Protein AF-A0A3B9FYI1-F1 (afdb_monomer_lite)

Radius of gyration: 39.0 Å; chains: 1; bounding box: 70×102×95 Å

Foldseek 3Di:
DKDKDKDFAAPVLCVQQVNAQQLSCCCPVQVDDPVRLVCLQPQWFKAWQRHTDHNGDGDHRGTMIMGIHDAPFADLQAADPDDWQWQDDDPWKTKTWFAAQAFQDADVPRHQGHPQNNVQNVCVVVVHHARWAWQAGDDRRATEITMTTRDDLSNVQSNVCLVVVVKKWKKKFKWFDDDPDQKDKQFFAWDDDVVDLHIEGDPPHHTWIKIKGWPDWFAAPNTTMTIIIIITPDRDRCRVQHSCLVVVIGTALPVSSVHPPPLDPGRQMYRFWIWHARSRPRDIDITGDDRDPSNVSRVVNRVVPVVDDDDDDDDYDYDDDDDDDDDDDDDDDDDDDDDDDDDDDDDDAPVVVVVVVVVLQVVLPDEAEDEAPDDDPVVVVCCVSQNAKDWPADWHSNDFAKTKTKIKHWDQGPVRDIDIDIDIHIYGHDYPWAKDWDFQDQEAEDEQPDDDDPCNRTDFTATPNQGGADDDCDDDASHKYKDWPDDSNDFDKTKIKMWGHHNVRHIDMGMHIYGRYHDDDDDDDDDPLFDKDWDFPDQEAEAEQPADDDPCNTTVAIAGSVRHGADDDPDADASHKYKDWDDHSNDFDKTKIKIWHAHNVGDIDIGMHIYTYDHLCVSCVVVVHHCPDLLNVQLCCVCPVVVFALLLSLLLSLQLCVQQVSQQQRDDVPAFGGSNRQGDPRVVVLCVVCVVVVHDSRDSVSVSVSVVVCCVPVVVVLSVVRRVQRLALVSSLVSNVSCCCRVVVHPDDPSSSSNSSSVSSRD

Structure (mmCIF, N/CA/C/O backbone):
data_AF-A0A3B9FYI1-F1
#
_entry.id   AF-A0A3B9FYI1-F1
#
loop_
_atom_site.group_PDB
_atom_site.id
_atom_site.type_symbol
_atom_site.label_atom_id
_atom_site.label_alt_id
_atom_site.label_comp_id
_atom_site.label_asym_id
_atom_site.label_entity_id
_atom_site.label_seq_id
_atom_site.pdbx_PDB_ins_code
_atom_site.Cartn_x
_atom_site.Cartn_y
_atom_site.Cartn_z
_atom_site.occupancy
_atom_site.B_iso_or_equiv
_atom_site.auth_seq_id
_atom_site.auth_comp_id
_atom_site.auth_asym_id
_atom_site.auth_atom_id
_atom_site.pdbx_PDB_model_num
ATOM 1 N N . MET A 1 1 ? -18.679 -16.159 -4.209 1.00 65.25 1 MET A N 1
ATOM 2 C CA . MET A 1 1 ? -19.414 -17.222 -3.495 1.00 65.25 1 MET A CA 1
ATOM 3 C C . MET A 1 1 ? -18.832 -17.349 -2.108 1.00 65.25 1 MET A C 1
ATOM 5 O O . MET A 1 1 ? -17.639 -17.612 -2.002 1.00 65.25 1 MET A O 1
ATOM 9 N N . ASP A 1 2 ? -19.655 -17.142 -1.088 1.00 80.69 2 ASP A N 1
ATOM 10 C CA . ASP A 1 2 ? -19.243 -17.262 0.309 1.00 80.69 2 ASP A CA 1
ATOM 11 C C . ASP A 1 2 ? -18.677 -18.653 0.597 1.00 80.69 2 ASP A C 1
ATOM 13 O O . ASP A 1 2 ? -19.162 -19.659 0.070 1.00 80.69 2 ASP A O 1
ATOM 17 N N . LYS A 1 3 ? -17.627 -18.715 1.419 1.00 83.50 3 LYS A N 1
ATOM 18 C CA . LYS A 1 3 ? -17.006 -19.984 1.804 1.00 83.50 3 LYS A CA 1
ATOM 19 C C . LYS A 1 3 ? -17.448 -20.355 3.211 1.00 83.50 3 LYS A C 1
ATOM 21 O O . LYS A 1 3 ? -17.001 -19.760 4.194 1.00 83.50 3 LYS A O 1
ATOM 26 N N . GLU A 1 4 ? -18.314 -21.356 3.284 1.00 88.06 4 GLU A N 1
ATOM 27 C CA . GLU A 1 4 ? -18.791 -21.936 4.534 1.00 88.06 4 GLU A CA 1
ATOM 28 C C . GLU A 1 4 ? -17.932 -23.133 4.956 1.00 88.06 4 GLU A C 1
ATOM 30 O O . GLU A 1 4 ? -17.559 -23.981 4.144 1.00 88.06 4 GLU A O 1
ATOM 35 N N . PHE A 1 5 ? -17.658 -23.226 6.254 1.00 86.88 5 PHE A N 1
ATOM 36 C CA . PHE A 1 5 ? -17.041 -24.384 6.890 1.00 86.88 5 PHE A CA 1
ATOM 37 C C . PHE A 1 5 ? -17.924 -24.827 8.043 1.00 86.88 5 PHE A C 1
ATOM 39 O O . PHE A 1 5 ? -18.163 -24.034 8.947 1.00 86.88 5 PHE A O 1
ATOM 46 N N . THR A 1 6 ? -18.361 -26.084 8.052 1.00 90.12 6 THR A N 1
ATOM 47 C CA . THR A 1 6 ? -19.279 -26.615 9.068 1.00 90.12 6 THR A CA 1
ATOM 48 C C . THR A 1 6 ? -18.674 -27.838 9.745 1.00 90.12 6 THR A C 1
ATOM 50 O O . THR A 1 6 ? -18.253 -28.772 9.066 1.00 90.12 6 THR A O 1
ATOM 53 N N . VAL A 1 7 ? -18.648 -27.846 11.081 1.00 87.62 7 VAL A N 1
ATOM 54 C CA . VAL A 1 7 ? -18.170 -28.971 11.899 1.00 87.62 7 VAL A CA 1
ATOM 55 C C . VAL A 1 7 ? -19.160 -29.239 13.030 1.00 87.62 7 VAL A C 1
ATOM 57 O O . VAL A 1 7 ? -19.541 -28.330 13.766 1.00 87.62 7 VAL A O 1
ATOM 60 N N . THR A 1 8 ? -19.555 -30.500 13.199 1.00 90.25 8 THR A N 1
ATOM 61 C CA . THR A 1 8 ? -20.241 -30.975 14.408 1.00 90.25 8 THR A CA 1
ATOM 62 C C . THR A 1 8 ? -19.190 -31.415 15.416 1.00 90.25 8 THR A C 1
ATOM 64 O O . THR A 1 8 ? -18.389 -32.297 15.115 1.00 90.25 8 THR A O 1
ATOM 67 N N . LEU A 1 9 ? -19.175 -30.793 16.595 1.00 87.62 9 LEU A N 1
ATOM 68 C CA . LEU A 1 9 ? -18.126 -31.022 17.589 1.00 87.62 9 LEU A CA 1
ATOM 69 C C . LEU A 1 9 ? -18.227 -32.412 18.225 1.00 87.62 9 LEU A C 1
ATOM 71 O O . LEU A 1 9 ? -19.300 -32.854 18.641 1.00 87.62 9 LEU A O 1
ATOM 75 N N . THR A 1 10 ? -17.083 -33.075 18.368 1.00 88.19 10 THR A N 1
ATOM 76 C CA . THR A 1 10 ? -16.938 -34.228 19.260 1.00 88.19 10 THR A CA 1
ATOM 77 C C . THR A 1 10 ? -16.636 -33.784 20.697 1.00 88.19 10 THR A C 1
ATOM 79 O O . THR A 1 10 ? -16.155 -32.676 20.949 1.00 88.19 10 THR A O 1
ATOM 82 N N . GLN A 1 11 ? -16.871 -34.681 21.662 1.00 86.62 11 GLN A N 1
ATOM 83 C CA . GLN A 1 11 ? -16.531 -34.451 23.073 1.00 86.62 11 GLN A CA 1
ATOM 84 C C . GLN A 1 11 ? -15.035 -34.137 23.263 1.00 86.62 11 GLN A C 1
ATOM 86 O O . GLN A 1 11 ? -14.688 -33.229 24.012 1.00 86.62 11 GLN A O 1
ATOM 91 N N . GLU A 1 12 ? -14.156 -34.839 22.542 1.00 86.31 12 GLU A N 1
ATOM 92 C CA . GLU A 1 12 ? -12.702 -34.655 22.619 1.00 86.31 12 GLU A CA 1
ATOM 93 C C . GLU A 1 12 ? -12.270 -33.266 22.115 1.00 86.31 12 GLU A C 1
ATOM 95 O O . GLU A 1 12 ? -11.493 -32.572 22.776 1.00 86.31 12 GLU A O 1
ATOM 100 N N . GLU A 1 13 ? -12.823 -32.807 20.990 1.00 87.69 13 GLU A N 1
ATOM 101 C CA . GLU A 1 13 ? -12.554 -31.471 20.444 1.00 87.69 13 GLU A CA 1
ATOM 102 C C . GLU A 1 13 ? -13.064 -30.361 21.372 1.00 87.69 13 GLU A C 1
ATOM 104 O O . GLU A 1 13 ? -12.344 -29.392 21.640 1.00 87.69 13 GLU A O 1
ATOM 109 N N . TYR A 1 14 ? -14.272 -30.517 21.918 1.00 88.56 14 TYR A N 1
ATOM 110 C CA . TYR A 1 14 ? -14.860 -29.595 22.892 1.00 88.56 14 TYR A CA 1
ATOM 111 C C . TYR A 1 14 ? -14.008 -29.468 24.169 1.00 88.56 14 TYR A C 1
ATOM 113 O O . TYR A 1 14 ? -13.710 -28.351 24.609 1.00 88.56 14 TYR A O 1
ATOM 121 N N . ASP A 1 15 ? -13.543 -30.587 24.729 1.00 85.81 15 ASP A N 1
ATOM 122 C CA . ASP A 1 15 ? -12.687 -30.578 25.919 1.00 85.81 15 ASP A CA 1
ATOM 123 C C . ASP A 1 15 ? -11.317 -29.948 25.592 1.00 85.81 15 ASP A C 1
ATOM 125 O O . ASP A 1 15 ? -10.820 -29.079 26.320 1.00 85.81 15 ASP A O 1
ATOM 129 N N . SER A 1 16 ? -10.736 -30.277 24.428 1.00 85.00 16 SER A N 1
ATOM 130 C CA . SER A 1 16 ? -9.451 -29.722 23.966 1.00 85.00 16 SER A CA 1
ATOM 131 C C . SER A 1 16 ? -9.471 -28.200 23.753 1.00 85.00 16 SER A C 1
ATOM 133 O O . SER A 1 16 ? -8.421 -27.540 23.795 1.00 85.00 16 SER A O 1
ATOM 135 N N . THR A 1 17 ? -10.652 -27.623 23.525 1.00 87.50 17 THR A N 1
ATOM 136 C CA . THR A 1 17 ? -10.863 -26.190 23.272 1.00 87.50 17 THR A CA 1
ATOM 137 C C . THR A 1 17 ? -11.199 -25.411 24.543 1.00 87.50 17 THR A C 1
ATOM 139 O O . THR A 1 17 ? -11.497 -24.221 24.476 1.00 87.50 17 THR A O 1
ATOM 142 N N . GLY A 1 18 ? -11.040 -26.029 25.720 1.00 82.19 18 GLY A N 1
ATOM 143 C CA . GLY A 1 18 ? -11.272 -25.384 27.010 1.00 82.19 18 GLY A CA 1
ATOM 144 C C . GLY A 1 18 ? -12.758 -25.184 27.269 1.00 82.19 18 GLY A C 1
ATOM 145 O O . GLY A 1 18 ? -13.180 -24.057 27.507 1.00 82.19 18 GLY A O 1
ATOM 146 N N . ASN A 1 19 ? -13.521 -26.277 27.202 1.00 86.12 19 ASN A N 1
ATOM 147 C CA . ASN A 1 19 ? -14.977 -26.311 27.350 1.00 86.12 19 ASN A CA 1
ATOM 148 C C . ASN A 1 19 ? -15.700 -25.497 26.260 1.00 86.12 19 ASN A C 1
ATOM 150 O O . ASN A 1 19 ? -16.569 -24.677 26.553 1.00 86.12 19 ASN A O 1
ATOM 154 N N . GLY A 1 20 ? -15.315 -25.707 24.997 1.00 86.25 20 GLY A N 1
ATOM 155 C CA . GLY A 1 20 ? -16.055 -25.187 23.844 1.00 86.25 20 GLY A CA 1
ATOM 156 C C . GLY A 1 20 ? -15.905 -23.691 23.557 1.00 86.25 20 GLY A C 1
ATOM 157 O O . GLY A 1 20 ? -16.826 -23.090 23.005 1.00 86.25 20 GLY A O 1
ATOM 158 N N . GLN A 1 21 ? -14.776 -23.063 23.909 1.00 93.75 21 GLN A N 1
ATOM 159 C CA . GLN A 1 21 ? -14.538 -21.657 23.560 1.00 93.75 21 GLN A CA 1
ATOM 160 C C . GLN A 1 21 ? -14.434 -21.481 22.034 1.00 93.75 21 GLN A C 1
ATOM 162 O O . GLN A 1 21 ? -13.517 -22.018 21.405 1.00 93.75 21 GLN A O 1
ATOM 167 N N . VAL A 1 22 ? -15.310 -20.665 21.439 1.00 91.94 22 VAL A N 1
ATOM 168 C CA . VAL A 1 22 ? -15.466 -20.512 19.977 1.00 91.94 22 VAL A CA 1
ATOM 169 C C . VAL A 1 22 ? -14.143 -20.184 19.270 1.00 91.94 22 VAL A C 1
ATOM 171 O O . VAL A 1 22 ? -13.769 -20.852 18.309 1.00 91.94 22 VAL A O 1
ATOM 174 N N . GLY A 1 23 ? -13.359 -19.223 19.764 1.00 92.06 23 GLY A N 1
ATOM 175 C CA . GLY A 1 23 ? -12.062 -18.870 19.171 1.00 92.06 23 GLY A CA 1
ATOM 176 C C . GLY A 1 23 ? -11.004 -19.983 19.257 1.00 92.06 23 GLY A C 1
ATOM 177 O O . GLY A 1 23 ? -10.124 -20.073 18.396 1.00 92.06 23 GLY A O 1
ATOM 178 N N . LYS A 1 24 ? -11.092 -20.872 20.258 1.00 91.81 24 LYS A N 1
ATOM 179 C CA . LYS A 1 24 ? -10.239 -22.070 20.345 1.00 91.81 24 LYS A CA 1
ATOM 180 C C . LYS A 1 24 ? -10.726 -23.171 19.410 1.00 91.81 24 LYS A C 1
ATOM 182 O O . LYS A 1 24 ? -9.886 -23.850 18.833 1.00 91.81 24 LYS A O 1
ATOM 187 N N . ILE A 1 25 ? -12.034 -23.309 19.203 1.00 91.81 25 ILE A N 1
ATOM 188 C CA . ILE A 1 25 ? -12.605 -24.206 18.190 1.00 91.81 25 ILE A CA 1
ATOM 189 C C . ILE A 1 25 ? -12.138 -23.790 16.791 1.00 91.81 25 ILE A C 1
ATOM 191 O O . ILE A 1 25 ? -11.535 -24.592 16.082 1.00 91.81 25 ILE A O 1
ATOM 195 N N . LEU A 1 26 ? -12.296 -22.515 16.427 1.00 91.62 26 LEU A N 1
ATOM 196 C CA . LEU A 1 26 ? -11.855 -22.000 15.127 1.00 91.62 26 LEU A CA 1
ATOM 197 C C . LEU A 1 26 ? -10.339 -22.171 14.897 1.00 91.62 26 LEU A C 1
ATOM 199 O O . LEU A 1 26 ? -9.909 -22.408 13.774 1.00 91.62 26 LEU A O 1
ATOM 203 N N . SER A 1 27 ? -9.507 -22.099 15.941 1.00 91.94 27 SER A N 1
ATOM 204 C CA . SER A 1 27 ? -8.054 -22.293 15.788 1.00 91.94 27 SER A CA 1
ATOM 205 C C . SER A 1 27 ? -7.597 -23.753 15.836 1.00 91.94 27 SER A C 1
ATOM 207 O O . SER A 1 27 ? -6.705 -24.117 15.074 1.00 91.94 27 SER A O 1
ATOM 209 N N . LYS A 1 28 ? -8.169 -24.594 16.708 1.00 88.50 28 LYS A N 1
ATOM 210 C CA . LYS A 1 28 ? -7.733 -25.991 16.896 1.00 88.50 28 LYS A CA 1
ATOM 211 C C . LYS A 1 28 ? -8.462 -27.003 16.018 1.00 88.50 28 LYS A C 1
ATOM 213 O O . LYS A 1 28 ? -7.833 -27.961 15.593 1.00 88.50 28 LYS A O 1
ATOM 218 N N . VAL A 1 29 ? -9.759 -26.803 15.785 1.00 87.69 29 VAL A N 1
ATOM 219 C CA . VAL A 1 29 ? -10.621 -27.743 15.048 1.00 87.69 29 VAL A CA 1
ATOM 220 C C . VAL A 1 29 ? -10.665 -27.360 13.569 1.00 87.69 29 VAL A C 1
ATOM 222 O O . VAL A 1 29 ? -10.361 -28.177 12.709 1.00 87.69 29 VAL A O 1
ATOM 225 N N . PHE A 1 30 ? -10.930 -26.086 13.263 1.00 85.12 30 PHE A N 1
ATOM 226 C CA . PHE A 1 30 ? -10.940 -25.583 11.878 1.00 85.12 30 PHE A CA 1
ATOM 227 C C . PHE A 1 30 ? -9.540 -25.262 11.328 1.00 85.12 30 PHE A C 1
ATOM 229 O O . PHE A 1 30 ? -9.376 -25.030 10.131 1.00 85.12 30 PHE A O 1
ATOM 236 N N . GLY A 1 31 ? -8.517 -25.203 12.187 1.00 85.50 31 GLY A N 1
ATOM 237 C CA . GLY A 1 31 ? -7.157 -24.851 11.771 1.00 85.50 31 GLY A CA 1
ATOM 238 C C . GLY A 1 31 ? -7.036 -23.429 11.204 1.00 85.50 31 GLY A C 1
ATOM 239 O O . GLY A 1 31 ? -6.200 -23.186 10.328 1.00 85.50 31 GLY A O 1
ATOM 240 N N . PHE A 1 32 ? -7.876 -22.485 11.645 1.00 88.19 32 PHE A N 1
ATOM 241 C CA . PHE A 1 32 ? -7.792 -21.088 11.220 1.00 88.19 32 PHE A CA 1
ATOM 242 C C . PHE A 1 32 ? -6.720 -20.329 12.008 1.00 88.19 32 PHE A C 1
ATOM 244 O O . PHE A 1 32 ? -6.630 -20.379 13.237 1.00 88.19 32 PHE A O 1
ATOM 251 N N . SER A 1 33 ? -5.901 -19.566 11.289 1.00 83.06 33 SER A N 1
ATOM 252 C CA . SER A 1 33 ? -4.924 -18.658 11.882 1.00 83.06 33 SER A CA 1
ATOM 253 C C . SER A 1 33 ? -5.602 -17.457 12.549 1.00 83.06 33 SER A C 1
ATOM 255 O O . SER A 1 33 ? -6.738 -17.098 12.239 1.00 83.06 33 SER A O 1
ATOM 257 N N . ARG A 1 34 ? -4.871 -16.749 13.423 1.00 84.81 34 ARG A N 1
ATOM 258 C CA . ARG A 1 34 ? -5.380 -15.529 14.083 1.00 84.81 34 ARG A CA 1
ATOM 259 C C . ARG A 1 34 ? -5.915 -14.484 13.092 1.00 84.81 34 ARG A C 1
ATOM 261 O O . ARG A 1 34 ? -6.877 -13.802 13.418 1.00 84.81 34 ARG A O 1
ATOM 268 N N . LYS A 1 35 ? -5.323 -14.370 11.892 1.00 79.94 35 LYS A N 1
ATOM 269 C CA . LYS A 1 35 ? -5.792 -13.440 10.847 1.00 79.94 35 LYS A CA 1
ATOM 270 C C . LYS A 1 35 ? -7.131 -13.880 10.243 1.00 79.94 35 LYS A C 1
ATOM 272 O O . LYS A 1 35 ? -8.005 -13.040 10.072 1.00 79.94 35 LYS A O 1
ATOM 277 N N . GLU A 1 36 ? -7.319 -15.175 9.985 1.00 83.38 36 GLU A N 1
ATOM 278 C CA . GLU A 1 36 ? -8.596 -15.730 9.502 1.00 83.38 36 GLU A CA 1
ATOM 279 C C . GLU A 1 36 ? -9.705 -15.591 10.557 1.00 83.38 36 GLU A C 1
ATOM 281 O O . GLU A 1 36 ? -10.800 -15.149 10.231 1.00 83.38 36 GLU A O 1
ATOM 286 N N . ILE A 1 37 ? -9.405 -15.857 11.835 1.00 88.75 37 ILE A N 1
ATOM 287 C CA . ILE A 1 37 ? -10.355 -15.668 12.949 1.00 88.75 37 ILE A CA 1
ATOM 288 C C . ILE A 1 37 ? -10.716 -14.186 13.130 1.00 88.75 37 ILE A C 1
ATOM 290 O O . ILE A 1 37 ? -11.880 -13.857 13.350 1.00 88.75 37 ILE A O 1
ATOM 294 N N . SER A 1 38 ? -9.740 -13.280 13.003 1.00 86.38 38 SER A N 1
ATOM 295 C CA . SER A 1 38 ? -9.996 -11.834 13.015 1.00 86.38 38 SER A CA 1
ATOM 296 C C . SER A 1 38 ? -10.902 -11.424 11.850 1.00 86.38 38 SER A C 1
ATOM 298 O O . SER A 1 38 ? -11.866 -10.693 12.053 1.00 86.38 38 SER A O 1
ATOM 300 N N . ARG A 1 39 ? -10.663 -11.951 10.641 1.00 82.88 39 ARG A N 1
ATOM 301 C CA . ARG A 1 39 ? -11.525 -11.705 9.476 1.00 82.88 39 ARG A CA 1
ATOM 302 C C . ARG A 1 39 ? -12.949 -12.231 9.690 1.00 82.88 39 ARG A C 1
ATOM 304 O O . ARG A 1 39 ? -13.878 -11.467 9.467 1.00 82.88 39 ARG A O 1
ATOM 311 N N . LEU A 1 40 ? -13.136 -13.447 10.210 1.00 87.56 40 LEU A N 1
ATOM 312 C CA . LEU A 1 40 ? -14.467 -13.966 10.574 1.00 87.56 40 LEU A CA 1
ATOM 313 C C . LEU A 1 40 ? -15.194 -13.085 11.600 1.00 87.56 40 LEU A C 1
ATOM 315 O O . LEU A 1 40 ? -16.404 -12.927 11.515 1.00 87.56 40 LEU A O 1
ATOM 319 N N . LYS A 1 41 ? -14.470 -12.487 12.557 1.00 86.50 41 LYS A N 1
ATOM 320 C CA . LYS A 1 41 ? -15.058 -11.594 13.569 1.00 86.50 41 LYS A CA 1
ATOM 321 C C . LYS A 1 41 ? -15.641 -10.305 12.965 1.00 86.50 41 LYS A C 1
ATOM 323 O O . LYS A 1 41 ? -16.634 -9.809 13.490 1.00 86.50 41 LYS A O 1
ATOM 328 N N . PHE A 1 42 ? -15.005 -9.743 11.934 1.00 82.25 42 PHE A N 1
ATOM 329 C CA . PHE A 1 42 ? -15.329 -8.407 11.407 1.00 82.25 42 PHE A CA 1
ATOM 330 C C . PHE A 1 42 ? -16.002 -8.402 10.023 1.00 82.25 42 PHE A C 1
ATOM 332 O O . PHE A 1 42 ? -16.687 -7.443 9.696 1.00 82.25 42 PHE A O 1
ATOM 339 N N . GLN A 1 43 ? -15.784 -9.433 9.202 1.00 81.75 43 GLN A N 1
ATOM 340 C CA . GLN A 1 43 ? -16.178 -9.499 7.782 1.00 81.75 43 GLN A CA 1
ATOM 341 C C . GLN A 1 43 ? -16.865 -10.833 7.420 1.00 81.75 43 GLN A C 1
ATOM 343 O O . GLN A 1 43 ? -17.042 -11.141 6.245 1.00 81.75 43 GLN A O 1
ATOM 348 N N . GLY A 1 44 ? -17.215 -11.651 8.413 1.00 86.56 44 GLY A N 1
ATOM 349 C CA . GLY A 1 44 ? -17.866 -12.946 8.228 1.00 86.56 44 GLY A CA 1
ATOM 350 C C . GLY A 1 44 ? -18.880 -13.236 9.329 1.00 86.56 44 GLY A C 1
ATOM 351 O O . GLY A 1 44 ? -19.221 -12.365 10.137 1.00 86.56 44 GLY A O 1
ATOM 352 N N . GLU A 1 45 ? -19.332 -14.485 9.390 1.00 92.38 45 GLU A N 1
ATOM 353 C CA . GLU A 1 45 ? -20.193 -14.972 10.466 1.00 92.38 45 GLU A CA 1
ATOM 354 C C . GLU A 1 45 ? -19.650 -16.242 11.110 1.00 92.38 45 GLU A C 1
ATOM 356 O O . GLU A 1 45 ? -18.944 -17.046 10.501 1.00 92.38 45 GLU A O 1
ATOM 361 N N . ILE A 1 46 ? -20.003 -16.419 12.379 1.00 95.19 46 ILE A N 1
ATOM 362 C CA . ILE A 1 46 ? -19.771 -17.644 13.132 1.00 95.19 46 ILE A CA 1
ATOM 363 C C . ILE A 1 46 ? -21.125 -18.009 13.730 1.00 95.19 46 ILE A C 1
ATOM 365 O O . ILE A 1 46 ? -21.701 -17.224 14.482 1.00 95.19 46 ILE A O 1
ATOM 369 N N . LEU A 1 47 ? -21.653 -19.167 13.353 1.00 94.50 47 LEU A N 1
ATOM 370 C CA . LEU A 1 47 ? -22.988 -19.637 13.699 1.00 94.50 47 LEU A CA 1
ATOM 371 C C . LEU A 1 47 ? -22.869 -20.920 14.523 1.00 94.50 47 LEU A C 1
ATOM 373 O O . LEU A 1 47 ? -22.161 -21.833 14.121 1.00 94.50 47 LEU A O 1
ATOM 377 N N . TYR A 1 48 ? -23.586 -21.030 15.635 1.00 93.31 48 TYR A N 1
ATOM 378 C CA . TYR A 1 48 ? -23.783 -22.275 16.375 1.00 93.31 48 TYR A CA 1
ATOM 379 C C . TYR A 1 48 ? -25.260 -22.665 16.307 1.00 93.31 48 TYR A C 1
ATOM 381 O O . TYR A 1 48 ? -26.120 -21.873 16.695 1.00 93.31 48 TYR A O 1
ATOM 389 N N . GLU A 1 49 ? -25.566 -23.853 15.776 1.00 91.38 49 GLU A N 1
ATOM 390 C CA . GLU A 1 49 ? -26.945 -24.301 15.504 1.00 91.38 49 GLU A CA 1
ATOM 391 C C . GLU A 1 49 ? -27.766 -23.228 14.743 1.00 91.38 49 GLU A C 1
ATOM 393 O O . GLU A 1 49 ? -28.915 -22.923 15.070 1.00 91.38 49 GLU A O 1
ATOM 398 N N . GLY A 1 50 ? -27.125 -22.584 13.757 1.00 89.25 50 GLY A N 1
ATOM 399 C CA . GLY A 1 50 ? -27.702 -21.508 12.940 1.00 89.25 50 GLY A CA 1
ATOM 400 C C . GLY A 1 50 ? -27.830 -20.136 13.622 1.00 89.25 50 GLY A C 1
ATOM 401 O O . GLY A 1 50 ? -28.389 -19.221 13.024 1.00 89.25 50 GLY A O 1
ATOM 402 N N . LYS A 1 51 ? -27.336 -19.954 14.855 1.00 92.19 51 LYS A N 1
ATOM 403 C CA . LYS A 1 51 ? -27.382 -18.673 15.587 1.00 92.19 51 LYS A CA 1
ATOM 404 C C . LYS A 1 51 ? -26.006 -18.031 15.687 1.00 92.19 51 LYS A C 1
ATOM 406 O O . LYS A 1 51 ? -25.051 -18.701 16.062 1.00 92.19 51 LYS A O 1
ATOM 411 N N . LYS A 1 52 ? -25.912 -16.728 15.414 1.00 93.75 52 LYS A N 1
ATOM 412 C CA . LYS A 1 52 ? -24.650 -15.977 15.472 1.00 93.75 52 LYS A CA 1
ATOM 413 C C . LYS A 1 52 ? -24.047 -15.984 16.884 1.00 93.75 52 LYS A C 1
ATOM 415 O O . LYS A 1 52 ? -24.762 -15.733 17.851 1.00 93.75 52 LYS A O 1
ATOM 420 N N . VAL A 1 53 ? -22.749 -16.271 16.974 1.00 94.69 53 VAL A N 1
ATOM 421 C CA . VAL A 1 53 ? -21.941 -16.315 18.206 1.00 94.69 53 VAL A CA 1
ATOM 422 C C . VAL A 1 53 ? -20.598 -15.612 17.995 1.00 94.69 53 VAL A C 1
ATOM 424 O O . VAL A 1 53 ? -20.087 -15.518 16.879 1.00 94.69 53 VAL A O 1
ATOM 427 N N . HIS A 1 54 ? -19.989 -15.127 19.071 1.00 93.00 54 HIS A N 1
ATOM 428 C CA . HIS A 1 54 ? -18.706 -14.430 19.050 1.00 93.00 54 HIS A CA 1
ATOM 429 C C . HIS A 1 54 ? -17.538 -15.314 19.511 1.00 93.00 54 HIS A C 1
ATOM 431 O O . HIS A 1 54 ? -17.679 -16.228 20.318 1.00 93.00 54 HIS A O 1
ATOM 437 N N . VAL A 1 55 ? -16.323 -14.975 19.063 1.00 92.94 55 VAL A N 1
ATOM 438 C CA . VAL A 1 55 ? -15.077 -15.731 19.330 1.00 92.94 55 VAL A CA 1
ATOM 439 C C . VAL A 1 55 ? -14.733 -15.944 20.815 1.00 92.94 55 VAL A C 1
ATOM 441 O O . VAL A 1 55 ? -13.953 -16.841 21.135 1.00 92.94 55 VAL A O 1
ATOM 444 N N . ASN A 1 56 ? -15.298 -15.144 21.722 1.00 92.12 56 ASN A N 1
ATOM 445 C CA . ASN A 1 56 ? -15.059 -15.244 23.165 1.00 92.12 56 ASN A CA 1
ATOM 446 C C . ASN A 1 56 ? -16.104 -16.104 23.901 1.00 92.12 56 ASN A C 1
ATOM 448 O O . ASN A 1 56 ? -15.896 -16.434 25.069 1.00 92.12 56 ASN A O 1
ATOM 452 N N . GLU A 1 57 ? -17.207 -16.464 23.244 1.00 92.81 57 GLU A N 1
ATOM 453 C CA . GLU A 1 57 ? -18.269 -17.282 23.831 1.00 92.81 57 GLU A CA 1
ATOM 454 C C . GLU A 1 57 ? -17.848 -18.748 23.984 1.00 92.81 57 GLU A C 1
ATOM 456 O O . GLU A 1 57 ? -16.880 -19.208 23.373 1.00 92.81 57 GLU A O 1
ATOM 461 N N . HIS A 1 58 ? -18.580 -19.474 24.829 1.00 92.75 58 HIS A N 1
ATOM 462 C CA . HIS A 1 58 ? -18.432 -20.914 25.020 1.00 92.75 58 HIS A CA 1
ATOM 463 C C . HIS A 1 58 ? -19.751 -21.582 24.627 1.00 92.75 58 HIS A C 1
ATOM 465 O O . HIS A 1 58 ? -20.804 -21.225 25.158 1.00 92.75 58 HIS A O 1
ATOM 471 N N . ILE A 1 59 ? -19.694 -22.521 23.685 1.00 90.12 59 ILE A N 1
ATOM 472 C CA . ILE A 1 59 ? -20.866 -23.205 23.123 1.00 90.12 59 ILE A CA 1
ATOM 473 C C . ILE A 1 59 ? -20.963 -24.647 23.643 1.00 90.12 59 ILE A C 1
ATOM 475 O O . ILE A 1 59 ? -19.920 -25.259 23.859 1.00 90.12 59 ILE A O 1
ATOM 479 N N . PRO A 1 60 ? -22.165 -25.217 23.862 1.00 86.94 60 PRO A N 1
ATOM 480 C CA . PRO A 1 60 ? -22.309 -26.591 24.348 1.00 86.94 60 PRO A CA 1
ATOM 481 C C . PRO A 1 60 ? -21.668 -27.653 23.438 1.00 86.94 60 PRO A C 1
ATOM 483 O O . PRO A 1 60 ? -21.582 -27.491 22.225 1.00 86.94 60 PRO A O 1
ATOM 486 N N . VAL A 1 61 ? -21.275 -28.780 24.038 1.00 76.88 61 VAL A N 1
ATOM 487 C CA . VAL A 1 61 ? -20.516 -29.859 23.375 1.00 76.88 61 VAL A CA 1
ATOM 488 C C . VAL A 1 61 ? -21.216 -30.526 22.189 1.00 76.88 61 VAL A C 1
ATOM 490 O O . VAL A 1 61 ? -20.555 -30.978 21.263 1.00 76.88 61 VAL A O 1
ATOM 493 N N . SER A 1 62 ? -22.544 -30.612 22.207 1.00 69.75 62 SER A N 1
ATOM 494 C CA . SER A 1 62 ? -23.321 -31.405 21.252 1.00 69.75 62 SER A CA 1
ATOM 495 C C . SER A 1 62 ? -24.020 -30.520 20.221 1.00 69.75 62 SER A C 1
ATOM 497 O O . SER A 1 62 ? -25.252 -30.482 20.178 1.00 69.75 62 SER A O 1
ATOM 499 N N . GLY A 1 63 ? -23.242 -29.787 19.425 1.00 81.50 63 GLY A N 1
ATOM 500 C CA . GLY A 1 63 ? -23.786 -28.924 18.382 1.00 81.50 63 GLY A CA 1
ATOM 501 C C . GLY A 1 63 ? -22.825 -28.637 17.235 1.00 81.50 63 GLY A C 1
ATOM 502 O O . GLY A 1 63 ? -21.624 -28.919 17.278 1.00 81.50 63 GLY A O 1
ATOM 503 N N . THR A 1 64 ? -23.412 -28.088 16.184 1.00 91.31 64 THR A N 1
ATOM 504 C CA . THR A 1 64 ? -22.787 -27.783 14.906 1.00 91.31 64 THR A CA 1
ATOM 505 C C . THR A 1 64 ? -22.413 -26.314 14.866 1.00 91.31 64 THR A C 1
ATOM 507 O O . THR A 1 64 ? -23.257 -25.444 15.090 1.00 91.31 64 THR A O 1
ATOM 510 N N . ILE A 1 65 ? -21.147 -26.040 14.569 1.00 93.00 65 ILE A N 1
ATOM 511 C CA . ILE A 1 65 ? -20.638 -24.691 14.357 1.00 93.00 65 ILE A CA 1
ATOM 512 C C . ILE A 1 65 ? -20.275 -24.505 12.880 1.00 93.00 65 ILE A C 1
ATOM 514 O O . ILE A 1 65 ? -19.632 -25.364 12.272 1.00 93.00 65 ILE A O 1
ATOM 518 N N . THR A 1 66 ? -20.693 -23.377 12.316 1.00 93.31 66 THR A N 1
ATOM 519 C CA . THR A 1 66 ? -20.437 -22.971 10.935 1.00 93.31 66 THR A CA 1
ATOM 520 C C . THR A 1 66 ? -19.703 -21.636 10.926 1.00 93.31 66 THR A C 1
ATOM 522 O O . THR A 1 66 ? -20.097 -20.704 11.622 1.00 93.31 66 THR A O 1
ATOM 525 N N . ALA A 1 67 ? -18.633 -21.531 10.146 1.00 91.62 67 ALA A N 1
ATOM 526 C CA . ALA A 1 67 ? -17.903 -20.295 9.898 1.00 91.62 67 ALA A CA 1
ATOM 527 C C . ALA A 1 67 ? -18.087 -19.887 8.433 1.00 91.62 67 ALA A C 1
ATOM 529 O O . ALA A 1 67 ? -17.766 -20.668 7.538 1.00 91.62 67 ALA A O 1
ATOM 530 N N . VAL A 1 68 ? -18.594 -18.677 8.202 1.00 90.69 68 VAL A N 1
ATOM 531 C CA . VAL A 1 68 ? -18.914 -18.133 6.877 1.00 90.69 68 VAL A CA 1
ATOM 532 C C . VAL A 1 68 ? -17.958 -16.987 6.571 1.00 90.69 68 VAL A C 1
ATOM 534 O O . VAL A 1 68 ? -17.950 -15.972 7.269 1.00 90.69 68 VAL A O 1
ATOM 537 N N . PHE A 1 69 ? -17.146 -17.139 5.528 1.00 87.56 69 PHE A N 1
ATOM 538 C CA . PHE A 1 69 ? -16.390 -16.034 4.944 1.00 87.56 69 PHE A CA 1
ATOM 539 C C . PHE A 1 69 ? -17.200 -15.441 3.795 1.00 87.56 69 PHE A C 1
ATOM 541 O O . PHE A 1 69 ? -17.361 -16.105 2.769 1.00 87.56 69 PHE A O 1
ATOM 548 N N . HIS A 1 70 ? -17.677 -14.206 3.957 1.00 83.94 70 HIS A N 1
ATOM 549 C CA . HIS A 1 70 ? -18.347 -13.500 2.872 1.00 83.94 70 HIS A CA 1
ATOM 550 C C . HIS A 1 70 ? -17.350 -13.093 1.788 1.00 83.94 70 HIS A C 1
ATOM 552 O O . HIS A 1 70 ? -16.257 -12.597 2.078 1.00 83.94 70 HIS A O 1
ATOM 558 N N . GLU A 1 71 ? -17.739 -13.287 0.533 1.00 75.31 71 GLU A N 1
ATOM 559 C CA . GLU A 1 71 ? -17.035 -12.729 -0.616 1.00 75.31 71 GLU A CA 1
ATOM 560 C C . GLU A 1 71 ? -17.715 -11.423 -1.050 1.00 75.31 71 GLU A C 1
ATOM 562 O O . GLU A 1 71 ? -18.942 -11.382 -1.116 1.00 75.31 71 GLU A O 1
ATOM 567 N N . PRO A 1 72 ? -16.962 -10.358 -1.389 1.00 69.25 72 PRO A N 1
ATOM 568 C CA . PRO A 1 72 ? -17.557 -9.192 -2.032 1.00 69.25 72 PRO A CA 1
ATOM 569 C C . PRO A 1 72 ? -18.162 -9.589 -3.385 1.00 69.25 72 PRO A C 1
ATOM 571 O O . PRO A 1 72 ? -17.643 -10.491 -4.056 1.00 69.25 72 PRO A O 1
ATOM 574 N N . ASP A 1 73 ? -19.225 -8.891 -3.790 1.00 64.06 73 ASP A N 1
ATOM 575 C CA . ASP A 1 73 ? -19.864 -9.095 -5.089 1.00 64.06 73 ASP A CA 1
ATOM 576 C C . ASP A 1 73 ? -18.829 -9.008 -6.215 1.00 64.06 73 ASP A C 1
ATOM 578 O O . ASP A 1 73 ? -18.057 -8.053 -6.320 1.00 64.06 73 ASP A O 1
ATOM 582 N N . ALA A 1 74 ? -18.797 -10.041 -7.054 1.00 63.31 74 ALA A N 1
ATOM 583 C CA . ALA A 1 74 ? -17.876 -10.098 -8.174 1.00 63.31 74 ALA A CA 1
ATOM 584 C C . ALA A 1 74 ? -18.363 -9.175 -9.299 1.00 63.31 74 ALA A C 1
ATOM 586 O O . ALA A 1 74 ? -19.513 -9.272 -9.743 1.00 63.31 74 ALA A O 1
ATOM 587 N N . GLU A 1 75 ? -17.472 -8.291 -9.755 1.00 61.38 75 GLU A N 1
ATOM 588 C CA . GLU A 1 75 ? -17.714 -7.384 -10.877 1.00 61.38 75 GLU A CA 1
ATOM 589 C C . GLU A 1 75 ? -18.253 -8.151 -12.086 1.00 61.38 75 GLU A C 1
ATOM 591 O O . GLU A 1 75 ? -17.704 -9.178 -12.489 1.00 61.38 75 GLU A O 1
ATOM 596 N N . ASN A 1 76 ? -19.328 -7.637 -12.681 1.00 54.53 76 ASN A N 1
ATOM 597 C CA . ASN A 1 76 ? -20.052 -8.324 -13.745 1.00 54.53 76 ASN A CA 1
ATOM 598 C C . ASN A 1 76 ? -19.329 -8.159 -15.097 1.00 54.53 76 ASN A C 1
ATOM 600 O O . ASN A 1 76 ? -19.761 -7.404 -15.972 1.00 54.53 76 ASN A O 1
ATOM 604 N N . LYS A 1 77 ? -18.175 -8.821 -15.230 1.00 60.31 77 LYS A N 1
ATOM 605 C CA . LYS A 1 77 ? -17.314 -8.773 -16.416 1.00 60.31 77 LYS A CA 1
ATOM 606 C C . LYS A 1 77 ? -17.942 -9.562 -17.562 1.00 60.31 77 LYS A C 1
ATOM 608 O O . LYS A 1 77 ? -18.353 -10.710 -17.395 1.00 60.31 77 LYS A O 1
ATOM 613 N N . GLN A 1 78 ? -18.019 -8.943 -18.740 1.00 55.44 78 GLN A N 1
ATOM 614 C CA . GLN A 1 78 ? -18.529 -9.618 -19.933 1.00 55.44 78 GLN A CA 1
ATOM 615 C C . GLN A 1 78 ? -17.603 -10.771 -20.313 1.00 55.44 78 GLN A C 1
ATOM 617 O O . GLN A 1 78 ? -16.390 -10.599 -20.328 1.00 55.44 78 GLN A O 1
ATOM 622 N N . ALA A 1 79 ? -18.180 -11.923 -20.655 1.00 53.84 79 ALA A N 1
ATOM 623 C CA . ALA A 1 79 ? -17.431 -13.091 -21.098 1.00 53.84 79 ALA A CA 1
ATOM 624 C C . ALA A 1 79 ? -16.619 -12.783 -22.369 1.00 53.84 79 ALA A C 1
ATOM 626 O O . ALA A 1 79 ? -17.223 -12.591 -23.432 1.00 53.84 79 ALA A O 1
ATOM 627 N N . PRO A 1 80 ? -15.272 -12.778 -22.317 1.00 56.59 80 PRO A N 1
ATOM 628 C CA . PRO A 1 80 ? -14.470 -12.763 -23.529 1.00 56.59 80 PRO A CA 1
ATOM 629 C C . PRO A 1 80 ? -14.719 -14.065 -24.296 1.00 56.59 80 PRO A C 1
ATOM 631 O O . PRO A 1 80 ? -14.983 -15.108 -23.698 1.00 56.59 80 PRO A O 1
ATOM 634 N N . GLY A 1 81 ? -14.599 -14.040 -25.624 1.00 64.88 81 GLY A N 1
ATOM 635 C CA . GLY A 1 81 ? -14.788 -15.218 -26.487 1.00 64.88 81 GLY A CA 1
ATOM 636 C C . GLY A 1 81 ? -13.676 -16.277 -26.389 1.00 64.88 81 GLY A C 1
ATOM 637 O O . GLY A 1 81 ? -13.340 -16.893 -27.397 1.00 64.88 81 GLY A O 1
ATOM 638 N N . PHE A 1 82 ? -13.070 -16.445 -25.213 1.00 78.88 82 PHE A N 1
ATOM 639 C CA . PHE A 1 82 ? -11.946 -17.329 -24.930 1.00 78.88 82 PHE A CA 1
ATOM 640 C C . PHE A 1 82 ? -12.372 -18.430 -23.954 1.00 78.88 82 PHE A C 1
ATOM 642 O O . PHE A 1 82 ? -12.834 -18.146 -22.851 1.00 78.88 82 PHE A O 1
ATOM 649 N N . GLU A 1 83 ? -12.184 -19.690 -24.342 1.00 85.75 83 GLU A N 1
ATOM 650 C CA . GLU A 1 83 ? -12.422 -20.839 -23.468 1.00 85.75 83 GLU A CA 1
ATOM 651 C C . GLU A 1 83 ? -11.122 -21.210 -22.720 1.00 85.75 83 GLU A C 1
ATOM 653 O O . GLU A 1 83 ? -10.141 -21.602 -23.359 1.00 85.75 83 GLU A O 1
ATOM 658 N N . PRO A 1 84 ? -11.066 -21.079 -21.379 1.00 88.50 84 PRO A N 1
ATOM 659 C CA . PRO A 1 84 ? -9.871 -21.388 -20.606 1.00 88.50 84 PRO A CA 1
ATOM 660 C C . PRO A 1 84 ? -9.606 -22.898 -20.555 1.00 88.50 84 PRO A C 1
ATOM 662 O O . PRO A 1 84 ? -10.480 -23.699 -20.226 1.00 88.50 84 PRO A O 1
ATOM 665 N N . SER A 1 85 ? -8.356 -23.292 -20.812 1.00 93.31 85 SER A N 1
ATOM 666 C CA . SER A 1 85 ? -7.903 -24.685 -20.717 1.00 93.31 85 SER A CA 1
ATOM 667 C C . SER A 1 85 ? -7.700 -25.094 -19.252 1.00 93.31 85 SER A C 1
ATOM 669 O O . SER A 1 85 ? -6.586 -25.060 -18.726 1.00 93.31 85 SER A O 1
ATOM 671 N N . ILE A 1 86 ? -8.793 -25.413 -18.555 1.00 95.44 86 ILE A N 1
ATOM 672 C CA . ILE A 1 86 ? -8.758 -25.869 -17.158 1.00 95.44 86 ILE A CA 1
ATOM 673 C C . ILE A 1 86 ? -8.206 -27.298 -17.095 1.00 95.44 86 ILE A C 1
ATOM 675 O O . ILE A 1 86 ? -8.744 -28.212 -17.715 1.00 95.44 86 ILE A O 1
ATOM 679 N N . VAL A 1 87 ? -7.128 -27.479 -16.331 1.00 96.81 87 VAL A N 1
ATOM 680 C CA . VAL A 1 87 ? -6.440 -28.767 -16.129 1.00 96.81 87 VAL A CA 1
ATOM 681 C C . VAL A 1 87 ? -6.826 -29.401 -14.788 1.00 96.81 87 VAL A C 1
ATOM 683 O O . VAL A 1 87 ? -6.835 -30.621 -14.655 1.00 96.81 87 VAL A O 1
ATOM 686 N N . TYR A 1 88 ? -7.163 -28.578 -13.792 1.00 96.38 88 TYR A N 1
ATOM 687 C CA . TYR A 1 88 ? -7.668 -29.014 -12.490 1.00 96.38 88 TYR A CA 1
ATOM 688 C C . TYR A 1 88 ? -8.613 -27.960 -11.910 1.00 96.38 88 TYR A C 1
ATOM 690 O O . TYR A 1 88 ? -8.359 -26.765 -12.048 1.00 96.38 88 TYR A O 1
ATOM 698 N N . GLU A 1 89 ? -9.663 -28.398 -11.222 1.00 94.81 89 GLU A N 1
ATOM 699 C CA . GLU A 1 89 ? -10.587 -27.542 -10.482 1.00 94.81 89 GLU A CA 1
ATOM 700 C C . GLU A 1 89 ? -11.139 -28.289 -9.259 1.00 94.81 89 GLU A C 1
ATOM 702 O O . GLU A 1 89 ? -11.485 -29.467 -9.356 1.00 94.81 89 GLU A O 1
ATOM 707 N N . ASP A 1 90 ? -11.244 -27.586 -8.130 1.00 92.44 90 ASP A N 1
ATOM 708 C CA . ASP A 1 90 ? -12.016 -27.988 -6.951 1.00 92.44 90 ASP A CA 1
ATOM 709 C C . ASP A 1 90 ? -12.865 -26.804 -6.413 1.00 92.44 90 ASP A C 1
ATOM 711 O O . ASP A 1 90 ? -13.132 -25.824 -7.122 1.00 92.44 90 ASP A O 1
ATOM 715 N N . ASP A 1 91 ? -13.343 -26.887 -5.168 1.00 89.19 91 ASP A N 1
ATOM 716 C CA . ASP A 1 91 ? -14.142 -25.835 -4.511 1.00 89.19 91 ASP A CA 1
ATOM 717 C C . ASP A 1 91 ? -13.321 -24.593 -4.105 1.00 89.19 91 ASP A C 1
ATOM 719 O O . ASP A 1 91 ? -13.871 -23.599 -3.621 1.00 89.19 91 ASP A O 1
ATOM 723 N N . ASP A 1 92 ? -11.996 -24.648 -4.234 1.00 90.56 92 ASP A N 1
ATOM 724 C CA . ASP A 1 92 ? -11.057 -23.704 -3.636 1.00 90.56 92 ASP A CA 1
ATOM 725 C C . ASP A 1 92 ? -10.063 -23.111 -4.635 1.00 90.56 92 ASP A C 1
ATOM 727 O O . ASP A 1 92 ? -9.696 -21.935 -4.501 1.00 90.56 92 ASP A O 1
ATOM 731 N N . LEU A 1 93 ? -9.664 -23.873 -5.653 1.00 94.44 93 LEU A N 1
ATOM 732 C CA . LEU A 1 93 ? -8.721 -23.449 -6.677 1.00 94.44 93 LEU A CA 1
ATOM 733 C C . LEU A 1 93 ? -8.998 -24.037 -8.064 1.00 94.44 93 LEU A C 1
ATOM 735 O O . LEU A 1 93 ? -9.636 -25.070 -8.240 1.00 94.44 93 LEU A O 1
ATOM 739 N N . ILE A 1 94 ? -8.451 -23.347 -9.058 1.00 95.75 94 ILE A N 1
ATOM 740 C CA . ILE A 1 94 ? -8.497 -23.677 -10.478 1.00 95.75 94 ILE A CA 1
ATOM 741 C C . ILE A 1 94 ? -7.059 -23.603 -10.998 1.00 95.75 94 ILE A C 1
ATOM 743 O O . ILE A 1 94 ? -6.343 -22.637 -10.718 1.00 95.75 94 ILE A O 1
ATOM 747 N N . ILE A 1 95 ? -6.624 -24.598 -11.766 1.00 96.75 95 ILE A N 1
ATOM 748 C CA . ILE A 1 95 ? -5.338 -24.593 -12.468 1.00 96.75 95 ILE A CA 1
ATOM 749 C C . ILE A 1 95 ? -5.611 -24.612 -13.968 1.00 96.75 95 ILE A C 1
ATOM 751 O O . ILE A 1 95 ? -6.230 -25.540 -14.486 1.00 96.75 95 ILE A O 1
ATOM 755 N N . VAL A 1 96 ? -5.134 -23.582 -14.663 1.00 95.50 96 VAL A N 1
ATOM 756 C CA . VAL A 1 96 ? -5.387 -23.337 -16.087 1.00 95.50 96 VAL A CA 1
ATOM 757 C C . VAL A 1 96 ? -4.070 -23.379 -16.858 1.00 95.50 96 VAL A C 1
ATOM 759 O O . VAL A 1 96 ? -3.077 -22.789 -16.425 1.00 95.50 96 VAL A O 1
ATOM 762 N N . ASN A 1 97 ? -4.046 -24.046 -18.011 1.00 96.19 97 ASN A N 1
ATOM 763 C CA . ASN A 1 97 ? -2.930 -23.991 -18.949 1.00 96.19 97 ASN A CA 1
ATOM 764 C C . ASN A 1 97 ? -3.044 -22.716 -19.799 1.00 96.19 97 ASN A C 1
ATOM 766 O O . ASN A 1 97 ? -3.873 -22.626 -20.706 1.00 96.19 97 ASN A O 1
ATOM 770 N N . LYS A 1 98 ? -2.238 -21.699 -19.480 1.00 94.50 98 LYS A N 1
ATOM 771 C CA . LYS A 1 98 ? -2.262 -20.409 -20.176 1.00 94.50 98 LYS A CA 1
ATOM 772 C C . LYS A 1 98 ? -1.553 -20.515 -21.536 1.00 94.50 98 LYS A C 1
ATOM 774 O O . LYS A 1 98 ? -0.405 -20.973 -21.570 1.00 94.50 98 LYS A O 1
ATOM 779 N N . PRO A 1 99 ? -2.145 -20.023 -22.640 1.00 92.12 99 PRO A N 1
ATOM 780 C CA . PRO A 1 99 ? -1.419 -19.847 -23.895 1.00 92.12 99 PRO A CA 1
ATOM 781 C C . PRO A 1 99 ? -0.330 -18.766 -23.765 1.00 92.12 99 PRO A C 1
ATOM 783 O O . PRO A 1 99 ? -0.326 -17.948 -22.842 1.00 92.12 99 PRO A O 1
ATOM 786 N N . ALA A 1 100 ? 0.618 -18.743 -24.697 1.00 90.94 100 ALA A N 1
ATOM 787 C CA . ALA A 1 100 ? 1.535 -17.612 -24.818 1.00 90.94 100 ALA A CA 1
ATOM 788 C C . ALA A 1 100 ? 0.840 -16.402 -25.467 1.00 90.94 100 ALA A C 1
ATOM 790 O O . ALA A 1 100 ? -0.121 -16.567 -26.214 1.00 90.94 100 ALA A O 1
ATOM 791 N N . GLY A 1 101 ? 1.328 -15.196 -25.173 1.00 87.94 101 GLY A N 1
ATOM 792 C CA . GLY A 1 101 ? 0.768 -13.925 -25.644 1.00 87.94 101 GLY A CA 1
ATOM 793 C C . GLY A 1 101 ? -0.397 -13.396 -24.799 1.00 87.94 101 GLY A C 1
ATOM 794 O O . GLY A 1 101 ? -0.863 -12.292 -25.041 1.00 87.94 101 GLY A O 1
ATOM 795 N N . MET A 1 102 ? -0.852 -14.146 -23.788 1.00 87.69 102 MET A N 1
ATOM 796 C CA . MET A 1 102 ? -1.946 -13.746 -22.894 1.00 87.69 102 MET A CA 1
ATOM 797 C C . MET A 1 102 ? -1.402 -13.313 -21.520 1.00 87.69 102 MET A C 1
ATOM 799 O O . MET A 1 102 ? -0.690 -14.103 -20.887 1.00 87.69 102 MET A O 1
ATOM 803 N N . PRO A 1 103 ? -1.715 -12.108 -21.012 1.00 86.88 103 PRO A N 1
ATOM 804 C CA . PRO A 1 103 ? -1.403 -11.706 -19.639 1.00 86.88 103 PRO A CA 1
ATOM 805 C C . PRO A 1 103 ? -2.146 -12.554 -18.595 1.00 86.88 103 PRO A C 1
ATOM 807 O O . PRO A 1 103 ? -3.208 -13.107 -18.863 1.00 86.88 103 PRO A O 1
ATOM 810 N N . VAL A 1 104 ? -1.611 -12.651 -17.375 1.00 83.69 104 VAL A N 1
ATOM 811 C CA . VAL A 1 104 ? -2.304 -13.316 -16.247 1.00 83.69 104 VAL A CA 1
ATOM 812 C C . VAL A 1 104 ? -3.321 -12.410 -15.540 1.00 83.69 104 VAL A C 1
ATOM 814 O O . VAL A 1 104 ? -4.337 -12.915 -15.061 1.00 83.69 104 VAL A O 1
ATOM 817 N N . HIS A 1 105 ? -3.044 -11.101 -15.503 1.00 74.31 105 HIS A N 1
ATOM 818 C CA . HIS A 1 105 ? -3.857 -10.042 -14.891 1.00 74.31 105 HIS A CA 1
ATOM 819 C C . HIS A 1 105 ? -3.955 -8.846 -15.810 1.00 74.31 105 HIS A C 1
ATOM 821 O O . HIS A 1 105 ? -3.035 -8.615 -16.601 1.00 74.31 105 HIS A O 1
ATOM 827 N N . ALA A 1 106 ? -5.025 -8.076 -15.622 1.00 62.75 106 ALA A N 1
ATOM 828 C CA . ALA A 1 106 ? -5.137 -6.738 -16.160 1.00 62.75 106 ALA A CA 1
ATOM 829 C C . ALA A 1 106 ? -3.909 -5.892 -15.775 1.00 62.75 106 ALA A C 1
ATOM 831 O O . ALA A 1 106 ? -3.384 -5.982 -14.658 1.00 62.75 106 ALA A O 1
ATOM 832 N N . GLY A 1 107 ? -3.429 -5.093 -16.720 1.00 52.34 107 GLY A N 1
ATOM 833 C CA . GLY A 1 107 ? -2.233 -4.272 -16.583 1.00 52.34 107 GLY A CA 1
ATOM 834 C C . GLY A 1 107 ? -2.133 -3.231 -17.694 1.00 52.34 107 GLY A C 1
ATOM 835 O O . GLY A 1 107 ? -3.034 -3.089 -18.518 1.00 52.34 107 GLY A O 1
ATOM 836 N N . HIS A 1 108 ? -1.024 -2.491 -17.728 1.00 37.00 108 HIS A N 1
ATOM 837 C CA . HIS A 1 108 ? -0.805 -1.447 -18.733 1.00 37.00 108 HIS A CA 1
ATOM 838 C C . HIS A 1 108 ? -0.918 -2.016 -20.161 1.00 37.00 108 HIS A C 1
ATOM 840 O O . HIS A 1 108 ? -0.153 -2.900 -20.542 1.00 37.00 108 HIS A O 1
ATOM 846 N N . GLY A 1 109 ? -1.881 -1.501 -20.934 1.00 39.44 109 GLY A N 1
ATOM 847 C CA . GLY A 1 109 ? -2.179 -1.927 -22.309 1.00 39.44 109 GLY A CA 1
ATOM 848 C C . GLY A 1 109 ? -3.121 -3.131 -22.453 1.00 39.44 109 GLY A C 1
ATOM 849 O O . GLY A 1 109 ? -3.535 -3.421 -23.570 1.00 39.44 109 GLY A O 1
ATOM 850 N N . HIS A 1 110 ? -3.487 -3.791 -21.352 1.00 49.91 110 HIS A N 1
ATOM 851 C CA . HIS A 1 110 ? -4.242 -5.046 -21.329 1.00 49.91 110 HIS A CA 1
ATOM 852 C C . HIS A 1 110 ? -5.271 -5.016 -20.191 1.00 49.91 110 HIS A C 1
ATOM 854 O O . HIS A 1 110 ? -5.008 -5.524 -19.103 1.00 49.91 110 HIS A O 1
ATOM 860 N N . LEU A 1 111 ? -6.396 -4.323 -20.393 1.00 46.88 111 LEU A N 1
ATOM 861 C CA . LEU A 1 111 ? -7.392 -4.072 -19.337 1.00 46.88 111 LEU A CA 1
ATOM 862 C C . LEU A 1 111 ? -8.519 -5.120 -19.289 1.00 46.88 111 LEU A C 1
ATOM 864 O O . LEU A 1 111 ? -9.013 -5.403 -18.203 1.00 46.88 111 LEU A O 1
ATOM 868 N N . ASP A 1 112 ? -8.867 -5.723 -20.432 1.00 51.75 112 ASP A N 1
ATOM 869 C CA . ASP A 1 112 ? -10.035 -6.613 -20.594 1.00 51.75 112 ASP A CA 1
ATOM 870 C C . ASP A 1 112 ? -9.691 -7.999 -21.195 1.00 51.75 112 ASP A C 1
ATOM 872 O O . ASP A 1 112 ? -10.578 -8.808 -21.468 1.00 51.75 112 ASP A O 1
ATOM 876 N N . ASP A 1 113 ? -8.409 -8.290 -21.443 1.00 66.81 113 ASP A N 1
ATOM 877 C CA . ASP A 1 113 ? -7.931 -9.460 -22.202 1.00 66.81 113 ASP A CA 1
ATOM 878 C C . ASP A 1 113 ? -6.986 -10.389 -21.411 1.00 66.81 113 ASP A C 1
ATOM 880 O O . ASP A 1 113 ? -6.317 -11.259 -21.981 1.00 66.81 113 ASP A O 1
ATOM 884 N N . SER A 1 114 ? -6.942 -10.252 -20.082 1.00 84.56 114 SER A N 1
ATOM 885 C CA . SER A 1 114 ? -6.143 -11.136 -19.229 1.00 84.56 114 SER A CA 1
ATOM 886 C C . SER A 1 114 ? -6.813 -12.492 -18.981 1.00 84.56 114 SER A C 1
ATOM 888 O O . SER A 1 114 ? -8.036 -12.636 -19.033 1.00 84.56 114 SER A O 1
ATOM 890 N N . LEU A 1 115 ? -6.011 -13.510 -18.645 1.00 88.19 115 LEU A N 1
ATOM 891 C CA . LEU A 1 115 ? -6.522 -14.836 -18.286 1.00 88.19 115 LEU A CA 1
ATOM 892 C C . LEU A 1 115 ? -7.479 -14.780 -17.084 1.00 88.19 115 LEU A C 1
ATOM 894 O O . LEU A 1 115 ? -8.429 -15.555 -17.040 1.00 88.19 115 LEU A O 1
ATOM 898 N N . GLY A 1 116 ? -7.252 -13.876 -16.124 1.00 88.44 116 GLY A N 1
ATOM 899 C CA . GLY A 1 116 ? -8.149 -13.700 -14.982 1.00 88.44 116 GLY A CA 1
ATOM 900 C C . GLY A 1 116 ? -9.541 -13.224 -15.402 1.00 88.44 116 GLY A C 1
ATOM 901 O O . GLY A 1 116 ? -10.538 -13.777 -14.945 1.00 88.44 116 GLY A O 1
ATOM 902 N N . ASP A 1 117 ? -9.609 -12.256 -16.315 1.00 83.75 117 ASP A N 1
ATOM 903 C CA . ASP A 1 117 ? -10.872 -11.694 -16.808 1.00 83.75 117 ASP A CA 1
ATOM 904 C C . ASP A 1 117 ? -11.604 -12.687 -17.719 1.00 83.75 117 ASP A C 1
ATOM 906 O O . ASP A 1 117 ? -12.811 -12.887 -17.582 1.00 83.75 117 ASP A O 1
ATOM 910 N N . ALA A 1 118 ? -10.861 -13.403 -18.569 1.00 86.12 118 ALA A N 1
ATOM 911 C CA . ALA A 1 118 ? -11.406 -14.482 -19.386 1.00 86.12 118 ALA A CA 1
ATOM 912 C C . ALA A 1 118 ? -11.955 -15.646 -18.545 1.00 86.12 118 ALA A C 1
ATOM 914 O O . ALA A 1 118 ? -13.025 -16.172 -18.847 1.00 86.12 118 ALA A O 1
ATOM 915 N N . LEU A 1 119 ? -11.267 -16.018 -17.460 1.00 88.75 119 LEU A N 1
ATOM 916 C CA . LEU A 1 119 ? -11.736 -17.045 -16.531 1.00 88.75 119 LEU A CA 1
ATOM 917 C C . LEU A 1 119 ? -13.002 -16.584 -15.791 1.00 88.75 119 LEU A C 1
ATOM 919 O O . LEU A 1 119 ? -13.990 -17.314 -15.788 1.00 88.75 119 LEU A O 1
ATOM 923 N N . ALA A 1 120 ? -13.007 -15.370 -15.228 1.00 87.12 120 ALA A N 1
ATOM 924 C CA . ALA A 1 120 ? -14.175 -14.799 -14.550 1.00 87.12 120 ALA A CA 1
ATOM 925 C C . ALA A 1 120 ? -15.401 -14.732 -15.476 1.00 87.12 120 ALA A C 1
ATOM 927 O O . ALA A 1 120 ? -16.475 -15.225 -15.132 1.00 87.12 120 ALA A O 1
ATOM 928 N N . GLY A 1 121 ? -15.219 -14.199 -16.686 1.00 85.31 121 GLY A N 1
ATOM 929 C CA . GLY A 1 121 ? -16.267 -14.106 -17.697 1.00 85.31 121 GLY A CA 1
ATOM 930 C C . GLY A 1 121 ? -16.793 -15.472 -18.160 1.00 85.31 121 GLY A C 1
ATOM 931 O O . GLY A 1 121 ? -17.996 -15.632 -18.375 1.00 85.31 121 GLY A O 1
ATOM 932 N N . TRP A 1 122 ? -15.932 -16.491 -18.255 1.00 87.50 122 TRP A N 1
ATOM 933 C CA . TRP A 1 122 ? -16.346 -17.860 -18.582 1.00 87.50 122 TRP A CA 1
ATOM 934 C C . TRP A 1 122 ? -17.245 -18.476 -17.502 1.00 87.50 122 TRP A C 1
ATOM 936 O O . TRP A 1 122 ? -18.284 -19.040 -17.847 1.00 87.50 122 TRP A O 1
ATOM 946 N N . TYR A 1 123 ? -16.926 -18.319 -16.211 1.00 88.12 123 TYR A N 1
ATOM 947 C CA . TYR A 1 123 ? -17.834 -18.740 -15.129 1.00 88.12 123 TYR A CA 1
ATOM 948 C C . TYR A 1 123 ? -19.132 -17.924 -15.122 1.00 88.12 123 TYR A C 1
ATOM 950 O O . TYR A 1 123 ? -20.216 -18.512 -15.047 1.00 88.12 123 TYR A O 1
ATOM 958 N N . ALA A 1 124 ? -19.059 -16.604 -15.324 1.00 85.44 124 ALA A N 1
ATOM 959 C CA . ALA A 1 124 ? -20.247 -15.754 -15.410 1.00 85.44 124 ALA A CA 1
ATOM 960 C C . ALA A 1 124 ? -21.193 -16.211 -16.540 1.00 85.44 124 ALA A C 1
ATOM 962 O O . ALA A 1 124 ? -22.407 -16.277 -16.343 1.00 85.44 124 ALA A O 1
ATOM 963 N N . SER A 1 125 ? -20.650 -16.644 -17.687 1.00 85.06 125 SER A N 1
ATOM 964 C CA . SER A 1 125 ? -21.430 -17.216 -18.800 1.00 85.06 125 SER A CA 1
ATOM 965 C C . SER A 1 125 ? -22.174 -18.518 -18.452 1.00 85.06 125 SER A C 1
ATOM 967 O O . SER A 1 125 ? -23.171 -18.850 -19.094 1.00 85.06 125 SER A O 1
ATOM 969 N N . LYS A 1 126 ? -21.724 -19.235 -17.414 1.00 85.56 126 LYS A N 1
ATOM 970 C CA . LYS A 1 126 ? -22.354 -20.450 -16.870 1.00 85.56 126 LYS A CA 1
ATOM 971 C C . LYS A 1 126 ? -23.328 -20.168 -15.721 1.00 85.56 126 LYS A C 1
ATOM 973 O O . LYS A 1 126 ? -23.991 -21.092 -15.255 1.00 85.56 126 LYS A O 1
ATOM 978 N N . GLY A 1 127 ? -23.437 -18.913 -15.283 1.00 83.94 127 GLY A N 1
ATOM 979 C CA . GLY A 1 127 ? -24.235 -18.504 -14.125 1.00 83.94 127 GLY A CA 1
ATOM 980 C C . GLY A 1 127 ? -23.493 -18.574 -12.785 1.00 83.94 127 GLY A C 1
ATOM 981 O O . GLY A 1 127 ? -24.125 -18.424 -11.742 1.00 83.94 127 GLY A O 1
ATOM 982 N N . GLU A 1 128 ? -22.173 -18.774 -12.790 1.00 85.00 128 GLU A N 1
ATOM 983 C CA . GLU A 1 128 ? -21.333 -18.751 -11.590 1.00 85.00 128 GLU A CA 1
ATOM 984 C C . GLU A 1 128 ? -20.586 -17.414 -11.503 1.00 85.00 128 GLU A C 1
ATOM 986 O O . GLU A 1 128 ? -19.725 -17.135 -12.330 1.00 85.00 128 GLU A O 1
ATOM 991 N N . ASN A 1 129 ? -20.880 -16.578 -10.501 1.00 81.12 129 ASN A N 1
ATOM 992 C CA . ASN A 1 129 ? -20.184 -15.299 -10.325 1.00 81.12 129 ASN A CA 1
ATOM 993 C C . ASN A 1 129 ? -19.312 -15.304 -9.056 1.00 81.12 129 ASN A C 1
ATOM 995 O O . ASN A 1 129 ? -19.817 -15.423 -7.933 1.00 81.12 129 ASN A O 1
ATOM 999 N N . PHE A 1 130 ? -17.990 -15.210 -9.223 1.00 82.25 130 PHE A N 1
ATOM 1000 C CA . PHE A 1 130 ? -17.027 -15.125 -8.122 1.00 82.25 130 PHE A CA 1
ATOM 1001 C C . PHE A 1 130 ? -15.684 -14.525 -8.562 1.00 82.25 130 PHE A C 1
ATOM 1003 O O . PHE A 1 130 ? -15.237 -14.688 -9.696 1.00 82.25 130 PHE A O 1
ATOM 1010 N N . THR A 1 131 ? -15.003 -13.865 -7.625 1.00 83.19 131 THR A N 1
ATOM 1011 C CA . THR A 1 131 ? -13.724 -13.191 -7.874 1.00 83.19 131 THR A CA 1
ATOM 1012 C C . THR A 1 131 ? -12.561 -14.185 -7.875 1.00 83.19 131 THR A C 1
ATOM 1014 O O . THR A 1 131 ? -12.071 -14.592 -6.815 1.00 83.19 131 THR A O 1
ATOM 1017 N N . VAL A 1 132 ? -12.081 -14.539 -9.071 1.00 86.81 132 VAL A N 1
ATOM 1018 C CA . VAL A 1 132 ? -10.855 -15.332 -9.267 1.00 86.81 132 VAL A CA 1
ATOM 1019 C C . VAL A 1 132 ? -9.611 -14.545 -8.843 1.00 86.81 132 VAL A C 1
ATOM 1021 O O . VAL A 1 132 ? -9.448 -13.372 -9.174 1.00 86.81 132 VAL A O 1
ATOM 1024 N N . ARG A 1 133 ? -8.701 -15.185 -8.099 1.00 90.25 133 ARG A N 1
ATOM 1025 C CA . ARG A 1 133 ? -7.500 -14.533 -7.537 1.00 90.25 133 ARG A CA 1
ATOM 1026 C C . ARG A 1 133 ? -6.251 -15.351 -7.820 1.00 90.25 133 ARG A C 1
ATOM 1028 O O . ARG A 1 133 ? -6.151 -16.479 -7.355 1.00 90.25 133 ARG A O 1
ATOM 1035 N N . VAL A 1 134 ? -5.286 -14.813 -8.559 1.00 92.75 134 VAL A N 1
ATOM 1036 C CA . VAL A 1 134 ? -4.078 -15.575 -8.918 1.00 92.75 134 VAL A CA 1
ATOM 1037 C C . VAL A 1 134 ? -3.198 -15.901 -7.724 1.00 92.75 134 VAL A C 1
ATOM 1039 O O . VAL A 1 134 ? -3.077 -15.126 -6.776 1.00 92.75 134 VAL A O 1
ATOM 1042 N N . ILE A 1 135 ? -2.473 -17.008 -7.843 1.00 93.88 135 ILE A N 1
ATOM 1043 C CA . ILE A 1 135 ? -1.357 -17.345 -6.971 1.00 93.88 135 ILE A CA 1
ATOM 1044 C C . ILE A 1 135 ? -0.042 -17.124 -7.725 1.00 93.88 135 ILE A C 1
ATOM 1046 O O . ILE A 1 135 ? 0.544 -18.024 -8.335 1.00 93.88 135 ILE A O 1
ATOM 1050 N N . GLY A 1 136 ? 0.443 -15.884 -7.663 1.00 87.31 136 GLY A N 1
ATOM 1051 C CA . GLY A 1 136 ? 1.719 -15.465 -8.239 1.00 87.31 136 GLY A CA 1
ATOM 1052 C C . GLY A 1 136 ? 1.610 -14.883 -9.646 1.00 87.31 136 GLY A C 1
ATOM 1053 O O . GLY A 1 136 ? 0.724 -14.086 -9.918 1.00 87.31 136 GLY A O 1
ATOM 1054 N N . ARG A 1 137 ? 2.576 -15.202 -10.515 1.00 86.31 137 ARG A N 1
ATOM 1055 C CA . ARG A 1 137 ? 2.682 -14.629 -11.865 1.00 86.31 137 ARG A CA 1
ATOM 1056 C C . ARG A 1 137 ? 3.249 -15.629 -12.868 1.00 86.31 137 ARG A C 1
ATOM 1058 O O . ARG A 1 137 ? 3.978 -16.548 -12.489 1.00 86.31 137 ARG A O 1
ATOM 1065 N N . LEU A 1 138 ? 2.939 -15.394 -14.135 1.00 90.25 138 LEU A N 1
ATOM 1066 C CA . LEU A 1 138 ? 3.558 -15.986 -15.316 1.00 90.25 138 LEU A CA 1
ATOM 1067 C C . LEU A 1 138 ? 3.613 -14.869 -16.366 1.00 90.25 138 LEU A C 1
ATOM 1069 O O . LEU A 1 138 ? 2.648 -14.116 -16.477 1.00 90.25 138 LEU A O 1
ATOM 1073 N N . ASP A 1 139 ? 4.731 -14.695 -17.066 1.00 89.62 139 ASP A N 1
ATOM 1074 C CA . ASP A 1 139 ? 4.857 -13.592 -18.030 1.00 89.62 139 ASP A CA 1
ATOM 1075 C C . ASP A 1 139 ? 3.964 -13.851 -19.270 1.00 89.62 139 ASP A C 1
ATOM 1077 O O . ASP A 1 139 ? 3.609 -15.000 -19.551 1.00 89.62 139 ASP A O 1
ATOM 1081 N N . SER A 1 140 ? 3.567 -12.800 -20.000 1.00 88.38 140 SER A N 1
ATOM 1082 C CA . SER A 1 140 ? 2.595 -12.870 -21.114 1.00 88.38 140 SER A CA 1
ATOM 1083 C C . SER A 1 140 ? 2.954 -13.938 -22.151 1.00 88.38 140 SER A C 1
ATOM 1085 O O . SER A 1 140 ? 2.150 -14.817 -22.462 1.00 88.38 140 SER A O 1
ATOM 1087 N N . ASP A 1 141 ? 4.199 -13.924 -22.619 1.00 90.69 141 ASP A N 1
ATOM 1088 C CA . ASP A 1 141 ? 4.695 -14.782 -23.706 1.00 90.69 141 ASP A CA 1
ATOM 1089 C C . ASP A 1 141 ? 5.135 -16.180 -23.236 1.00 90.69 141 ASP A C 1
ATOM 1091 O O . ASP A 1 141 ? 5.541 -17.029 -24.032 1.00 90.69 141 ASP A O 1
ATOM 1095 N N . VAL A 1 142 ? 5.025 -16.446 -21.932 1.00 93.94 142 VAL A N 1
ATOM 1096 C CA . VAL A 1 142 ? 5.320 -17.743 -21.319 1.00 93.94 142 VAL A CA 1
ATOM 1097 C C . VAL A 1 142 ? 4.012 -18.514 -21.157 1.00 93.94 142 VAL A C 1
ATOM 1099 O O . VAL A 1 142 ? 3.053 -18.009 -20.573 1.00 93.94 142 VAL A O 1
ATOM 1102 N N . SER A 1 143 ? 3.957 -19.741 -21.671 1.00 96.25 143 SER A N 1
ATOM 1103 C CA . SER A 1 143 ? 2.780 -20.614 -21.568 1.00 96.25 143 SER A CA 1
ATOM 1104 C C . SER A 1 143 ? 2.843 -21.529 -20.337 1.00 96.25 143 SER A C 1
ATOM 1106 O O . SER A 1 143 ? 3.869 -21.608 -19.655 1.00 96.25 143 SER A O 1
ATOM 1108 N N . GLY A 1 144 ? 1.755 -22.242 -20.042 1.00 96.75 144 GLY A N 1
ATOM 1109 C CA . GLY A 1 144 ? 1.709 -23.267 -18.993 1.00 96.75 144 GLY A CA 1
ATOM 1110 C C . GLY A 1 144 ? 0.872 -22.901 -17.772 1.00 96.75 144 GLY A C 1
ATOM 1111 O O . GLY A 1 144 ? 0.075 -21.964 -17.782 1.00 96.75 144 GLY A O 1
ATOM 1112 N N . LEU A 1 145 ? 1.046 -23.685 -16.709 1.00 97.44 145 LEU A N 1
ATOM 1113 C CA . LEU A 1 145 ? 0.126 -23.753 -15.576 1.00 97.44 145 LEU A CA 1
ATOM 1114 C C . LEU A 1 145 ? 0.109 -22.485 -14.694 1.00 97.44 145 LEU A C 1
ATOM 1116 O O . LEU A 1 145 ? 1.098 -22.101 -14.048 1.00 97.44 145 LEU A O 1
ATOM 1120 N N . VAL A 1 146 ? -1.073 -21.879 -14.587 1.00 96.19 146 VAL A N 1
ATOM 1121 C CA . VAL A 1 146 ? -1.408 -20.761 -13.693 1.00 96.19 146 VAL A CA 1
ATOM 1122 C C . VAL A 1 146 ? -2.474 -21.221 -12.702 1.00 96.19 146 VAL A C 1
ATOM 1124 O O . VAL A 1 146 ? -3.369 -21.973 -13.063 1.00 96.19 146 VAL A O 1
ATOM 1127 N N . ILE A 1 147 ? -2.358 -20.790 -11.445 1.00 96.25 147 ILE A N 1
ATOM 1128 C CA . ILE A 1 147 ? -3.250 -21.187 -10.350 1.00 96.25 147 ILE A CA 1
ATOM 1129 C C . ILE A 1 147 ? -4.072 -19.963 -9.953 1.00 96.25 147 ILE A C 1
ATOM 1131 O O . ILE A 1 147 ? -3.489 -18.906 -9.699 1.00 96.25 147 ILE A O 1
ATOM 1135 N N . TYR A 1 148 ? -5.385 -20.124 -9.847 1.00 95.00 148 TYR A N 1
ATOM 1136 C CA . TYR A 1 148 ? -6.319 -19.145 -9.300 1.00 95.00 148 TYR A CA 1
ATOM 1137 C C . TYR A 1 148 ? -7.039 -19.753 -8.095 1.00 95.00 148 TYR A C 1
ATOM 1139 O O . TYR A 1 148 ? -7.404 -20.921 -8.118 1.00 95.00 148 TYR A O 1
ATOM 1147 N N . ALA A 1 149 ? -7.258 -18.972 -7.045 1.00 93.94 149 ALA A N 1
ATOM 1148 C CA . ALA A 1 149 ? -8.161 -19.298 -5.953 1.00 93.94 149 ALA A CA 1
ATOM 1149 C C . ALA A 1 149 ? -9.573 -18.778 -6.261 1.00 93.94 149 ALA A C 1
ATOM 1151 O O . ALA A 1 149 ? -9.725 -17.667 -6.777 1.00 93.94 149 ALA A O 1
ATOM 1152 N N . LYS A 1 150 ? -10.590 -19.566 -5.897 1.00 90.88 150 LYS A N 1
ATOM 1153 C CA . LYS A 1 150 ? -12.020 -19.240 -6.069 1.00 90.88 150 LYS A CA 1
ATOM 1154 C C . LYS A 1 150 ? -12.564 -18.348 -4.944 1.00 90.88 150 LYS A C 1
ATOM 1156 O O . LYS A 1 150 ? -13.595 -17.705 -5.107 1.00 90.88 150 LYS A O 1
ATOM 1161 N N . ASN A 1 151 ? -11.860 -18.299 -3.810 1.00 87.94 151 ASN A N 1
ATOM 1162 C CA . ASN A 1 151 ? -12.210 -17.522 -2.620 1.00 87.94 151 ASN A CA 1
ATOM 1163 C C . ASN A 1 151 ? -10.958 -16.939 -1.925 1.00 87.94 151 ASN A C 1
ATOM 1165 O O . ASN A 1 151 ? -9.824 -17.385 -2.133 1.00 87.94 151 ASN A O 1
ATOM 1169 N N . GLN A 1 152 ? -11.157 -15.910 -1.105 1.00 84.56 152 GLN A N 1
ATOM 1170 C CA . GLN A 1 152 ? -10.115 -15.147 -0.424 1.00 84.56 152 GLN A CA 1
ATOM 1171 C C . GLN A 1 152 ? -9.359 -15.954 0.656 1.00 84.56 152 GLN A C 1
ATOM 1173 O O . GLN A 1 152 ? -8.131 -15.812 0.719 1.00 84.56 152 GLN A O 1
ATOM 1178 N N . PRO A 1 153 ? -9.999 -16.826 1.468 1.00 85.38 153 PRO A N 1
ATOM 1179 C CA . PRO A 1 153 ? -9.283 -17.747 2.356 1.00 85.38 153 PRO A CA 1
ATOM 1180 C C . PRO A 1 153 ? -8.293 -18.656 1.606 1.00 85.38 153 PRO A C 1
ATOM 1182 O O . PRO A 1 153 ? -7.119 -18.738 1.984 1.00 85.38 153 PRO A O 1
ATOM 1185 N N . SER A 1 154 ? -8.715 -19.257 0.489 1.00 91.00 154 SER A N 1
ATOM 1186 C CA . SER A 1 154 ? -7.850 -20.061 -0.386 1.00 91.00 154 SER A CA 1
ATOM 1187 C C . SER A 1 154 ? -6.710 -19.248 -0.992 1.00 91.00 154 SER A C 1
ATOM 1189 O O . SER A 1 154 ? -5.562 -19.701 -0.988 1.00 91.00 154 SER A O 1
ATOM 1191 N N . ALA A 1 155 ? -6.981 -18.011 -1.423 1.00 91.00 155 ALA A N 1
ATOM 1192 C CA . ALA A 1 155 ? -5.954 -17.108 -1.942 1.00 91.00 155 ALA A CA 1
ATOM 1193 C C . ALA A 1 155 ? -4.847 -16.835 -0.909 1.00 91.00 155 ALA A C 1
ATOM 1195 O O . ALA A 1 155 ? -3.658 -16.897 -1.237 1.00 91.00 155 ALA A O 1
ATOM 1196 N N . ALA A 1 156 ? -5.217 -16.594 0.354 1.00 86.75 156 ALA A N 1
ATOM 1197 C CA . ALA A 1 156 ? -4.267 -16.373 1.442 1.00 86.75 156 ALA A CA 1
ATOM 1198 C C . ALA A 1 156 ? -3.420 -17.624 1.744 1.00 86.75 156 ALA A C 1
ATOM 1200 O O . ALA A 1 156 ? -2.202 -17.523 1.922 1.00 86.75 156 ALA A O 1
ATOM 1201 N N . ARG A 1 157 ? -4.041 -18.811 1.761 1.00 91.19 157 ARG A N 1
ATOM 1202 C CA . ARG A 1 157 ? -3.364 -20.088 2.050 1.00 91.19 157 ARG A CA 1
ATOM 1203 C C . ARG A 1 157 ? -2.390 -20.504 0.950 1.00 91.19 157 ARG A C 1
ATOM 1205 O O . ARG A 1 157 ? -1.245 -20.832 1.253 1.00 91.19 157 ARG A O 1
ATOM 1212 N N . LEU A 1 158 ? -2.792 -20.419 -0.317 1.00 94.00 158 LEU A N 1
ATOM 1213 C CA . LEU A 1 158 ? -1.919 -20.732 -1.455 1.00 94.00 158 LEU A CA 1
ATOM 1214 C C . LEU A 1 158 ? -0.786 -19.704 -1.610 1.00 94.00 158 LEU A C 1
ATOM 1216 O O . LEU A 1 158 ? 0.347 -20.075 -1.920 1.00 94.00 158 LEU A O 1
ATOM 1220 N N . SER A 1 159 ? -1.049 -18.426 -1.315 1.00 91.88 159 SER A N 1
ATOM 1221 C CA . SER A 1 159 ? -0.001 -17.394 -1.272 1.00 91.88 159 SER A CA 1
ATOM 1222 C C . SER A 1 159 ? 1.035 -17.672 -0.180 1.00 91.88 159 SER A C 1
ATOM 1224 O O . SER A 1 159 ? 2.231 -17.527 -0.432 1.00 91.88 159 SER A O 1
ATOM 1226 N N . ARG A 1 160 ? 0.606 -18.146 1.002 1.00 90.06 160 ARG A N 1
ATOM 1227 C CA . ARG A 1 160 ? 1.519 -18.626 2.051 1.00 90.06 160 ARG A CA 1
ATOM 1228 C C . ARG A 1 160 ? 2.319 -19.847 1.592 1.00 90.06 160 ARG A C 1
ATOM 1230 O O . ARG A 1 160 ? 3.536 -19.811 1.690 1.00 90.06 160 ARG A O 1
ATOM 1237 N N . GLN A 1 161 ? 1.690 -20.874 1.013 1.00 93.62 161 GLN A N 1
ATOM 1238 C CA . GLN A 1 161 ? 2.427 -22.041 0.496 1.00 93.62 161 GLN A CA 1
ATOM 1239 C C . GLN A 1 161 ? 3.505 -21.659 -0.528 1.00 93.62 161 GLN A C 1
ATOM 1241 O O . GLN A 1 161 ? 4.562 -22.287 -0.567 1.00 93.62 161 GLN A O 1
ATOM 1246 N N . ARG A 1 162 ? 3.263 -20.628 -1.349 1.00 90.62 162 ARG A N 1
ATOM 1247 C CA . ARG A 1 162 ? 4.263 -20.078 -2.276 1.00 90.62 162 ARG A CA 1
ATOM 1248 C C . ARG A 1 162 ? 5.404 -19.356 -1.555 1.00 90.62 162 ARG A C 1
ATOM 1250 O O . ARG A 1 162 ? 6.544 -19.487 -1.987 1.00 90.62 162 ARG A O 1
ATOM 1257 N N . ALA A 1 163 ? 5.117 -18.604 -0.493 1.00 86.81 163 ALA A N 1
ATOM 1258 C CA . ALA A 1 163 ? 6.141 -17.947 0.324 1.00 86.81 163 ALA A CA 1
ATOM 1259 C C . ALA A 1 163 ? 7.006 -18.963 1.097 1.00 86.81 163 ALA A C 1
ATOM 1261 O O . ALA A 1 163 ? 8.223 -18.812 1.155 1.00 86.81 163 ALA A O 1
ATOM 1262 N N . ASP A 1 164 ? 6.385 -20.030 1.604 1.00 89.44 164 ASP A N 1
ATOM 1263 C CA . ASP A 1 164 ? 7.027 -21.083 2.400 1.00 89.44 164 ASP A CA 1
ATOM 1264 C C . ASP A 1 164 ? 7.736 -22.156 1.534 1.00 89.44 164 ASP A C 1
ATOM 1266 O O . ASP A 1 164 ? 8.298 -23.116 2.059 1.00 89.44 164 ASP A O 1
ATOM 1270 N N . GLY A 1 165 ? 7.702 -22.038 0.197 1.00 89.25 165 GLY A N 1
ATOM 1271 C CA . GLY A 1 165 ? 8.329 -22.989 -0.739 1.00 89.25 165 GLY A CA 1
ATOM 1272 C C . GLY A 1 165 ? 7.630 -24.354 -0.866 1.00 89.25 165 GLY A C 1
ATOM 1273 O O . GLY A 1 165 ? 8.175 -25.281 -1.472 1.00 89.25 165 GLY A O 1
ATOM 1274 N N . ILE A 1 166 ? 6.423 -24.484 -0.307 1.00 93.25 166 ILE A N 1
ATOM 1275 C CA . ILE A 1 166 ? 5.562 -25.673 -0.399 1.00 93.25 166 ILE A CA 1
ATOM 1276 C C . ILE A 1 166 ? 4.966 -25.778 -1.808 1.00 93.25 166 ILE A C 1
ATOM 1278 O O . ILE A 1 166 ? 4.996 -26.848 -2.414 1.00 93.25 166 ILE A O 1
ATOM 1282 N N . LEU A 1 167 ? 4.466 -24.659 -2.343 1.00 94.44 167 LEU A N 1
ATOM 1283 C CA . LEU A 1 167 ? 3.945 -24.575 -3.704 1.00 94.44 167 LEU A CA 1
ATOM 1284 C C . LEU A 1 167 ? 5.114 -24.469 -4.685 1.00 94.44 167 LEU A C 1
ATOM 1286 O O . LEU A 1 167 ? 5.814 -23.455 -4.728 1.00 94.44 167 LEU A O 1
ATOM 1290 N N . LYS A 1 168 ? 5.305 -25.511 -5.493 1.00 93.00 168 LYS A N 1
ATOM 1291 C CA . LYS A 1 168 ? 6.420 -25.638 -6.437 1.00 93.00 168 LYS A CA 1
ATOM 1292 C C . LYS A 1 168 ? 5.931 -25.517 -7.872 1.00 93.00 168 LYS A C 1
ATOM 1294 O O . LYS A 1 168 ? 4.875 -26.032 -8.235 1.00 93.00 168 LYS A O 1
ATOM 1299 N N . LYS A 1 169 ? 6.743 -24.862 -8.701 1.00 94.25 169 LYS A N 1
ATOM 1300 C CA . LYS A 1 169 ? 6.573 -24.807 -10.155 1.00 94.25 169 LYS A CA 1
ATOM 1301 C C . LYS A 1 169 ? 7.823 -25.343 -10.839 1.00 94.25 169 LYS A C 1
ATOM 1303 O O . LYS A 1 169 ? 8.933 -24.948 -10.478 1.00 94.25 169 LYS A O 1
ATOM 1308 N N . GLN A 1 170 ? 7.621 -26.214 -11.821 1.00 96.19 170 GLN A N 1
ATOM 1309 C CA . GLN A 1 170 ? 8.664 -26.705 -12.715 1.00 96.19 170 GLN A CA 1
ATOM 1310 C C . GLN A 1 170 ? 8.395 -26.167 -14.119 1.00 96.19 170 GLN A C 1
ATOM 1312 O O . GLN A 1 170 ? 7.258 -26.189 -14.596 1.00 96.19 170 GLN A O 1
ATOM 1317 N N . TYR A 1 171 ? 9.447 -25.704 -14.779 1.00 98.00 171 TYR A N 1
ATOM 1318 C CA . TYR A 1 171 ? 9.387 -25.149 -16.122 1.00 98.00 171 TYR A CA 1
ATOM 1319 C C . TYR A 1 171 ? 10.219 -25.997 -17.078 1.00 98.00 171 TYR A C 1
ATOM 1321 O O . TYR A 1 171 ? 11.306 -26.439 -16.713 1.00 98.00 171 TYR A O 1
ATOM 1329 N N . ALA A 1 172 ? 9.730 -26.186 -18.299 1.00 97.88 172 ALA A N 1
ATOM 1330 C CA . ALA A 1 172 ? 10.514 -26.668 -19.426 1.00 97.88 172 ALA A CA 1
ATOM 1331 C C . ALA A 1 172 ? 11.026 -25.463 -20.226 1.00 97.88 172 ALA A C 1
ATOM 1333 O O . ALA A 1 172 ? 10.271 -24.516 -20.465 1.00 97.88 172 ALA A O 1
ATOM 1334 N N . ALA A 1 173 ? 12.295 -25.490 -20.626 1.00 98.00 173 ALA A N 1
ATOM 1335 C CA . ALA A 1 173 ? 12.945 -24.399 -21.345 1.00 98.00 173 ALA A CA 1
ATOM 1336 C C . ALA A 1 173 ? 13.829 -24.912 -22.483 1.00 98.00 173 ALA A C 1
ATOM 1338 O O . ALA A 1 173 ? 14.638 -25.810 -22.259 1.00 98.00 173 ALA A O 1
ATOM 1339 N N . LEU A 1 174 ? 13.728 -24.299 -23.663 1.00 97.56 174 LEU A N 1
ATOM 1340 C CA . LEU A 1 174 ? 14.703 -24.465 -24.741 1.00 97.56 174 LEU A CA 1
ATOM 1341 C C . LEU A 1 174 ? 15.657 -23.271 -24.754 1.00 97.56 174 LEU A C 1
ATOM 1343 O O . LEU A 1 174 ? 15.220 -22.124 -24.844 1.00 97.56 174 LEU A O 1
ATOM 1347 N N . VAL A 1 175 ? 16.954 -23.548 -24.665 1.00 97.12 175 VAL A N 1
ATOM 1348 C CA . VAL A 1 175 ? 18.017 -22.539 -24.555 1.00 97.12 175 VAL A CA 1
ATOM 1349 C C . VAL A 1 175 ? 19.081 -22.722 -25.625 1.00 97.12 175 VAL A C 1
ATOM 1351 O O . VAL A 1 175 ? 19.377 -23.848 -26.029 1.00 97.12 175 VAL A O 1
ATOM 1354 N N . SER A 1 176 ? 19.682 -21.614 -26.046 1.00 95.19 176 SER A N 1
ATOM 1355 C CA . SER A 1 176 ? 20.846 -21.589 -26.929 1.00 95.19 176 SER A CA 1
ATOM 1356 C C . SER A 1 176 ? 22.058 -22.244 -26.259 1.00 95.19 176 SER A C 1
ATOM 1358 O O . SER A 1 176 ? 22.340 -22.001 -25.087 1.00 95.19 176 SER A O 1
ATOM 1360 N N . GLY A 1 177 ? 22.830 -23.030 -27.006 1.00 92.62 177 GLY A N 1
ATOM 1361 C CA . GLY A 1 177 ? 24.045 -23.689 -26.522 1.00 92.62 177 GLY A CA 1
ATOM 1362 C C . GLY A 1 177 ? 23.818 -25.044 -25.841 1.00 92.62 177 GLY A C 1
ATOM 1363 O O . GLY A 1 177 ? 22.696 -25.465 -25.554 1.00 92.62 177 GLY A O 1
ATOM 1364 N N . HIS A 1 178 ? 24.922 -25.748 -25.584 1.00 91.38 178 HIS A N 1
ATOM 1365 C CA . HIS A 1 178 ? 24.941 -27.007 -24.833 1.00 91.38 178 HIS A CA 1
ATOM 1366 C C . HIS A 1 178 ? 25.391 -26.758 -23.398 1.00 91.38 178 HIS A C 1
ATOM 1368 O O . HIS A 1 178 ? 26.499 -26.272 -23.182 1.00 91.38 178 HIS A O 1
ATOM 1374 N N . PHE A 1 179 ? 24.556 -27.127 -22.427 1.00 86.19 179 PHE A N 1
ATOM 1375 C CA . PHE A 1 179 ? 24.972 -27.174 -21.026 1.00 86.19 179 PHE A CA 1
ATOM 1376 C C . PHE A 1 179 ? 25.964 -28.324 -20.818 1.00 86.19 179 PHE A C 1
ATOM 1378 O O . PHE A 1 179 ? 25.682 -29.468 -21.177 1.00 86.19 179 PHE A O 1
ATOM 1385 N N . ALA A 1 180 ? 27.128 -28.017 -20.242 1.00 80.44 180 ALA A N 1
ATOM 1386 C CA . ALA A 1 180 ? 28.144 -29.019 -19.920 1.00 80.44 180 ALA A CA 1
ATOM 1387 C C . ALA A 1 180 ? 27.751 -29.862 -18.694 1.00 80.44 180 ALA A C 1
ATOM 1389 O O . ALA A 1 180 ? 27.912 -31.083 -18.699 1.00 80.44 180 ALA A O 1
ATOM 1390 N N . GLU A 1 181 ? 27.205 -29.210 -17.665 1.00 87.19 181 GLU A N 1
ATOM 1391 C CA . GLU A 1 181 ? 26.747 -29.859 -16.439 1.00 87.19 181 GLU A CA 1
ATOM 1392 C C . GLU A 1 181 ? 25.299 -30.339 -16.563 1.00 87.19 181 GLU A C 1
ATOM 1394 O O . GLU A 1 181 ? 24.441 -29.668 -17.142 1.00 87.19 181 GLU A O 1
ATOM 1399 N N . LYS A 1 182 ? 25.017 -31.515 -15.992 1.00 89.94 182 LYS A N 1
ATOM 1400 C CA . LYS A 1 182 ? 23.675 -32.116 -16.047 1.00 89.94 182 LYS A CA 1
ATOM 1401 C C . LYS A 1 182 ? 22.685 -31.493 -15.074 1.00 89.94 182 LYS A C 1
ATOM 1403 O O . LYS A 1 182 ? 21.490 -31.553 -15.328 1.00 89.94 182 LYS A O 1
ATOM 1408 N N . GLU A 1 183 ? 23.161 -30.939 -13.970 1.00 95.12 183 GLU A N 1
ATOM 1409 C CA . GLU A 1 183 ? 22.347 -30.310 -12.934 1.00 95.12 183 GLU A CA 1
ATOM 1410 C C . GLU A 1 183 ? 23.134 -29.149 -12.330 1.00 95.12 183 GLU A C 1
ATOM 1412 O O . GLU A 1 183 ? 24.365 -29.182 -12.292 1.00 95.12 183 GLU A O 1
ATOM 1417 N N . GLY A 1 184 ? 22.437 -28.133 -11.832 1.00 92.69 184 GLY A N 1
ATOM 1418 C CA . GLY A 1 184 ? 23.083 -27.022 -11.150 1.00 92.69 184 GLY A CA 1
ATOM 1419 C C . GLY A 1 184 ? 22.101 -26.059 -10.501 1.00 92.69 184 GLY A C 1
ATOM 1420 O O . GLY A 1 184 ? 20.882 -26.174 -10.644 1.00 92.69 184 GLY A O 1
ATOM 1421 N N . VAL A 1 185 ? 22.651 -25.090 -9.776 1.00 95.75 185 VAL A N 1
ATOM 1422 C CA . VAL A 1 185 ? 21.894 -24.024 -9.117 1.00 95.75 185 VAL A CA 1
ATOM 1423 C C . VAL A 1 185 ? 22.488 -22.687 -9.536 1.00 95.75 185 VAL A C 1
ATOM 1425 O O . VAL A 1 185 ? 23.702 -22.509 -9.529 1.00 95.75 185 VAL A O 1
ATOM 1428 N N . ILE A 1 186 ? 21.621 -21.761 -9.932 1.00 95.06 186 ILE A N 1
ATOM 1429 C CA . ILE A 1 186 ? 21.973 -20.403 -10.334 1.00 95.06 186 ILE A CA 1
ATOM 1430 C C . ILE A 1 186 ? 21.541 -19.476 -9.199 1.00 95.06 186 ILE A C 1
ATOM 1432 O O . ILE A 1 186 ? 20.341 -19.253 -9.018 1.00 95.06 186 ILE A O 1
ATOM 1436 N N . GLU A 1 187 ? 22.515 -18.983 -8.437 1.00 96.00 187 GLU A N 1
ATOM 1437 C CA . GLU A 1 187 ? 22.352 -18.068 -7.297 1.00 96.00 187 GLU A CA 1
ATOM 1438 C C . GLU A 1 187 ? 22.890 -16.684 -7.671 1.00 96.00 187 GLU A C 1
ATOM 1440 O O . GLU A 1 187 ? 23.948 -16.262 -7.216 1.00 96.00 187 GLU A O 1
ATOM 1445 N N . LEU A 1 188 ? 22.186 -16.006 -8.577 1.00 94.44 188 LEU A N 1
ATOM 1446 C CA . LEU A 1 188 ? 22.586 -14.711 -9.123 1.00 94.44 188 LEU A CA 1
ATOM 1447 C C . LEU A 1 188 ? 21.494 -13.685 -8.787 1.00 94.44 188 LEU A C 1
ATOM 1449 O O . LEU A 1 188 ? 20.381 -13.828 -9.289 1.00 94.44 188 LEU A O 1
ATOM 1453 N N . PRO A 1 189 ? 21.734 -12.675 -7.931 1.00 94.50 189 PRO A N 1
ATOM 1454 C CA . PRO A 1 189 ? 20.687 -11.725 -7.566 1.00 94.50 189 PRO A CA 1
ATOM 1455 C C . PRO A 1 189 ? 20.254 -10.877 -8.774 1.00 94.50 189 PRO A C 1
ATOM 1457 O O . PRO A 1 189 ? 21.038 -10.623 -9.689 1.00 94.50 189 PRO A O 1
ATOM 1460 N N . ILE A 1 190 ? 18.981 -10.463 -8.804 1.00 92.44 190 ILE A N 1
ATOM 1461 C CA . ILE A 1 190 ? 18.371 -9.805 -9.973 1.00 92.44 190 ILE A CA 1
ATOM 1462 C C . ILE A 1 190 ? 17.912 -8.378 -9.653 1.00 92.44 190 ILE A C 1
ATOM 1464 O O . ILE A 1 190 ? 17.091 -8.161 -8.757 1.00 92.44 190 ILE A O 1
ATOM 1468 N N . ALA A 1 191 ? 18.373 -7.424 -10.464 1.00 90.50 191 ALA A N 1
ATOM 1469 C CA . ALA A 1 191 ? 17.948 -6.021 -10.500 1.00 90.50 191 ALA A CA 1
ATOM 1470 C C . ALA A 1 191 ? 17.135 -5.707 -11.781 1.00 90.50 191 ALA A C 1
ATOM 1472 O O . ALA A 1 191 ? 16.968 -6.570 -12.651 1.00 90.50 191 ALA A O 1
ATOM 1473 N N . LYS A 1 192 ? 16.587 -4.488 -11.931 1.00 85.94 192 LYS A N 1
ATOM 1474 C CA . LYS A 1 192 ? 16.007 -4.055 -13.224 1.00 85.94 192 LYS A CA 1
ATOM 1475 C C . LYS A 1 192 ? 17.083 -3.535 -14.161 1.00 85.94 192 LYS A C 1
ATOM 1477 O O . LYS A 1 192 ? 18.067 -2.954 -13.731 1.00 85.94 192 LYS A O 1
ATOM 1482 N N . THR A 1 193 ? 16.819 -3.721 -15.445 1.00 82.56 193 THR A N 1
ATOM 1483 C CA . THR A 1 193 ? 17.285 -2.861 -16.525 1.00 82.56 193 THR A CA 1
ATOM 1484 C C . THR A 1 193 ? 16.762 -1.431 -16.392 1.00 82.56 193 THR A C 1
ATOM 1486 O O . THR A 1 193 ? 15.605 -1.254 -16.753 1.00 82.56 193 THR A O 1
ATOM 1489 N N . ASP A 1 194 ? 17.502 -0.425 -15.919 1.00 69.75 194 ASP A N 1
ATOM 1490 C CA . ASP A 1 194 ? 17.011 0.969 -15.957 1.00 69.75 194 ASP A CA 1
ATOM 1491 C C . ASP A 1 194 ? 16.501 1.363 -17.355 1.00 69.75 194 ASP A C 1
ATOM 1493 O O . ASP A 1 194 ? 17.048 0.947 -18.379 1.00 69.75 194 ASP A O 1
ATOM 1497 N N . GLY A 1 195 ? 15.378 2.088 -17.402 1.00 66.56 195 GLY A N 1
ATOM 1498 C CA . GLY A 1 195 ? 14.675 2.414 -18.651 1.00 66.56 195 GLY A CA 1
ATOM 1499 C C . GLY A 1 195 ? 14.121 1.213 -19.443 1.00 66.56 195 GLY A C 1
ATOM 1500 O O . GLY A 1 195 ? 13.648 1.395 -20.562 1.00 66.56 195 GLY A O 1
ATOM 1501 N N . SER A 1 196 ? 14.162 -0.015 -18.906 1.00 78.38 196 SER A N 1
ATOM 1502 C CA . SER A 1 196 ? 13.811 -1.243 -19.631 1.00 78.38 196 SER A CA 1
ATOM 1503 C C . SER A 1 196 ? 12.872 -2.177 -18.857 1.00 78.38 196 SER A C 1
ATOM 1505 O O . SER A 1 196 ? 12.824 -2.213 -17.627 1.00 78.38 196 SER A O 1
ATOM 1507 N N . VAL A 1 197 ? 12.132 -3.005 -19.599 1.00 80.25 197 VAL A N 1
ATOM 1508 C CA . VAL A 1 197 ? 11.421 -4.178 -19.056 1.00 80.25 197 VAL A CA 1
ATOM 1509 C C . VAL A 1 197 ? 12.359 -5.376 -18.832 1.00 80.25 197 VAL A C 1
ATOM 1511 O O . VAL A 1 197 ? 11.992 -6.333 -18.138 1.00 80.25 197 VAL A O 1
ATOM 1514 N N . ARG A 1 198 ? 13.584 -5.332 -19.380 1.00 87.81 198 ARG A N 1
ATOM 1515 C CA . ARG A 1 198 ? 14.649 -6.307 -19.109 1.00 87.81 198 ARG A CA 1
ATOM 1516 C C . ARG A 1 198 ? 15.073 -6.235 -17.635 1.00 87.81 198 ARG A C 1
ATOM 1518 O O . ARG A 1 198 ? 14.879 -5.236 -16.943 1.00 87.81 198 ARG A O 1
ATOM 1525 N N . ARG A 1 199 ? 15.628 -7.327 -17.131 1.00 91.94 199 ARG A N 1
ATOM 1526 C CA . ARG A 1 199 ? 16.240 -7.452 -15.807 1.00 91.94 199 ARG A CA 1
ATOM 1527 C C . ARG A 1 199 ? 17.695 -7.882 -15.998 1.00 91.94 199 ARG A C 1
ATOM 1529 O O . ARG A 1 199 ? 18.031 -8.470 -17.024 1.00 91.94 199 ARG A O 1
ATOM 1536 N N . THR A 1 200 ? 18.553 -7.585 -15.032 1.00 92.81 200 THR A N 1
ATOM 1537 C CA . THR A 1 200 ? 19.974 -7.956 -15.080 1.00 92.81 200 THR A CA 1
ATOM 1538 C C . THR A 1 200 ? 20.371 -8.701 -13.820 1.00 92.81 200 THR A C 1
ATOM 1540 O O . THR A 1 200 ? 19.772 -8.501 -12.763 1.00 92.81 200 THR A O 1
ATOM 1543 N N . VAL A 1 201 ? 21.402 -9.535 -13.931 1.00 93.06 201 VAL A N 1
ATOM 1544 C CA . VAL A 1 201 ? 22.159 -9.966 -12.757 1.00 93.06 201 VAL A CA 1
ATOM 1545 C C . VAL A 1 201 ? 22.934 -8.760 -12.223 1.00 93.06 201 VAL A C 1
ATOM 1547 O O . VAL A 1 201 ? 23.502 -7.997 -13.006 1.00 93.06 201 VAL A O 1
ATOM 1550 N N . SER A 1 202 ? 22.904 -8.570 -10.908 1.00 90.56 202 SER A N 1
ATOM 1551 C CA . SER A 1 202 ? 23.674 -7.562 -10.174 1.00 90.56 202 SER A CA 1
ATOM 1552 C C . SER A 1 202 ? 23.809 -8.021 -8.726 1.00 90.56 202 SER A C 1
ATOM 1554 O O . SER A 1 202 ? 22.840 -8.539 -8.175 1.00 90.56 202 SER A O 1
ATOM 1556 N N . ASP A 1 203 ? 24.959 -7.791 -8.095 1.00 86.56 203 ASP A N 1
ATOM 1557 C CA . ASP A 1 203 ? 25.175 -8.114 -6.676 1.00 86.56 203 ASP A CA 1
ATOM 1558 C C . ASP A 1 203 ? 24.282 -7.269 -5.742 1.00 86.56 203 ASP A C 1
ATOM 1560 O O . ASP A 1 203 ? 23.950 -7.696 -4.639 1.00 86.56 203 ASP A O 1
ATOM 1564 N N . GLU A 1 204 ? 23.818 -6.106 -6.214 1.00 86.31 204 GLU A N 1
ATOM 1565 C CA . GLU A 1 204 ? 22.833 -5.238 -5.544 1.00 86.31 204 GLU A CA 1
ATOM 1566 C C . GLU A 1 204 ? 21.373 -5.668 -5.823 1.00 86.31 204 GLU A C 1
ATOM 1568 O O . GLU A 1 204 ? 20.413 -5.056 -5.353 1.00 86.31 204 GLU A O 1
ATOM 1573 N N . GLY A 1 205 ? 21.179 -6.722 -6.623 1.00 88.69 205 GLY A N 1
ATOM 1574 C CA . GLY A 1 205 ? 19.872 -7.260 -6.979 1.00 88.69 205 GLY A CA 1
ATOM 1575 C C . GLY A 1 205 ? 19.176 -8.001 -5.833 1.00 88.69 205 GLY A C 1
ATOM 1576 O O . GLY A 1 205 ? 19.783 -8.435 -4.857 1.00 88.69 205 GLY A O 1
ATOM 1577 N N . LYS A 1 206 ? 17.865 -8.232 -5.970 1.00 91.06 206 LYS A N 1
ATOM 1578 C CA . LYS A 1 206 ? 17.122 -9.058 -5.003 1.00 91.06 206 LYS A CA 1
ATOM 1579 C C . LYS A 1 206 ? 17.494 -10.526 -5.206 1.00 91.06 206 LYS A C 1
ATOM 1581 O O . LYS A 1 206 ? 17.419 -11.015 -6.335 1.00 91.06 206 LYS A O 1
ATOM 1586 N N . GLU A 1 207 ? 17.816 -11.233 -4.118 1.00 94.38 207 GLU A N 1
ATOM 1587 C CA . GLU A 1 207 ? 18.201 -12.653 -4.142 1.00 94.38 207 GLU A CA 1
ATOM 1588 C C . GLU A 1 207 ? 17.279 -13.486 -5.039 1.00 94.38 207 GLU A C 1
ATOM 1590 O O . GLU A 1 207 ? 16.043 -13.435 -4.909 1.00 94.38 207 GLU A O 1
ATOM 1595 N N . ALA A 1 208 ? 17.889 -14.263 -5.932 1.00 93.19 208 ALA A N 1
ATOM 1596 C CA . ALA A 1 208 ? 17.198 -15.146 -6.849 1.00 93.19 208 ALA A CA 1
ATOM 1597 C C . ALA A 1 208 ? 17.928 -16.490 -6.956 1.00 93.19 208 ALA A C 1
ATOM 1599 O O . ALA A 1 208 ? 19.131 -16.537 -7.200 1.00 93.19 208 ALA A O 1
ATOM 1600 N N . GLN A 1 209 ? 17.189 -17.589 -6.787 1.00 95.38 209 GLN A N 1
ATOM 1601 C CA . GLN A 1 209 ? 17.706 -18.947 -6.941 1.00 95.38 209 GLN A CA 1
ATOM 1602 C C . GLN A 1 209 ? 16.832 -19.751 -7.911 1.00 95.38 209 GLN A C 1
ATOM 1604 O O . GLN A 1 209 ? 15.620 -19.905 -7.708 1.00 95.38 209 GLN A O 1
ATOM 1609 N N . THR A 1 210 ? 17.483 -20.293 -8.941 1.00 95.75 210 THR A N 1
ATOM 1610 C CA . THR A 1 210 ? 16.895 -21.189 -9.946 1.00 95.75 210 THR A CA 1
ATOM 1611 C C . THR A 1 210 ? 17.736 -22.458 -10.026 1.00 95.75 210 THR A C 1
ATOM 1613 O O . THR A 1 210 ? 18.906 -22.385 -10.395 1.00 95.75 210 THR A O 1
ATOM 1616 N N . SER A 1 211 ? 17.154 -23.616 -9.726 1.00 96.38 211 SER A N 1
ATOM 1617 C CA . SER A 1 211 ? 17.795 -24.912 -9.978 1.00 96.38 211 SER A CA 1
ATOM 1618 C C . SER A 1 211 ? 17.461 -25.382 -11.390 1.00 96.38 211 SER A C 1
ATOM 1620 O O . SER A 1 211 ? 16.320 -25.217 -11.824 1.00 96.38 211 SER A O 1
ATOM 1622 N N . TYR A 1 212 ? 18.418 -25.982 -12.094 1.00 97.06 212 TYR A N 1
ATOM 1623 C CA . TYR A 1 212 ? 18.213 -26.564 -13.421 1.00 97.06 212 TYR A CA 1
ATOM 1624 C C . TYR A 1 212 ? 18.675 -28.022 -13.485 1.00 97.06 212 TYR A C 1
ATOM 1626 O O . TYR A 1 212 ? 19.601 -28.427 -12.783 1.00 97.06 212 TYR A O 1
ATOM 1634 N N . SER A 1 213 ? 18.059 -28.787 -14.382 1.00 95.38 213 SER A N 1
ATOM 1635 C CA . SER A 1 213 ? 18.534 -30.090 -14.836 1.00 95.38 213 SER A CA 1
ATOM 1636 C C . SER A 1 213 ? 18.399 -30.216 -16.355 1.00 95.38 213 SER A C 1
ATOM 1638 O O . SER A 1 213 ? 17.396 -29.821 -16.953 1.00 95.38 213 SER A O 1
ATOM 1640 N N . LEU A 1 214 ? 19.441 -30.735 -16.998 1.00 95.69 214 LEU A N 1
ATOM 1641 C CA . LEU A 1 214 ? 19.527 -30.956 -18.435 1.00 95.69 214 LEU A CA 1
ATOM 1642 C C . LEU A 1 214 ? 18.767 -32.231 -18.806 1.00 95.69 214 LEU A C 1
ATOM 1644 O O . LEU A 1 214 ? 19.186 -33.339 -18.475 1.00 95.69 214 LEU A O 1
ATOM 1648 N N . VAL A 1 215 ? 17.667 -32.069 -19.538 1.00 94.19 215 VAL A N 1
ATOM 1649 C CA . VAL A 1 215 ? 16.853 -33.183 -20.044 1.00 94.19 215 VAL A CA 1
ATOM 1650 C C . VAL A 1 215 ? 17.467 -33.750 -21.322 1.00 94.19 215 VAL A C 1
ATOM 1652 O O . VAL A 1 215 ? 17.585 -34.964 -21.478 1.00 94.19 215 VAL A O 1
ATOM 1655 N N . ARG A 1 216 ? 17.864 -32.870 -22.252 1.00 92.75 216 ARG A N 1
ATOM 1656 C CA . ARG A 1 216 ? 18.406 -33.240 -23.568 1.00 92.75 216 ARG A CA 1
ATOM 1657 C C . ARG A 1 216 ? 19.276 -32.107 -24.121 1.00 92.75 216 ARG A C 1
ATOM 1659 O O . ARG A 1 216 ? 18.887 -30.953 -24.014 1.00 92.75 216 ARG A O 1
ATOM 1666 N N . ALA A 1 217 ? 20.394 -32.427 -24.768 1.00 92.38 217 ALA A N 1
ATOM 1667 C CA . ALA A 1 217 ? 21.157 -31.493 -25.604 1.00 92.38 217 ALA A CA 1
ATOM 1668 C C . ALA A 1 217 ? 21.159 -32.000 -27.055 1.00 92.38 217 ALA A C 1
ATOM 1670 O O . ALA A 1 217 ? 21.228 -33.211 -27.278 1.00 92.38 217 ALA A O 1
ATOM 1671 N N . PHE A 1 218 ? 21.018 -31.097 -28.026 1.00 93.38 218 PHE A N 1
ATOM 1672 C CA . PHE A 1 218 ? 20.850 -31.420 -29.448 1.00 93.38 218 PHE A CA 1
ATOM 1673 C C . PHE A 1 218 ? 21.174 -30.215 -30.356 1.00 93.38 218 PHE A C 1
ATOM 1675 O O . PHE A 1 218 ? 21.596 -29.171 -29.866 1.00 93.38 218 PHE A O 1
ATOM 1682 N N . THR A 1 219 ? 21.019 -30.346 -31.675 1.00 90.62 219 THR A N 1
ATOM 1683 C CA . THR A 1 219 ? 21.328 -29.286 -32.655 1.00 90.62 219 THR A CA 1
ATOM 1684 C C . THR A 1 219 ? 20.151 -29.097 -33.614 1.00 90.62 219 THR A C 1
ATOM 1686 O O . THR A 1 219 ? 19.571 -30.094 -34.039 1.00 90.62 219 THR A O 1
ATOM 1689 N N . VAL A 1 220 ? 19.802 -27.844 -33.937 1.00 88.19 220 VAL A N 1
ATOM 1690 C CA . VAL A 1 220 ? 18.741 -27.453 -34.895 1.00 88.19 220 VAL A CA 1
ATOM 1691 C C . VAL A 1 220 ? 19.172 -26.193 -35.649 1.00 88.19 220 VAL A C 1
ATOM 1693 O O . VAL A 1 220 ? 19.737 -25.288 -35.045 1.00 88.19 220 VAL A O 1
ATOM 1696 N N . GLY A 1 221 ? 18.939 -26.105 -36.956 1.00 80.88 221 GLY A N 1
ATOM 1697 C CA . GLY A 1 221 ? 19.499 -25.081 -37.841 1.00 80.88 221 GLY A CA 1
ATOM 1698 C C . GLY A 1 221 ? 21.031 -25.108 -37.926 1.00 80.88 221 GLY A C 1
ATOM 1699 O O . GLY A 1 221 ? 21.639 -24.139 -38.376 1.00 80.88 221 GLY A O 1
ATOM 1700 N N . GLY A 1 222 ? 21.680 -26.171 -37.438 1.00 82.25 222 GLY A N 1
ATOM 1701 C CA . GLY A 1 222 ? 23.109 -26.160 -37.104 1.00 82.25 222 GLY A CA 1
ATOM 1702 C C . GLY A 1 222 ? 23.488 -25.402 -35.818 1.00 82.25 222 GLY A C 1
ATOM 1703 O O . GLY A 1 222 ? 24.670 -25.379 -35.469 1.00 82.25 222 GLY A O 1
ATOM 1704 N N . SER A 1 223 ? 22.522 -24.828 -35.094 1.00 86.50 223 SER A N 1
ATOM 1705 C CA . SER A 1 223 ? 22.710 -24.171 -33.795 1.00 86.50 223 SER A CA 1
ATOM 1706 C C . SER A 1 223 ? 22.586 -25.178 -32.638 1.00 86.50 223 SER A C 1
ATOM 1708 O O . SER A 1 223 ? 21.657 -25.990 -32.630 1.00 86.50 223 SER A O 1
ATOM 1710 N N . PRO A 1 224 ? 23.486 -25.157 -31.637 1.00 92.75 224 PRO A N 1
ATOM 1711 C CA . PRO A 1 224 ? 23.360 -25.991 -30.442 1.00 92.75 224 PRO A CA 1
ATOM 1712 C C . PRO A 1 224 ? 22.192 -25.523 -29.561 1.00 92.75 224 PRO A C 1
ATOM 1714 O O . PRO A 1 224 ? 22.024 -24.323 -29.343 1.00 92.75 224 PRO A O 1
ATOM 1717 N N . VAL A 1 225 ? 21.418 -26.466 -29.022 1.00 94.94 225 VAL A N 1
ATOM 1718 C CA . VAL A 1 225 ? 20.238 -26.229 -28.173 1.00 94.94 225 VAL A CA 1
ATOM 1719 C C . VAL A 1 225 ? 20.229 -27.204 -26.990 1.00 94.94 225 VAL A C 1
ATOM 1721 O O . VAL A 1 225 ? 20.605 -28.371 -27.131 1.00 94.94 225 VAL A O 1
ATOM 1724 N N . SER A 1 226 ? 19.759 -26.752 -25.827 1.00 95.38 226 SER A N 1
ATOM 1725 C CA . SER A 1 226 ? 19.459 -27.614 -24.674 1.00 95.38 226 SER A CA 1
ATOM 1726 C C . SER A 1 226 ? 17.996 -27.495 -24.245 1.00 95.38 226 SER A C 1
ATOM 1728 O O . SER A 1 226 ? 17.434 -26.405 -24.239 1.00 95.38 226 SER A O 1
ATOM 1730 N N . LEU A 1 227 ? 17.396 -28.615 -23.839 1.00 96.81 227 LEU A N 1
ATOM 1731 C CA . LEU A 1 227 ? 16.129 -28.684 -23.114 1.00 96.81 227 LEU A CA 1
ATOM 1732 C C . LEU A 1 227 ? 16.425 -28.840 -21.620 1.00 96.81 227 LEU A C 1
ATOM 1734 O O . LEU A 1 227 ? 17.018 -29.840 -21.204 1.00 96.81 227 LEU A O 1
ATOM 1738 N N . LEU A 1 228 ? 15.994 -27.867 -20.821 1.00 96.75 228 LEU A N 1
ATOM 1739 C CA . LEU A 1 228 ? 16.164 -27.843 -19.370 1.00 96.75 228 LEU A CA 1
ATOM 1740 C C . LEU A 1 228 ? 14.825 -28.003 -18.648 1.00 96.75 228 LEU A C 1
ATOM 1742 O O . LEU A 1 228 ? 13.810 -27.448 -19.069 1.00 96.75 228 LEU A O 1
ATOM 1746 N N . HIS A 1 229 ? 14.857 -28.680 -17.503 1.00 97.50 229 HIS A N 1
ATOM 1747 C CA . HIS A 1 229 ? 13.865 -28.531 -16.447 1.00 97.50 229 H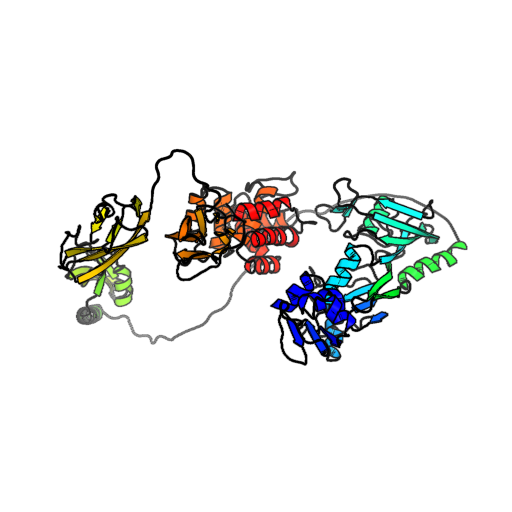IS A CA 1
ATOM 1748 C C . HIS A 1 229 ? 14.385 -27.554 -15.396 1.00 97.50 229 HIS A C 1
ATOM 1750 O O . HIS A 1 229 ? 15.519 -27.673 -14.943 1.00 97.50 229 HIS A O 1
ATOM 1756 N N . LEU A 1 230 ? 13.558 -26.591 -14.998 1.00 97.00 230 LEU A N 1
ATOM 1757 C CA . LEU A 1 230 ? 13.922 -25.526 -14.064 1.00 97.00 230 LEU A CA 1
ATOM 1758 C C . LEU A 1 230 ? 12.943 -25.488 -12.896 1.00 97.00 230 LEU A C 1
ATOM 1760 O O . LEU A 1 230 ? 11.732 -25.535 -13.107 1.00 97.00 230 LEU A O 1
ATOM 1764 N N . VAL A 1 231 ? 13.454 -25.356 -11.674 1.00 94.31 231 VAL A N 1
ATOM 1765 C CA . VAL A 1 231 ? 12.653 -25.194 -10.453 1.00 94.31 231 VAL A CA 1
ATOM 1766 C C . VAL A 1 231 ? 13.050 -23.897 -9.760 1.00 94.31 231 VAL A C 1
ATOM 1768 O O . VAL A 1 231 ? 14.230 -23.588 -9.594 1.00 94.31 231 VAL A O 1
ATOM 1771 N N . LEU A 1 232 ? 12.041 -23.131 -9.358 1.00 91.00 232 LEU A N 1
ATOM 1772 C CA . LEU A 1 232 ? 12.203 -21.831 -8.719 1.00 91.00 232 LEU A CA 1
ATOM 1773 C C . LEU A 1 232 ? 12.058 -21.936 -7.200 1.00 91.00 232 LEU A C 1
ATOM 1775 O O . LEU A 1 232 ? 11.010 -22.357 -6.715 1.00 91.00 232 LEU A O 1
ATOM 1779 N N . LYS A 1 233 ? 13.072 -21.478 -6.452 1.00 87.31 233 LYS A N 1
ATOM 1780 C CA . LYS A 1 233 ? 12.940 -21.185 -5.010 1.00 87.31 233 LYS A CA 1
ATOM 1781 C C . LYS A 1 233 ? 12.432 -19.758 -4.771 1.00 87.31 233 LYS A C 1
ATOM 1783 O O . LYS A 1 233 ? 11.763 -19.489 -3.781 1.00 87.31 233 LYS A O 1
ATOM 1788 N N . THR A 1 234 ? 12.720 -18.846 -5.697 1.00 86.50 234 THR A N 1
ATOM 1789 C CA . THR A 1 234 ? 12.287 -17.439 -5.681 1.00 86.50 234 THR A CA 1
ATOM 1790 C C . THR A 1 234 ? 11.511 -17.103 -6.952 1.00 86.50 234 THR A C 1
ATOM 1792 O O . THR A 1 234 ? 11.696 -17.738 -7.983 1.00 86.50 234 THR A O 1
ATOM 1795 N N . GLY A 1 235 ? 10.647 -16.086 -6.905 1.00 85.19 235 GLY A N 1
ATOM 1796 C CA . GLY A 1 235 ? 9.808 -15.691 -8.044 1.00 85.19 235 GLY A CA 1
ATOM 1797 C C . GLY A 1 235 ? 10.016 -14.249 -8.496 1.00 85.19 235 GLY A C 1
ATOM 1798 O O . GLY A 1 235 ? 9.053 -13.481 -8.466 1.00 85.19 235 GLY A O 1
ATOM 1799 N N . ARG A 1 236 ? 11.245 -13.860 -8.869 1.00 90.19 236 ARG A N 1
ATOM 1800 C CA . ARG A 1 236 ? 11.525 -12.511 -9.402 1.00 90.19 236 ARG A CA 1
ATOM 1801 C C . ARG A 1 236 ? 11.006 -12.364 -10.841 1.00 90.19 236 ARG A C 1
ATOM 1803 O O . ARG A 1 236 ? 10.878 -13.344 -11.576 1.00 90.19 236 ARG A O 1
ATOM 1810 N N . THR A 1 237 ? 10.706 -11.131 -11.252 1.00 89.06 237 THR A N 1
ATOM 1811 C CA . THR A 1 237 ? 10.325 -10.801 -12.637 1.00 89.06 237 THR A CA 1
ATOM 1812 C C . THR A 1 237 ? 11.390 -11.301 -13.610 1.00 89.06 237 THR A C 1
ATOM 1814 O O . THR A 1 237 ? 12.571 -11.067 -13.376 1.00 89.06 237 THR A O 1
ATOM 1817 N N . HIS A 1 238 ? 10.986 -11.982 -14.688 1.00 92.69 238 HIS A N 1
ATOM 1818 C CA . HIS A 1 238 ? 11.891 -12.505 -15.721 1.00 92.69 238 HIS A CA 1
ATOM 1819 C C . HIS A 1 238 ? 13.045 -13.398 -15.196 1.00 92.69 238 HIS A C 1
ATOM 1821 O O . HIS A 1 238 ? 14.056 -13.547 -15.883 1.00 92.69 238 HIS A O 1
ATOM 1827 N N . GLN A 1 239 ? 12.923 -14.005 -14.003 1.00 94.75 239 GLN A N 1
ATOM 1828 C CA . GLN A 1 239 ? 14.047 -14.658 -13.313 1.00 94.75 239 GLN A CA 1
ATOM 1829 C C . GLN A 1 239 ? 14.773 -15.706 -14.167 1.00 94.75 239 GLN A C 1
ATOM 1831 O O . GLN A 1 239 ? 15.992 -15.654 -14.312 1.00 94.75 239 GLN A O 1
ATOM 1836 N N . ILE A 1 240 ? 14.018 -16.631 -14.767 1.00 96.62 240 ILE A N 1
ATOM 1837 C CA . ILE A 1 240 ? 14.564 -17.696 -15.620 1.00 96.62 240 ILE A CA 1
ATOM 1838 C C . ILE A 1 240 ? 15.276 -17.105 -16.845 1.00 96.62 240 ILE A C 1
ATOM 1840 O O . ILE A 1 240 ? 16.412 -17.472 -17.129 1.00 96.62 240 ILE A O 1
ATOM 1844 N N . ARG A 1 241 ? 14.627 -16.150 -17.523 1.00 96.38 241 ARG A N 1
ATOM 1845 C CA . ARG A 1 241 ? 15.124 -15.467 -18.730 1.00 96.38 241 ARG A CA 1
ATOM 1846 C C . ARG A 1 241 ? 16.481 -14.802 -18.460 1.00 96.38 241 ARG A C 1
ATOM 1848 O O . ARG A 1 241 ? 17.451 -15.028 -19.177 1.00 96.38 241 ARG A O 1
ATOM 1855 N N . THR A 1 242 ? 16.558 -14.076 -17.344 1.00 96.06 242 THR A N 1
ATOM 1856 C CA . THR A 1 242 ? 17.749 -13.342 -16.887 1.00 96.06 242 THR A CA 1
ATOM 1857 C C . THR A 1 242 ? 18.890 -14.277 -16.496 1.00 96.06 242 THR A C 1
ATOM 1859 O O . THR A 1 242 ? 20.010 -14.090 -16.959 1.00 96.06 242 THR A O 1
ATOM 1862 N N . HIS A 1 243 ? 18.616 -15.303 -15.680 1.00 97.06 243 HIS A N 1
ATOM 1863 C CA . HIS A 1 243 ? 19.625 -16.279 -15.250 1.00 97.06 243 HIS A CA 1
ATOM 1864 C C . HIS A 1 243 ? 20.254 -17.018 -16.434 1.00 97.06 243 HIS A C 1
ATOM 1866 O O . HIS A 1 243 ? 21.471 -17.156 -16.502 1.00 97.06 243 HIS A O 1
ATOM 1872 N N . LEU A 1 244 ? 19.430 -17.484 -17.373 1.00 97.19 244 LEU A N 1
ATOM 1873 C CA . LEU A 1 244 ? 19.890 -18.250 -18.528 1.00 97.19 244 LEU A CA 1
ATOM 1874 C C . LEU A 1 244 ? 20.674 -17.369 -19.517 1.00 97.19 244 LEU A C 1
ATOM 1876 O O . LEU A 1 244 ? 21.750 -17.763 -19.964 1.00 97.19 244 LEU A O 1
ATOM 1880 N N . SER A 1 245 ? 20.211 -16.138 -19.765 1.00 95.69 245 SER A N 1
ATOM 1881 C CA . SER A 1 245 ? 20.947 -15.125 -20.541 1.00 95.69 245 SER A CA 1
ATOM 1882 C C . SER A 1 245 ? 22.306 -14.782 -19.906 1.00 95.69 245 SER A C 1
ATOM 1884 O O . SER A 1 245 ? 23.321 -14.782 -20.599 1.00 95.69 245 SER A O 1
ATOM 1886 N N . ALA A 1 246 ? 22.372 -14.608 -18.578 1.00 94.12 246 ALA A N 1
ATOM 1887 C CA . ALA A 1 246 ? 23.621 -14.341 -17.855 1.00 94.12 246 ALA A CA 1
ATOM 1888 C C . ALA A 1 246 ? 24.634 -15.502 -17.917 1.00 94.12 246 ALA A C 1
ATOM 1890 O O . ALA A 1 246 ? 25.840 -15.265 -17.925 1.00 94.12 246 ALA A O 1
ATOM 1891 N N . LEU A 1 247 ? 24.166 -16.750 -18.032 1.00 93.06 247 LEU A N 1
ATOM 1892 C CA . LEU A 1 247 ? 25.021 -17.912 -18.306 1.00 93.06 247 LEU A CA 1
ATOM 1893 C C . LEU A 1 247 ? 25.415 -18.054 -19.790 1.00 93.06 247 LEU A C 1
ATOM 1895 O O . LEU A 1 247 ? 25.974 -19.077 -20.169 1.00 93.06 247 LEU A O 1
ATOM 1899 N N . SER A 1 248 ? 25.151 -17.051 -20.638 1.00 93.62 248 SER A N 1
ATOM 1900 C CA . SER A 1 248 ? 25.354 -17.101 -22.099 1.00 93.62 248 SER A CA 1
ATOM 1901 C C . SER A 1 248 ? 24.537 -18.191 -22.811 1.00 93.62 248 SER A C 1
ATOM 1903 O O . SER A 1 248 ? 24.875 -18.618 -23.915 1.00 93.62 248 SER A O 1
ATOM 1905 N N . HIS A 1 249 ? 23.427 -18.607 -22.198 1.00 95.69 249 HIS A N 1
ATOM 1906 C CA . HIS A 1 249 ? 22.492 -19.602 -22.712 1.00 95.69 249 HIS A CA 1
ATOM 1907 C C . HIS A 1 249 ? 21.051 -19.051 -22.741 1.00 95.69 249 HIS A C 1
ATOM 1909 O O . HIS A 1 249 ? 20.173 -19.604 -22.077 1.00 95.69 249 HIS A O 1
ATOM 1915 N N . PRO A 1 250 ? 20.770 -17.937 -23.446 1.00 96.88 250 PRO A N 1
ATOM 1916 C CA . PRO A 1 250 ? 19.433 -17.346 -23.467 1.00 96.88 250 PRO A CA 1
ATOM 1917 C C . PRO A 1 250 ? 18.384 -18.320 -24.022 1.00 96.88 250 PRO A C 1
ATOM 1919 O O . PRO A 1 250 ? 18.686 -19.215 -24.814 1.00 96.88 250 PRO A O 1
ATOM 1922 N N . LEU A 1 251 ? 17.132 -18.136 -23.600 1.00 98.00 251 LEU A N 1
ATOM 1923 C CA . LEU A 1 251 ? 15.989 -18.885 -24.126 1.00 98.00 251 LEU A CA 1
ATOM 1924 C C . LEU A 1 251 ? 15.838 -18.632 -25.631 1.00 98.00 251 LEU A C 1
ATOM 1926 O O . LEU A 1 251 ? 15.962 -17.493 -26.080 1.00 98.00 251 LEU A O 1
ATOM 1930 N N . LEU A 1 252 ? 15.505 -19.664 -26.406 1.00 96.81 252 LEU A N 1
ATOM 1931 C CA . LEU A 1 252 ? 15.131 -19.468 -27.809 1.00 96.81 252 LEU A CA 1
ATOM 1932 C C . LEU A 1 252 ? 13.890 -18.564 -27.895 1.00 96.81 252 LEU A C 1
ATOM 1934 O O . LEU A 1 252 ? 13.014 -18.625 -27.032 1.00 96.81 252 LEU A O 1
ATOM 1938 N N . GLY A 1 253 ? 13.824 -17.715 -28.920 1.00 94.56 253 GLY A N 1
ATOM 1939 C CA . GLY A 1 253 ? 12.724 -16.770 -29.139 1.00 94.56 253 GLY A CA 1
ATOM 1940 C C . GLY A 1 253 ? 12.580 -15.644 -28.112 1.00 94.56 253 GLY A C 1
ATOM 1941 O O . GLY A 1 253 ? 11.585 -14.922 -28.150 1.00 94.56 253 GLY A O 1
ATOM 1942 N N . ASP A 1 254 ? 13.531 -15.483 -27.189 1.00 95.56 254 ASP A N 1
ATOM 1943 C CA . ASP A 1 254 ? 13.509 -14.422 -26.182 1.00 95.56 254 ASP A CA 1
ATOM 1944 C C . ASP A 1 254 ? 14.296 -13.180 -26.631 1.00 95.56 254 ASP A C 1
ATOM 1946 O O . ASP A 1 254 ? 15.394 -12.913 -26.145 1.00 95.56 254 ASP A O 1
ATOM 1950 N N . ASP A 1 255 ? 13.717 -12.419 -27.563 1.00 92.19 255 ASP A N 1
ATOM 1951 C CA . ASP A 1 255 ? 14.296 -11.193 -28.146 1.00 92.19 255 ASP A CA 1
ATOM 1952 C C . ASP A 1 255 ? 14.784 -10.193 -27.076 1.00 92.19 255 ASP A C 1
ATOM 1954 O O . ASP A 1 255 ? 15.877 -9.639 -27.167 1.00 92.19 255 ASP A O 1
ATOM 1958 N N . LEU A 1 256 ? 14.030 -10.048 -25.978 1.00 91.94 256 LEU A N 1
ATOM 1959 C CA . LEU A 1 256 ? 14.379 -9.159 -24.862 1.00 91.94 256 LEU A CA 1
ATOM 1960 C C . LEU A 1 256 ? 15.681 -9.563 -24.143 1.00 91.94 256 LEU A C 1
ATOM 1962 O O . LEU A 1 256 ? 16.302 -8.715 -23.499 1.00 91.94 256 LEU A O 1
ATOM 1966 N N . TYR A 1 257 ? 16.082 -10.834 -24.228 1.00 93.00 257 TYR A N 1
ATOM 1967 C CA . TYR A 1 257 ? 17.264 -11.409 -23.576 1.00 93.00 257 TYR A CA 1
ATOM 1968 C C . TYR A 1 257 ? 18.306 -11.958 -24.564 1.00 93.00 257 TYR A C 1
ATOM 1970 O O . TYR A 1 257 ? 19.131 -12.792 -24.184 1.00 93.00 257 TYR A O 1
ATOM 1978 N N . ASP A 1 258 ? 18.286 -11.454 -25.803 1.00 91.44 258 ASP A N 1
ATOM 1979 C CA . ASP A 1 258 ? 19.196 -11.808 -26.904 1.00 91.44 258 ASP A CA 1
ATOM 1980 C C . ASP A 1 258 ? 19.090 -13.286 -27.342 1.00 91.44 258 ASP A C 1
ATOM 1982 O O . ASP A 1 258 ? 20.052 -13.909 -27.797 1.00 91.44 258 ASP A O 1
ATOM 1986 N N . GLY A 1 259 ? 17.899 -13.867 -27.181 1.00 91.94 259 GLY A N 1
ATOM 1987 C CA . GLY A 1 259 ? 17.562 -15.222 -27.600 1.00 91.94 259 GLY A CA 1
ATOM 1988 C C . GLY A 1 259 ? 17.420 -15.372 -29.115 1.00 91.94 259 GLY A C 1
ATOM 1989 O O . GLY A 1 259 ? 16.867 -14.505 -29.792 1.00 91.94 259 GLY A O 1
ATOM 1990 N N . ASP A 1 260 ? 17.862 -16.509 -29.662 1.00 91.19 260 ASP A N 1
ATOM 1991 C CA . ASP A 1 260 ? 17.728 -16.788 -31.095 1.00 91.19 260 ASP A CA 1
ATOM 1992 C C . ASP A 1 260 ? 16.247 -16.955 -31.475 1.00 91.19 260 ASP A C 1
ATOM 1994 O O . ASP A 1 260 ? 15.595 -17.950 -31.146 1.00 91.19 260 ASP A O 1
ATOM 1998 N N . CYS A 1 261 ? 15.722 -15.955 -32.182 1.00 91.31 261 CYS A N 1
ATOM 1999 C CA . CYS A 1 261 ? 14.340 -15.894 -32.636 1.00 91.31 261 CYS A CA 1
ATOM 2000 C C . CYS A 1 261 ? 14.110 -16.540 -34.014 1.00 91.31 261 CYS A C 1
ATOM 2002 O O . CYS A 1 261 ? 13.073 -16.297 -34.635 1.00 91.31 261 CYS A O 1
ATOM 2004 N N . THR A 1 262 ? 15.049 -17.318 -34.561 1.00 90.19 262 THR A N 1
ATOM 2005 C CA . THR A 1 262 ? 14.854 -18.010 -35.850 1.00 90.19 262 THR A CA 1
ATOM 2006 C C . THR A 1 262 ? 13.880 -19.183 -35.736 1.00 90.19 262 THR A C 1
ATOM 2008 O O . THR A 1 262 ? 12.957 -19.277 -36.546 1.00 90.19 262 THR A O 1
ATOM 2011 N N . LEU A 1 263 ? 14.049 -20.029 -34.715 1.00 88.94 263 LEU A N 1
ATOM 2012 C CA . LEU A 1 263 ? 13.304 -21.282 -34.526 1.00 88.94 263 LEU A CA 1
ATOM 2013 C C . LEU A 1 263 ? 11.933 -21.094 -33.853 1.00 88.94 263 LEU A C 1
ATOM 2015 O O . LEU A 1 263 ? 11.005 -21.854 -34.117 1.00 88.94 263 LEU A O 1
ATOM 2019 N N . ILE A 1 264 ? 11.793 -20.081 -32.996 1.00 93.38 264 ILE A N 1
ATOM 2020 C CA . ILE A 1 264 ? 10.566 -19.758 -32.251 1.00 93.38 264 ILE A CA 1
ATOM 2021 C C . ILE A 1 264 ? 10.499 -18.241 -32.013 1.00 93.38 264 ILE A C 1
ATOM 2023 O O . ILE A 1 264 ? 11.530 -17.576 -31.954 1.00 93.38 264 ILE A O 1
ATOM 2027 N N . LYS A 1 265 ? 9.288 -17.670 -31.946 1.00 92.31 265 LYS A N 1
ATOM 2028 C CA . LYS A 1 265 ? 9.045 -16.206 -31.918 1.00 92.31 265 LYS A CA 1
ATOM 2029 C C . LYS A 1 265 ? 8.621 -15.649 -30.555 1.00 92.31 265 LYS A C 1
ATOM 2031 O O . LYS A 1 265 ? 8.152 -14.521 -30.470 1.00 92.31 265 LYS A O 1
ATOM 2036 N N . ARG A 1 266 ? 8.754 -16.459 -29.510 1.00 94.38 266 ARG A N 1
ATOM 2037 C CA . ARG A 1 266 ? 8.463 -16.123 -28.114 1.00 94.38 266 ARG A CA 1
ATOM 2038 C C . ARG A 1 266 ? 9.480 -16.828 -27.216 1.00 94.38 266 ARG A C 1
ATOM 2040 O O . ARG A 1 266 ? 10.000 -17.858 -27.657 1.00 94.38 266 ARG A O 1
ATOM 2047 N N . PRO A 1 267 ? 9.701 -16.382 -25.966 1.00 96.75 267 PRO A N 1
ATOM 2048 C CA . PRO A 1 267 ? 10.544 -17.100 -25.023 1.00 96.75 267 PRO A CA 1
ATOM 2049 C C . PRO A 1 267 ? 10.094 -18.559 -24.918 1.00 96.75 267 PRO A C 1
ATOM 2051 O O . PRO A 1 267 ? 8.954 -18.841 -24.535 1.00 96.75 267 PRO A O 1
ATOM 2054 N N . ALA A 1 268 ? 10.986 -19.485 -25.268 1.00 97.25 268 ALA A N 1
ATOM 2055 C CA . ALA A 1 268 ? 10.743 -20.924 -25.311 1.00 97.25 268 ALA A CA 1
ATOM 2056 C C . ALA A 1 268 ? 10.736 -21.532 -23.902 1.00 97.25 268 ALA A C 1
ATOM 2058 O O . ALA A 1 268 ? 11.528 -22.410 -23.562 1.00 97.25 268 ALA A O 1
ATOM 2059 N N . LEU A 1 269 ? 9.843 -21.004 -23.073 1.00 98.25 269 LEU A N 1
ATOM 2060 C CA . LEU A 1 269 ? 9.638 -21.318 -21.675 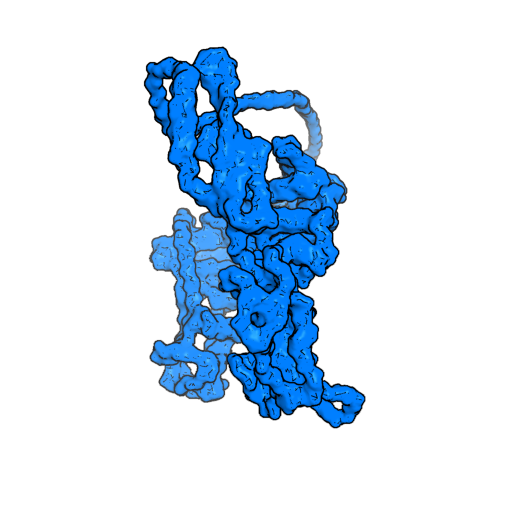1.00 98.25 269 LEU A CA 1
ATOM 2061 C C . LEU A 1 269 ? 8.173 -21.720 -21.484 1.00 98.25 269 LEU A C 1
ATOM 2063 O O . LEU A 1 269 ? 7.260 -21.086 -22.026 1.00 98.25 269 LEU A O 1
ATOM 2067 N N . HIS A 1 270 ? 7.961 -22.776 -20.706 1.00 98.00 270 HIS A N 1
ATOM 2068 C CA . HIS A 1 270 ? 6.645 -23.331 -20.424 1.00 98.00 270 HIS A CA 1
ATOM 2069 C C . HIS A 1 270 ? 6.567 -23.817 -18.972 1.00 98.00 270 HIS A C 1
ATOM 2071 O O . HIS A 1 270 ? 7.430 -24.570 -18.527 1.00 98.00 270 HIS A O 1
ATOM 2077 N N . CYS A 1 271 ? 5.546 -23.410 -18.215 1.00 97.56 271 CYS A N 1
ATOM 2078 C CA . CYS A 1 271 ? 5.307 -23.898 -16.853 1.00 97.56 271 CYS A CA 1
ATOM 2079 C C . CYS A 1 271 ? 4.652 -25.291 -16.885 1.00 97.56 271 CYS A C 1
ATOM 2081 O O . CYS A 1 271 ? 3.436 -25.415 -16.737 1.00 97.56 271 CYS A O 1
ATOM 2083 N N . ALA A 1 272 ? 5.483 -26.317 -17.081 1.00 96.56 272 ALA A N 1
ATOM 2084 C CA . ALA A 1 272 ? 5.089 -27.706 -17.318 1.00 96.56 272 ALA A CA 1
ATOM 2085 C C . ALA A 1 272 ? 4.492 -28.427 -16.097 1.00 96.56 272 ALA A C 1
ATOM 2087 O O . ALA A 1 272 ? 3.737 -29.376 -16.280 1.00 96.56 272 ALA A O 1
ATOM 2088 N N . ARG A 1 273 ? 4.819 -28.024 -14.858 1.00 97.31 273 ARG A N 1
ATOM 2089 C CA . ARG A 1 273 ? 4.300 -28.685 -13.643 1.00 97.31 273 ARG A CA 1
ATOM 2090 C C . ARG A 1 273 ? 3.996 -27.716 -12.512 1.00 97.31 273 ARG A C 1
ATOM 2092 O O . ARG A 1 273 ? 4.771 -26.795 -12.248 1.00 97.31 273 ARG A O 1
ATOM 2099 N N . VAL A 1 274 ? 2.915 -27.993 -11.792 1.00 96.69 274 VAL A N 1
ATOM 2100 C CA . VAL A 1 274 ? 2.531 -27.349 -10.531 1.00 96.69 274 VAL A CA 1
ATOM 2101 C C . VAL A 1 274 ? 2.338 -28.414 -9.459 1.00 96.69 274 VAL A C 1
ATOM 2103 O O . VAL A 1 274 ? 1.672 -29.418 -9.693 1.00 96.69 274 VAL A O 1
ATOM 2106 N N . GLN A 1 275 ? 2.885 -28.159 -8.273 1.00 96.44 275 GLN A N 1
ATOM 2107 C CA . GLN A 1 275 ? 2.619 -28.928 -7.060 1.00 96.44 275 GLN A CA 1
ATOM 2108 C C . GLN A 1 275 ? 2.191 -27.982 -5.939 1.00 96.44 275 GLN A C 1
ATOM 2110 O O . GLN A 1 275 ? 2.865 -26.980 -5.692 1.00 96.44 275 GLN A O 1
ATOM 2115 N N . CYS A 1 276 ? 1.086 -28.285 -5.265 1.00 96.25 276 CYS A N 1
ATOM 2116 C CA . CYS A 1 276 ? 0.600 -27.554 -4.094 1.00 96.25 276 CYS A CA 1
ATOM 2117 C C . CYS A 1 276 ? -0.184 -28.480 -3.156 1.00 96.25 276 CYS A C 1
ATOM 2119 O O . CYS A 1 276 ? -0.417 -29.648 -3.461 1.00 96.25 276 CYS A O 1
ATOM 2121 N N . ILE A 1 277 ? -0.591 -27.950 -2.006 1.00 94.88 277 ILE A N 1
ATOM 2122 C CA . ILE A 1 277 ? -1.511 -28.617 -1.084 1.00 94.88 277 ILE A CA 1
ATOM 2123 C C . ILE A 1 277 ? -2.873 -27.918 -1.199 1.00 94.88 277 ILE A C 1
ATOM 2125 O O . ILE A 1 277 ? -2.940 -26.686 -1.166 1.00 94.88 277 ILE A O 1
ATOM 2129 N N . SER A 1 278 ? -3.964 -28.673 -1.317 1.00 92.62 278 SER A N 1
ATOM 2130 C CA . SER A 1 278 ? -5.323 -28.116 -1.316 1.00 92.62 278 SER A CA 1
ATOM 2131 C C . SER A 1 278 ? -5.578 -27.334 -0.007 1.00 92.62 278 SER A C 1
ATOM 2133 O O . SER A 1 278 ? -5.308 -27.875 1.072 1.00 92.62 278 SER A O 1
ATOM 2135 N N . PRO A 1 279 ? -6.078 -26.078 -0.049 1.00 88.31 279 PRO A N 1
ATOM 2136 C CA . PRO A 1 279 ? -6.106 -25.155 1.097 1.00 88.31 279 PRO A CA 1
ATOM 2137 C C . PRO A 1 279 ? -6.787 -25.659 2.373 1.00 88.31 279 PRO A C 1
ATOM 2139 O O . PRO A 1 279 ? -6.432 -25.211 3.471 1.00 88.31 279 PRO A O 1
ATOM 2142 N N . PHE A 1 280 ? -7.762 -26.560 2.233 1.00 84.69 280 PHE A N 1
ATOM 2143 C CA . PHE A 1 280 ? -8.582 -27.052 3.343 1.00 84.69 280 PHE A CA 1
ATOM 2144 C C . PHE A 1 280 ? -8.613 -28.577 3.464 1.00 84.69 280 PHE A C 1
ATOM 2146 O O . PHE A 1 280 ? -8.695 -29.080 4.581 1.00 84.69 280 PHE A O 1
ATOM 2153 N N . THR A 1 281 ? -8.484 -29.328 2.365 1.00 85.44 281 THR A N 1
ATOM 2154 C CA . THR A 1 281 ? -8.467 -30.804 2.430 1.00 85.44 281 THR A CA 1
ATOM 2155 C C . THR A 1 281 ? -7.093 -31.378 2.791 1.00 85.44 281 THR A C 1
ATOM 2157 O O . THR A 1 281 ? -6.992 -32.561 3.111 1.00 85.44 281 THR A O 1
ATOM 2160 N N . ASN A 1 282 ? -6.031 -30.560 2.735 1.00 84.94 282 ASN A N 1
ATOM 2161 C CA . ASN A 1 282 ? -4.625 -30.963 2.870 1.00 84.94 282 ASN A CA 1
ATOM 2162 C C . ASN A 1 282 ? -4.161 -32.054 1.878 1.00 84.94 282 ASN A C 1
ATOM 2164 O O . ASN A 1 282 ? -3.106 -32.656 2.076 1.00 84.94 282 ASN A O 1
ATOM 2168 N N . GLN A 1 283 ? -4.910 -32.306 0.800 1.00 91.75 283 GLN A N 1
ATOM 2169 C CA . GLN A 1 283 ? -4.504 -33.239 -0.252 1.00 91.75 283 GLN A CA 1
ATOM 2170 C C . GLN A 1 283 ? -3.392 -32.640 -1.121 1.00 91.75 283 GLN A C 1
ATOM 2172 O O . GLN A 1 283 ? -3.420 -31.451 -1.443 1.00 91.75 283 GLN A O 1
ATOM 2177 N N . GLU A 1 284 ? -2.424 -33.463 -1.525 1.00 95.00 284 GLU A N 1
ATOM 2178 C CA . GLU A 1 284 ? -1.406 -33.069 -2.502 1.00 95.00 284 GLU A CA 1
ATOM 2179 C C . GLU A 1 284 ? -2.018 -32.995 -3.907 1.00 95.00 284 GLU A C 1
ATOM 2181 O O . GLU A 1 284 ? -2.584 -33.967 -4.407 1.00 95.00 284 GLU A O 1
ATOM 2186 N N . ILE A 1 285 ? -1.869 -31.843 -4.557 1.00 96.50 285 ILE A N 1
ATOM 2187 C CA . ILE A 1 285 ? -2.267 -31.603 -5.944 1.00 96.50 285 ILE A CA 1
ATOM 2188 C C . ILE A 1 285 ? -0.989 -31.522 -6.776 1.00 96.50 285 ILE A C 1
ATOM 2190 O O . ILE A 1 285 ? -0.102 -30.715 -6.498 1.00 96.50 285 ILE A O 1
ATOM 2194 N N . ASN A 1 286 ? -0.895 -32.359 -7.807 1.00 96.69 286 ASN A N 1
ATOM 2195 C CA . ASN A 1 286 ? 0.246 -32.441 -8.714 1.00 96.69 286 ASN A CA 1
ATOM 2196 C C . ASN A 1 286 ? -0.281 -32.495 -10.151 1.00 96.69 286 ASN A C 1
ATOM 2198 O O . ASN A 1 286 ? -0.908 -33.478 -10.540 1.00 96.69 286 ASN A O 1
ATOM 2202 N N . VAL A 1 287 ? -0.062 -31.421 -10.907 1.00 96.38 287 VAL A N 1
ATOM 2203 C CA . VAL A 1 287 ? -0.638 -31.211 -12.241 1.00 96.38 287 VAL A CA 1
ATOM 2204 C C . VAL A 1 287 ? 0.476 -30.940 -13.240 1.00 96.38 287 VAL A C 1
ATOM 2206 O O . VAL A 1 287 ? 1.405 -30.182 -12.953 1.00 96.38 287 VAL A O 1
ATOM 2209 N N . GLU A 1 288 ? 0.362 -31.550 -14.416 1.00 96.12 288 GLU A N 1
ATOM 2210 C CA . GLU A 1 288 ? 1.300 -31.432 -15.532 1.00 96.12 288 GLU A CA 1
ATOM 2211 C C . GLU A 1 288 ? 0.584 -30.877 -16.771 1.00 96.12 288 GLU A C 1
ATOM 2213 O O . GLU A 1 288 ? -0.610 -31.104 -16.961 1.00 96.12 288 GLU A O 1
ATOM 2218 N N . ALA A 1 289 ? 1.316 -30.130 -17.595 1.00 95.12 289 ALA A N 1
ATOM 2219 C CA . ALA A 1 289 ? 0.885 -29.646 -18.900 1.00 95.12 289 ALA A CA 1
ATOM 2220 C C . ALA A 1 289 ? 1.832 -30.174 -19.984 1.00 95.12 289 ALA A C 1
ATOM 2222 O O . ALA A 1 289 ? 3.046 -30.248 -19.782 1.00 95.12 289 ALA A O 1
ATOM 2223 N N . GLU A 1 290 ? 1.262 -30.535 -21.132 1.00 94.56 290 GLU A N 1
ATOM 2224 C CA . GLU A 1 290 ? 2.021 -30.969 -22.306 1.00 94.56 290 GLU A CA 1
ATOM 2225 C C . GLU A 1 290 ? 2.875 -29.820 -22.863 1.00 94.56 290 GLU A C 1
ATOM 2227 O O . GLU A 1 290 ? 2.494 -28.646 -22.800 1.00 94.56 290 GLU A O 1
ATOM 2232 N N . ILE A 1 291 ? 4.040 -30.161 -23.425 1.00 94.44 291 ILE A N 1
ATOM 2233 C CA . ILE A 1 291 ? 4.911 -29.183 -24.081 1.00 94.44 291 ILE A CA 1
ATOM 2234 C C . ILE A 1 291 ? 4.134 -28.562 -25.254 1.00 94.44 291 ILE A C 1
ATOM 2236 O O . ILE A 1 291 ? 3.541 -29.286 -26.049 1.00 94.44 291 ILE A O 1
ATOM 2240 N N . PRO A 1 292 ? 4.105 -27.225 -25.392 1.00 95.62 292 PRO A N 1
ATOM 2241 C CA . PRO A 1 292 ? 3.338 -26.585 -26.451 1.00 95.62 292 PRO A CA 1
ATOM 2242 C C . PRO A 1 292 ? 3.938 -26.908 -27.824 1.00 95.62 292 PRO A C 1
ATOM 2244 O O . PRO A 1 292 ? 5.159 -26.972 -27.985 1.00 95.62 292 PRO A O 1
ATOM 2247 N N . ALA A 1 293 ? 3.069 -27.064 -28.825 1.00 94.50 293 ALA A N 1
ATOM 2248 C CA . ALA A 1 293 ? 3.421 -27.562 -30.157 1.00 94.50 293 ALA A CA 1
ATOM 2249 C C . ALA A 1 293 ? 4.540 -26.771 -30.870 1.00 94.50 293 ALA A C 1
ATOM 2251 O O . ALA A 1 293 ? 5.249 -27.324 -31.708 1.00 94.50 293 ALA A O 1
ATOM 2252 N N . ASP A 1 294 ? 4.728 -25.490 -30.538 1.00 94.38 294 ASP A N 1
ATOM 2253 C CA . ASP A 1 294 ? 5.822 -24.669 -31.064 1.00 94.38 294 ASP A CA 1
ATOM 2254 C C . ASP A 1 294 ? 7.195 -25.059 -30.491 1.00 94.38 294 ASP A C 1
ATOM 2256 O O . ASP A 1 294 ? 8.180 -25.100 -31.224 1.00 94.38 294 ASP A O 1
ATOM 2260 N N . MET A 1 295 ? 7.264 -25.422 -29.209 1.00 95.38 295 MET A N 1
ATOM 2261 C CA . MET A 1 295 ? 8.463 -25.983 -28.582 1.00 95.38 295 MET A CA 1
ATOM 2262 C C . MET A 1 295 ? 8.687 -27.443 -28.998 1.00 95.38 295 MET A C 1
ATOM 2264 O O . MET A 1 295 ? 9.830 -27.832 -29.243 1.00 95.38 295 MET A O 1
ATOM 2268 N N . GLU A 1 296 ? 7.624 -28.242 -29.149 1.00 94.94 296 GLU A N 1
ATOM 2269 C CA . GLU A 1 296 ? 7.743 -29.606 -29.685 1.00 94.94 296 GLU A CA 1
ATOM 2270 C C . GLU A 1 296 ? 8.288 -29.619 -31.115 1.00 94.94 296 GLU A C 1
ATOM 2272 O O . GLU A 1 296 ? 9.138 -30.448 -31.436 1.00 94.94 296 GLU A O 1
ATOM 2277 N N . ALA A 1 297 ? 7.862 -28.684 -31.971 1.00 93.44 297 ALA A N 1
ATOM 2278 C CA . ALA A 1 297 ? 8.379 -28.562 -33.332 1.00 93.44 297 ALA A CA 1
ATOM 2279 C C . ALA A 1 297 ? 9.906 -28.361 -33.360 1.00 93.44 297 ALA A C 1
ATOM 2281 O O . ALA A 1 297 ? 10.584 -28.981 -34.178 1.00 93.44 297 ALA A O 1
ATOM 2282 N N . VAL A 1 298 ? 10.459 -27.566 -32.434 1.00 92.12 298 VAL A N 1
ATOM 2283 C CA . VAL A 1 298 ? 11.915 -27.374 -32.299 1.00 92.12 298 VAL A CA 1
ATOM 2284 C C . VAL A 1 298 ? 12.609 -28.650 -31.811 1.00 92.12 298 VAL A C 1
ATOM 2286 O O . VAL A 1 298 ? 13.647 -29.023 -32.354 1.00 92.12 298 VAL A O 1
ATOM 2289 N N . ILE A 1 299 ? 12.036 -29.351 -30.826 1.00 92.62 299 ILE A N 1
ATOM 2290 C CA . ILE A 1 299 ? 12.588 -30.621 -30.317 1.00 92.62 299 ILE A CA 1
ATOM 2291 C C . ILE A 1 299 ? 12.613 -31.683 -31.430 1.00 92.62 299 ILE A C 1
ATOM 2293 O O . ILE A 1 299 ? 13.634 -32.335 -31.634 1.00 92.62 299 ILE A O 1
ATOM 2297 N N . ASN A 1 300 ? 11.522 -31.807 -32.189 1.00 90.31 300 ASN A N 1
ATOM 2298 C CA . ASN A 1 300 ? 11.374 -32.781 -33.271 1.00 90.31 300 ASN A CA 1
ATOM 2299 C C . ASN A 1 300 ? 12.230 -32.443 -34.509 1.00 90.31 300 ASN A C 1
ATOM 2301 O O . ASN A 1 300 ? 12.660 -33.347 -35.225 1.00 90.31 300 ASN A O 1
ATOM 2305 N N . ALA A 1 301 ? 12.525 -31.163 -34.766 1.00 84.44 301 ALA A N 1
ATOM 2306 C CA . ALA A 1 301 ? 13.418 -30.756 -35.855 1.00 84.44 301 ALA A CA 1
ATOM 2307 C C . ALA A 1 301 ? 14.858 -31.274 -35.661 1.00 84.44 301 ALA A C 1
ATOM 2309 O O . ALA A 1 301 ? 15.518 -31.650 -36.632 1.00 84.44 301 ALA A O 1
ATOM 2310 N N . ALA A 1 302 ? 15.318 -31.389 -34.411 1.00 75.56 302 ALA A N 1
ATOM 2311 C CA . ALA A 1 302 ? 16.625 -31.959 -34.079 1.00 75.56 302 ALA A CA 1
ATOM 2312 C C . ALA A 1 302 ? 16.765 -33.434 -34.493 1.00 75.56 302 ALA A C 1
ATOM 2314 O O . ALA A 1 302 ? 17.816 -33.879 -34.969 1.00 75.56 302 ALA A O 1
ATOM 2315 N N . ASP A 1 303 ? 15.679 -34.194 -34.334 1.00 65.88 303 ASP A N 1
ATOM 2316 C CA . ASP A 1 303 ? 15.610 -35.605 -34.714 1.00 65.88 303 ASP A CA 1
ATOM 2317 C C . ASP A 1 303 ? 15.648 -35.800 -36.243 1.00 65.88 303 ASP A C 1
ATOM 2319 O O . ASP A 1 303 ? 16.088 -36.848 -36.716 1.00 65.88 303 ASP A O 1
ATOM 2323 N N . ALA A 1 304 ? 15.292 -34.776 -37.028 1.00 59.12 304 ALA A N 1
ATOM 2324 C CA . ALA A 1 304 ? 15.482 -34.764 -38.480 1.00 59.12 304 ALA A CA 1
ATOM 2325 C C . ALA A 1 304 ? 16.910 -34.338 -38.895 1.00 59.12 304 ALA A C 1
ATOM 2327 O O . ALA A 1 304 ? 17.527 -34.972 -39.761 1.00 59.12 304 ALA A O 1
ATOM 2328 N N . GLU A 1 305 ? 17.461 -33.288 -38.274 1.00 51.53 305 GLU A N 1
ATOM 2329 C CA . GLU A 1 305 ? 18.744 -32.673 -38.665 1.00 51.53 305 GLU A CA 1
ATOM 2330 C C . GLU A 1 305 ? 19.997 -33.490 -38.349 1.00 51.53 305 GLU A C 1
ATOM 2332 O O . GLU A 1 305 ? 21.028 -33.297 -38.994 1.00 51.53 305 GLU A O 1
ATOM 2337 N N . THR A 1 306 ? 19.900 -34.486 -37.464 1.00 41.66 306 THR A N 1
ATOM 2338 C CA . THR A 1 306 ? 20.983 -35.464 -37.217 1.00 41.66 306 THR A CA 1
ATOM 2339 C C . THR A 1 306 ? 21.427 -36.198 -38.509 1.00 41.66 306 THR A C 1
ATOM 2341 O O . THR A 1 306 ? 22.454 -36.875 -38.538 1.00 41.66 306 THR A O 1
ATOM 2344 N N . THR A 1 307 ? 20.687 -36.020 -39.610 1.00 39.38 307 THR A N 1
ATOM 2345 C CA . THR A 1 307 ? 20.965 -36.556 -40.946 1.00 39.38 307 THR A CA 1
ATOM 2346 C C . THR A 1 307 ? 21.861 -35.666 -41.845 1.00 39.38 307 THR A C 1
ATOM 2348 O O . THR A 1 307 ? 22.468 -36.218 -42.765 1.00 39.38 307 THR A O 1
ATOM 2351 N N . VAL A 1 308 ? 21.962 -34.328 -41.668 1.00 35.62 308 VAL A N 1
ATOM 2352 C CA . VAL A 1 308 ? 22.614 -33.425 -42.670 1.00 35.62 308 VAL A CA 1
ATOM 2353 C C . VAL A 1 308 ? 23.234 -32.122 -42.094 1.00 35.62 308 VAL A C 1
ATOM 2355 O O . VAL A 1 308 ? 22.534 -31.319 -41.495 1.00 35.62 308 VAL A O 1
ATOM 2358 N N . MET A 1 309 ? 24.517 -31.838 -42.386 1.00 28.69 309 MET A N 1
ATOM 2359 C CA . MET A 1 309 ? 25.256 -30.558 -42.165 1.00 28.69 309 MET A CA 1
ATOM 2360 C C . MET A 1 309 ? 26.452 -30.451 -43.170 1.00 28.69 309 MET A C 1
ATOM 2362 O O . MET A 1 309 ? 26.717 -31.489 -43.788 1.00 28.69 309 MET A O 1
ATOM 2366 N N . PRO A 1 310 ? 27.233 -29.333 -43.356 1.00 44.62 310 PRO A N 1
ATOM 2367 C CA . PRO A 1 310 ? 27.279 -28.019 -42.652 1.00 44.62 310 PRO A CA 1
ATOM 2368 C C . PRO A 1 310 ? 27.519 -26.708 -43.508 1.00 44.62 310 PRO A C 1
ATOM 2370 O O . PRO A 1 310 ? 27.801 -26.772 -44.701 1.00 44.62 310 PRO A O 1
ATOM 2373 N N . ALA A 1 311 ? 27.594 -25.550 -42.803 1.00 30.58 311 ALA A N 1
ATOM 2374 C CA . ALA A 1 311 ? 28.572 -24.417 -42.919 1.00 30.58 311 ALA A CA 1
ATOM 2375 C C . ALA A 1 311 ? 28.338 -23.124 -43.773 1.00 30.58 311 ALA A C 1
ATOM 2377 O O . ALA A 1 311 ? 28.177 -23.205 -44.986 1.00 30.58 311 ALA A O 1
ATOM 2378 N N . ALA A 1 312 ? 28.527 -21.931 -43.146 1.00 28.28 312 ALA A N 1
ATOM 2379 C CA . ALA A 1 312 ? 29.462 -20.812 -43.505 1.00 28.28 312 ALA A CA 1
ATOM 2380 C C . ALA A 1 312 ? 29.030 -19.381 -43.020 1.00 28.28 312 ALA A C 1
ATOM 2382 O O . ALA A 1 312 ? 27.916 -19.192 -42.550 1.00 28.28 312 ALA A O 1
ATOM 2383 N N . VAL A 1 313 ? 29.941 -18.386 -43.096 1.00 26.95 313 VAL A N 1
ATOM 2384 C CA . VAL A 1 313 ? 29.993 -17.099 -42.326 1.00 26.95 313 VAL A CA 1
ATOM 2385 C C . VAL A 1 313 ? 30.150 -15.845 -43.233 1.00 26.95 313 VAL A C 1
ATOM 2387 O O . VAL A 1 313 ? 30.719 -16.001 -44.312 1.00 26.95 313 VAL A O 1
ATOM 2390 N N . SER A 1 314 ? 29.753 -14.619 -42.800 1.00 25.09 314 SER A N 1
ATOM 2391 C CA . SER A 1 314 ? 30.484 -13.301 -42.924 1.00 25.09 314 SER A CA 1
ATOM 2392 C C . SER A 1 314 ? 29.612 -12.006 -43.000 1.00 25.09 314 SER A C 1
ATOM 2394 O O . SER A 1 314 ? 28.392 -12.072 -42.891 1.00 25.09 314 SER A O 1
ATOM 2396 N N . GLU A 1 315 ? 30.246 -10.815 -43.062 1.00 24.92 315 GLU A N 1
ATOM 2397 C CA . GLU A 1 315 ? 29.799 -9.527 -42.464 1.00 24.92 315 GLU A CA 1
ATOM 2398 C C . GLU A 1 315 ? 29.473 -8.336 -43.436 1.00 24.92 315 GLU A C 1
ATOM 2400 O O . GLU A 1 315 ? 29.805 -8.353 -44.618 1.00 24.92 315 GLU A O 1
ATOM 2405 N N . THR A 1 316 ? 29.028 -7.199 -42.848 1.00 23.48 316 THR A N 1
ATOM 2406 C CA . THR A 1 316 ? 29.377 -5.760 -43.132 1.00 23.48 316 THR A CA 1
ATOM 2407 C C . THR A 1 316 ? 28.568 -4.764 -44.033 1.00 23.48 316 THR A C 1
ATOM 2409 O O . THR A 1 316 ? 28.653 -4.779 -45.252 1.00 23.48 316 THR A O 1
ATOM 2412 N N . ARG A 1 317 ? 28.048 -3.706 -43.351 1.00 22.59 317 ARG A N 1
ATOM 2413 C CA . ARG A 1 317 ? 28.179 -2.210 -43.539 1.00 22.59 317 ARG A CA 1
ATOM 2414 C C . ARG A 1 317 ? 27.441 -1.330 -44.606 1.00 22.59 317 ARG A C 1
ATOM 2416 O O . ARG A 1 317 ? 27.742 -1.392 -45.786 1.00 22.59 317 ARG A O 1
ATOM 2423 N N . GLN A 1 318 ? 26.805 -0.256 -44.061 1.00 23.94 318 GLN A N 1
ATOM 2424 C CA . GLN A 1 318 ? 26.734 1.188 -44.493 1.00 23.94 318 GLN A CA 1
ATOM 2425 C C . GLN A 1 318 ? 25.964 1.579 -45.797 1.00 23.94 318 GLN A C 1
ATOM 2427 O O . GLN A 1 318 ? 26.070 0.879 -46.786 1.00 23.94 318 GLN A O 1
ATOM 2432 N N . LYS A 1 319 ? 25.233 2.716 -45.955 1.00 22.69 319 LYS A N 1
ATOM 2433 C CA . LYS A 1 319 ? 25.409 4.124 -45.481 1.00 22.69 319 LYS A CA 1
ATOM 2434 C C . LYS A 1 319 ? 24.263 5.073 -45.976 1.00 22.69 319 LYS A C 1
ATOM 2436 O O . LYS A 1 319 ? 23.823 4.868 -47.097 1.00 22.69 319 LYS A O 1
ATOM 2441 N N . SER A 1 320 ? 23.965 6.181 -45.253 1.00 23.88 320 SER A N 1
ATOM 2442 C CA . SER A 1 320 ? 23.441 7.523 -45.718 1.00 23.88 320 SER A CA 1
ATOM 2443 C C . SER A 1 320 ? 22.135 7.633 -46.559 1.00 23.88 320 SER A C 1
ATOM 2445 O O . SER A 1 320 ? 21.837 6.748 -47.338 1.00 23.88 320 SER A O 1
ATOM 2447 N N . SER A 1 321 ? 21.335 8.717 -46.582 1.00 23.97 321 SER A N 1
ATOM 2448 C CA . SER A 1 321 ? 21.236 10.010 -45.849 1.00 23.97 321 SER A CA 1
ATOM 2449 C C . SER A 1 321 ? 19.931 10.729 -46.265 1.00 23.97 321 SER A C 1
ATOM 2451 O O . SER A 1 321 ? 19.526 10.579 -47.416 1.00 23.97 321 SER A O 1
ATOM 2453 N N . ALA A 1 322 ? 19.341 11.591 -45.425 1.00 25.69 322 ALA A N 1
ATOM 2454 C CA . ALA A 1 322 ? 18.232 12.483 -45.811 1.00 25.69 322 ALA A CA 1
ATOM 2455 C C . ALA A 1 322 ? 18.364 13.869 -45.153 1.00 25.69 322 ALA A C 1
ATOM 2457 O O . ALA A 1 322 ? 19.048 14.007 -44.140 1.00 25.69 322 ALA A O 1
ATOM 2458 N N . GLY A 1 323 ? 17.733 14.899 -45.730 1.00 24.53 323 GLY A N 1
ATOM 2459 C CA . GLY A 1 323 ? 17.871 16.281 -45.269 1.00 24.53 323 GLY A CA 1
ATOM 2460 C C . GLY A 1 323 ? 16.560 17.065 -45.178 1.00 24.53 323 GLY A C 1
ATOM 2461 O O . GLY A 1 323 ? 15.753 17.024 -46.095 1.00 24.53 323 GLY A O 1
ATOM 2462 N N . ARG A 1 324 ? 16.470 17.846 -44.093 1.00 24.19 324 ARG A N 1
ATOM 2463 C CA . ARG A 1 324 ? 16.004 19.246 -43.991 1.00 24.19 324 ARG A CA 1
ATOM 2464 C C . ARG A 1 324 ? 14.581 19.671 -44.445 1.00 24.19 324 ARG A C 1
ATOM 2466 O O . ARG A 1 324 ? 14.227 19.591 -45.611 1.00 24.19 324 ARG A O 1
ATOM 2473 N N . PHE A 1 325 ? 13.962 20.410 -43.513 1.00 21.61 325 PHE A N 1
ATOM 2474 C CA . PHE A 1 325 ? 12.908 21.441 -43.615 1.00 21.61 325 PHE A CA 1
ATOM 2475 C C . PHE A 1 325 ? 11.412 21.077 -43.431 1.00 21.61 325 PHE A C 1
ATOM 2477 O O . PHE A 1 325 ? 10.856 20.168 -44.031 1.00 21.61 325 PHE A O 1
ATOM 2484 N N . VAL A 1 326 ? 10.811 21.901 -42.564 1.00 22.06 326 VAL A N 1
ATOM 2485 C CA . VAL A 1 326 ? 9.425 22.072 -42.052 1.00 22.06 326 VAL A CA 1
ATOM 2486 C C . VAL A 1 326 ? 8.998 23.510 -42.542 1.00 22.06 326 VAL A C 1
ATOM 2488 O O . VAL A 1 326 ? 9.917 24.185 -43.029 1.00 22.06 326 VAL A O 1
ATOM 2491 N N . PRO A 1 327 ? 7.751 24.074 -42.445 1.00 34.34 327 PRO A N 1
ATOM 2492 C CA . PRO A 1 327 ? 6.692 23.780 -41.459 1.00 34.34 327 PRO A CA 1
ATOM 2493 C C . PRO A 1 327 ? 5.180 24.003 -41.823 1.00 34.34 327 PRO A C 1
ATOM 2495 O O . PRO A 1 327 ? 4.848 24.476 -42.902 1.00 34.34 327 PRO A O 1
ATOM 2498 N N . TRP A 1 328 ? 4.298 23.611 -40.876 1.00 22.11 328 TRP A N 1
ATOM 2499 C CA . TRP A 1 328 ? 3.074 24.259 -40.301 1.00 22.11 328 TRP A CA 1
ATOM 2500 C C . TRP A 1 328 ? 2.239 25.291 -41.110 1.00 22.11 328 TRP A C 1
ATOM 2502 O O . TRP A 1 328 ? 2.804 26.104 -41.828 1.00 22.11 328 TRP A O 1
ATOM 2512 N N . LEU A 1 329 ? 0.917 25.494 -40.914 1.00 23.59 329 LEU A N 1
ATOM 2513 C CA . LEU A 1 329 ? -0.254 24.758 -40.349 1.00 23.59 329 LEU A CA 1
ATOM 2514 C C . LEU A 1 329 ? -1.520 25.613 -40.704 1.00 23.59 329 LEU A C 1
ATOM 2516 O O . LEU A 1 329 ? -1.368 26.796 -41.015 1.00 23.59 329 LEU A O 1
ATOM 2520 N N . LEU A 1 330 ? -2.757 25.086 -40.670 1.00 20.50 330 LEU A N 1
ATOM 2521 C CA . LEU A 1 330 ? -3.998 25.845 -40.958 1.00 20.50 330 LEU A CA 1
ATOM 2522 C C . LEU A 1 330 ? -5.172 25.563 -39.983 1.00 20.50 330 LEU A C 1
ATOM 2524 O O . LEU A 1 330 ? -5.610 24.428 -39.859 1.00 20.50 330 LEU A O 1
ATOM 2528 N N . ALA A 1 331 ? -5.720 26.653 -39.425 1.00 23.34 331 ALA A N 1
ATOM 2529 C CA . ALA A 1 331 ? -7.151 27.014 -39.300 1.00 23.34 331 ALA A CA 1
ATOM 2530 C C . ALA A 1 331 ? -8.215 26.150 -38.539 1.00 23.34 331 ALA A C 1
ATOM 2532 O O . ALA A 1 331 ? -8.682 25.134 -39.033 1.00 23.34 331 ALA A O 1
ATOM 2533 N N . ALA A 1 332 ? -8.777 26.773 -37.482 1.00 25.22 332 ALA A N 1
ATOM 2534 C CA . ALA A 1 332 ? -10.185 27.247 -37.358 1.00 25.22 332 ALA A CA 1
ATOM 2535 C C . ALA A 1 332 ? -11.396 26.359 -36.905 1.00 25.22 332 ALA A C 1
ATOM 2537 O O . ALA A 1 332 ? -11.921 25.565 -37.674 1.00 25.22 332 ALA A O 1
ATO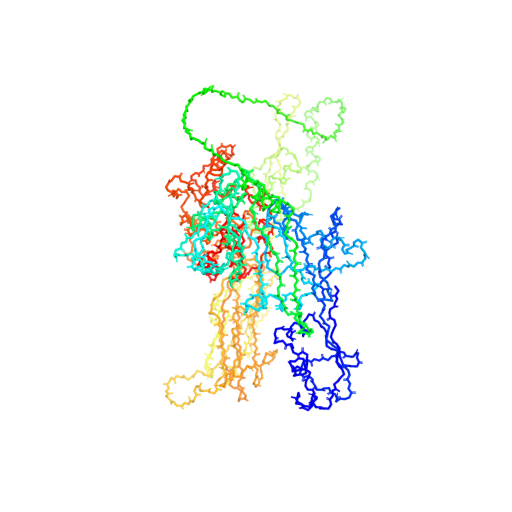M 2538 N N . ALA A 1 333 ? -11.993 26.785 -35.767 1.00 25.67 333 ALA A N 1
ATOM 2539 C CA . ALA A 1 333 ? -13.387 27.289 -35.579 1.00 25.67 333 ALA A CA 1
ATOM 2540 C C . ALA A 1 333 ? -14.648 26.366 -35.474 1.00 25.67 333 ALA A C 1
ATOM 2542 O O . ALA A 1 333 ? -14.610 25.194 -35.823 1.00 25.67 333 ALA A O 1
ATOM 2543 N N . PHE A 1 334 ? -15.779 27.015 -35.074 1.00 24.06 334 PHE A N 1
ATOM 2544 C CA . PHE A 1 334 ? -17.228 26.619 -35.025 1.00 24.06 334 PHE A CA 1
ATOM 2545 C C . PHE A 1 334 ? -17.777 25.987 -33.706 1.00 24.06 334 PHE A C 1
ATOM 2547 O O . PHE A 1 334 ? -17.048 25.244 -33.068 1.00 24.06 334 PHE A O 1
ATOM 2554 N N . CYS A 1 335 ? -19.028 26.193 -33.205 1.00 26.14 335 CYS A N 1
ATOM 2555 C CA . CYS A 1 335 ? -20.219 27.041 -33.541 1.00 26.14 335 CYS A CA 1
ATOM 2556 C C . CYS A 1 335 ? -21.175 27.163 -32.291 1.00 26.14 335 CYS A C 1
ATOM 2558 O O . CYS A 1 335 ? -21.366 26.155 -31.626 1.00 26.14 335 CYS A O 1
ATOM 2560 N N . VAL A 1 336 ? -21.653 28.336 -31.815 1.00 26.44 336 VAL A N 1
ATOM 2561 C CA . VAL A 1 336 ? -22.964 29.057 -32.023 1.00 26.44 336 VAL A CA 1
ATOM 2562 C C . VAL A 1 336 ? -24.287 28.434 -31.497 1.00 26.44 336 VAL A C 1
ATOM 2564 O O . VAL A 1 336 ? -24.662 27.350 -31.926 1.00 26.44 336 VAL A O 1
ATOM 2567 N N . TRP A 1 337 ? -25.060 29.220 -30.708 1.00 26.52 337 TRP A N 1
ATOM 2568 C CA . TRP A 1 337 ? -26.479 29.690 -30.875 1.00 26.52 337 TRP A CA 1
ATOM 2569 C C . TRP A 1 337 ? -26.888 30.551 -29.640 1.00 26.52 337 TRP A C 1
ATOM 2571 O O . TRP A 1 337 ? -26.217 30.449 -28.621 1.00 26.52 337 TRP A O 1
ATOM 2581 N N . GLY A 1 338 ? -27.910 31.430 -29.590 1.00 24.12 338 GLY A N 1
ATOM 2582 C CA . GLY A 1 338 ? -28.856 32.006 -30.579 1.00 24.12 338 GLY A CA 1
ATOM 2583 C C . GLY A 1 338 ? -30.268 32.217 -29.962 1.00 24.12 338 GLY A C 1
ATOM 2584 O O . GLY A 1 338 ? -30.735 31.316 -29.280 1.00 24.12 338 GLY A O 1
ATOM 2585 N N . GLY A 1 339 ? -31.042 33.311 -30.123 1.00 24.09 339 GLY A N 1
ATOM 2586 C CA . GLY A 1 339 ? -30.887 34.610 -30.821 1.00 24.09 339 GLY A CA 1
ATOM 2587 C C . GLY A 1 339 ? -32.257 35.335 -31.008 1.00 24.09 339 GLY A C 1
ATOM 2588 O O . GLY A 1 339 ? -33.232 34.670 -31.349 1.00 24.09 339 GLY A O 1
ATOM 2589 N N . MET A 1 340 ? -32.373 36.669 -30.813 1.00 26.48 340 MET A N 1
ATOM 2590 C CA . MET A 1 340 ? -33.662 37.426 -30.822 1.00 26.48 340 MET A CA 1
ATOM 2591 C C . MET A 1 340 ? -33.672 38.617 -31.815 1.00 26.48 340 MET A C 1
ATOM 2593 O O . MET A 1 340 ? -32.644 39.257 -32.024 1.00 26.48 340 MET A O 1
ATOM 2597 N N . ARG A 1 341 ? -34.817 38.906 -32.466 1.00 29.52 341 ARG A N 1
ATOM 2598 C CA . ARG A 1 341 ? -34.946 39.929 -33.534 1.00 29.52 341 ARG A CA 1
ATOM 2599 C C . ARG A 1 341 ? -35.396 41.300 -33.015 1.00 29.52 341 ARG A C 1
ATOM 2601 O O . ARG A 1 341 ? -36.282 41.381 -32.173 1.00 29.52 341 ARG A O 1
ATOM 2608 N N . ILE A 1 342 ? -34.850 42.356 -33.619 1.00 33.25 342 ILE A N 1
ATOM 2609 C CA . ILE A 1 342 ? -35.165 43.767 -33.349 1.00 33.25 342 ILE A CA 1
ATOM 2610 C C . ILE A 1 342 ? -36.125 44.290 -34.434 1.00 33.25 342 ILE A C 1
ATOM 2612 O O . ILE A 1 342 ? -35.940 43.987 -35.613 1.00 33.25 342 ILE A O 1
ATOM 2616 N N . HIS A 1 343 ? -37.130 45.082 -34.049 1.00 29.25 343 HIS A N 1
ATOM 2617 C CA . HIS A 1 343 ? -37.904 45.922 -34.974 1.00 29.25 343 HIS A CA 1
ATOM 2618 C C . HIS A 1 343 ? -37.221 47.292 -35.106 1.00 29.25 343 HIS A C 1
ATOM 2620 O O . HIS A 1 343 ? -36.895 47.911 -34.098 1.00 29.25 343 HIS A O 1
ATOM 2626 N N . GLU A 1 344 ? -37.014 47.778 -36.331 1.00 41.41 344 GLU A N 1
ATOM 2627 C CA . GLU A 1 344 ? -36.392 49.086 -36.570 1.00 41.41 344 GLU A CA 1
ATOM 2628 C C . GLU A 1 344 ? -37.305 50.246 -36.134 1.00 41.41 344 GLU A C 1
ATOM 2630 O O . GLU A 1 344 ? -38.349 50.492 -36.739 1.00 41.41 344 GLU A O 1
ATOM 2635 N N . THR A 1 345 ? -36.865 51.017 -35.137 1.00 35.62 345 THR A N 1
ATOM 2636 C CA . THR A 1 345 ? -37.356 52.374 -34.847 1.00 35.62 345 THR A CA 1
ATOM 2637 C C . THR A 1 345 ? -36.183 53.283 -34.478 1.00 35.62 345 THR A C 1
ATOM 2639 O O . THR A 1 345 ? -35.263 52.858 -33.783 1.00 35.62 345 THR A O 1
ATOM 2642 N N . LEU A 1 346 ? -36.211 54.524 -34.972 1.00 35.22 346 LEU A N 1
ATOM 2643 C CA . LEU A 1 346 ? -35.152 55.537 -34.828 1.00 35.22 346 LEU A CA 1
ATOM 2644 C C . LEU A 1 346 ? -34.807 55.857 -33.353 1.00 35.22 346 LEU A C 1
ATOM 2646 O O . LEU A 1 346 ? -35.687 55.753 -32.497 1.00 35.22 346 LEU A O 1
ATOM 2650 N N . PRO A 1 347 ? -33.564 56.287 -33.048 1.00 37.78 347 PRO A N 1
ATOM 2651 C CA . PRO A 1 347 ? -33.144 56.592 -31.680 1.00 37.78 347 PRO A CA 1
ATOM 2652 C C . PRO A 1 347 ? -33.909 57.792 -31.087 1.00 37.78 347 PRO A C 1
ATOM 2654 O O . PRO A 1 347 ? -34.236 58.734 -31.819 1.00 37.78 347 PRO A O 1
ATOM 2657 N N . PRO A 1 348 ? -34.179 57.794 -29.767 1.00 40.88 348 PRO A N 1
ATOM 2658 C CA . PRO A 1 348 ? -34.964 58.836 -29.117 1.00 40.88 348 PRO A CA 1
ATOM 2659 C C . PRO A 1 348 ? -34.232 60.183 -29.093 1.00 40.88 348 PRO A C 1
ATOM 2661 O O . PRO A 1 348 ? -33.021 60.271 -28.884 1.00 40.88 348 PRO A O 1
ATOM 2664 N N . THR A 1 349 ? -34.988 61.264 -29.276 1.00 47.53 349 THR A N 1
ATOM 2665 C CA . THR A 1 349 ? -34.494 62.636 -29.105 1.00 47.53 349 THR A CA 1
ATOM 2666 C C . THR A 1 349 ? -34.253 62.953 -27.625 1.00 47.53 349 THR A C 1
ATOM 2668 O O . THR A 1 349 ? -34.846 62.335 -26.744 1.00 47.53 349 THR A O 1
ATOM 2671 N N . ALA A 1 350 ? -33.418 63.961 -27.341 1.00 44.03 350 ALA A N 1
ATOM 2672 C CA . ALA A 1 350 ? -32.988 64.330 -25.983 1.00 44.03 350 ALA A CA 1
ATOM 2673 C C . ALA A 1 350 ? -34.123 64.547 -24.954 1.00 44.03 350 ALA A C 1
ATOM 2675 O O . ALA A 1 350 ? -33.897 64.392 -23.759 1.00 44.03 350 ALA A O 1
ATOM 2676 N N . ALA A 1 351 ? -35.346 64.861 -25.398 1.00 45.69 351 ALA A N 1
ATOM 2677 C CA . ALA A 1 351 ? -36.512 64.968 -24.520 1.00 45.69 351 ALA A CA 1
ATOM 2678 C C . ALA A 1 351 ? -36.901 63.627 -23.863 1.00 45.69 351 ALA A C 1
ATOM 2680 O O . ALA A 1 351 ? -37.249 63.612 -22.687 1.00 45.69 351 ALA A O 1
ATOM 2681 N N . GLY A 1 352 ? -36.783 62.505 -24.585 1.00 48.22 352 GLY A N 1
ATOM 2682 C CA . GLY A 1 352 ? -37.100 61.175 -24.050 1.00 48.22 352 GLY A CA 1
ATOM 2683 C C . GLY A 1 352 ? -36.097 60.687 -23.001 1.00 48.22 352 GLY A C 1
ATOM 2684 O O . GLY A 1 352 ? -36.456 59.893 -22.139 1.00 48.22 352 GLY A O 1
ATOM 2685 N N . LEU A 1 353 ? -34.859 61.201 -23.020 1.00 49.00 353 LEU A N 1
ATOM 2686 C CA . LEU A 1 353 ? -33.878 60.920 -21.970 1.00 49.00 353 LEU A CA 1
ATOM 2687 C C . LEU A 1 353 ? -34.283 61.565 -20.638 1.00 49.00 353 LEU A C 1
ATOM 2689 O O . LEU A 1 353 ? -34.264 60.878 -19.626 1.00 49.00 353 LEU A O 1
ATOM 2693 N N . HIS A 1 354 ? -34.722 62.830 -20.624 1.00 51.12 354 HIS A N 1
ATOM 2694 C CA . HIS A 1 354 ? -35.212 63.463 -19.387 1.00 51.12 354 HIS A CA 1
ATOM 2695 C C . HIS A 1 354 ? -36.454 62.768 -18.808 1.00 51.12 354 HIS A C 1
ATOM 2697 O O . HIS A 1 354 ? -36.615 62.732 -17.591 1.00 51.12 354 HIS A O 1
ATOM 2703 N N . GLU A 1 355 ? -37.322 62.199 -19.648 1.00 50.88 355 GLU A N 1
ATOM 2704 C CA . GLU A 1 355 ? -38.501 61.455 -19.185 1.00 50.88 355 GLU A CA 1
ATOM 2705 C C . GLU A 1 355 ? -38.090 60.126 -18.515 1.00 50.88 355 GLU A C 1
ATOM 2707 O O . GLU A 1 355 ? -38.524 59.841 -17.399 1.00 50.88 355 GLU A O 1
ATOM 2712 N N . ILE A 1 356 ? -37.133 59.397 -19.111 1.00 51.41 356 ILE A N 1
ATOM 2713 C CA . ILE A 1 356 ? -36.492 58.216 -18.503 1.00 51.41 356 ILE A CA 1
ATOM 2714 C C . ILE A 1 356 ? -35.753 58.583 -17.203 1.00 51.41 356 ILE A C 1
ATOM 2716 O O . ILE A 1 356 ? -35.874 57.862 -16.212 1.00 51.41 356 ILE A O 1
ATOM 2720 N N . PHE A 1 357 ? -35.027 59.706 -17.153 1.00 54.66 357 PHE A N 1
ATOM 2721 C CA . PHE A 1 357 ? -34.355 60.168 -15.929 1.00 54.66 357 PHE A CA 1
ATOM 2722 C C . PHE A 1 357 ? -35.357 60.522 -14.815 1.00 54.66 357 PHE A C 1
ATOM 2724 O O . PHE A 1 357 ? -35.126 60.183 -13.654 1.00 54.66 357 PHE A O 1
ATOM 2731 N N . ALA A 1 358 ? -36.502 61.124 -15.151 1.00 50.78 358 ALA A N 1
ATOM 2732 C CA . ALA A 1 358 ? -37.547 61.465 -14.185 1.00 50.78 358 ALA A CA 1
ATOM 2733 C C . ALA A 1 358 ? -38.284 60.232 -13.621 1.00 50.78 358 ALA A C 1
ATOM 2735 O O . ALA A 1 358 ? -38.646 60.223 -12.441 1.00 50.78 358 ALA A O 1
ATOM 2736 N N . GLU A 1 359 ? -38.487 59.178 -14.421 1.00 50.56 359 GLU A N 1
ATOM 2737 C CA . GLU A 1 359 ? -38.979 57.887 -13.914 1.00 50.56 359 GLU A CA 1
ATOM 2738 C C . GLU A 1 359 ? -37.913 57.170 -13.070 1.00 50.56 359 GLU A C 1
ATOM 2740 O O . GLU A 1 359 ? -38.219 56.685 -11.980 1.00 50.56 359 GLU A O 1
ATOM 2745 N N . THR A 1 360 ? -36.645 57.208 -13.494 1.00 48.56 360 THR A N 1
ATOM 2746 C CA . THR A 1 360 ? -35.506 56.651 -12.743 1.00 48.56 360 THR A CA 1
ATOM 2747 C C . THR A 1 360 ? -35.351 57.297 -11.357 1.00 48.56 360 THR A C 1
ATOM 2749 O O . THR A 1 360 ? -35.179 56.588 -10.365 1.00 48.56 360 THR A O 1
ATOM 2752 N N . GLN A 1 361 ? -35.487 58.625 -11.232 1.00 51.00 361 GLN A N 1
ATOM 2753 C CA . GLN A 1 361 ? -35.481 59.289 -9.917 1.00 51.00 361 GLN A CA 1
ATOM 2754 C C . GLN A 1 361 ? -36.706 58.936 -9.057 1.00 51.00 361 GLN A C 1
ATOM 2756 O O . GLN A 1 361 ? -36.590 58.879 -7.835 1.00 51.00 361 GLN A O 1
ATOM 2761 N N . LYS A 1 362 ? -37.870 58.649 -9.655 1.00 45.94 362 LYS A N 1
ATOM 2762 C CA . LYS A 1 362 ? -39.059 58.190 -8.911 1.00 45.94 362 LYS A CA 1
ATOM 2763 C C . LYS A 1 362 ? -38.952 56.755 -8.396 1.00 45.94 362 LYS A C 1
ATOM 2765 O O . LYS A 1 362 ? -39.620 56.435 -7.417 1.00 45.94 362 LYS A O 1
ATOM 2770 N N . ALA A 1 363 ? -38.142 55.912 -9.033 1.00 45.53 363 ALA A N 1
ATOM 2771 C CA . ALA A 1 363 ? -37.888 54.541 -8.593 1.00 45.53 363 ALA A CA 1
ATOM 2772 C C . ALA A 1 363 ? -36.882 54.445 -7.423 1.00 45.53 363 ALA A C 1
ATOM 2774 O O . ALA A 1 363 ? -36.840 53.423 -6.745 1.00 45.53 363 ALA A O 1
ATOM 2775 N N . ASN A 1 364 ? -36.107 55.503 -7.145 1.00 52.22 364 ASN A N 1
ATOM 2776 C CA . ASN A 1 364 ? -35.089 55.571 -6.080 1.00 52.22 364 ASN A CA 1
ATOM 2777 C C . ASN A 1 364 ? -35.692 55.722 -4.656 1.00 52.22 364 ASN A C 1
ATOM 2779 O O . ASN A 1 364 ? -35.281 56.581 -3.877 1.00 52.22 364 ASN A O 1
ATOM 2783 N N . ALA A 1 365 ? -36.702 54.915 -4.318 1.00 48.84 365 ALA A N 1
ATOM 2784 C CA . ALA A 1 365 ? -37.338 54.903 -2.995 1.00 48.84 365 ALA A CA 1
ATOM 2785 C C . ALA A 1 365 ? -36.868 53.749 -2.089 1.00 48.84 365 ALA A C 1
ATOM 2787 O O . ALA A 1 365 ? -37.155 53.775 -0.892 1.00 48.84 365 ALA A O 1
ATOM 2788 N N . GLU A 1 366 ? -36.170 52.749 -2.634 1.00 55.50 366 GLU A N 1
ATOM 2789 C CA . GLU A 1 366 ? -35.627 51.636 -1.852 1.00 55.50 366 GLU A CA 1
ATOM 2790 C C . GLU A 1 366 ? -34.270 52.017 -1.249 1.00 55.50 366 GLU A C 1
ATOM 2792 O O . GLU A 1 366 ? -33.328 52.398 -1.942 1.00 55.50 366 GLU A O 1
ATOM 2797 N N . GLU A 1 367 ? -34.210 51.958 0.078 1.00 68.56 367 GLU A N 1
ATOM 2798 C CA . GLU A 1 367 ? -33.023 52.236 0.877 1.00 68.56 367 GLU A CA 1
ATOM 2799 C C . GLU A 1 367 ? -32.086 51.029 0.867 1.00 68.56 367 GLU A C 1
ATOM 2801 O O . GLU A 1 367 ? -32.496 49.916 1.197 1.00 68.56 367 GLU A O 1
ATOM 2806 N N . ILE A 1 368 ? -30.821 51.252 0.510 1.00 75.38 368 ILE A N 1
ATOM 2807 C CA . ILE A 1 368 ? -29.796 50.209 0.577 1.00 75.38 368 ILE A CA 1
ATOM 2808 C C . ILE A 1 368 ? -29.244 50.176 1.998 1.00 75.38 368 ILE A C 1
ATOM 2810 O O . ILE A 1 368 ? -28.751 51.194 2.479 1.00 75.38 368 ILE A O 1
ATOM 2814 N N . THR A 1 369 ? -29.270 49.017 2.648 1.00 77.81 369 THR A N 1
ATOM 2815 C CA . THR A 1 369 ? -28.534 48.801 3.900 1.00 77.81 369 THR A CA 1
ATOM 2816 C C . THR A 1 369 ? -27.149 48.237 3.591 1.00 77.81 369 THR A C 1
ATOM 2818 O O . THR A 1 369 ? -27.026 47.322 2.777 1.00 77.81 369 THR A O 1
ATOM 2821 N N . VAL A 1 370 ? -26.117 48.774 4.238 1.00 81.81 370 VAL A N 1
ATOM 2822 C CA . VAL A 1 370 ? -24.727 48.297 4.173 1.00 81.81 370 VAL A CA 1
ATOM 2823 C C . VAL A 1 370 ? -24.170 48.159 5.585 1.00 81.81 370 VAL A C 1
ATOM 2825 O O . VAL A 1 370 ? -24.662 48.801 6.513 1.00 81.81 370 VAL A O 1
ATOM 2828 N N . GLU A 1 371 ? -23.144 47.332 5.743 1.00 82.12 371 GLU A N 1
ATOM 2829 C CA . GLU A 1 371 ? -22.527 47.080 7.043 1.00 82.12 371 GLU A CA 1
ATOM 2830 C C . GLU A 1 371 ? -21.511 48.173 7.403 1.00 82.12 371 GLU A C 1
ATOM 2832 O O . GLU A 1 371 ? -20.805 48.691 6.527 1.00 82.12 371 GLU A O 1
ATOM 2837 N N . TYR A 1 372 ? -21.415 48.513 8.688 1.00 80.25 372 TYR A N 1
ATOM 2838 C CA . TYR A 1 372 ? -20.392 49.412 9.216 1.00 80.25 372 TYR A CA 1
ATOM 2839 C C . TYR A 1 372 ? -18.975 48.948 8.838 1.00 80.25 372 TYR A C 1
ATOM 2841 O O . TYR A 1 372 ? -18.644 47.767 8.934 1.00 80.25 372 TYR A O 1
ATOM 2849 N N . GLY A 1 373 ? -18.140 49.885 8.380 1.00 75.88 373 GLY A N 1
ATOM 2850 C CA . GLY A 1 373 ? -16.762 49.625 7.948 1.00 75.88 373 GLY A CA 1
ATOM 2851 C C . GLY A 1 373 ? -16.604 48.825 6.644 1.00 75.88 373 GLY A C 1
ATOM 2852 O O . GLY A 1 373 ? -15.476 48.531 6.255 1.00 75.88 373 GLY A O 1
ATOM 2853 N N . SER A 1 374 ? -17.691 48.463 5.950 1.00 79.12 374 SER A N 1
ATOM 2854 C CA . SER A 1 374 ? -17.610 47.756 4.659 1.00 79.12 374 SER A CA 1
ATOM 2855 C C . SER A 1 374 ? -17.267 48.687 3.484 1.00 79.12 374 SER A C 1
ATOM 2857 O O . SER A 1 374 ? -17.539 49.887 3.536 1.00 79.12 374 SER A O 1
ATOM 2859 N N . ASP A 1 375 ? -16.717 48.130 2.397 1.00 81.38 375 ASP A N 1
ATOM 2860 C CA . ASP A 1 375 ? -16.526 48.818 1.106 1.00 81.38 375 ASP A CA 1
ATOM 2861 C C . ASP A 1 375 ? -17.498 48.248 0.048 1.00 81.38 375 ASP A C 1
ATOM 2863 O O . ASP A 1 375 ? -17.171 47.292 -0.662 1.00 81.38 375 ASP A O 1
ATOM 2867 N N . PRO A 1 376 ? -18.751 48.740 -0.018 1.00 78.38 376 PRO A N 1
ATOM 2868 C CA . PRO A 1 376 ? -19.744 48.224 -0.953 1.00 78.38 376 PRO A CA 1
ATOM 2869 C C . PRO A 1 376 ? -19.498 48.738 -2.378 1.00 78.38 376 PRO A C 1
ATOM 2871 O O . PRO A 1 376 ? -19.425 49.946 -2.609 1.00 78.38 376 PRO A O 1
ATOM 2874 N N . ASP A 1 377 ? -19.497 47.837 -3.371 1.00 80.75 377 ASP A N 1
ATOM 2875 C CA . ASP A 1 377 ? -19.402 48.203 -4.795 1.00 80.75 377 ASP A CA 1
ATOM 2876 C C . ASP A 1 377 ? -20.711 48.826 -5.323 1.00 80.75 377 ASP A C 1
ATOM 2878 O O . ASP A 1 377 ? -21.490 48.252 -6.098 1.00 80.75 377 ASP A O 1
ATOM 2882 N N . LEU A 1 378 ? -20.934 50.072 -4.907 1.00 78.12 378 LEU A N 1
ATOM 2883 C CA . LEU A 1 378 ? -22.027 50.913 -5.371 1.00 78.12 378 LEU A CA 1
ATOM 2884 C C . LEU A 1 378 ? -21.939 51.176 -6.878 1.00 78.12 378 LEU A C 1
ATOM 2886 O O . LEU A 1 378 ? -22.965 51.426 -7.504 1.00 78.12 378 LEU A O 1
ATOM 2890 N N . LEU A 1 379 ? -20.752 51.116 -7.493 1.00 77.56 379 LEU A N 1
ATOM 2891 C CA . LEU A 1 379 ? -20.599 51.373 -8.924 1.00 77.56 379 LEU A CA 1
ATOM 2892 C C . LEU A 1 379 ? -21.181 50.229 -9.762 1.00 77.56 379 LEU A C 1
ATOM 2894 O O . LEU A 1 379 ? -21.872 50.496 -10.747 1.00 77.56 379 LEU A O 1
ATOM 2898 N N . SER A 1 380 ? -20.947 48.974 -9.379 1.00 75.00 380 SER A N 1
ATOM 2899 C CA . SER A 1 380 ? -21.572 47.817 -10.031 1.00 75.00 380 SER A CA 1
ATOM 2900 C C . SER A 1 380 ? -23.074 47.757 -9.768 1.00 75.00 380 SER A C 1
ATOM 2902 O O . SER A 1 380 ? -23.829 47.479 -10.703 1.00 75.00 380 SER A O 1
ATOM 2904 N N . TYR A 1 381 ? -23.534 48.116 -8.562 1.00 74.06 381 TYR A N 1
ATOM 2905 C CA . TYR A 1 381 ? -24.965 48.290 -8.288 1.00 74.06 381 TYR A CA 1
ATOM 2906 C C . TYR A 1 381 ? -25.590 49.338 -9.227 1.00 74.06 381 TYR A C 1
ATOM 2908 O O . TYR A 1 381 ? -26.535 49.040 -9.956 1.00 74.06 381 TYR A O 1
ATOM 2916 N N . LEU A 1 382 ? -25.013 50.543 -9.295 1.00 71.12 382 LEU A N 1
ATOM 2917 C CA . LEU A 1 382 ? -25.502 51.637 -10.139 1.00 71.12 382 LEU A CA 1
ATOM 2918 C C . LEU A 1 382 ? -25.477 51.285 -11.633 1.00 71.12 382 LEU A C 1
ATOM 2920 O O . LEU A 1 382 ? -26.414 51.621 -12.352 1.00 71.12 382 LEU A O 1
ATOM 2924 N N . LYS A 1 383 ? -24.440 50.588 -12.114 1.00 71.38 383 LYS A N 1
ATOM 2925 C CA . LYS A 1 383 ? -24.371 50.122 -13.510 1.00 71.38 383 LYS A CA 1
ATOM 2926 C C . LYS A 1 383 ? -25.413 49.052 -13.826 1.00 71.38 383 LYS A C 1
ATOM 2928 O O . LYS A 1 383 ? -25.984 49.064 -14.912 1.00 71.38 383 LYS A O 1
ATOM 2933 N N . THR A 1 384 ? -25.677 48.146 -12.888 1.00 68.81 384 THR A N 1
ATOM 2934 C CA . THR A 1 384 ? -26.690 47.093 -13.053 1.00 68.81 384 THR A CA 1
ATOM 2935 C C . THR A 1 384 ? -28.098 47.688 -13.072 1.00 68.81 384 THR A C 1
ATOM 2937 O O . THR A 1 384 ? -28.907 47.324 -13.922 1.00 68.81 384 THR A O 1
ATOM 2940 N N . SER A 1 385 ? -28.369 48.651 -12.188 1.00 62.94 385 SER A N 1
ATOM 2941 C CA . SER A 1 385 ? -29.678 49.300 -12.050 1.00 62.94 385 SER A CA 1
ATOM 2942 C C . SER A 1 385 ? -29.956 50.368 -13.120 1.00 62.94 385 SER A C 1
ATOM 2944 O O . SER A 1 385 ? -31.103 50.526 -13.534 1.00 62.94 385 SER A O 1
ATOM 2946 N N . TYR A 1 386 ? -28.931 51.104 -13.575 1.00 61.09 386 TYR A N 1
ATOM 2947 C CA . TYR A 1 386 ? -29.086 52.324 -14.392 1.00 61.09 386 TYR A CA 1
ATOM 2948 C C . TYR A 1 386 ? -28.205 52.380 -15.658 1.00 61.09 386 TYR A C 1
ATOM 2950 O O . TYR A 1 386 ? -28.231 53.369 -16.393 1.00 61.09 386 TYR A O 1
ATOM 2958 N N . GLY A 1 387 ? -27.435 51.331 -15.960 1.00 67.12 387 GLY A N 1
ATOM 2959 C CA . GLY A 1 387 ? -26.638 51.223 -17.185 1.00 67.12 387 GLY A CA 1
ATOM 2960 C C . GLY A 1 387 ? -25.298 51.963 -17.121 1.00 67.12 387 GLY A C 1
ATOM 2961 O O . GLY A 1 387 ? -24.354 51.521 -16.470 1.00 67.12 387 GLY A O 1
ATOM 2962 N N . THR A 1 388 ? -25.147 53.061 -17.865 1.00 69.94 388 THR A N 1
ATOM 2963 C CA . THR A 1 388 ? -23.873 53.803 -17.925 1.00 69.94 388 THR A CA 1
ATOM 2964 C C . THR A 1 388 ? -23.779 54.815 -16.780 1.00 69.94 388 THR A C 1
ATOM 2966 O O . THR A 1 388 ? -24.108 55.991 -16.936 1.00 69.94 388 THR A O 1
ATOM 2969 N N . ALA A 1 389 ? -23.312 54.327 -15.630 1.00 73.19 389 ALA A N 1
ATOM 2970 C CA . ALA A 1 389 ? -23.113 55.098 -14.406 1.00 73.19 389 ALA A CA 1
ATOM 2971 C C . ALA A 1 389 ? -21.627 55.253 -14.027 1.00 73.19 389 ALA A C 1
ATOM 2973 O O . ALA A 1 389 ? -20.821 54.333 -14.211 1.00 73.19 389 ALA A O 1
ATOM 2974 N N . SER A 1 390 ? -21.297 56.396 -13.426 1.00 75.75 390 SER A N 1
ATOM 2975 C CA . SER A 1 390 ? -20.054 56.685 -12.704 1.00 75.75 390 SER A CA 1
ATOM 2976 C C . SER A 1 390 ? -20.363 57.131 -11.273 1.00 75.75 390 SER A C 1
ATOM 2978 O O . SER A 1 390 ? -21.343 57.830 -11.019 1.00 75.75 390 SER A O 1
ATOM 2980 N N . LEU A 1 391 ? -19.521 56.741 -10.316 1.00 79.88 391 LEU A N 1
ATOM 2981 C CA . LEU A 1 391 ? -19.619 57.204 -8.933 1.00 79.88 391 LEU A CA 1
ATOM 2982 C C . LEU A 1 391 ? -18.830 58.516 -8.804 1.00 79.88 391 LEU A C 1
ATOM 2984 O O . LEU A 1 391 ? -17.651 58.560 -9.143 1.00 79.88 391 LEU A O 1
ATOM 2988 N N . VAL A 1 392 ? -19.488 59.585 -8.352 1.00 81.25 392 VAL A N 1
ATOM 2989 C CA . VAL A 1 392 ? -18.891 60.925 -8.180 1.00 81.25 392 VAL A CA 1
ATOM 2990 C C . VAL A 1 392 ? -18.352 61.092 -6.762 1.00 81.25 392 VAL A C 1
ATOM 2992 O O . VAL A 1 392 ? -17.280 61.658 -6.559 1.00 81.25 392 VAL A O 1
ATOM 2995 N N . LYS A 1 393 ? -19.093 60.578 -5.777 1.00 79.19 393 LYS A N 1
ATOM 2996 C CA . LYS A 1 393 ? -18.685 60.508 -4.377 1.00 79.19 393 LYS A CA 1
ATOM 2997 C C . LYS A 1 393 ? -19.250 59.229 -3.761 1.00 79.19 393 LYS A C 1
ATOM 2999 O O . LYS A 1 393 ? -20.457 59.001 -3.834 1.00 79.19 393 LYS A O 1
ATOM 3004 N N . GLY A 1 394 ? -18.383 58.418 -3.161 1.00 78.56 394 GLY A N 1
ATOM 3005 C CA . GLY A 1 394 ? -18.797 57.265 -2.363 1.00 78.56 394 GLY A CA 1
ATOM 3006 C C . GLY A 1 394 ? -19.510 57.666 -1.070 1.00 78.56 394 GLY A C 1
ATOM 3007 O O . GLY A 1 394 ? -19.684 58.852 -0.772 1.00 78.56 394 GLY A O 1
ATOM 3008 N N . ILE A 1 395 ? -19.916 56.653 -0.313 1.00 80.88 395 ILE A N 1
ATOM 3009 C CA . ILE A 1 395 ? -20.394 56.812 1.060 1.00 80.88 395 ILE A CA 1
ATOM 3010 C C . ILE A 1 395 ? -19.224 56.790 2.047 1.00 80.88 395 ILE A C 1
ATOM 3012 O O . ILE A 1 395 ? -18.141 56.313 1.728 1.00 80.88 395 ILE A O 1
ATOM 3016 N N . ASP A 1 396 ? -19.475 57.315 3.239 1.00 78.81 396 ASP A N 1
ATOM 3017 C CA . ASP A 1 396 ? -18.662 57.076 4.429 1.00 78.81 396 ASP A CA 1
ATOM 3018 C C . ASP A 1 396 ? -19.342 55.938 5.208 1.00 78.81 396 ASP A C 1
ATOM 3020 O O . ASP A 1 396 ? -20.509 56.087 5.581 1.00 78.81 396 ASP A O 1
ATOM 3024 N N . THR A 1 397 ? -18.663 54.797 5.361 1.00 80.50 397 THR A N 1
ATOM 3025 C CA . THR A 1 397 ? -19.128 53.631 6.138 1.00 80.50 397 THR A CA 1
ATOM 3026 C C . THR A 1 397 ? -18.528 53.572 7.544 1.00 80.50 397 THR A C 1
ATOM 3028 O O . THR A 1 397 ? -18.906 52.692 8.312 1.00 80.50 397 THR A O 1
ATOM 3031 N N . GLU A 1 398 ? -17.668 54.527 7.921 1.00 77.88 398 GLU A N 1
ATOM 3032 C CA . GLU A 1 398 ? -17.098 54.667 9.272 1.00 77.88 398 GLU A CA 1
ATOM 3033 C C . GLU A 1 398 ? -18.050 55.421 10.229 1.00 77.88 398 GLU A C 1
ATOM 3035 O O . GLU A 1 398 ? -17.684 55.778 11.348 1.00 77.88 398 GLU A O 1
ATOM 3040 N N . GLN A 1 399 ? -19.297 55.679 9.811 1.00 75.94 399 GLN A N 1
ATOM 3041 C CA . GLN A 1 399 ? -20.347 56.294 10.631 1.00 75.94 399 GLN A CA 1
ATOM 3042 C C . GLN A 1 399 ? -21.680 55.564 10.431 1.00 75.94 399 GLN A C 1
ATOM 3044 O O . GLN A 1 399 ? -22.173 55.450 9.309 1.00 75.94 399 GLN A O 1
ATOM 3049 N N . THR A 1 400 ? -22.293 55.099 11.523 1.00 77.06 400 THR A N 1
ATOM 3050 C CA . THR A 1 400 ? -23.607 54.439 11.497 1.00 77.06 400 THR A CA 1
ATOM 3051 C C . THR A 1 400 ? -24.750 55.428 11.222 1.00 77.06 400 THR A C 1
ATOM 3053 O O . THR A 1 400 ? -24.690 56.613 11.562 1.00 77.06 400 THR A O 1
ATOM 3056 N N . GLY A 1 401 ? -25.830 54.940 10.604 1.00 79.19 401 GLY A N 1
ATOM 3057 C CA . GLY A 1 401 ? -27.009 55.727 10.237 1.00 79.19 401 GLY A CA 1
ATOM 3058 C C . GLY A 1 401 ? -27.111 56.050 8.741 1.00 79.19 401 GLY A C 1
ATOM 3059 O O . GLY A 1 401 ? -26.503 55.404 7.891 1.00 79.19 401 GLY A O 1
ATOM 3060 N N . HIS A 1 402 ? -27.957 57.023 8.386 1.00 82.06 402 HIS A N 1
ATOM 3061 C CA . HIS A 1 402 ? -28.236 57.340 6.981 1.00 82.06 402 HIS A CA 1
ATOM 3062 C C . HIS A 1 402 ? -27.187 58.273 6.361 1.00 82.06 402 HIS A C 1
ATOM 3064 O O . HIS A 1 402 ? -27.013 59.410 6.802 1.00 82.06 402 HIS A O 1
ATOM 3070 N N . THR A 1 403 ? -26.598 57.835 5.252 1.00 83.19 403 THR A N 1
ATOM 3071 C CA . THR A 1 403 ? -25.645 58.577 4.421 1.00 83.19 403 THR A CA 1
ATOM 3072 C C . THR A 1 403 ? -26.089 58.587 2.949 1.00 83.19 403 THR A C 1
ATOM 3074 O O . THR A 1 403 ? -27.121 58.009 2.591 1.00 83.19 403 THR A O 1
ATOM 3077 N N . TYR A 1 404 ? -25.355 59.294 2.084 1.00 81.75 404 TYR A N 1
ATOM 3078 C CA . TYR A 1 404 ? -25.711 59.461 0.670 1.00 81.75 404 TYR A CA 1
ATOM 3079 C C . TYR A 1 404 ? -24.491 59.353 -0.251 1.00 81.75 404 TYR A C 1
ATOM 3081 O O . TYR A 1 404 ? -23.560 60.154 -0.142 1.00 81.75 404 TYR A O 1
ATOM 3089 N N . ALA A 1 405 ? -24.536 58.424 -1.209 1.00 81.12 405 ALA A N 1
ATOM 3090 C CA . ALA A 1 405 ? -23.609 58.399 -2.342 1.00 81.12 405 ALA A CA 1
ATOM 3091 C C . ALA A 1 405 ? -24.082 59.361 -3.436 1.00 81.12 405 ALA A C 1
ATOM 3093 O O . ALA A 1 405 ? -25.282 59.524 -3.654 1.00 81.12 405 ALA A O 1
ATOM 3094 N N . GLN A 1 406 ? -23.140 59.956 -4.165 1.00 81.56 406 GLN A N 1
ATOM 3095 C CA . GLN A 1 406 ? -23.418 60.796 -5.327 1.00 81.56 406 GLN A CA 1
ATOM 3096 C C . GLN A 1 406 ? -22.913 60.109 -6.594 1.00 81.56 406 GLN A C 1
ATOM 3098 O O . GLN A 1 406 ? -21.751 59.709 -6.672 1.00 81.56 406 GLN A O 1
ATOM 3103 N N . TYR A 1 407 ? -23.772 59.997 -7.601 1.00 80.69 407 TYR A N 1
ATOM 3104 C CA . TYR A 1 407 ? -23.473 59.318 -8.860 1.00 80.69 407 TYR A CA 1
ATOM 3105 C C . TYR A 1 407 ? -23.854 60.177 -10.060 1.00 80.69 407 TYR A C 1
ATOM 3107 O O . TYR A 1 407 ? -24.693 61.065 -9.952 1.00 80.69 407 TYR A O 1
ATOM 3115 N N . GLU A 1 408 ? -23.248 59.906 -11.207 1.00 78.31 408 GLU A N 1
ATOM 3116 C CA . GLU A 1 408 ? -23.544 60.553 -12.480 1.00 78.31 408 GLU A CA 1
ATOM 3117 C C . GLU A 1 408 ? -23.926 59.487 -13.510 1.00 78.31 408 GLU A C 1
ATOM 3119 O O . GLU A 1 408 ? -23.255 58.464 -13.655 1.00 78.31 408 GLU A O 1
ATOM 3124 N N . LEU A 1 409 ? -25.037 59.706 -14.206 1.00 74.56 409 LEU A N 1
ATOM 3125 C CA . LEU A 1 409 ? -25.502 58.863 -15.303 1.00 74.56 409 LEU A CA 1
ATOM 3126 C C . LEU A 1 409 ? -25.194 59.567 -16.619 1.00 74.56 409 LEU A C 1
ATOM 3128 O O . LEU A 1 409 ? -25.450 60.761 -16.755 1.00 74.56 409 LEU A O 1
ATOM 3132 N N . SER A 1 410 ? -24.657 58.831 -17.591 1.00 66.25 410 SER A N 1
ATOM 3133 C CA . SER A 1 410 ? -24.249 59.366 -18.894 1.00 66.25 410 SER A CA 1
ATOM 3134 C C . SER A 1 410 ? -24.999 58.679 -20.031 1.00 66.25 410 SER A C 1
ATOM 3136 O O . SER A 1 410 ? -24.946 57.459 -20.155 1.00 66.25 410 SER A O 1
ATOM 3138 N N . ALA A 1 411 ? -25.646 59.446 -20.911 1.00 63.16 411 ALA A N 1
ATOM 3139 C CA . ALA A 1 411 ? -26.375 58.910 -22.061 1.00 63.16 411 ALA A CA 1
ATOM 3140 C C . ALA A 1 411 ? -26.052 59.664 -23.360 1.00 63.16 411 ALA A C 1
ATOM 3142 O O . ALA A 1 411 ? -25.920 60.887 -23.380 1.00 63.16 411 ALA A O 1
ATOM 3143 N N . LEU A 1 412 ? -25.954 58.936 -24.475 1.00 58.72 412 LEU A N 1
ATOM 3144 C CA . LEU A 1 412 ? -25.768 59.523 -25.804 1.00 58.72 412 LEU A CA 1
ATOM 3145 C C . LEU A 1 412 ? -27.104 60.041 -26.354 1.00 58.72 412 LEU A C 1
ATOM 3147 O O . LEU A 1 412 ? -28.013 59.271 -26.657 1.00 58.72 412 LEU A O 1
ATOM 3151 N N . SER A 1 413 ? -27.202 61.357 -26.532 1.00 54.66 413 SER A N 1
ATOM 3152 C CA . SER A 1 413 ? -28.285 62.001 -27.279 1.00 54.66 413 SER A CA 1
ATOM 3153 C C . SER A 1 413 ? -28.184 61.677 -28.774 1.00 54.66 413 SER A C 1
ATOM 3155 O O . SER A 1 413 ? -27.085 61.530 -29.310 1.00 54.66 413 SER A O 1
ATOM 3157 N N . ALA A 1 414 ? -29.317 61.670 -29.487 1.00 49.22 414 ALA A N 1
ATOM 3158 C CA . ALA A 1 414 ? -29.395 61.440 -30.938 1.00 49.22 414 ALA A CA 1
ATOM 3159 C C . ALA A 1 414 ? -28.531 62.390 -31.807 1.00 49.22 414 ALA A C 1
ATOM 3161 O O . ALA A 1 414 ? -28.331 62.124 -32.990 1.00 49.22 414 ALA A O 1
ATOM 3162 N N . GLY A 1 415 ? -28.002 63.483 -31.241 1.00 53.56 415 GLY A N 1
ATOM 3163 C CA . GLY A 1 415 ? -26.990 64.348 -31.868 1.00 53.56 415 GLY A CA 1
ATOM 3164 C C . GLY A 1 415 ? -25.533 63.881 -31.701 1.00 53.56 415 GLY A C 1
ATOM 3165 O O . GLY A 1 415 ? -24.623 64.646 -32.009 1.00 53.56 415 GLY A O 1
ATOM 3166 N N . ASN A 1 416 ? -25.303 62.670 -31.180 1.00 57.72 416 ASN A N 1
ATOM 3167 C CA . ASN A 1 416 ? -23.993 62.125 -30.802 1.00 57.72 416 ASN A CA 1
ATOM 3168 C C . ASN A 1 416 ? -23.251 62.962 -29.734 1.00 57.72 416 ASN A C 1
ATOM 3170 O O . ASN A 1 416 ? -22.022 63.009 -29.697 1.00 57.72 416 ASN A O 1
ATOM 3174 N N . GLN A 1 417 ? -24.016 63.639 -28.872 1.00 57.91 417 GLN A N 1
ATOM 3175 C CA . GLN A 1 417 ? -23.531 64.378 -27.705 1.00 57.91 417 GLN A CA 1
ATOM 3176 C C . GLN A 1 417 ? -23.887 63.600 -26.437 1.00 57.91 417 GLN A C 1
ATOM 3178 O O . GLN A 1 417 ? -25.046 63.225 -26.256 1.00 57.91 417 GLN A O 1
ATOM 3183 N N . THR A 1 418 ? -22.914 63.372 -25.557 1.00 66.12 418 THR A N 1
ATOM 3184 C CA . THR A 1 418 ? -23.172 62.794 -24.233 1.00 66.12 418 THR A CA 1
ATOM 3185 C C . THR A 1 418 ? -23.835 63.842 -23.342 1.00 66.12 418 THR A C 1
ATOM 3187 O O . THR A 1 418 ? -23.312 64.945 -23.191 1.00 66.12 418 THR A O 1
ATOM 3190 N N . VAL A 1 419 ? -24.979 63.494 -22.763 1.00 68.88 419 VAL A N 1
ATOM 3191 C CA . VAL A 1 419 ? -25.651 64.245 -21.698 1.00 68.88 419 VAL A CA 1
ATOM 3192 C C . VAL A 1 419 ? -25.381 63.515 -20.391 1.00 68.88 419 VAL A C 1
ATOM 3194 O O . VAL A 1 419 ? -25.470 62.285 -20.360 1.00 68.88 419 VAL A O 1
ATOM 3197 N N . THR A 1 420 ? -25.053 64.255 -19.334 1.00 70.56 420 THR A N 1
ATOM 3198 C CA . THR A 1 420 ? -24.836 63.695 -18.000 1.00 70.56 420 THR A CA 1
ATOM 3199 C C . THR A 1 420 ? -25.748 64.359 -16.969 1.00 70.56 420 THR A C 1
ATOM 3201 O O . THR A 1 420 ? -26.016 65.559 -17.050 1.00 70.56 420 THR A O 1
ATOM 3204 N N . GLU A 1 421 ? -26.263 63.573 -16.023 1.00 74.06 421 GLU A N 1
ATOM 3205 C CA . GLU A 1 421 ? -27.045 64.055 -14.877 1.00 74.06 421 GLU A CA 1
ATOM 3206 C C . GLU A 1 421 ? -26.570 63.401 -13.578 1.00 74.06 421 GLU A C 1
ATOM 3208 O O . GLU A 1 421 ? -26.166 62.239 -13.565 1.00 74.06 421 GLU A O 1
ATOM 3213 N N . THR A 1 422 ? -26.637 64.146 -12.473 1.00 75.00 422 THR A N 1
ATOM 3214 C CA . THR A 1 422 ? -26.136 63.717 -11.162 1.00 75.00 422 THR A CA 1
ATOM 3215 C C . THR A 1 422 ? -27.283 63.381 -10.206 1.00 75.00 422 THR A C 1
ATOM 3217 O O . THR A 1 422 ? -28.184 64.195 -10.008 1.00 75.00 422 THR A O 1
ATOM 3220 N N . GLY A 1 423 ? -27.231 62.205 -9.578 1.00 76.50 423 GLY A N 1
ATOM 3221 C CA . GLY A 1 423 ? -28.194 61.724 -8.585 1.00 76.50 423 GLY A CA 1
ATOM 3222 C C . GLY A 1 423 ? -27.573 61.493 -7.204 1.00 76.50 423 GLY A C 1
ATOM 3223 O O . GLY A 1 423 ? -26.350 61.489 -7.041 1.00 76.50 423 GLY A O 1
ATOM 3224 N N . LEU A 1 424 ? -28.438 61.291 -6.205 1.00 78.75 424 LEU A N 1
ATOM 3225 C CA . LEU A 1 424 ? -28.070 60.861 -4.855 1.00 78.75 424 LEU A CA 1
ATOM 3226 C C . LEU A 1 424 ? -28.732 59.516 -4.546 1.00 78.75 424 LEU A C 1
ATOM 3228 O O . LEU A 1 424 ? -29.909 59.326 -4.845 1.00 78.75 424 LEU A O 1
ATOM 3232 N N . LEU A 1 425 ? -27.978 58.609 -3.931 1.00 78.69 425 LEU A N 1
ATOM 3233 C CA . LEU A 1 425 ? -28.419 57.286 -3.494 1.00 78.69 425 LEU A CA 1
ATOM 3234 C C . LEU A 1 425 ? -28.420 57.256 -1.963 1.00 78.69 425 LEU A C 1
ATOM 3236 O O . LEU A 1 425 ? -27.370 57.481 -1.361 1.00 78.69 425 LEU A O 1
ATOM 3240 N N . LYS A 1 426 ? -29.578 57.016 -1.333 1.00 82.81 426 LYS A N 1
ATOM 3241 C CA . LYS A 1 426 ? -29.688 56.920 0.133 1.00 82.81 426 LYS A CA 1
ATOM 3242 C C . LYS A 1 426 ? -29.220 55.541 0.598 1.00 82.81 426 LYS A C 1
ATOM 3244 O O . LYS A 1 426 ? -29.699 54.528 0.092 1.00 82.81 426 LYS A O 1
ATOM 3249 N N . VAL A 1 427 ? -28.323 55.525 1.578 1.00 79.81 427 VAL A N 1
ATOM 3250 C CA . VAL A 1 427 ? -27.763 54.303 2.162 1.00 79.81 427 VAL A CA 1
ATOM 3251 C C . VAL A 1 427 ? -27.896 54.363 3.685 1.00 79.81 427 VAL A C 1
ATOM 3253 O O . VAL A 1 427 ? -27.648 55.407 4.285 1.00 79.81 427 VAL A O 1
ATOM 3256 N N . LEU A 1 428 ? -28.298 53.263 4.316 1.00 83.44 428 LEU A N 1
ATOM 3257 C CA . LEU A 1 428 ? -28.271 53.060 5.762 1.00 83.44 428 LEU A CA 1
ATOM 3258 C C . LEU A 1 428 ? -27.043 52.216 6.120 1.00 83.44 428 LEU A C 1
ATOM 3260 O O . LEU A 1 428 ? -26.974 51.051 5.744 1.00 83.44 428 LEU A O 1
ATOM 3264 N N . VAL A 1 429 ? -26.096 52.792 6.855 1.00 81.50 429 VAL A N 1
ATOM 3265 C CA . VAL A 1 429 ? -24.995 52.048 7.473 1.00 81.50 429 VAL A CA 1
ATOM 3266 C C . VAL A 1 429 ? -25.511 51.477 8.791 1.00 81.50 429 VAL A C 1
ATOM 3268 O O . VAL A 1 429 ? -25.867 52.240 9.694 1.00 81.50 429 VAL A O 1
ATOM 3271 N N . ASN A 1 430 ? -25.600 50.155 8.887 1.00 81.94 430 ASN A N 1
ATOM 3272 C CA . ASN A 1 430 ? -26.027 49.453 10.091 1.00 81.94 430 ASN A CA 1
ATOM 3273 C C . ASN A 1 430 ? -24.850 48.712 10.729 1.00 81.94 430 ASN A C 1
ATOM 3275 O O . ASN A 1 430 ? -23.913 48.318 10.041 1.00 81.94 430 ASN A O 1
ATOM 3279 N N . ASP A 1 431 ? -24.927 48.522 12.039 1.00 82.06 431 ASP A N 1
ATOM 3280 C CA . ASP A 1 431 ? -23.981 47.720 12.802 1.00 82.06 431 ASP A CA 1
ATOM 3281 C C . ASP A 1 431 ? -24.640 46.397 13.218 1.00 82.06 431 ASP A C 1
ATOM 3283 O O . ASP A 1 431 ? -25.751 46.376 13.763 1.00 82.06 431 ASP A O 1
ATOM 3287 N N . THR A 1 432 ? -23.990 45.289 12.875 1.00 79.69 432 THR A N 1
ATOM 3288 C CA . THR A 1 432 ? -24.335 43.923 13.282 1.00 79.69 432 THR A CA 1
ATOM 3289 C C . THR A 1 432 ? -23.145 43.185 13.900 1.00 79.69 432 THR A C 1
ATOM 3291 O O . THR A 1 432 ? -23.245 41.982 14.177 1.00 79.69 432 THR A O 1
ATOM 3294 N N . GLN A 1 433 ? -22.029 43.885 14.131 1.00 81.06 433 GLN A N 1
ATOM 3295 C CA . GLN A 1 433 ? -20.853 43.308 14.768 1.00 81.06 433 GLN A CA 1
ATOM 3296 C C . GLN A 1 433 ? -21.135 43.056 16.252 1.00 81.06 433 GLN A C 1
ATOM 3298 O O . GLN A 1 433 ? -22.011 43.659 16.861 1.00 81.06 433 GLN A O 1
ATOM 3303 N N . LYS A 1 434 ? -20.466 42.055 16.820 1.00 87.81 434 LYS A N 1
ATOM 3304 C CA . LYS A 1 434 ? -20.671 41.649 18.213 1.00 87.81 434 LYS A CA 1
ATOM 3305 C C . LYS A 1 434 ? -19.442 42.012 19.037 1.00 87.81 434 LYS A C 1
ATOM 3307 O O . LYS A 1 434 ? -18.338 41.906 18.495 1.00 87.81 434 LYS A O 1
ATOM 3312 N N . PRO A 1 435 ? -19.600 42.247 20.353 1.00 89.12 435 PRO A N 1
ATOM 3313 C CA . PRO A 1 435 ? -18.465 42.397 21.247 1.00 89.12 435 PRO A CA 1
ATOM 3314 C C . PRO A 1 435 ? -17.491 41.221 21.141 1.00 89.12 435 PRO A C 1
ATOM 3316 O O . PRO A 1 435 ? -17.885 40.053 21.175 1.00 89.12 435 PRO A O 1
ATOM 3319 N N . VAL A 1 436 ? -16.209 41.529 21.055 1.00 90.19 436 VAL A N 1
ATOM 3320 C CA . VAL A 1 436 ? -15.092 40.593 21.119 1.00 90.19 436 VAL A CA 1
ATOM 3321 C C . VAL A 1 436 ? -14.634 40.486 22.573 1.00 90.19 436 VAL A C 1
ATOM 3323 O O . VAL A 1 436 ? -14.532 41.485 23.285 1.00 90.19 436 VAL A O 1
ATOM 3326 N N . ILE A 1 437 ? -14.363 39.261 23.024 1.00 91.25 437 ILE A N 1
ATOM 3327 C CA . ILE A 1 437 ? -13.752 38.982 24.328 1.00 91.25 437 ILE A CA 1
ATOM 3328 C C . ILE A 1 437 ? -12.418 38.290 24.057 1.00 91.25 437 ILE A C 1
ATOM 3330 O O . ILE A 1 437 ? -12.392 37.230 23.433 1.00 91.25 437 ILE A O 1
ATOM 3334 N N . GLU A 1 438 ? -11.326 38.884 24.525 1.00 88.38 438 GLU A N 1
ATOM 3335 C CA . GLU A 1 438 ? -9.970 38.349 24.410 1.00 88.38 438 GLU A CA 1
ATOM 3336 C C . GLU A 1 438 ? -9.503 37.850 25.784 1.00 88.38 438 GLU A C 1
ATOM 3338 O O . GLU A 1 438 ? -9.586 38.573 26.783 1.00 88.38 438 GLU A O 1
ATOM 3343 N N . LEU A 1 439 ? -9.016 36.609 25.845 1.00 86.25 439 LEU A N 1
ATOM 3344 C CA . LEU A 1 439 ? -8.485 35.980 27.057 1.00 86.25 439 LEU A CA 1
ATOM 3345 C C . LEU A 1 439 ? -6.957 35.883 26.983 1.00 86.25 439 LEU A C 1
ATOM 3347 O O . LEU A 1 439 ? -6.387 35.792 25.899 1.00 86.25 439 LEU A O 1
ATOM 3351 N N . LYS A 1 440 ? -6.278 35.858 28.136 1.00 81.00 440 LYS A N 1
ATOM 3352 C CA . LYS A 1 440 ? -4.825 35.624 28.187 1.00 81.00 440 LYS A CA 1
ATOM 3353 C C . LYS A 1 440 ? -4.496 34.178 27.827 1.00 81.00 440 LYS A C 1
ATOM 3355 O O . LYS A 1 440 ? -3.454 33.926 27.224 1.00 81.00 440 LYS A O 1
ATOM 3360 N N . GLN A 1 441 ? -5.329 33.239 28.282 1.00 73.38 441 GLN A N 1
ATOM 3361 C CA . GLN A 1 441 ? -5.172 31.794 28.114 1.00 73.38 441 GLN A CA 1
ATOM 3362 C C . GLN A 1 441 ? -6.550 31.117 28.060 1.00 73.38 441 GLN A C 1
ATOM 3364 O O . GLN A 1 441 ? -7.443 31.455 28.836 1.00 73.38 441 GLN A O 1
ATOM 3369 N N . ASP A 1 442 ? -6.712 30.106 27.206 1.00 75.56 442 ASP A N 1
ATOM 3370 C CA . ASP A 1 442 ? -7.986 29.379 27.049 1.00 75.56 442 ASP A CA 1
ATOM 3371 C C . ASP A 1 442 ? -8.257 28.353 28.166 1.00 75.56 442 ASP A C 1
ATOM 3373 O O . ASP A 1 442 ? -9.299 27.702 28.189 1.00 75.56 442 ASP A O 1
ATOM 3377 N N . TYR A 1 443 ? -7.321 28.189 29.104 1.00 79.00 443 TYR A N 1
ATOM 3378 C CA . TYR A 1 443 ? -7.472 27.419 30.336 1.00 79.00 443 TYR A CA 1
ATOM 3379 C C . TYR A 1 443 ? -6.540 27.981 31.414 1.00 79.00 443 TYR A C 1
ATOM 3381 O O . TYR A 1 443 ? -5.506 28.567 31.098 1.00 79.00 443 TYR A O 1
ATOM 3389 N N . VAL A 1 444 ? -6.862 27.755 32.690 1.00 76.50 444 VAL A N 1
ATOM 3390 C CA . VAL A 1 444 ? -5.988 28.127 33.816 1.00 76.50 444 VAL A CA 1
ATOM 3391 C C . VAL A 1 444 ? -5.829 26.949 34.776 1.00 76.50 444 VAL A C 1
ATOM 3393 O O . VAL A 1 444 ? -6.789 26.217 35.022 1.00 76.50 444 VAL A O 1
ATOM 3396 N N . SER A 1 445 ? -4.628 26.762 35.335 1.00 73.12 445 SER A N 1
ATOM 3397 C CA . SER A 1 445 ? -4.398 25.848 36.463 1.00 73.12 445 SER A CA 1
ATOM 3398 C C . SER A 1 445 ? -4.040 26.615 37.735 1.00 73.12 445 SER A C 1
ATOM 3400 O O . SER A 1 445 ? -3.271 27.575 37.694 1.00 73.12 445 SER A O 1
ATOM 3402 N N . VAL A 1 446 ? -4.610 26.186 38.861 1.00 77.31 446 VAL A N 1
ATOM 3403 C CA . VAL A 1 446 ? -4.517 26.825 40.177 1.00 77.31 446 VAL A CA 1
ATOM 3404 C C . VAL A 1 446 ? -4.170 25.767 41.232 1.00 77.31 446 VAL A C 1
ATOM 3406 O O . VAL A 1 446 ? -4.842 24.733 41.308 1.00 77.31 446 VAL A O 1
ATOM 3409 N N . PRO A 1 447 ? -3.165 25.988 42.093 1.00 73.25 447 PRO A N 1
ATOM 3410 C CA . PRO A 1 447 ? -2.884 25.069 43.189 1.00 73.25 447 PRO A CA 1
ATOM 3411 C C . PRO A 1 447 ? -4.009 24.996 44.237 1.00 73.25 447 PRO A C 1
ATOM 3413 O O . PRO A 1 447 ? -4.690 25.974 44.544 1.00 73.25 447 PRO A O 1
ATOM 3416 N N . LEU A 1 448 ? -4.207 23.814 44.825 1.00 74.75 448 LEU A N 1
ATOM 3417 C CA . LEU A 1 448 ? -5.245 23.575 45.829 1.00 74.75 448 LEU A CA 1
ATOM 3418 C C . LEU A 1 448 ? -5.069 24.481 47.066 1.00 74.75 448 LEU A C 1
ATOM 3420 O O . LEU A 1 448 ? -4.091 24.363 47.807 1.00 74.75 448 LEU A O 1
ATOM 3424 N N . ASN A 1 449 ? -6.109 25.262 47.360 1.00 74.25 449 ASN A N 1
ATOM 3425 C CA . ASN A 1 449 ? -6.210 26.331 48.363 1.00 74.25 449 ASN A CA 1
ATOM 3426 C C . ASN A 1 449 ? -5.413 27.613 48.056 1.00 74.25 449 ASN A C 1
ATOM 3428 O O . ASN A 1 449 ? -5.242 28.429 48.962 1.00 74.25 449 ASN A O 1
ATOM 3432 N N . GLU A 1 450 ? -4.935 27.814 46.827 1.00 77.06 450 GLU A N 1
ATOM 3433 C CA . GLU A 1 450 ? -4.377 29.104 46.406 1.00 77.06 450 GLU A CA 1
ATOM 3434 C C . GLU A 1 450 ? -5.497 30.071 45.975 1.00 77.06 450 GLU A C 1
ATOM 3436 O O . GLU A 1 450 ? -6.589 29.651 45.577 1.00 77.06 450 GLU A O 1
ATOM 3441 N N . GLU A 1 451 ? -5.261 31.376 46.121 1.00 76.31 451 GLU A N 1
ATOM 3442 C CA . GLU A 1 451 ? -6.190 32.411 45.655 1.00 76.31 451 GLU A CA 1
ATOM 3443 C C . GLU A 1 451 ? -6.008 32.620 44.147 1.00 76.31 451 GLU A C 1
ATOM 3445 O O . GLU A 1 451 ? -4.885 32.686 43.651 1.00 76.31 451 GLU A O 1
ATOM 3450 N N . TYR A 1 452 ? -7.117 32.735 43.416 1.00 83.00 452 TYR A N 1
ATOM 3451 C CA . TYR A 1 452 ? -7.121 32.974 41.976 1.00 83.00 452 TYR A CA 1
ATOM 3452 C C . TYR A 1 452 ? -8.127 34.073 41.636 1.00 83.00 452 TYR A C 1
ATOM 3454 O O . TYR A 1 452 ? -9.307 33.963 41.973 1.00 83.00 452 TYR A O 1
ATOM 3462 N N . ASP A 1 453 ? -7.648 35.127 40.975 1.00 83.81 453 ASP A N 1
ATOM 3463 C CA . ASP A 1 453 ? -8.491 36.185 40.427 1.00 83.81 453 ASP A CA 1
ATOM 3464 C C . ASP A 1 453 ? -8.933 35.801 39.011 1.00 83.81 453 ASP A C 1
ATOM 3466 O O . ASP A 1 453 ? -8.128 35.730 38.081 1.00 83.81 453 ASP A O 1
ATOM 3470 N N . ILE A 1 454 ? -10.232 35.552 38.858 1.00 82.88 454 ILE A N 1
ATOM 3471 C CA . ILE A 1 454 ? -10.846 35.178 37.582 1.00 82.88 454 ILE A CA 1
ATOM 3472 C C . ILE A 1 454 ? -10.728 36.286 36.528 1.00 82.88 454 ILE A C 1
ATOM 3474 O O . ILE A 1 454 ? -10.666 35.983 35.339 1.00 82.88 454 ILE A O 1
ATOM 3478 N N . VAL A 1 455 ? -10.673 37.558 36.938 1.00 83.31 455 VAL A N 1
ATOM 3479 C CA . VAL A 1 455 ? -10.617 38.695 36.008 1.00 83.31 455 VAL A CA 1
ATOM 3480 C C . VAL A 1 455 ? -9.228 38.812 35.381 1.00 83.31 455 VAL A C 1
ATOM 3482 O O . VAL A 1 455 ? -9.113 39.278 34.251 1.00 83.31 455 VAL A O 1
ATOM 3485 N N . ASP A 1 456 ? -8.177 38.308 36.041 1.00 84.56 456 ASP A N 1
ATOM 3486 C CA . ASP A 1 456 ? -6.820 38.363 35.491 1.00 84.56 456 ASP A CA 1
ATOM 3487 C C . ASP A 1 456 ? -6.672 37.559 34.188 1.00 84.56 456 ASP A C 1
ATOM 3489 O O . ASP A 1 456 ? -5.769 37.848 33.412 1.00 84.56 456 ASP A O 1
ATOM 3493 N N . ASN A 1 457 ? -7.552 36.599 33.878 1.00 87.75 457 ASN A N 1
ATOM 3494 C CA . ASN A 1 457 ? -7.491 35.899 32.590 1.00 87.75 457 ASN A CA 1
ATOM 3495 C C . ASN A 1 457 ? -8.127 36.678 31.419 1.00 87.75 457 ASN A C 1
ATOM 3497 O O . ASN A 1 457 ? -8.042 36.226 30.282 1.00 87.75 457 ASN A O 1
ATOM 3501 N N . ILE A 1 458 ? -8.745 37.837 31.656 1.00 88.88 458 ILE A N 1
ATOM 3502 C CA . ILE A 1 458 ? -9.363 38.664 30.611 1.00 88.88 458 ILE A CA 1
ATOM 3503 C C . ILE A 1 458 ? -8.338 39.709 30.139 1.00 88.88 458 ILE A C 1
ATOM 3505 O O . ILE A 1 458 ? -7.788 40.457 30.947 1.00 88.88 458 ILE A O 1
ATOM 3509 N N . VAL A 1 459 ? -8.065 39.763 28.832 1.00 87.75 459 VAL A N 1
ATOM 3510 C CA . VAL A 1 459 ? -7.204 40.788 28.206 1.00 87.75 459 VAL A CA 1
ATOM 3511 C C . VAL A 1 459 ? -8.026 42.019 27.855 1.00 87.75 459 VAL A C 1
ATOM 3513 O O . VAL A 1 459 ? -7.650 43.134 28.210 1.00 87.75 459 VAL A O 1
ATOM 3516 N N . MET A 1 460 ? -9.146 41.813 27.161 1.00 88.31 460 MET A N 1
ATOM 3517 C CA . MET A 1 460 ? -9.985 42.884 26.634 1.00 88.31 460 MET A CA 1
ATOM 3518 C C . MET A 1 460 ? -11.425 42.401 26.473 1.00 88.31 460 MET A C 1
ATOM 3520 O O . MET A 1 460 ? -11.668 41.246 26.124 1.00 88.31 460 MET A O 1
ATOM 3524 N N . VAL A 1 461 ? -12.380 43.308 26.669 1.00 91.19 461 VAL A N 1
ATOM 3525 C CA . VAL A 1 461 ? -13.740 43.158 26.146 1.00 91.19 461 VAL A CA 1
ATOM 3526 C C . VAL A 1 461 ? -14.071 44.438 25.399 1.00 91.19 461 VAL A C 1
ATOM 3528 O O . VAL A 1 461 ? -14.124 45.510 26.001 1.00 91.19 461 VAL A O 1
ATOM 3531 N N . SER A 1 462 ? -14.243 44.351 24.088 1.00 90.25 462 SER A N 1
ATOM 3532 C CA . SER A 1 462 ? -14.457 45.516 23.233 1.00 90.25 462 SER A CA 1
ATOM 3533 C C . SER A 1 462 ? -15.351 45.173 22.059 1.00 90.25 462 SER A C 1
ATOM 3535 O O . SER A 1 462 ? -15.334 44.063 21.544 1.00 90.25 462 SER A O 1
ATOM 3537 N N . ASP A 1 463 ? -16.155 46.132 21.638 1.00 88.88 463 ASP A N 1
ATOM 3538 C CA . ASP A 1 463 ? -16.926 46.042 20.416 1.00 88.88 463 ASP A CA 1
ATOM 3539 C C . ASP A 1 463 ? -16.205 46.799 19.280 1.00 88.88 463 ASP A C 1
ATOM 3541 O O . ASP A 1 463 ? -15.663 47.884 19.535 1.00 88.88 463 ASP A O 1
ATOM 3545 N N . PRO A 1 464 ? -16.169 46.265 18.040 1.00 79.19 464 PRO A N 1
ATOM 3546 C CA . PRO A 1 464 ? -15.481 46.901 16.912 1.00 79.19 464 PRO A CA 1
ATOM 3547 C C . PRO A 1 464 ? -15.965 48.318 16.566 1.00 79.19 464 PRO A C 1
ATOM 3549 O O . PRO A 1 464 ? -15.222 49.077 15.938 1.00 79.19 464 PRO A O 1
ATOM 3552 N N . VAL A 1 465 ? -17.192 48.673 16.953 1.00 77.94 465 VAL A N 1
ATOM 3553 C CA . VAL A 1 465 ? -17.842 49.959 16.663 1.00 77.94 465 VAL A CA 1
ATOM 3554 C C . VAL A 1 465 ? -17.996 50.788 17.938 1.00 77.94 465 VAL A C 1
ATOM 3556 O O . VAL A 1 465 ? -17.714 51.988 17.948 1.00 77.94 465 VAL A O 1
ATOM 3559 N N . ASP A 1 466 ? -18.407 50.146 19.031 1.00 77.81 466 ASP A N 1
ATOM 3560 C CA . ASP A 1 466 ? -18.733 50.804 20.296 1.00 77.81 466 ASP A CA 1
ATOM 3561 C C . ASP A 1 466 ? -17.528 51.036 21.236 1.00 77.81 466 ASP A C 1
ATOM 3563 O O . ASP A 1 466 ? -17.641 51.854 22.162 1.00 77.81 466 ASP A O 1
ATOM 3567 N N . GLY A 1 467 ? -16.385 50.384 20.984 1.00 83.44 467 GLY A N 1
ATOM 3568 C CA . GLY A 1 467 ? -15.144 50.490 21.763 1.00 83.44 467 GLY A CA 1
ATOM 3569 C C . GLY A 1 467 ? -15.076 49.532 22.960 1.00 83.44 467 GLY A C 1
ATOM 3570 O O . GLY A 1 467 ? -15.805 48.549 23.024 1.00 83.44 467 GLY A O 1
ATOM 3571 N N . GLU A 1 468 ? -14.187 49.784 23.927 1.00 87.06 468 GLU A N 1
ATOM 3572 C CA . GLU A 1 468 ? -14.082 48.953 25.141 1.00 87.06 468 GLU A CA 1
ATOM 3573 C C . GLU A 1 468 ? -15.381 48.969 25.973 1.00 87.06 468 GLU A C 1
ATOM 3575 O O . GLU A 1 468 ? -15.926 50.027 26.308 1.00 87.06 468 GLU A O 1
ATOM 3580 N N . LEU A 1 469 ? -15.861 47.779 26.347 1.00 88.81 469 LEU A N 1
ATOM 3581 C CA . LEU A 1 469 ? -17.014 47.599 27.228 1.00 88.81 469 LEU A CA 1
ATOM 3582 C C . LEU A 1 469 ? -16.565 47.675 28.691 1.00 88.81 469 LEU A C 1
ATOM 3584 O O . LEU A 1 469 ? -15.494 47.207 29.072 1.00 88.81 469 LEU A O 1
ATOM 3588 N N . SER A 1 470 ? -17.415 48.246 29.542 1.00 85.81 470 SER A N 1
ATOM 3589 C CA . SER A 1 470 ? -17.143 48.337 30.982 1.00 85.81 470 SER A CA 1
ATOM 3590 C C . SER A 1 470 ? -17.611 47.083 31.722 1.00 85.81 470 SER A C 1
ATOM 3592 O O . SER A 1 470 ? -18.652 46.522 31.392 1.00 85.81 470 SER A O 1
ATOM 3594 N N . PHE A 1 471 ? -16.888 46.661 32.760 1.00 88.69 471 PHE A N 1
ATOM 3595 C CA . PHE A 1 471 ? -17.363 45.600 33.653 1.00 88.69 471 PHE A CA 1
ATOM 3596 C C . PHE A 1 471 ? -18.598 46.056 34.450 1.00 88.69 471 PHE A C 1
ATOM 3598 O O . PHE A 1 471 ? -18.641 47.187 34.940 1.00 88.69 471 PHE A O 1
ATOM 3605 N N . SER A 1 472 ? -19.566 45.156 34.621 1.00 86.94 472 SER A N 1
ATOM 3606 C CA . SER A 1 472 ? -20.756 45.324 35.455 1.00 86.94 472 SER A CA 1
ATOM 3607 C C . SER A 1 472 ? -21.049 44.047 36.255 1.00 86.94 472 SER A C 1
ATOM 3609 O O . SER A 1 472 ? -20.788 42.934 35.805 1.00 86.94 472 SER A O 1
ATOM 3611 N N . GLU A 1 473 ? -21.641 44.195 37.443 1.00 81.38 473 GLU A N 1
ATOM 3612 C CA . GLU A 1 473 ? -22.142 43.064 38.245 1.00 81.38 473 GLU A CA 1
ATOM 3613 C C . GLU A 1 473 ? -23.510 42.545 37.754 1.00 81.38 473 GLU A C 1
ATOM 3615 O O . GLU A 1 473 ? -23.947 41.466 38.153 1.00 81.38 473 GLU A O 1
ATOM 3620 N N . LEU A 1 474 ? -24.204 43.308 36.902 1.00 82.69 474 LEU A N 1
ATOM 3621 C CA . LEU A 1 474 ? -25.511 42.971 36.332 1.00 82.69 474 LEU A CA 1
ATOM 3622 C C . LEU A 1 474 ? -25.510 43.208 34.812 1.00 82.69 474 LEU A C 1
ATOM 3624 O O . LEU A 1 474 ? -24.835 44.133 34.362 1.00 82.69 474 LEU A O 1
ATOM 3628 N N . PRO A 1 475 ? -26.281 42.440 34.015 1.00 78.94 475 PRO A N 1
ATOM 3629 C CA . PRO A 1 475 ? -26.372 42.666 32.575 1.00 78.94 475 PRO A CA 1
ATOM 3630 C C . PRO A 1 475 ? -26.934 44.059 32.255 1.00 78.94 475 PRO A C 1
ATOM 3632 O O . PRO A 1 475 ? -28.124 44.325 32.447 1.00 78.94 475 PRO A O 1
ATOM 3635 N N . GLU A 1 476 ? -26.068 44.947 31.769 1.00 85.62 476 GLU A N 1
ATOM 3636 C CA . GLU A 1 476 ? -26.409 46.280 31.273 1.00 85.62 476 GLU A CA 1
ATOM 3637 C C . GLU A 1 476 ? -25.888 46.451 29.836 1.00 85.62 476 GLU A C 1
ATOM 3639 O O . GLU A 1 476 ? -24.879 45.859 29.449 1.00 85.62 476 GLU A O 1
ATOM 3644 N N . LYS A 1 477 ? -26.553 47.288 29.034 1.00 85.75 477 LYS A N 1
ATOM 3645 C CA . LYS A 1 477 ? -26.088 47.635 27.681 1.00 85.75 477 LYS A CA 1
ATOM 3646 C C . LYS A 1 477 ? -24.700 48.279 27.723 1.00 85.75 477 LYS A C 1
ATOM 3648 O O . LYS A 1 477 ? -24.457 49.142 28.566 1.00 85.75 477 LYS A O 1
ATOM 3653 N N . ASN A 1 478 ? -23.848 47.947 26.756 1.00 88.31 478 ASN A N 1
ATOM 3654 C CA . ASN A 1 478 ? -22.450 48.384 26.666 1.00 88.31 478 ASN A CA 1
ATOM 3655 C C . ASN A 1 478 ? -21.607 47.962 27.887 1.00 88.31 478 ASN A C 1
ATOM 3657 O O . ASN A 1 478 ? -20.779 48.730 28.392 1.00 88.31 478 ASN A O 1
ATOM 3661 N N . SER A 1 479 ? -21.833 46.747 28.387 1.00 89.31 479 SER A N 1
ATOM 3662 C CA . SER A 1 479 ? -21.112 46.203 29.539 1.00 89.31 479 SER A CA 1
ATOM 3663 C C . SER A 1 479 ? -20.866 44.701 29.421 1.00 89.31 479 SER A C 1
ATOM 3665 O O . SER A 1 479 ? -21.442 44.028 28.563 1.00 89.31 479 SER A O 1
ATOM 3667 N N . TYR A 1 480 ? -20.010 44.171 30.294 1.00 93.25 480 TYR A N 1
ATOM 3668 C CA . TYR A 1 480 ? -19.817 42.734 30.442 1.00 93.25 480 TYR A CA 1
ATOM 3669 C C . TYR A 1 480 ? -19.891 42.275 31.900 1.00 93.25 480 TYR A C 1
ATOM 3671 O O . TYR A 1 480 ? -19.459 42.982 32.811 1.00 93.25 480 TYR A O 1
ATOM 3679 N N . THR A 1 481 ? -20.414 41.070 32.108 1.00 91.81 481 THR A N 1
ATOM 3680 C CA . THR A 1 481 ? -20.518 40.386 33.403 1.00 91.81 481 THR A CA 1
ATOM 3681 C C . THR A 1 481 ? -19.647 39.129 33.413 1.00 91.81 481 THR A C 1
ATOM 3683 O O . THR A 1 481 ? -19.317 38.583 32.357 1.00 91.81 481 THR A O 1
ATOM 3686 N N . VAL A 1 482 ? -19.271 38.651 34.605 1.00 91.06 482 VAL A N 1
ATOM 3687 C CA . VAL A 1 482 ? -18.489 37.414 34.775 1.00 91.06 482 VAL A CA 1
ATOM 3688 C C . VAL A 1 482 ? -19.189 36.478 35.760 1.00 91.06 482 VAL A C 1
ATOM 3690 O O . VAL A 1 482 ? -19.397 36.831 36.920 1.00 91.06 482 VAL A O 1
ATOM 3693 N N . GLU A 1 483 ? -19.533 35.275 35.307 1.00 89.94 483 GLU A N 1
ATOM 3694 C CA . GLU A 1 483 ? -20.069 34.179 36.120 1.00 89.94 483 GLU A CA 1
ATOM 3695 C C . GLU A 1 483 ? -18.960 33.162 36.437 1.00 89.94 483 GLU A C 1
ATOM 3697 O O . GLU A 1 483 ? -18.139 32.839 35.580 1.00 89.94 483 GLU A O 1
ATOM 3702 N N . SER A 1 484 ? -18.912 32.644 37.667 1.00 85.75 484 SER A N 1
ATOM 3703 C CA . SER A 1 484 ? -17.876 31.700 38.112 1.00 85.75 484 SER A CA 1
ATOM 3704 C C . SER A 1 484 ? -18.390 30.781 39.218 1.00 85.75 484 SER A C 1
ATOM 3706 O O . SER A 1 484 ? -19.016 31.247 40.173 1.00 85.75 484 SER A O 1
ATOM 3708 N N . ASP A 1 485 ? -18.082 29.484 39.116 1.00 80.31 485 ASP A N 1
ATOM 3709 C CA . ASP A 1 485 ? -18.322 28.480 40.164 1.00 80.31 485 ASP A CA 1
ATOM 3710 C C . ASP A 1 485 ? -17.031 27.991 40.858 1.00 80.31 485 ASP A C 1
ATOM 3712 O O . ASP A 1 485 ? -17.063 27.048 41.658 1.00 80.31 485 ASP A O 1
ATOM 3716 N N . VAL A 1 486 ? -15.896 28.643 40.570 1.00 82.62 486 VAL A N 1
ATOM 3717 C CA . VAL A 1 486 ? -14.550 28.202 40.963 1.00 82.62 486 VAL A CA 1
ATOM 3718 C C . VAL A 1 486 ? -14.402 28.069 42.479 1.00 82.62 486 VAL A C 1
ATOM 3720 O O . VAL A 1 486 ? -14.585 29.021 43.236 1.00 82.62 486 VAL A O 1
ATOM 3723 N N . ASN A 1 487 ? -13.984 26.883 42.930 1.00 80.25 487 ASN A N 1
ATOM 3724 C CA . ASN A 1 487 ? -13.719 26.603 44.339 1.00 80.25 487 ASN A CA 1
ATOM 3725 C C . ASN A 1 487 ? -12.312 26.022 44.527 1.00 80.25 487 ASN A C 1
ATOM 3727 O O . ASN A 1 487 ? -12.115 24.807 44.501 1.00 80.25 487 ASN A O 1
ATOM 3731 N N . THR A 1 488 ? -11.332 26.891 44.783 1.00 81.19 488 THR A N 1
ATOM 3732 C CA . THR A 1 488 ? -9.924 26.485 44.927 1.00 81.19 488 THR A CA 1
ATOM 3733 C C . THR A 1 488 ? -9.651 25.610 46.155 1.00 81.19 488 THR A C 1
ATOM 3735 O O . THR A 1 488 ? -8.606 24.969 46.218 1.00 81.19 488 THR A O 1
ATOM 3738 N N . ALA A 1 489 ? -10.585 25.483 47.107 1.00 73.75 489 ALA A N 1
ATOM 3739 C CA . ALA A 1 489 ? -10.445 24.585 48.259 1.00 73.75 489 ALA A CA 1
ATOM 3740 C C . ALA A 1 489 ? -10.740 23.103 47.935 1.00 73.75 489 ALA A C 1
ATOM 3742 O O . ALA A 1 489 ? -10.530 22.225 48.780 1.00 73.75 489 ALA A O 1
ATOM 3743 N N . ARG A 1 490 ? -11.226 22.788 46.726 1.00 67.31 490 ARG A N 1
ATOM 3744 C CA . ARG A 1 490 ? -11.506 21.417 46.281 1.00 67.31 490 ARG A CA 1
ATOM 3745 C C . ARG A 1 490 ? -10.881 21.167 44.909 1.00 67.31 490 ARG A C 1
ATOM 3747 O O . ARG A 1 490 ? -11.105 21.916 43.974 1.00 67.31 490 ARG A O 1
ATOM 3754 N N . ALA A 1 491 ? -10.126 20.076 44.785 1.00 64.25 491 ALA A N 1
ATOM 3755 C CA . ALA A 1 491 ? -9.545 19.689 43.504 1.00 64.25 491 ALA A CA 1
ATOM 3756 C C . ALA A 1 491 ? -10.652 19.291 42.514 1.00 64.25 491 ALA A C 1
ATOM 3758 O O . ALA A 1 491 ? -11.581 18.564 42.886 1.00 64.25 491 ALA A O 1
ATOM 3759 N N . GLY A 1 492 ? -10.548 19.764 41.274 1.00 57.31 492 GLY A N 1
ATOM 3760 C CA . GLY A 1 492 ? -11.585 19.620 40.255 1.00 57.31 492 GLY A CA 1
ATOM 3761 C C . GLY A 1 492 ? -11.419 20.613 39.106 1.00 57.31 492 GLY A C 1
ATOM 3762 O O . GLY A 1 492 ? -10.519 21.447 39.127 1.00 57.31 492 GLY A O 1
ATOM 3763 N N . VAL A 1 493 ? -12.295 20.514 38.106 1.00 65.38 493 VAL A N 1
ATOM 3764 C CA . VAL A 1 493 ? -12.371 21.464 36.986 1.00 65.38 493 VAL A CA 1
ATOM 3765 C C . VAL A 1 493 ? -13.650 22.278 37.134 1.00 65.38 493 VAL A C 1
ATOM 3767 O O . VAL A 1 493 ? -14.738 21.703 37.188 1.00 65.38 493 VAL A O 1
ATOM 3770 N N . TYR A 1 494 ? -13.486 23.591 37.192 1.00 79.38 494 TYR A N 1
ATOM 3771 C CA . TYR A 1 494 ? -14.523 24.614 37.322 1.00 79.38 494 TYR A CA 1
ATOM 3772 C C . TYR A 1 494 ? -14.613 25.425 36.031 1.00 79.38 494 TYR A C 1
ATOM 3774 O O . TYR A 1 494 ? -13.716 25.313 35.195 1.00 79.38 494 TYR A O 1
ATOM 3782 N N . HIS A 1 495 ? -15.649 26.244 35.861 1.00 79.44 495 HIS A N 1
ATOM 3783 C CA . HIS A 1 495 ? -15.783 27.095 34.676 1.00 79.44 495 HIS A CA 1
ATOM 3784 C C . HIS A 1 495 ? -16.059 28.547 35.060 1.00 79.44 495 HIS A C 1
ATOM 3786 O O . HIS A 1 495 ? -16.853 28.845 35.953 1.00 79.44 495 HIS A O 1
ATOM 3792 N N . VAL A 1 496 ? -15.407 29.455 34.340 1.00 87.75 496 VAL A N 1
ATOM 3793 C CA . VAL A 1 496 ? -15.714 30.887 34.352 1.00 87.75 496 VAL A CA 1
ATOM 3794 C C . VAL A 1 496 ? -16.326 31.231 33.002 1.00 87.75 496 VAL A C 1
ATOM 3796 O O . VAL A 1 496 ? -15.886 30.695 31.985 1.00 87.75 496 VAL A O 1
ATOM 3799 N N . THR A 1 497 ? -17.344 32.087 32.977 1.00 89.12 497 THR A N 1
ATOM 3800 C CA . THR A 1 497 ? -17.990 32.569 31.750 1.00 89.12 497 THR A CA 1
ATOM 3801 C C . THR A 1 497 ? -18.076 34.087 31.778 1.00 89.12 497 THR A C 1
ATOM 3803 O O . THR A 1 497 ? -18.520 34.663 32.766 1.00 89.12 497 THR A O 1
ATOM 3806 N N . VAL A 1 498 ? -17.670 34.739 30.694 1.00 92.81 498 VAL A N 1
ATOM 3807 C CA . VAL A 1 498 ? -17.861 36.177 30.477 1.00 92.81 498 VAL A CA 1
ATOM 3808 C C . VAL A 1 498 ? -19.008 36.353 29.493 1.00 92.81 498 VAL A C 1
ATOM 3810 O O . VAL A 1 498 ? -19.026 35.691 28.454 1.00 92.81 498 VAL A O 1
ATOM 3813 N N . HIS A 1 499 ? -19.937 37.256 29.795 1.00 92.06 499 HIS A N 1
ATOM 3814 C CA . HIS A 1 499 ? -21.023 37.661 28.903 1.00 92.06 499 HIS A CA 1
ATOM 3815 C C . HIS A 1 499 ? -20.893 39.151 28.603 1.00 92.06 499 HIS A C 1
ATOM 3817 O O . HIS A 1 499 ? -20.774 39.939 29.533 1.00 92.06 49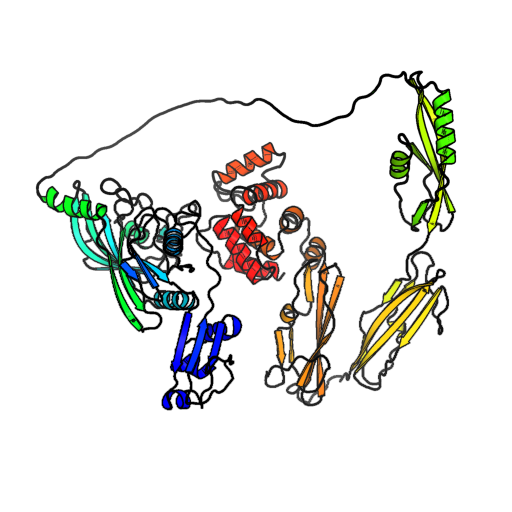9 HIS A O 1
ATOM 3823 N N . ALA A 1 500 ? -20.940 39.545 27.332 1.00 92.00 500 ALA A N 1
ATOM 3824 C CA . ALA A 1 500 ? -20.816 40.935 26.898 1.00 92.00 500 ALA A CA 1
ATOM 3825 C C . ALA A 1 500 ? -22.023 41.358 26.045 1.00 92.00 500 ALA A C 1
ATOM 3827 O O . ALA A 1 500 ? -22.501 40.569 25.226 1.00 92.00 500 ALA A O 1
ATOM 3828 N N . GLU A 1 501 ? -22.499 42.594 26.224 1.00 91.19 501 GLU A N 1
ATOM 3829 C CA . GLU A 1 501 ? -23.582 43.222 25.451 1.00 91.19 501 GLU A CA 1
ATOM 3830 C C . GLU A 1 501 ? -23.172 44.644 25.023 1.00 91.19 501 GLU A C 1
ATOM 3832 O O . GLU A 1 501 ? -22.752 45.443 25.859 1.00 91.19 501 GLU A O 1
ATOM 3837 N N . ASP A 1 502 ? -23.304 44.977 23.736 1.00 87.25 502 ASP A N 1
ATOM 3838 C CA . ASP A 1 502 ? -23.028 46.313 23.166 1.00 87.25 502 ASP A CA 1
ATOM 3839 C C . ASP A 1 502 ? -24.160 47.340 23.458 1.00 87.25 502 ASP A C 1
ATOM 3841 O O . ASP A 1 502 ? -25.068 47.098 24.267 1.00 87.25 502 ASP A O 1
ATOM 3845 N N . LYS A 1 503 ? -24.163 48.516 22.804 1.00 83.00 503 LYS A N 1
ATOM 3846 C CA . LYS A 1 503 ? -25.300 49.456 22.896 1.00 83.00 503 LYS A CA 1
ATOM 3847 C C . LYS A 1 503 ? -26.540 48.968 22.135 1.00 83.00 503 LYS A C 1
ATOM 3849 O O . LYS A 1 503 ? -27.656 49.332 22.532 1.00 83.00 503 LYS A O 1
ATOM 3854 N N . ASN A 1 504 ? -26.403 48.135 21.102 1.00 81.38 504 ASN A N 1
ATOM 3855 C CA . ASN A 1 504 ? -27.497 47.665 20.241 1.00 81.38 504 ASN A CA 1
ATOM 3856 C C . ASN A 1 504 ? -28.197 46.372 20.733 1.00 81.38 504 ASN A C 1
ATOM 3858 O O . ASN A 1 504 ? -29.222 45.990 20.169 1.00 81.38 504 ASN A O 1
ATOM 3862 N N . SER A 1 505 ? -27.754 45.779 21.850 1.00 83.31 505 SER A N 1
ATOM 3863 C CA . SER A 1 505 ? -28.158 44.453 22.377 1.00 83.31 505 SER A CA 1
ATOM 3864 C C . SER A 1 505 ? -27.685 43.246 21.550 1.00 83.31 505 SER A C 1
ATOM 3866 O O . SER A 1 505 ? -28.313 42.184 21.547 1.00 83.31 505 SER A O 1
ATOM 3868 N N . LEU A 1 506 ? -26.555 43.392 20.869 1.00 83.94 506 LEU A N 1
ATOM 3869 C CA . LEU A 1 506 ? -25.761 42.314 20.305 1.00 83.94 506 LEU A CA 1
ATOM 3870 C C . LEU A 1 506 ? -24.859 41.738 21.402 1.00 83.94 506 LEU A C 1
ATOM 3872 O O . LEU A 1 506 ? -24.141 42.458 22.093 1.00 83.94 506 LEU A O 1
ATOM 3876 N N . THR A 1 507 ? -24.926 40.416 21.577 1.00 89.44 507 THR A N 1
ATOM 3877 C CA . THR A 1 507 ? -24.245 39.717 22.670 1.00 89.44 507 THR A CA 1
ATOM 3878 C C . THR A 1 507 ? -23.213 38.706 22.189 1.00 89.44 507 THR A C 1
ATOM 3880 O O . THR A 1 507 ? -23.403 38.006 21.178 1.00 89.44 507 THR A O 1
ATOM 3883 N N . SER A 1 508 ? -22.145 38.584 22.975 1.00 89.81 508 SER A N 1
ATOM 3884 C CA . SER A 1 508 ? -21.148 37.518 22.888 1.00 89.81 508 SER A CA 1
ATOM 3885 C C . SER A 1 508 ? -20.878 36.913 24.265 1.00 89.81 508 SER A C 1
ATOM 3887 O O . SER A 1 508 ? -21.268 37.454 25.305 1.00 89.81 508 SER A O 1
ATOM 3889 N N . SER A 1 509 ? -20.284 35.722 24.291 1.00 89.94 509 SER A N 1
ATOM 3890 C CA . SER A 1 509 ? -19.886 35.064 25.534 1.00 89.94 509 SER A CA 1
ATOM 3891 C C . SER A 1 509 ? -18.743 34.089 25.282 1.00 89.94 509 SER A C 1
ATOM 3893 O O . SER A 1 509 ? -18.710 33.447 24.233 1.00 89.94 509 SER A O 1
ATOM 3895 N N . VAL A 1 510 ? -17.845 33.946 26.254 1.00 87.75 510 VAL A N 1
ATOM 3896 C CA . VAL A 1 510 ? -16.747 32.967 26.233 1.00 87.75 510 VAL A CA 1
ATOM 3897 C C . VAL A 1 510 ? -16.630 32.309 27.603 1.00 87.75 510 VAL A C 1
ATOM 3899 O O . VAL A 1 510 ? -16.911 32.946 28.616 1.00 87.75 510 VAL A O 1
ATOM 3902 N N . SER A 1 511 ? -16.221 31.042 27.647 1.00 84.00 511 SER A N 1
ATOM 3903 C CA . SER A 1 511 ? -15.969 30.321 28.895 1.00 84.00 511 SER A CA 1
ATOM 3904 C C . SER A 1 511 ? -14.648 29.567 28.828 1.00 84.00 511 SER A C 1
ATOM 3906 O O . SER A 1 511 ? -14.325 28.999 27.786 1.00 84.00 511 SER A O 1
ATOM 3908 N N . TRP A 1 512 ? -13.909 29.545 29.940 1.00 86.56 512 TRP A N 1
ATOM 3909 C CA . TRP A 1 512 ? -12.678 28.767 30.090 1.00 86.56 512 TRP A CA 1
ATOM 3910 C C . TRP A 1 512 ? -12.725 27.883 31.346 1.00 86.56 512 TRP A C 1
ATOM 3912 O O . TRP A 1 512 ? -13.310 28.270 32.367 1.00 86.56 512 TRP A O 1
ATOM 3922 N N . PRO A 1 513 ? -12.100 26.692 31.303 1.00 77.69 513 PRO A N 1
ATOM 3923 C CA . PRO A 1 513 ? -11.940 25.843 32.468 1.00 77.69 513 PRO A CA 1
ATOM 3924 C C . PRO A 1 513 ? -10.829 26.355 33.394 1.00 77.69 513 PRO A C 1
ATOM 3926 O O . PRO A 1 513 ? -9.733 26.725 32.962 1.00 77.69 513 PRO A O 1
ATOM 3929 N N . VAL A 1 514 ? -11.093 26.280 34.696 1.00 80.06 514 VAL A N 1
ATOM 3930 C CA . VAL A 1 514 ? -10.122 26.519 35.768 1.00 80.06 514 VAL A CA 1
ATOM 3931 C C . VAL A 1 514 ? -9.907 25.206 36.509 1.00 80.06 514 VAL A C 1
ATOM 3933 O O . VAL A 1 514 ? -10.815 24.678 37.155 1.00 80.06 514 VAL A O 1
ATOM 3936 N N . THR A 1 515 ? -8.706 24.650 36.394 1.00 77.12 515 THR A N 1
ATOM 3937 C CA . THR A 1 515 ? -8.340 23.370 37.007 1.00 77.12 515 THR A CA 1
ATOM 3938 C C . THR A 1 515 ? -7.668 23.617 38.348 1.00 77.12 515 THR A C 1
ATOM 3940 O O . THR A 1 515 ? -6.634 24.267 38.417 1.00 77.12 515 THR A O 1
ATOM 3943 N N . VAL A 1 516 ? -8.247 23.087 39.421 1.00 75.75 516 VAL A N 1
ATOM 3944 C CA . VAL A 1 516 ? -7.687 23.166 40.771 1.00 75.75 516 VAL A CA 1
ATOM 3945 C C . VAL A 1 516 ? -6.972 21.853 41.076 1.00 75.75 516 VAL A C 1
ATOM 3947 O O . VAL A 1 516 ? -7.620 20.809 41.195 1.00 75.75 516 VAL A O 1
ATOM 3950 N N . GLU A 1 517 ? -5.647 21.886 41.223 1.00 67.19 517 GLU A N 1
ATOM 3951 C CA . GLU A 1 517 ? -4.819 20.680 41.367 1.00 67.19 517 GLU A CA 1
ATOM 3952 C C . GLU A 1 517 ? -3.835 20.727 42.548 1.00 67.19 517 GLU A C 1
ATOM 3954 O O . GLU A 1 517 ? -3.430 21.779 43.040 1.00 67.19 517 GLU A O 1
ATOM 3959 N N . ARG A 1 518 ? -3.446 19.556 43.070 1.00 58.25 518 ARG A N 1
ATOM 3960 C CA . ARG A 1 518 ? -2.503 19.465 44.198 1.00 58.25 518 ARG A CA 1
ATOM 3961 C C . ARG A 1 518 ? -1.058 19.557 43.712 1.00 58.25 518 ARG A C 1
ATOM 3963 O O . ARG A 1 518 ? -0.403 18.533 43.528 1.00 58.25 518 ARG A O 1
ATOM 3970 N N . PHE A 1 519 ? -0.528 20.770 43.597 1.00 47.62 519 PHE A N 1
ATOM 3971 C CA . PHE A 1 519 ? 0.911 20.953 43.424 1.00 47.62 519 PHE A CA 1
ATOM 3972 C C . PHE A 1 519 ? 1.680 20.577 44.698 1.00 47.62 519 PHE A C 1
ATOM 3974 O O . PHE A 1 519 ? 1.498 21.164 45.764 1.00 47.62 519 PHE A O 1
ATOM 3981 N N . SER A 1 520 ? 2.591 19.614 44.568 1.00 37.69 520 SER A N 1
ATOM 3982 C CA . SER A 1 520 ? 3.633 19.329 45.553 1.00 37.69 520 SER A CA 1
ATOM 3983 C C . SER A 1 520 ? 4.954 19.880 45.028 1.00 37.69 520 SER A C 1
ATOM 3985 O O . SER A 1 520 ? 5.495 19.385 44.039 1.00 37.69 520 SER A O 1
ATOM 3987 N N . LEU A 1 521 ? 5.494 20.897 45.705 1.00 34.09 521 LEU A N 1
ATOM 3988 C CA . LEU A 1 521 ? 6.903 21.255 45.550 1.00 34.09 521 LEU A CA 1
ATOM 3989 C C . LEU A 1 521 ? 7.763 20.104 46.088 1.00 34.09 521 LEU A C 1
ATOM 3991 O O . LEU A 1 521 ? 7.424 19.479 47.094 1.00 34.09 521 LEU A O 1
ATOM 3995 N N . ALA A 1 522 ? 8.839 19.799 45.368 1.00 34.34 522 ALA A N 1
ATOM 3996 C CA . ALA A 1 522 ? 9.538 18.529 45.488 1.00 34.34 522 ALA A CA 1
ATOM 3997 C C . ALA A 1 522 ? 10.273 18.339 46.826 1.00 34.34 522 ALA A C 1
ATOM 3999 O O . ALA A 1 522 ? 11.210 19.075 47.129 1.00 34.34 522 ALA A O 1
ATOM 4000 N N . ASP A 1 523 ? 9.959 17.243 47.519 1.00 28.83 523 ASP A N 1
ATOM 4001 C CA . ASP A 1 523 ? 10.988 16.381 48.106 1.00 28.83 523 ASP A CA 1
ATOM 4002 C C . ASP A 1 523 ? 10.542 14.903 48.054 1.00 28.83 523 ASP A C 1
ATOM 4004 O O . ASP A 1 523 ? 9.409 14.586 47.687 1.00 28.83 523 ASP A O 1
ATOM 4008 N N . GLN A 1 524 ? 11.471 13.986 48.304 1.00 44.16 524 GLN A N 1
ATOM 4009 C CA . GLN A 1 524 ? 11.365 12.569 47.954 1.00 44.16 524 GLN A CA 1
ATOM 4010 C C . GLN A 1 524 ? 10.370 11.769 48.821 1.00 44.16 524 GLN A C 1
ATOM 4012 O O . GLN A 1 524 ? 10.058 12.131 49.951 1.00 44.16 524 GLN A O 1
ATOM 4017 N N . SER A 1 525 ? 9.994 10.585 48.312 1.00 36.06 525 SER A N 1
ATOM 4018 C CA . SER A 1 525 ? 9.209 9.510 48.957 1.00 36.06 525 SER A CA 1
ATOM 4019 C C . SER A 1 525 ? 7.674 9.638 48.981 1.00 36.06 525 SER A C 1
ATOM 4021 O O . SER A 1 525 ? 7.058 9.749 50.030 1.00 36.06 525 SER A O 1
ATOM 4023 N N . HIS A 1 526 ? 7.049 9.442 47.817 1.00 33.50 526 HIS A N 1
ATOM 4024 C CA . HIS A 1 526 ? 6.081 8.348 47.634 1.00 33.50 526 HIS A CA 1
ATOM 4025 C C . HIS A 1 526 ? 6.045 7.914 46.156 1.00 33.50 526 HIS A C 1
ATOM 4027 O O . HIS A 1 526 ? 6.538 8.625 45.278 1.00 33.50 526 HIS A O 1
ATOM 4033 N N . ASP A 1 527 ? 5.569 6.696 45.896 1.00 40.88 527 ASP A N 1
ATOM 4034 C CA . ASP A 1 527 ? 5.737 6.004 44.618 1.00 40.88 527 ASP A CA 1
ATOM 4035 C C . ASP A 1 527 ? 5.021 6.684 43.439 1.00 40.88 527 ASP A C 1
ATOM 4037 O O . ASP A 1 527 ? 3.799 6.651 43.327 1.00 40.88 527 ASP A O 1
ATOM 4041 N N . LYS A 1 528 ? 5.799 7.137 42.444 1.00 48.78 528 LYS A N 1
ATOM 4042 C CA . LYS A 1 528 ? 5.298 7.386 41.074 1.00 48.78 528 LYS A CA 1
ATOM 4043 C C . LYS A 1 528 ? 4.883 6.095 40.343 1.00 48.78 528 LYS A C 1
ATOM 4045 O O . LYS A 1 528 ? 4.565 6.140 39.156 1.00 48.78 528 LYS A O 1
ATOM 4050 N N . ALA A 1 529 ? 4.931 4.943 41.013 1.00 52.06 529 ALA A N 1
ATOM 4051 C CA . ALA A 1 529 ? 4.504 3.673 40.452 1.00 52.06 529 ALA A CA 1
ATOM 4052 C C . ALA A 1 529 ? 2.988 3.628 40.218 1.00 52.06 529 ALA A C 1
ATOM 4054 O O . ALA A 1 529 ? 2.584 3.045 39.220 1.00 52.06 529 ALA A O 1
ATOM 4055 N N . ASP A 1 530 ? 2.182 4.268 41.077 1.00 57.16 530 ASP A N 1
ATOM 4056 C CA . ASP A 1 530 ? 0.747 3.970 41.215 1.00 57.16 530 ASP A CA 1
ATOM 4057 C C . ASP A 1 530 ? -0.216 4.873 40.412 1.00 57.16 530 ASP A C 1
ATOM 4059 O O . ASP A 1 530 ? -1.428 4.646 40.406 1.00 57.16 530 ASP A O 1
ATOM 4063 N N . LEU A 1 531 ? 0.311 5.860 39.684 1.00 69.50 531 LEU A N 1
ATOM 4064 C CA . LEU A 1 531 ? -0.478 6.733 38.810 1.00 69.50 531 LEU A CA 1
ATOM 4065 C C . LEU A 1 531 ? -0.826 6.065 37.470 1.00 69.50 531 LEU A C 1
ATOM 4067 O O . LEU A 1 531 ? -0.091 5.213 36.961 1.00 69.50 531 LEU A O 1
ATOM 4071 N N . ALA A 1 532 ? -1.930 6.514 36.870 1.00 71.12 532 ALA A N 1
ATOM 4072 C CA . ALA A 1 532 ? -2.241 6.220 35.478 1.00 71.12 532 ALA A CA 1
ATOM 4073 C C . ALA A 1 532 ? -1.180 6.834 34.544 1.00 71.12 532 ALA A C 1
ATOM 4075 O O . ALA A 1 532 ? -0.599 7.880 34.827 1.00 71.12 532 ALA A O 1
ATOM 4076 N N . ARG A 1 533 ? -0.923 6.190 33.407 1.00 78.62 533 ARG A N 1
ATOM 4077 C CA . ARG A 1 533 ? 0.006 6.652 32.373 1.00 78.62 533 ARG A CA 1
ATOM 4078 C C . ARG A 1 533 ? -0.783 7.000 31.124 1.00 78.62 533 ARG A C 1
ATOM 4080 O O . ARG A 1 533 ? -1.500 6.151 30.604 1.00 78.62 533 ARG A O 1
ATOM 4087 N N . ILE A 1 534 ? -0.616 8.222 30.634 1.00 76.06 534 ILE A N 1
ATOM 4088 C CA . ILE A 1 534 ? -1.127 8.658 29.333 1.00 76.06 534 ILE A CA 1
ATOM 4089 C C . ILE A 1 534 ? 0.078 8.778 28.398 1.00 76.06 534 ILE A C 1
ATOM 4091 O O . ILE A 1 534 ? 1.052 9.452 28.730 1.00 76.06 534 ILE A O 1
ATOM 4095 N N . ALA A 1 535 ? 0.028 8.094 27.260 1.00 69.88 535 ALA A N 1
ATOM 4096 C CA . ALA A 1 535 ? 1.030 8.163 26.206 1.00 69.88 535 ALA A CA 1
ATOM 4097 C C . ALA A 1 535 ? 0.407 8.821 24.973 1.00 69.88 535 ALA A C 1
ATOM 4099 O O . ALA A 1 535 ? -0.600 8.331 24.459 1.00 69.88 535 ALA A O 1
ATOM 4100 N N . LEU A 1 536 ? 1.018 9.911 24.511 1.00 65.56 536 LEU A N 1
ATOM 4101 C CA . LEU A 1 536 ? 0.607 10.659 23.323 1.00 65.56 536 LEU A CA 1
ATOM 4102 C C . LEU A 1 536 ? 1.640 10.491 22.201 1.00 65.56 536 LEU A C 1
ATOM 4104 O O . LEU A 1 536 ? 2.812 10.228 22.482 1.00 65.56 536 LEU A O 1
ATOM 4108 N N . SER A 1 537 ? 1.215 10.637 20.946 1.00 48.81 537 SER A N 1
ATOM 4109 C CA . SER A 1 537 ? 2.103 10.635 19.771 1.00 48.81 537 SER A CA 1
ATOM 4110 C C . SER A 1 537 ? 2.958 11.907 19.699 1.00 48.81 537 SER A C 1
ATOM 4112 O O . SER A 1 537 ? 4.110 11.857 19.271 1.00 48.81 537 SER A O 1
ATOM 4114 N N . GLY A 1 538 ? 2.422 13.019 20.207 1.00 53.38 538 GLY A N 1
ATOM 4115 C CA . GLY A 1 538 ? 3.091 14.299 20.398 1.00 53.38 538 GLY A CA 1
ATOM 4116 C C . GLY A 1 538 ? 2.256 15.228 21.285 1.00 53.38 538 GLY A C 1
ATOM 4117 O O . GLY A 1 538 ? 1.128 14.902 21.646 1.00 53.38 538 GLY A O 1
ATOM 4118 N N . ASN A 1 539 ? 2.821 16.385 21.640 1.00 49.66 539 ASN A N 1
ATOM 4119 C CA . ASN A 1 539 ? 2.117 17.432 22.400 1.00 49.66 539 ASN A CA 1
ATOM 4120 C C . ASN A 1 539 ? 1.468 18.490 21.482 1.00 49.66 539 ASN A C 1
ATOM 4122 O O . ASN A 1 539 ? 0.742 19.361 21.960 1.00 49.66 539 ASN A O 1
ATOM 4126 N N . HIS A 1 540 ? 1.780 18.451 20.184 1.00 54.53 540 HIS A N 1
ATOM 4127 C CA . HIS A 1 540 ? 1.270 19.351 19.152 1.00 54.53 540 HIS A CA 1
ATOM 4128 C C . HIS A 1 540 ? 1.098 18.558 17.852 1.00 54.53 540 HIS A C 1
ATOM 4130 O O . HIS A 1 540 ? 1.996 17.797 17.490 1.00 54.53 540 HIS A O 1
ATOM 4136 N N . LEU A 1 541 ? -0.032 18.733 17.171 1.00 65.06 541 LEU A N 1
ATOM 4137 C CA . LEU A 1 541 ? -0.363 18.122 15.881 1.00 65.06 541 LEU A CA 1
ATOM 4138 C C . LEU A 1 541 ? -0.803 19.224 14.907 1.00 65.06 541 LEU A C 1
ATOM 4140 O O . LEU A 1 541 ? -1.541 20.130 15.295 1.00 65.06 541 LEU A O 1
ATOM 4144 N N . MET A 1 542 ? -0.362 19.136 13.652 1.00 66.69 542 MET A N 1
ATOM 4145 C CA . MET A 1 542 ? -0.727 20.063 12.576 1.00 66.69 542 MET A CA 1
ATOM 4146 C C . MET A 1 542 ? -1.615 19.349 11.552 1.00 66.69 542 MET A C 1
ATOM 4148 O O . MET A 1 542 ? -1.202 18.327 10.995 1.00 66.69 542 MET A O 1
ATOM 4152 N N . LEU A 1 543 ? -2.801 19.900 11.296 1.00 68.50 543 LEU A N 1
ATOM 4153 C CA . LEU A 1 543 ? -3.793 19.394 10.340 1.00 68.50 543 LEU A CA 1
ATOM 4154 C C . LEU A 1 543 ? -4.130 20.467 9.297 1.00 68.50 543 LEU A C 1
ATOM 4156 O O . LEU A 1 543 ? -4.042 21.663 9.581 1.00 68.50 543 LEU A O 1
ATOM 4160 N N . GLU A 1 544 ? -4.566 20.045 8.117 1.00 69.44 544 GLU A N 1
ATOM 4161 C CA . GLU A 1 544 ? -5.106 20.944 7.095 1.00 69.44 544 GLU A CA 1
ATOM 4162 C C . GLU A 1 544 ? -6.627 21.095 7.225 1.00 69.44 544 GLU A C 1
ATOM 4164 O O . GLU A 1 544 ? -7.322 20.283 7.850 1.00 69.44 544 GLU A O 1
ATOM 4169 N N . VAL A 1 545 ? -7.165 22.171 6.644 1.00 73.00 545 VAL A N 1
ATOM 4170 C CA . VAL A 1 545 ? -8.614 22.396 6.609 1.00 73.00 545 VAL A CA 1
ATOM 4171 C C . VAL A 1 545 ? -9.293 21.297 5.783 1.00 73.00 545 VAL A C 1
ATOM 4173 O O . VAL A 1 545 ? -9.094 21.188 4.577 1.00 73.00 545 VAL A O 1
ATOM 4176 N N . GLY A 1 546 ? -10.147 20.513 6.438 1.00 64.44 546 GLY A N 1
ATOM 4177 C CA . GLY A 1 546 ? -10.874 19.381 5.864 1.00 64.44 546 GLY A CA 1
ATOM 4178 C C . GLY A 1 546 ? -10.281 18.003 6.173 1.00 64.44 546 GLY A C 1
ATOM 4179 O O . GLY A 1 546 ? -10.898 17.004 5.797 1.00 64.44 546 GLY A O 1
ATOM 4180 N N . ASP A 1 547 ? -9.143 17.918 6.871 1.00 70.12 547 ASP A N 1
ATOM 4181 C CA . ASP A 1 547 ? -8.529 16.630 7.207 1.00 70.12 547 ASP A CA 1
ATOM 4182 C C . ASP A 1 547 ? -9.438 15.748 8.084 1.00 70.12 547 ASP A C 1
ATOM 4184 O O . ASP A 1 547 ? -10.063 16.243 9.029 1.00 70.12 547 ASP A O 1
ATOM 4188 N N . PRO A 1 548 ? -9.515 14.427 7.834 1.00 63.94 548 PRO A N 1
ATOM 4189 C CA . PRO A 1 548 ? -10.120 13.508 8.785 1.00 63.94 548 PRO A CA 1
ATOM 4190 C C . PRO A 1 548 ? -9.234 13.423 10.034 1.00 63.94 548 PRO A C 1
ATOM 4192 O O . PRO A 1 548 ? -8.032 13.199 9.931 1.00 63.94 548 PRO A O 1
ATOM 4195 N N . PHE A 1 549 ? -9.834 13.573 11.215 1.00 73.88 549 PHE A N 1
ATOM 4196 C CA . PHE A 1 549 ? -9.136 13.469 12.495 1.00 73.88 549 PHE A CA 1
ATOM 4197 C C . PHE A 1 549 ? -9.732 12.354 13.357 1.00 73.88 549 PHE A C 1
ATOM 4199 O O . PHE A 1 549 ? -10.924 12.391 13.679 1.00 73.88 549 PHE A O 1
ATOM 4206 N N . GLU A 1 550 ? -8.899 11.413 13.805 1.00 74.12 550 GLU A N 1
ATOM 4207 C CA . GLU A 1 550 ? -9.255 10.457 14.847 1.00 74.12 550 GLU A CA 1
ATOM 4208 C C . GLU A 1 550 ? -8.458 10.717 16.132 1.00 74.12 550 GLU A C 1
ATOM 4210 O O . GLU A 1 550 ? -7.264 10.997 16.146 1.00 74.12 550 GLU A O 1
ATOM 4215 N N . ILE A 1 551 ? -9.111 10.542 17.281 1.00 70.75 551 ILE A N 1
ATOM 4216 C CA . ILE A 1 551 ? -8.481 10.696 18.604 1.00 70.75 551 ILE A CA 1
ATOM 4217 C C . ILE A 1 551 ? -7.228 9.808 18.774 1.00 70.75 551 ILE A C 1
ATOM 4219 O O . ILE A 1 551 ? -6.304 10.160 19.512 1.00 70.75 551 ILE A O 1
ATOM 4223 N N . THR A 1 552 ? -7.184 8.664 18.090 1.00 67.50 552 THR A N 1
ATOM 4224 C CA . THR A 1 552 ? -6.051 7.729 18.058 1.00 67.50 552 THR A CA 1
ATOM 4225 C C . THR A 1 552 ? -4.798 8.280 17.380 1.00 67.50 552 THR A C 1
ATOM 4227 O O . THR A 1 552 ? -3.713 7.779 17.669 1.00 67.50 552 THR A O 1
ATOM 4230 N N . ASP A 1 553 ? -4.910 9.330 16.562 1.00 64.50 553 ASP A N 1
ATOM 4231 C CA . ASP A 1 553 ? -3.760 10.011 15.949 1.00 64.50 553 ASP A CA 1
ATOM 4232 C C . ASP A 1 553 ? -2.898 10.718 17.009 1.00 64.50 553 ASP A C 1
ATOM 4234 O O . ASP A 1 553 ? -1.686 10.881 16.851 1.00 64.50 553 ASP A O 1
ATOM 4238 N N . VAL A 1 554 ? -3.523 11.086 18.134 1.00 69.75 554 VAL A N 1
ATOM 4239 C CA . VAL A 1 554 ? -2.899 11.754 19.283 1.00 69.75 554 VAL A CA 1
ATOM 4240 C C . VAL A 1 554 ? -2.690 10.798 20.458 1.00 69.75 554 VAL A C 1
ATOM 4242 O O . VAL A 1 554 ? -1.659 10.864 21.127 1.00 69.75 554 VAL A O 1
ATOM 4245 N N . LEU A 1 555 ? -3.640 9.899 20.734 1.00 75.25 555 LEU A N 1
ATOM 4246 C CA . LEU A 1 555 ? -3.648 9.064 21.937 1.00 75.25 555 LEU A CA 1
ATOM 4247 C C . LEU A 1 555 ? -3.130 7.639 21.680 1.00 75.25 555 LEU A C 1
ATOM 4249 O O . LEU A 1 555 ? -3.884 6.755 21.278 1.00 75.25 555 LEU A O 1
ATOM 4253 N N . LEU A 1 556 ? -1.857 7.384 22.003 1.00 73.44 556 LEU A N 1
ATOM 4254 C CA . LEU A 1 556 ? -1.228 6.065 21.832 1.00 73.44 556 LEU A CA 1
ATOM 4255 C C . LEU A 1 556 ? -1.719 5.027 22.852 1.00 73.44 556 LEU A C 1
ATOM 4257 O O . LEU A 1 556 ? -1.931 3.866 22.501 1.00 73.44 556 LEU A O 1
ATOM 4261 N N . ALA A 1 557 ? -1.834 5.409 24.129 1.00 76.31 557 ALA A N 1
ATOM 4262 C CA . ALA A 1 557 ? -2.308 4.520 25.192 1.00 76.31 557 ALA A CA 1
ATOM 4263 C C . ALA A 1 557 ? -2.715 5.276 26.464 1.00 76.31 557 ALA A C 1
ATOM 4265 O O . ALA A 1 557 ? -2.122 6.298 26.810 1.00 76.31 557 ALA A O 1
ATOM 4266 N N . VAL A 1 558 ? -3.648 4.696 27.225 1.00 83.19 558 VAL A N 1
ATOM 4267 C CA . VAL A 1 558 ? -3.935 5.088 28.613 1.00 83.19 558 VAL A CA 1
ATOM 4268 C C . VAL A 1 558 ? -3.961 3.834 29.481 1.00 83.19 558 VAL A C 1
ATOM 4270 O O . VAL A 1 558 ? -4.788 2.947 29.259 1.00 83.19 558 VAL A O 1
ATOM 4273 N N . THR A 1 559 ? -3.036 3.715 30.435 1.00 82.19 559 THR A N 1
ATOM 4274 C CA . THR A 1 559 ? -2.829 2.483 31.213 1.00 82.19 559 THR A CA 1
ATOM 4275 C C . THR A 1 559 ? -2.679 2.714 32.714 1.00 82.19 559 THR A C 1
ATOM 4277 O O . THR A 1 559 ? -2.320 3.799 33.162 1.00 82.19 559 THR A O 1
ATOM 4280 N N . ASP A 1 560 ? -2.946 1.678 33.508 1.00 82.50 560 ASP A N 1
ATOM 4281 C CA . ASP A 1 560 ? -2.605 1.640 34.929 1.00 82.50 560 ASP A CA 1
ATOM 4282 C C . ASP A 1 560 ? -1.090 1.424 35.158 1.00 82.50 560 ASP A C 1
ATOM 4284 O O . ASP A 1 560 ? -0.286 1.252 34.233 1.00 82.50 560 ASP A O 1
ATOM 4288 N N . LYS A 1 561 ? -0.707 1.343 36.435 1.00 75.25 561 LYS A N 1
ATOM 4289 C CA . LYS A 1 561 ? 0.652 1.016 36.891 1.00 75.25 561 LYS A CA 1
ATOM 4290 C C . LYS A 1 561 ? 1.251 -0.277 36.327 1.00 75.25 561 LYS A C 1
ATOM 4292 O O . LYS A 1 561 ? 2.472 -0.375 36.168 1.00 75.25 561 LYS A O 1
ATOM 4297 N N . ASN A 1 562 ? 0.402 -1.248 35.995 1.00 78.62 562 ASN A N 1
ATOM 4298 C CA . ASN A 1 562 ? 0.755 -2.565 35.468 1.00 78.62 562 ASN A CA 1
ATOM 4299 C C . ASN A 1 562 ? 0.791 -2.602 33.925 1.00 78.62 562 ASN A C 1
ATOM 4301 O O . ASN A 1 562 ? 1.020 -3.666 33.348 1.00 78.62 562 ASN A O 1
ATOM 4305 N N . ASN A 1 563 ? 0.592 -1.459 33.255 1.00 75.81 563 ASN A N 1
ATOM 4306 C CA . ASN A 1 563 ? 0.362 -1.323 31.812 1.00 75.81 563 ASN A CA 1
ATOM 4307 C C . ASN A 1 563 ? -0.948 -1.977 31.308 1.00 75.81 563 ASN A C 1
ATOM 4309 O O . ASN A 1 563 ? -1.074 -2.283 30.121 1.00 75.81 563 ASN A O 1
ATOM 4313 N N . THR A 1 564 ? -1.937 -2.169 32.180 1.00 80.88 564 THR A N 1
ATOM 4314 C CA . THR A 1 564 ? -3.301 -2.585 31.824 1.00 80.88 564 THR A CA 1
ATOM 4315 C C . THR A 1 564 ? -4.053 -1.397 31.218 1.00 80.88 564 THR A C 1
ATOM 4317 O O . THR A 1 564 ? -4.090 -0.347 31.857 1.00 80.88 564 THR A O 1
ATOM 4320 N N . PRO A 1 565 ? -4.679 -1.512 30.032 1.00 85.25 565 PRO A N 1
ATOM 4321 C CA . PRO A 1 565 ? -5.479 -0.427 29.468 1.00 85.25 565 PRO A CA 1
ATOM 4322 C C . PRO A 1 565 ? -6.654 -0.029 30.369 1.00 85.25 565 PRO A C 1
ATOM 4324 O O . PRO A 1 565 ? -7.447 -0.880 30.780 1.00 85.25 565 PRO A O 1
ATOM 4327 N N . LEU A 1 566 ? -6.774 1.270 30.639 1.00 84.25 566 LEU A N 1
ATOM 4328 C CA . LEU A 1 566 ? -7.930 1.871 31.307 1.00 84.25 566 LEU A CA 1
ATOM 4329 C C . LEU A 1 566 ? -9.108 1.961 30.318 1.00 84.25 566 LEU A C 1
ATOM 4331 O O . LEU A 1 566 ? -8.921 1.888 29.102 1.00 84.25 566 LEU A O 1
ATOM 4335 N N . LYS A 1 567 ? -10.342 2.094 30.817 1.00 87.94 567 LYS A N 1
ATOM 4336 C CA . LYS A 1 567 ? -11.539 2.202 29.957 1.00 87.94 567 LYS A CA 1
ATOM 4337 C C . LYS A 1 567 ? -11.894 3.657 29.678 1.00 87.94 567 LYS A C 1
ATOM 4339 O O . LYS A 1 567 ? -11.895 4.454 30.608 1.00 87.94 567 LYS A O 1
ATOM 4344 N N . GLN A 1 568 ? -12.267 3.982 28.442 1.00 87.69 568 GLN A N 1
ATOM 4345 C CA . GLN A 1 568 ? -12.852 5.289 28.143 1.00 87.69 568 GLN A CA 1
ATOM 4346 C C . GLN A 1 568 ? -14.248 5.408 28.782 1.00 87.69 568 GLN A C 1
ATOM 4348 O O . GLN A 1 568 ? -14.990 4.422 28.824 1.00 87.69 568 GLN A O 1
ATOM 4353 N N . SER A 1 569 ? -14.585 6.592 29.290 1.00 85.81 569 SER A N 1
ATOM 4354 C CA . SER A 1 569 ? -15.855 6.912 29.950 1.00 85.81 569 SER A CA 1
ATOM 4355 C C . SER A 1 569 ? -16.233 8.379 29.716 1.00 85.81 569 SER A C 1
ATOM 4357 O O . SER A 1 569 ? -15.351 9.237 29.648 1.00 85.81 569 SER A O 1
ATOM 4359 N N . ASP A 1 570 ? -17.535 8.664 29.642 1.00 76.06 570 ASP A N 1
ATOM 4360 C CA . ASP A 1 570 ? -18.080 10.028 29.518 1.00 76.06 570 ASP A CA 1
ATOM 4361 C C . ASP A 1 570 ? -17.929 10.832 30.826 1.00 76.06 570 ASP A C 1
ATOM 4363 O O . ASP A 1 570 ? -17.835 12.058 30.818 1.00 76.06 570 ASP A O 1
ATOM 4367 N N . GLU A 1 571 ? -17.855 10.134 31.965 1.00 77.88 571 GLU A N 1
ATOM 4368 C CA . GLU A 1 571 ? -17.556 10.702 33.283 1.00 77.88 571 GLU A CA 1
ATOM 4369 C C . GLU A 1 571 ? -16.305 10.047 33.880 1.00 77.88 571 GLU A C 1
ATOM 4371 O O . GLU A 1 571 ? -16.149 8.821 33.848 1.00 77.88 571 GLU A O 1
ATOM 4376 N N . LEU A 1 572 ? -15.412 10.857 34.459 1.00 74.88 572 LEU A N 1
ATOM 4377 C CA . LEU A 1 572 ? -14.164 10.361 35.034 1.00 74.88 572 LEU A CA 1
ATOM 4378 C C . LEU A 1 572 ? -14.443 9.677 36.375 1.00 74.88 572 LEU A C 1
ATOM 4380 O O . LEU A 1 572 ? -14.833 10.317 37.351 1.00 74.88 572 LEU A O 1
ATOM 4384 N N . SER A 1 573 ? -14.216 8.371 36.407 1.00 78.94 573 SER A N 1
ATOM 4385 C CA . SER A 1 573 ? -14.413 7.504 37.570 1.00 78.94 573 SER A CA 1
ATOM 4386 C C . SER A 1 573 ? -13.216 6.557 37.762 1.00 78.94 573 SER A C 1
ATOM 4388 O O . SER A 1 573 ? -12.419 6.395 36.830 1.00 78.94 573 SER A O 1
ATOM 4390 N N . PRO A 1 574 ? -13.037 5.933 38.942 1.00 83.31 574 PRO A N 1
ATOM 4391 C CA . PRO A 1 574 ? -11.861 5.109 39.207 1.00 83.31 574 PRO A CA 1
ATOM 4392 C C . PRO A 1 574 ? -11.688 3.969 38.194 1.00 83.31 574 PRO A C 1
ATOM 4394 O O . PRO A 1 574 ? -12.632 3.230 37.910 1.00 83.31 574 PRO A O 1
ATOM 4397 N N . GLY A 1 575 ? -10.484 3.835 37.632 1.00 79.69 575 GLY A N 1
ATOM 4398 C CA . GLY A 1 575 ? -10.185 2.853 36.581 1.00 79.69 575 GLY A CA 1
ATOM 4399 C C . GLY A 1 575 ? -10.627 3.260 35.164 1.00 79.69 575 GLY A C 1
ATOM 4400 O O . GLY A 1 575 ? -10.687 2.409 34.268 1.00 79.69 575 GLY A O 1
ATOM 4401 N N . THR A 1 576 ? -10.933 4.541 34.934 1.00 85.88 576 THR A N 1
ATOM 4402 C CA . THR A 1 576 ? -11.348 5.068 33.621 1.00 85.88 576 THR A CA 1
ATOM 4403 C C . THR A 1 576 ? -10.512 6.261 33.164 1.00 85.88 576 THR A C 1
ATOM 4405 O O . THR A 1 576 ? -9.756 6.854 33.934 1.00 85.88 576 THR A O 1
ATOM 4408 N N . TYR A 1 577 ? -10.658 6.627 31.894 1.00 88.12 577 TYR A N 1
ATOM 4409 C CA . TYR A 1 577 ? -10.180 7.888 31.350 1.00 88.12 577 TYR A CA 1
ATOM 4410 C C . TYR A 1 577 ? -11.267 8.574 30.517 1.00 88.12 577 TYR A C 1
ATOM 4412 O O . TYR A 1 577 ? -12.143 7.921 29.954 1.00 88.12 577 TYR A O 1
ATOM 4420 N N . MET A 1 578 ? -11.201 9.896 30.443 1.00 83.12 578 MET A N 1
ATOM 4421 C CA . MET A 1 578 ? -12.073 10.754 29.647 1.00 83.12 578 MET A CA 1
ATOM 4422 C C . MET A 1 578 ? -11.200 11.608 28.728 1.00 83.12 578 MET A C 1
ATOM 4424 O O . MET A 1 578 ? -10.072 11.962 29.076 1.00 83.12 578 MET A O 1
ATOM 4428 N N . ILE A 1 579 ? -11.746 11.961 27.570 1.00 81.44 579 ILE A N 1
ATOM 4429 C CA . ILE A 1 579 ? -11.155 12.922 26.642 1.00 81.44 579 ILE A CA 1
ATOM 4430 C C . ILE A 1 579 ? -12.113 14.105 26.547 1.00 81.44 579 ILE A C 1
ATOM 4432 O O . ILE A 1 579 ? -13.323 13.916 26.428 1.00 81.44 579 ILE A O 1
ATOM 4436 N N . ARG A 1 580 ? -11.575 15.318 26.647 1.00 72.88 580 ARG A N 1
ATOM 4437 C CA . ARG A 1 580 ? -12.302 16.585 26.551 1.00 72.88 580 ARG A CA 1
ATOM 4438 C C . ARG A 1 580 ? -11.694 17.452 25.458 1.00 72.88 580 ARG A C 1
ATOM 4440 O O . ARG A 1 580 ? -10.495 17.374 25.201 1.00 72.88 580 ARG A O 1
ATOM 4447 N N . GLY A 1 581 ? -12.531 18.300 24.873 1.00 64.12 581 GLY A N 1
ATOM 4448 C CA . GLY A 1 581 ? -12.223 19.026 23.647 1.00 64.12 581 GLY A CA 1
ATOM 4449 C C . GLY A 1 581 ? -12.781 18.299 22.425 1.00 64.12 581 GLY A C 1
ATOM 4450 O O . GLY A 1 581 ? -12.959 17.081 22.425 1.00 64.12 581 GLY A O 1
ATOM 4451 N N . SER A 1 582 ? -13.079 19.071 21.391 1.00 57.09 582 SER A N 1
ATOM 4452 C CA . SER A 1 582 ? -13.496 18.591 20.077 1.00 57.09 582 SER A CA 1
ATOM 4453 C C . SER A 1 582 ? -12.581 19.220 19.043 1.00 57.09 582 SER A C 1
ATOM 4455 O O . SER A 1 582 ? -12.305 20.413 19.137 1.00 57.09 582 SER A O 1
ATOM 4457 N N . VAL A 1 583 ? -12.147 18.439 18.061 1.00 67.56 583 VAL A N 1
ATOM 4458 C CA . VAL A 1 583 ? -11.376 18.945 16.927 1.00 67.56 583 VAL A CA 1
ATOM 4459 C C . VAL A 1 583 ? -12.339 19.123 15.770 1.00 67.56 583 VAL A C 1
ATOM 4461 O O . VAL A 1 583 ? -12.975 18.155 15.355 1.00 67.56 583 VAL A O 1
ATOM 4464 N N . THR A 1 584 ? -12.455 20.346 15.263 1.00 66.94 584 THR A N 1
ATOM 4465 C CA . THR A 1 584 ? -13.029 20.580 13.937 1.00 66.94 584 THR A CA 1
ATOM 4466 C C . THR A 1 584 ? -11.907 20.931 12.980 1.00 66.94 584 THR A C 1
ATOM 4468 O O . THR A 1 584 ? -11.102 21.816 13.265 1.00 66.94 584 THR A O 1
ATOM 4471 N N . THR A 1 585 ? -11.855 20.231 11.851 1.00 75.88 585 THR A N 1
ATOM 4472 C CA . THR A 1 585 ? -10.972 20.555 10.729 1.00 75.88 585 THR A CA 1
ATOM 4473 C C . THR A 1 585 ? -11.674 21.418 9.680 1.00 75.88 585 THR A C 1
ATOM 4475 O O . THR A 1 585 ? -11.044 21.831 8.720 1.00 75.88 585 THR A O 1
ATOM 4478 N N . GLU A 1 586 ? -12.956 21.770 9.854 1.00 68.44 586 GLU A N 1
ATOM 4479 C CA . GLU A 1 586 ? -13.723 22.553 8.866 1.00 68.44 586 GLU A CA 1
ATOM 4480 C C . GLU A 1 586 ? -13.205 23.991 8.667 1.00 68.44 586 GLU A C 1
ATOM 4482 O O . GLU A 1 586 ? -13.571 24.646 7.689 1.00 68.44 586 GLU A O 1
ATOM 4487 N N . LYS A 1 587 ? -12.398 24.511 9.603 1.00 63.28 587 LYS A N 1
ATOM 4488 C CA . LYS A 1 587 ? -11.807 25.857 9.565 1.00 63.28 587 LYS A CA 1
ATOM 4489 C C . LYS A 1 587 ? -10.441 25.871 10.243 1.00 63.28 587 LYS A C 1
ATOM 4491 O O . LYS A 1 587 ? -10.223 25.132 11.199 1.00 63.28 587 LYS A O 1
ATOM 4496 N N . ALA A 1 588 ? -9.569 26.770 9.790 1.00 60.59 588 ALA A N 1
ATOM 4497 C CA . ALA A 1 588 ? -8.312 27.062 10.465 1.00 60.59 588 ALA A CA 1
ATOM 4498 C C . ALA A 1 588 ? -8.561 27.594 11.891 1.00 60.59 588 ALA A C 1
ATOM 4500 O O . ALA A 1 588 ? -9.510 28.346 12.132 1.00 60.59 588 ALA A O 1
ATOM 4501 N N . GLY A 1 589 ? -7.715 27.184 12.833 1.00 59.41 589 GLY A N 1
ATOM 4502 C CA . GLY A 1 589 ? -7.846 27.475 14.257 1.00 59.41 589 GLY A CA 1
ATOM 4503 C C . GLY A 1 589 ? -7.079 26.480 15.129 1.00 59.41 589 GLY A C 1
ATOM 4504 O O . GLY A 1 589 ? -6.692 25.397 14.690 1.00 59.41 589 GLY A O 1
ATOM 4505 N N . ILE A 1 590 ? -6.854 26.843 16.391 1.00 61.66 590 ILE A N 1
ATOM 4506 C CA . ILE A 1 590 ? -6.169 25.984 17.360 1.00 61.66 590 ILE A CA 1
ATOM 4507 C C . ILE A 1 590 ? -7.219 25.255 18.203 1.00 61.66 590 ILE A C 1
ATOM 4509 O O . ILE A 1 590 ? -7.966 25.868 18.959 1.00 61.66 590 ILE A O 1
ATOM 4513 N N . ASN A 1 591 ? -7.261 23.932 18.080 1.00 67.00 591 ASN A N 1
ATOM 4514 C CA . ASN A 1 591 ? -8.052 23.042 18.920 1.00 67.00 591 ASN A CA 1
ATOM 4515 C C . ASN A 1 591 ? -7.158 22.502 20.053 1.00 67.00 591 ASN A C 1
ATOM 4517 O O . ASN A 1 591 ? -5.940 22.400 19.903 1.00 67.00 591 ASN A O 1
ATOM 4521 N N . SER A 1 592 ? -7.742 22.112 21.186 1.00 61.84 592 SER A N 1
ATOM 4522 C CA . SER A 1 592 ? -7.012 21.465 22.288 1.00 61.84 592 SER A CA 1
ATOM 4523 C C . SER A 1 592 ? -7.748 20.217 22.760 1.00 61.84 592 SER A C 1
ATOM 4525 O O . SER A 1 592 ? -8.933 20.284 23.088 1.00 61.84 592 SER A O 1
ATOM 4527 N N . LEU A 1 593 ? -7.039 19.088 22.833 1.00 70.31 593 LEU A N 1
ATOM 4528 C CA . LEU A 1 593 ? -7.518 17.880 23.502 1.00 70.31 593 LEU A CA 1
ATOM 4529 C C . LEU A 1 593 ? -6.883 17.760 24.883 1.00 70.31 593 LEU A C 1
ATOM 4531 O O . LEU A 1 593 ? -5.665 17.837 25.031 1.00 70.31 593 LEU A O 1
ATOM 4535 N N . MET A 1 594 ? -7.719 17.510 25.887 1.00 70.25 594 MET A N 1
ATOM 4536 C CA . MET A 1 594 ? -7.317 17.198 27.253 1.00 70.25 594 MET A CA 1
ATOM 4537 C C . MET A 1 594 ? -7.739 15.767 27.581 1.00 70.25 594 MET A C 1
ATOM 4539 O O . MET A 1 594 ? -8.926 15.442 27.581 1.00 70.25 594 MET A O 1
ATOM 4543 N N . ILE A 1 595 ? -6.771 14.911 27.885 1.00 81.50 595 ILE A N 1
ATOM 4544 C CA . ILE A 1 595 ? -6.986 13.535 28.316 1.00 81.50 595 ILE A CA 1
ATOM 4545 C C . ILE A 1 595 ? -6.797 13.497 29.831 1.00 81.50 595 ILE A C 1
ATOM 4547 O O . ILE A 1 595 ? -5.756 13.901 30.346 1.00 81.50 595 ILE A O 1
ATOM 4551 N N . SER A 1 596 ? -7.793 12.995 30.556 1.00 80.19 596 SER A N 1
ATOM 4552 C CA . SER A 1 596 ? -7.734 12.800 32.007 1.00 80.19 596 SER A CA 1
ATOM 4553 C C . SER A 1 596 ? -7.955 11.328 32.330 1.00 80.19 596 SER A C 1
ATOM 4555 O O . SER A 1 596 ? -8.944 10.748 31.896 1.00 80.19 596 SER A O 1
ATOM 4557 N N . ALA A 1 597 ? -7.063 10.720 33.104 1.00 79.56 597 ALA A N 1
ATOM 4558 C CA . ALA A 1 597 ? -7.108 9.316 33.497 1.00 79.56 597 ALA A CA 1
ATOM 4559 C C . ALA A 1 597 ? -7.115 9.196 35.022 1.00 79.56 597 ALA A C 1
ATOM 4561 O O . ALA A 1 597 ? -6.306 9.840 35.684 1.00 79.56 597 ALA A O 1
ATOM 4562 N N . MET A 1 598 ? -8.001 8.373 35.580 1.00 80.25 598 MET A N 1
ATOM 4563 C CA . MET A 1 598 ? -8.135 8.160 37.021 1.00 80.25 598 MET A CA 1
ATOM 4564 C C . MET A 1 598 ? -7.775 6.713 37.377 1.00 80.25 598 MET A C 1
ATOM 4566 O O . MET A 1 598 ? -8.341 5.772 36.812 1.00 80.25 598 MET A O 1
ATOM 4570 N N . ASN A 1 599 ? -6.834 6.520 38.306 1.00 78.31 599 ASN A N 1
ATOM 4571 C CA . ASN A 1 599 ? -6.491 5.183 38.815 1.00 78.31 599 ASN A CA 1
ATOM 4572 C C . ASN A 1 599 ? -7.631 4.612 39.696 1.00 78.31 599 ASN A C 1
ATOM 4574 O O . ASN A 1 599 ? -8.649 5.268 39.919 1.00 78.31 599 ASN A O 1
ATOM 4578 N N . GLU A 1 600 ? -7.503 3.372 40.180 1.00 76.31 600 GLU A N 1
ATOM 4579 C CA . GLU A 1 600 ? -8.537 2.760 41.041 1.00 76.31 600 GLU A CA 1
ATOM 4580 C C . GLU A 1 600 ? -8.668 3.442 42.419 1.00 76.31 600 GLU A C 1
ATOM 4582 O O . GLU A 1 600 ? -9.725 3.357 43.045 1.00 76.31 600 GLU A O 1
ATOM 4587 N N . ASP A 1 601 ? -7.633 4.161 42.862 1.00 66.88 601 ASP A N 1
ATOM 4588 C CA . ASP A 1 601 ? -7.584 4.882 44.140 1.00 66.88 601 ASP A CA 1
ATOM 4589 C C . ASP A 1 601 ? -8.191 6.305 44.062 1.00 66.88 601 ASP A C 1
ATOM 4591 O O . ASP A 1 601 ? -8.447 6.935 45.091 1.00 66.88 601 ASP A O 1
ATOM 4595 N N . GLY A 1 602 ? -8.496 6.793 42.852 1.00 58.09 602 GLY A N 1
ATOM 4596 C CA . GLY A 1 602 ? -9.121 8.096 42.593 1.00 58.09 602 GLY A CA 1
ATOM 4597 C C . GLY A 1 602 ? -8.155 9.233 42.236 1.00 58.09 602 GLY A C 1
ATOM 4598 O O . GLY A 1 602 ? -8.602 10.369 42.059 1.00 58.09 602 GLY A O 1
ATOM 4599 N N . ASP A 1 603 ? -6.855 8.959 42.102 1.00 63.75 603 ASP A N 1
ATOM 4600 C CA . ASP A 1 603 ? -5.859 9.935 41.656 1.00 63.75 603 ASP A CA 1
ATOM 4601 C C . ASP A 1 603 ? -5.963 10.173 40.149 1.00 63.75 603 ASP A C 1
ATOM 4603 O O . ASP A 1 603 ? -6.048 9.232 39.355 1.00 63.75 603 ASP A O 1
ATOM 4607 N N . ILE A 1 604 ? -5.905 11.444 39.748 1.00 69.56 604 ILE A N 1
ATOM 4608 C CA . ILE A 1 604 ? -6.034 11.870 38.354 1.00 69.56 604 ILE A CA 1
ATOM 4609 C C . ILE A 1 604 ? -4.653 12.190 37.778 1.00 69.56 604 ILE A C 1
ATOM 4611 O O . ILE A 1 604 ? -3.869 12.929 38.367 1.00 69.56 604 ILE A O 1
ATOM 4615 N N . THR A 1 605 ? -4.377 11.660 36.590 1.00 70.38 605 THR A N 1
ATOM 4616 C CA . THR A 1 605 ? -3.280 12.073 35.710 1.00 70.38 605 THR A CA 1
ATOM 4617 C C . THR A 1 605 ? -3.875 12.747 34.481 1.00 70.38 605 THR A C 1
ATOM 4619 O O . THR A 1 605 ? -4.881 12.276 33.955 1.00 70.38 605 THR A O 1
ATOM 4622 N N . MET A 1 606 ? -3.273 13.839 34.015 1.00 65.00 606 MET A N 1
ATOM 4623 C CA . MET A 1 606 ? -3.724 14.556 32.821 1.00 65.00 606 MET A CA 1
ATOM 4624 C C . MET A 1 606 ? -2.590 14.704 31.812 1.00 65.00 606 MET A C 1
ATOM 4626 O O . MET A 1 606 ? -1.421 14.787 32.192 1.00 65.00 606 MET A O 1
ATOM 4630 N N . ALA A 1 607 ? -2.948 14.750 30.535 1.00 65.44 607 ALA A N 1
ATOM 4631 C CA . ALA A 1 607 ? -2.068 15.147 29.447 1.00 65.44 607 ALA A CA 1
ATOM 4632 C C . ALA A 1 607 ? -2.895 15.883 28.390 1.00 65.44 607 ALA A C 1
ATOM 4634 O O . ALA A 1 607 ? -4.024 15.482 28.105 1.00 65.44 607 ALA A O 1
ATOM 4635 N N . SER A 1 608 ? -2.336 16.934 27.802 1.00 62.34 608 SER A N 1
ATOM 4636 C CA . SER A 1 608 ? -2.954 17.667 26.701 1.00 62.34 608 SER A CA 1
ATOM 4637 C C . SER A 1 608 ? -2.150 17.525 25.414 1.00 62.34 608 SER A C 1
ATOM 4639 O O . SER A 1 608 ? -0.939 17.301 25.442 1.00 62.34 608 SER A O 1
ATOM 4641 N N . SER A 1 609 ? -2.839 17.688 24.287 1.00 62.97 609 SER A N 1
ATOM 4642 C CA . SER A 1 609 ? -2.219 17.937 22.990 1.00 62.97 609 SER A CA 1
ATOM 4643 C C . SER A 1 609 ? -2.945 19.077 22.296 1.00 62.97 609 SER A C 1
ATOM 4645 O O . SER A 1 609 ? -4.177 19.098 22.235 1.00 62.97 609 SER A O 1
ATOM 4647 N N . THR A 1 610 ? -2.169 19.997 21.742 1.00 65.62 610 THR A N 1
ATOM 4648 C CA . THR A 1 610 ? -2.666 21.078 20.891 1.00 65.62 610 THR A CA 1
ATOM 4649 C C . THR A 1 610 ? -2.785 20.571 19.456 1.00 65.62 610 THR A C 1
ATOM 4651 O O . THR A 1 610 ? -1.960 19.776 19.009 1.00 65.62 610 THR A O 1
ATOM 4654 N N . ILE A 1 611 ? -3.833 20.969 18.741 1.00 73.06 611 ILE A N 1
ATOM 4655 C CA . ILE A 1 611 ? -4.124 20.516 17.377 1.00 73.06 611 ILE A CA 1
ATOM 4656 C C . ILE A 1 611 ? -4.463 21.744 16.542 1.00 73.06 611 ILE A C 1
ATOM 4658 O O . ILE A 1 611 ? -5.580 22.262 16.586 1.00 73.06 611 ILE A O 1
ATOM 4662 N N . GLN A 1 612 ? -3.472 22.244 15.819 1.00 70.38 612 GLN A N 1
ATOM 4663 C CA . GLN A 1 612 ? -3.610 23.436 14.999 1.00 70.38 612 GLN A CA 1
ATOM 4664 C C . GLN A 1 612 ? -4.024 23.035 13.585 1.00 70.38 612 GLN A C 1
ATOM 4666 O O . GLN A 1 612 ? -3.307 22.318 12.891 1.00 70.38 612 GLN A O 1
ATOM 4671 N N . VAL A 1 613 ? -5.193 23.520 13.180 1.00 70.81 613 VAL A N 1
ATOM 4672 C CA . VAL A 1 613 ? -5.705 23.439 11.814 1.00 70.81 613 VAL A CA 1
ATOM 4673 C C . VAL A 1 613 ? -5.314 24.732 11.108 1.00 70.81 613 VAL A C 1
ATOM 4675 O O . VAL A 1 613 ? -5.531 25.814 11.658 1.00 70.81 613 VAL A O 1
ATOM 4678 N N . GLY A 1 614 ? -4.737 24.650 9.915 1.00 68.06 614 GLY A N 1
ATOM 4679 C CA . GLY A 1 614 ? -4.352 25.821 9.122 1.00 68.06 614 GLY A CA 1
ATOM 4680 C C . GLY A 1 614 ? -4.666 25.640 7.643 1.00 68.06 614 GLY A C 1
ATOM 4681 O O . GLY A 1 614 ? -4.946 24.529 7.193 1.00 68.06 614 GLY A O 1
ATOM 4682 N N . THR A 1 615 ? -4.606 26.730 6.883 1.00 65.00 615 THR A N 1
ATOM 4683 C CA . THR A 1 615 ? -4.421 26.631 5.427 1.00 65.00 615 THR A CA 1
ATOM 4684 C C . THR A 1 615 ? -3.072 25.986 5.113 1.00 65.00 615 THR A C 1
ATOM 4686 O O . THR A 1 615 ? -2.150 26.066 5.925 1.00 65.00 615 THR A O 1
ATOM 4689 N N . ASP A 1 616 ? -2.923 25.395 3.929 1.00 57.84 616 ASP A N 1
ATOM 4690 C CA . ASP A 1 616 ? -1.685 24.756 3.473 1.00 57.84 616 ASP A CA 1
ATOM 4691 C C . ASP A 1 616 ? -0.458 25.667 3.691 1.00 57.84 616 ASP A C 1
ATOM 4693 O O . ASP A 1 616 ? 0.555 25.235 4.239 1.00 57.84 616 ASP A O 1
ATOM 4697 N N . GLU A 1 617 ? -0.556 26.966 3.366 1.00 60.38 617 GLU A N 1
ATOM 4698 C CA . GLU A 1 617 ? 0.523 27.939 3.607 1.00 60.38 617 GLU A CA 1
ATOM 4699 C C . GLU A 1 617 ? 0.843 28.153 5.096 1.00 60.38 617 GLU A C 1
ATOM 4701 O O . GLU A 1 617 ? 2.013 28.314 5.448 1.00 60.38 617 GLU A O 1
ATOM 4706 N N . GLU A 1 618 ? -0.161 28.170 5.976 1.00 61.16 618 GLU A N 1
ATOM 4707 C CA . GLU A 1 618 ? 0.022 28.326 7.426 1.00 61.16 618 GLU A CA 1
ATOM 4708 C C . GLU A 1 618 ? 0.586 27.054 8.065 1.00 61.16 618 GLU A C 1
ATOM 4710 O O . GLU A 1 618 ? 1.458 27.144 8.931 1.00 61.16 618 GLU A O 1
ATOM 4715 N N . VAL A 1 619 ? 0.138 25.877 7.614 1.00 59.47 619 VAL A N 1
ATOM 4716 C CA . VAL A 1 619 ? 0.680 24.574 8.025 1.00 59.47 619 VAL A CA 1
ATOM 4717 C C . VAL A 1 619 ? 2.144 24.470 7.605 1.00 59.47 619 VAL A C 1
ATOM 4719 O O . VAL A 1 619 ? 2.995 24.162 8.438 1.00 59.47 619 VAL A O 1
ATOM 4722 N N . MET A 1 620 ? 2.475 24.847 6.365 1.00 60.06 620 MET A N 1
ATOM 4723 C CA . MET A 1 620 ? 3.863 24.918 5.900 1.00 60.06 620 MET A CA 1
ATOM 4724 C C . MET A 1 620 ? 4.714 25.883 6.732 1.00 60.06 620 MET A C 1
ATOM 4726 O O . MET A 1 620 ? 5.784 25.497 7.209 1.00 60.06 620 MET A O 1
ATOM 4730 N N . GLN A 1 621 ? 4.245 27.115 6.957 1.00 59.25 621 GLN A N 1
ATOM 4731 C CA . GLN A 1 621 ? 4.986 28.102 7.749 1.00 59.25 621 GLN A CA 1
ATOM 4732 C C . GLN A 1 621 ? 5.207 27.639 9.198 1.00 59.25 621 GLN A C 1
ATOM 4734 O O . GLN A 1 621 ? 6.312 27.801 9.723 1.00 59.25 621 GLN A O 1
ATOM 4739 N N . ALA A 1 622 ? 4.203 27.019 9.826 1.00 54.78 622 ALA A N 1
ATOM 4740 C CA . ALA A 1 622 ? 4.308 26.450 11.170 1.00 54.78 622 ALA A CA 1
ATOM 4741 C C . ALA A 1 622 ? 5.300 25.271 11.237 1.00 54.78 622 ALA A C 1
ATOM 4743 O O . ALA A 1 622 ? 6.079 25.186 12.189 1.00 54.78 622 ALA A O 1
ATOM 4744 N N . SER A 1 623 ? 5.351 24.427 10.201 1.00 51.75 623 SER A N 1
ATOM 4745 C CA . SER A 1 623 ? 6.334 23.340 10.049 1.00 51.75 623 SER A CA 1
ATOM 4746 C C . SER A 1 623 ? 7.737 23.820 9.618 1.00 51.75 623 SER A C 1
ATOM 4748 O O . SER A 1 623 ? 8.629 23.009 9.365 1.00 51.75 623 SER A O 1
ATOM 4750 N N . GLY A 1 624 ? 7.981 25.136 9.549 1.00 53.34 624 GLY A N 1
ATOM 4751 C CA . GLY A 1 624 ? 9.285 25.719 9.202 1.00 53.34 624 GLY A CA 1
ATOM 4752 C C . GLY A 1 624 ? 9.610 25.715 7.703 1.00 53.34 624 GLY A C 1
ATOM 4753 O O . GLY A 1 624 ? 10.749 25.986 7.311 1.00 53.34 624 GLY A O 1
ATOM 4754 N N . VAL A 1 625 ? 8.621 25.428 6.858 1.00 57.47 625 VAL A N 1
ATOM 4755 C CA . VAL A 1 625 ? 8.716 25.422 5.400 1.00 57.47 625 VAL A CA 1
ATOM 4756 C C . VAL A 1 625 ? 8.284 26.784 4.860 1.00 57.47 625 VAL A C 1
ATOM 4758 O O . VAL A 1 625 ? 7.172 27.242 5.095 1.00 57.47 625 VAL A O 1
ATOM 4761 N N . MET A 1 626 ? 9.147 27.449 4.088 1.00 59.41 626 MET A N 1
ATOM 4762 C CA . MET A 1 626 ? 8.760 28.701 3.427 1.00 59.41 626 MET A CA 1
ATOM 4763 C C . MET A 1 626 ? 7.926 28.405 2.166 1.00 59.41 626 MET A C 1
ATOM 4765 O O . MET A 1 626 ? 8.451 27.711 1.289 1.00 59.41 626 MET A O 1
ATOM 4769 N N . PRO A 1 627 ? 6.710 28.969 1.997 1.00 60.12 627 PRO A N 1
ATOM 4770 C CA . PRO A 1 627 ? 5.873 28.757 0.806 1.00 60.12 627 PRO A CA 1
ATOM 4771 C C . PRO A 1 627 ? 6.592 29.077 -0.511 1.00 60.12 627 PRO A C 1
ATOM 4773 O O . PRO A 1 627 ? 6.556 28.303 -1.460 1.00 60.12 627 PRO A O 1
ATOM 4776 N N . GLY A 1 628 ? 7.377 30.162 -0.537 1.00 64.81 628 GLY A N 1
ATOM 4777 C CA . GLY A 1 628 ? 8.196 30.542 -1.694 1.00 64.81 628 GLY A CA 1
ATOM 4778 C C . GLY A 1 628 ? 9.421 29.654 -1.965 1.00 64.81 628 GLY A C 1
ATOM 4779 O O . GLY A 1 628 ? 10.160 29.927 -2.911 1.00 64.81 628 GLY A O 1
ATOM 4780 N N . SER A 1 629 ? 9.684 28.617 -1.164 1.00 80.69 629 SER A N 1
ATOM 4781 C CA . SER A 1 629 ? 10.743 27.635 -1.448 1.00 80.69 629 SER A CA 1
ATOM 4782 C C . SER A 1 629 ? 10.329 26.674 -2.574 1.00 80.69 629 SER A C 1
ATOM 4784 O O . SER A 1 629 ? 9.134 26.481 -2.786 1.00 80.69 629 SER A O 1
ATOM 4786 N N . PRO A 1 630 ? 11.277 26.011 -3.266 1.00 80.69 630 PRO A N 1
ATOM 4787 C CA . PRO A 1 630 ? 10.946 24.995 -4.267 1.00 80.69 630 PRO A CA 1
ATOM 4788 C C . PRO A 1 630 ? 9.991 23.908 -3.763 1.00 80.69 630 PRO A C 1
ATOM 4790 O O . PRO A 1 630 ? 9.052 23.544 -4.457 1.00 80.69 630 PRO A O 1
ATOM 4793 N N . TYR A 1 631 ? 10.196 23.440 -2.529 1.00 81.81 631 TYR A N 1
ATOM 4794 C CA . TYR A 1 631 ? 9.330 22.463 -1.870 1.00 81.81 631 TYR A CA 1
ATOM 4795 C C . TYR A 1 631 ? 7.910 23.007 -1.641 1.00 81.81 631 TYR A C 1
ATOM 4797 O O . TYR A 1 631 ? 6.941 22.328 -1.968 1.00 81.81 631 TYR A O 1
ATOM 4805 N N . GLY A 1 632 ? 7.789 24.241 -1.134 1.00 77.44 632 GLY A N 1
ATOM 4806 C CA . GLY A 1 632 ? 6.494 24.875 -0.868 1.00 77.44 632 GLY A CA 1
ATOM 4807 C C . GLY A 1 632 ? 5.686 25.144 -2.138 1.00 77.44 632 GLY A C 1
ATOM 4808 O O . GLY A 1 632 ? 4.513 24.795 -2.199 1.00 77.44 632 GLY A O 1
ATOM 4809 N N . GLN A 1 633 ? 6.335 25.657 -3.189 1.00 82.44 633 GLN A N 1
ATOM 4810 C CA . GLN A 1 633 ? 5.705 25.874 -4.498 1.00 82.44 633 GLN A CA 1
ATOM 4811 C C . GLN A 1 633 ? 5.157 24.571 -5.097 1.00 82.44 633 GLN A C 1
ATOM 4813 O O . GLN A 1 633 ? 4.056 24.559 -5.640 1.00 82.44 633 GLN A O 1
ATOM 4818 N N . ILE A 1 634 ? 5.906 23.469 -4.981 1.00 89.38 634 ILE A N 1
ATOM 4819 C CA . ILE A 1 634 ? 5.460 22.154 -5.457 1.00 89.38 634 ILE A CA 1
ATOM 4820 C C . ILE A 1 634 ? 4.281 21.642 -4.629 1.00 89.38 634 ILE A C 1
ATOM 4822 O O . ILE A 1 634 ? 3.310 21.166 -5.207 1.00 89.38 634 ILE A O 1
ATOM 4826 N N . TYR A 1 635 ? 4.347 21.735 -3.298 1.00 87.00 635 TYR A N 1
ATOM 4827 C CA . TYR A 1 635 ? 3.264 21.272 -2.431 1.00 87.00 635 TYR A CA 1
ATOM 4828 C C . TYR A 1 635 ? 1.946 21.983 -2.739 1.00 87.00 635 TYR A C 1
ATOM 4830 O O . TYR A 1 635 ? 0.965 21.319 -3.057 1.00 87.00 635 TYR A O 1
ATOM 4838 N N . LEU A 1 636 ? 1.964 23.320 -2.725 1.00 80.44 636 LEU A N 1
ATOM 4839 C CA . LEU A 1 636 ? 0.778 24.151 -2.932 1.00 80.44 636 LEU A CA 1
ATOM 4840 C C . LEU A 1 636 ? 0.144 23.913 -4.305 1.00 80.44 636 LEU A C 1
ATOM 4842 O O . LEU A 1 636 ? -1.074 23.848 -4.409 1.00 80.44 636 LEU A O 1
ATOM 4846 N N . PHE A 1 637 ? 0.944 23.700 -5.350 1.00 84.00 637 PHE A N 1
ATOM 4847 C CA . PHE A 1 637 ? 0.415 23.333 -6.664 1.00 84.00 637 PHE A CA 1
ATOM 4848 C C . PHE A 1 637 ? -0.293 21.964 -6.646 1.00 84.00 637 PHE A C 1
ATOM 4850 O O . PHE A 1 637 ? -1.362 21.781 -7.229 1.00 84.00 637 PHE A O 1
ATOM 4857 N N . LEU A 1 638 ? 0.289 20.973 -5.963 1.00 88.31 638 LEU A N 1
ATOM 4858 C CA . LEU A 1 638 ? -0.294 19.633 -5.871 1.00 88.31 638 LEU A CA 1
ATOM 4859 C C . LEU A 1 638 ? -1.587 19.622 -5.039 1.00 88.31 638 LEU A C 1
ATOM 4861 O O . LEU A 1 638 ? -2.528 18.914 -5.404 1.00 88.31 638 LEU A O 1
ATOM 4865 N N . THR A 1 639 ? -1.659 20.396 -3.955 1.00 83.06 639 THR A N 1
ATOM 4866 C CA . THR A 1 639 ? -2.847 20.457 -3.094 1.00 83.06 639 THR A CA 1
ATOM 4867 C C . THR A 1 639 ? -3.907 21.421 -3.627 1.00 83.06 639 THR A C 1
ATOM 4869 O O . THR A 1 639 ? -5.034 21.001 -3.887 1.00 83.06 639 THR A O 1
ATOM 4872 N N . SER A 1 640 ? -3.549 22.684 -3.872 1.00 73.94 640 SER A N 1
ATOM 4873 C CA . SER A 1 640 ? -4.488 23.751 -4.241 1.00 73.94 640 SER A CA 1
ATOM 4874 C C . SER A 1 640 ? -4.906 23.716 -5.715 1.00 73.94 640 SER A C 1
ATOM 4876 O O . SER A 1 640 ? -6.103 23.774 -5.996 1.00 73.94 640 SER A O 1
ATOM 4878 N N . ASP A 1 641 ? -3.965 23.589 -6.660 1.00 77.19 641 ASP A N 1
ATOM 4879 C CA . ASP A 1 641 ? -4.296 23.611 -8.098 1.00 77.19 641 ASP A CA 1
ATOM 4880 C C . ASP A 1 641 ? -4.779 22.236 -8.596 1.00 77.19 641 ASP A C 1
ATOM 4882 O O . ASP A 1 641 ? -5.799 22.130 -9.282 1.00 77.19 641 ASP A O 1
ATOM 4886 N N . MET A 1 642 ? -4.089 21.152 -8.219 1.00 82.25 642 MET A N 1
ATOM 4887 C CA . MET A 1 642 ? -4.447 19.792 -8.652 1.00 82.25 642 MET A CA 1
ATOM 4888 C C . MET A 1 642 ? -5.516 19.099 -7.784 1.00 82.25 642 MET A C 1
ATOM 4890 O O . MET A 1 642 ? -6.086 18.081 -8.215 1.00 82.25 642 MET A O 1
ATOM 4894 N N . GLY A 1 643 ? -5.814 19.623 -6.590 1.00 78.38 643 GLY A N 1
ATOM 4895 C CA . GLY A 1 643 ? -6.818 19.066 -5.678 1.00 78.38 643 GLY A CA 1
ATOM 4896 C C . GLY A 1 643 ? -6.437 17.698 -5.105 1.00 78.38 643 GLY A C 1
ATOM 4897 O O . GLY A 1 643 ? -7.293 16.813 -5.018 1.00 78.38 643 GLY A O 1
ATOM 4898 N N . LEU A 1 644 ? -5.153 17.473 -4.811 1.00 85.19 644 LEU A N 1
ATOM 4899 C CA . LEU A 1 644 ? -4.673 16.274 -4.117 1.00 85.19 644 LEU A CA 1
ATOM 4900 C C . LEU A 1 644 ? -4.644 16.510 -2.603 1.00 85.19 644 LEU A C 1
ATOM 4902 O O . LEU A 1 644 ? -4.411 17.623 -2.151 1.00 85.19 644 LEU A O 1
ATOM 4906 N N . ASN A 1 645 ? -4.842 15.460 -1.807 1.00 83.31 645 ASN A N 1
ATOM 4907 C CA . ASN A 1 645 ? -4.645 15.560 -0.360 1.00 83.31 645 ASN A CA 1
ATOM 4908 C C . ASN A 1 645 ? -3.151 15.516 0.016 1.00 83.31 645 ASN A C 1
ATOM 4910 O O . ASN A 1 645 ? -2.311 15.079 -0.781 1.00 83.31 645 ASN A O 1
ATOM 4914 N N . ARG A 1 646 ? -2.827 15.929 1.248 1.00 86.12 646 ARG A N 1
ATOM 4915 C CA . ARG A 1 646 ? -1.467 15.920 1.814 1.00 86.12 646 ARG A CA 1
ATOM 4916 C C . ARG A 1 646 ? -0.720 14.610 1.579 1.00 86.12 646 ARG A C 1
ATOM 4918 O O . ARG A 1 646 ? 0.421 14.633 1.135 1.00 86.12 646 ARG A O 1
ATOM 4925 N N . ALA A 1 647 ? -1.352 13.459 1.799 1.00 89.00 647 ALA A N 1
ATOM 4926 C CA . ALA A 1 647 ? -0.747 12.147 1.581 1.00 89.00 647 ALA A CA 1
ATOM 4927 C C . ALA A 1 647 ? -0.313 11.942 0.122 1.00 89.00 647 ALA A C 1
ATOM 4929 O O . ALA A 1 647 ? 0.828 11.547 -0.138 1.00 89.00 647 ALA A O 1
ATOM 4930 N N . ALA A 1 648 ? -1.186 12.262 -0.834 1.00 92.56 648 ALA A N 1
ATOM 4931 C CA . ALA A 1 648 ? -0.867 12.222 -2.255 1.00 92.56 648 ALA A CA 1
ATOM 4932 C C . ALA A 1 648 ? 0.255 13.213 -2.628 1.00 92.56 648 ALA A C 1
ATOM 4934 O O . ALA A 1 648 ? 1.204 12.822 -3.314 1.00 92.56 648 ALA A O 1
ATOM 4935 N N . ALA A 1 649 ? 0.203 14.452 -2.128 1.00 93.56 649 ALA A N 1
ATOM 4936 C CA . ALA A 1 649 ? 1.222 15.476 -2.369 1.00 93.56 649 ALA A CA 1
ATOM 4937 C C . ALA A 1 649 ? 2.601 15.089 -1.792 1.00 93.56 649 ALA A C 1
ATOM 4939 O O . ALA A 1 649 ? 3.603 15.114 -2.512 1.00 93.56 649 ALA A O 1
ATOM 4940 N N . CYS A 1 650 ? 2.663 14.631 -0.536 1.00 93.44 650 CYS A N 1
ATOM 4941 C CA . CYS A 1 650 ? 3.876 14.120 0.114 1.00 93.44 650 CYS A CA 1
ATOM 4942 C C . CYS A 1 650 ? 4.485 12.924 -0.641 1.00 93.44 650 CYS A C 1
ATOM 4944 O O . CYS A 1 650 ? 5.710 12.808 -0.725 1.00 93.44 650 CYS A O 1
ATOM 4946 N N . GLY A 1 651 ? 3.655 12.056 -1.231 1.00 94.62 651 GLY A N 1
ATOM 4947 C CA . GLY A 1 651 ? 4.106 10.931 -2.055 1.00 94.62 651 GLY A CA 1
ATOM 4948 C C . GLY A 1 651 ? 4.817 11.344 -3.349 1.00 94.62 651 GLY A C 1
ATOM 4949 O O . GLY A 1 651 ? 5.828 10.743 -3.732 1.00 94.62 651 GLY A O 1
ATOM 4950 N N . ILE A 1 652 ? 4.327 12.399 -4.003 1.00 95.94 652 ILE A N 1
ATOM 4951 C CA . ILE A 1 652 ? 4.956 12.996 -5.191 1.00 95.94 652 ILE A CA 1
ATOM 4952 C C . ILE A 1 652 ? 6.240 13.735 -4.787 1.00 95.94 652 ILE A C 1
ATOM 4954 O O . ILE A 1 652 ? 7.302 13.513 -5.374 1.00 95.94 652 ILE A O 1
ATOM 4958 N N . LEU A 1 653 ? 6.178 14.548 -3.728 1.00 93.56 653 LEU A N 1
ATOM 4959 C CA . LEU A 1 653 ? 7.325 15.290 -3.202 1.00 93.56 653 LEU A CA 1
ATOM 4960 C C . LEU A 1 653 ? 8.482 14.386 -2.791 1.00 93.56 653 LEU A C 1
ATOM 4962 O O . LEU A 1 653 ? 9.623 14.708 -3.096 1.00 93.56 653 LEU A O 1
ATOM 4966 N N . ALA A 1 654 ? 8.229 13.244 -2.151 1.00 93.31 654 ALA A N 1
ATOM 4967 C CA . ALA A 1 654 ? 9.293 12.309 -1.787 1.00 93.31 654 ALA A CA 1
ATOM 4968 C C . ALA A 1 654 ? 10.040 11.742 -3.007 1.00 93.31 654 ALA A C 1
ATOM 4970 O O . ALA A 1 654 ? 11.243 11.469 -2.925 1.00 93.31 654 ALA A O 1
ATOM 4971 N N . ASN A 1 655 ? 9.358 11.596 -4.147 1.00 92.94 655 ASN A N 1
ATOM 4972 C CA . ASN A 1 655 ? 10.001 11.226 -5.405 1.00 92.94 655 ASN A CA 1
ATOM 4973 C C . ASN A 1 655 ? 10.846 12.381 -5.953 1.00 92.94 655 ASN A C 1
ATOM 4975 O O . ASN A 1 655 ? 12.051 12.203 -6.127 1.00 92.94 655 ASN A O 1
ATOM 4979 N N . MET A 1 656 ? 10.275 13.582 -6.093 1.00 94.62 656 MET A N 1
ATOM 4980 C CA . MET A 1 656 ? 11.022 14.767 -6.546 1.00 94.62 656 MET A CA 1
ATOM 4981 C C . MET A 1 656 ? 12.224 15.097 -5.638 1.00 94.62 656 MET A C 1
ATOM 4983 O O . MET A 1 656 ? 13.285 15.489 -6.124 1.00 94.62 656 MET A O 1
ATOM 4987 N N . ALA A 1 657 ? 12.107 14.875 -4.325 1.00 91.44 657 ALA A N 1
ATOM 4988 C CA . ALA A 1 657 ? 13.187 15.038 -3.354 1.00 91.44 657 ALA A CA 1
ATOM 4989 C C . ALA A 1 657 ? 14.382 14.129 -3.661 1.00 91.44 657 ALA A C 1
ATOM 4991 O O . ALA A 1 657 ? 15.525 14.587 -3.668 1.00 91.44 657 ALA A O 1
ATOM 4992 N N . ARG A 1 658 ? 14.115 12.839 -3.925 1.00 90.62 658 ARG A N 1
ATOM 4993 C CA . ARG A 1 658 ? 15.137 11.849 -4.299 1.00 90.62 658 ARG A CA 1
ATOM 4994 C C . ARG A 1 658 ? 15.755 12.172 -5.657 1.00 90.62 658 ARG A C 1
ATOM 4996 O O . ARG A 1 658 ? 16.948 11.955 -5.844 1.00 90.62 658 ARG A O 1
ATOM 5003 N N . GLU A 1 659 ? 14.933 12.604 -6.605 1.00 88.94 659 GLU A N 1
ATOM 5004 C CA . GLU A 1 659 ? 15.285 12.637 -8.025 1.00 88.94 659 GLU A CA 1
ATOM 5005 C C . GLU A 1 659 ? 15.959 13.929 -8.469 1.00 88.94 659 GLU A C 1
ATOM 5007 O O . GLU A 1 659 ? 16.930 13.885 -9.220 1.00 88.94 659 GLU A O 1
ATOM 5012 N N . SER A 1 660 ? 15.479 15.069 -7.978 1.00 91.56 660 SER A N 1
ATOM 5013 C CA . SER A 1 660 ? 15.977 16.393 -8.356 1.00 91.56 660 SER A CA 1
ATOM 5014 C C . SER A 1 660 ? 16.409 17.248 -7.166 1.00 91.56 660 SER A C 1
ATOM 5016 O O . SER A 1 660 ? 17.024 18.296 -7.362 1.00 91.56 660 SER A O 1
ATOM 5018 N N . GLY A 1 661 ? 16.072 16.856 -5.932 1.00 90.12 661 GLY A N 1
ATOM 5019 C CA . GLY A 1 661 ? 16.203 17.735 -4.767 1.00 90.12 661 GLY A CA 1
ATOM 5020 C C . GLY A 1 661 ? 15.363 19.011 -4.905 1.00 90.12 661 GLY A C 1
ATOM 5021 O O . GLY A 1 661 ? 15.770 20.063 -4.416 1.00 90.12 661 GLY A O 1
ATOM 5022 N N . PHE A 1 662 ? 14.234 18.925 -5.622 1.00 92.25 662 PHE A N 1
ATOM 5023 C CA . PHE A 1 662 ? 13.360 20.043 -6.009 1.00 92.25 662 PHE A CA 1
ATOM 5024 C C . PHE A 1 662 ? 14.005 21.086 -6.943 1.00 92.25 662 PHE A C 1
ATOM 5026 O O . PHE A 1 662 ? 13.507 22.204 -7.067 1.00 92.25 662 PHE A O 1
ATOM 5033 N N . ASN A 1 663 ? 15.109 20.748 -7.615 1.00 91.00 663 ASN A N 1
ATOM 5034 C CA . ASN A 1 663 ? 15.747 21.624 -8.595 1.00 91.00 663 ASN A CA 1
ATOM 5035 C C . ASN A 1 663 ? 15.186 21.358 -10.012 1.00 91.00 663 ASN A C 1
ATOM 5037 O O . ASN A 1 663 ? 15.456 20.291 -10.569 1.00 91.00 663 ASN A O 1
ATOM 5041 N N . PRO A 1 664 ? 14.474 22.308 -10.650 1.00 91.94 664 PRO A N 1
ATOM 5042 C CA . PRO A 1 664 ? 13.939 22.118 -12.001 1.00 91.94 664 PRO A CA 1
ATOM 5043 C C . PRO A 1 664 ? 15.031 22.049 -13.085 1.00 91.94 664 PRO A C 1
ATOM 5045 O O . PRO A 1 664 ? 14.766 21.558 -14.175 1.00 91.94 664 PRO A O 1
ATOM 5048 N N . SER A 1 665 ? 16.272 22.452 -12.794 1.00 90.38 665 SER A N 1
ATOM 5049 C CA . SER A 1 665 ? 17.425 22.254 -13.687 1.00 90.38 665 SER A CA 1
ATOM 5050 C C . SER A 1 665 ? 18.341 21.109 -13.226 1.00 90.38 665 SER A C 1
ATOM 5052 O O . SER A 1 665 ? 19.546 21.127 -13.486 1.00 90.38 665 SER A O 1
ATOM 5054 N N . ALA A 1 666 ? 17.811 20.126 -12.488 1.00 90.25 666 ALA A N 1
ATOM 5055 C CA . ALA A 1 666 ? 18.537 18.898 -12.170 1.00 90.25 666 ALA A CA 1
ATOM 5056 C C . ALA A 1 666 ? 18.717 18.045 -13.436 1.00 90.25 666 ALA A C 1
ATOM 5058 O O . ALA A 1 666 ? 17.749 17.473 -13.928 1.00 90.25 666 ALA A O 1
ATOM 5059 N N . ASP A 1 667 ? 19.951 17.934 -13.929 1.00 88.44 667 ASP A N 1
ATOM 5060 C CA . ASP A 1 667 ? 20.327 17.064 -15.048 1.00 88.44 667 ASP A CA 1
ATOM 5061 C C . ASP A 1 667 ? 21.066 15.816 -14.548 1.00 88.44 667 ASP A C 1
ATOM 5063 O O . ASP A 1 667 ? 22.048 15.913 -13.804 1.00 88.44 667 ASP A O 1
ATOM 5067 N N . ASN A 1 668 ? 20.634 14.643 -15.009 1.00 83.12 668 ASN A N 1
ATOM 5068 C CA . ASN A 1 668 ? 21.330 13.380 -14.798 1.00 83.12 668 ASN A CA 1
ATOM 5069 C C . ASN A 1 668 ? 22.001 12.928 -16.104 1.00 83.12 668 ASN A C 1
ATOM 5071 O O . ASN A 1 668 ? 21.468 12.126 -16.879 1.00 83.12 668 ASN A O 1
ATOM 5075 N N . ALA A 1 669 ? 23.190 13.488 -16.341 1.00 78.38 669 ALA A N 1
ATOM 5076 C CA . ALA A 1 669 ? 24.086 13.170 -17.453 1.00 78.38 669 ALA A CA 1
ATOM 5077 C C . ALA A 1 669 ? 23.460 13.330 -18.858 1.00 78.38 669 ALA A C 1
ATOM 5079 O O . ALA A 1 669 ? 23.815 12.595 -19.784 1.00 78.38 669 ALA A O 1
ATOM 5080 N N . GLY A 1 670 ? 22.539 14.282 -19.034 1.00 74.75 670 GLY A N 1
ATOM 5081 C CA . GLY A 1 670 ? 21.824 14.526 -20.289 1.00 74.75 670 GLY A CA 1
ATOM 5082 C C . GLY A 1 670 ? 20.775 13.472 -20.657 1.00 74.75 670 GLY A C 1
ATOM 5083 O O . GLY A 1 670 ? 20.310 13.466 -21.798 1.00 74.75 670 GLY A O 1
ATOM 5084 N N . LEU A 1 671 ? 20.435 12.548 -19.748 1.00 75.81 671 LEU A N 1
ATOM 5085 C CA . LEU A 1 671 ? 19.459 11.475 -19.990 1.00 75.81 671 LEU A CA 1
ATOM 5086 C C . LEU A 1 671 ? 18.085 11.762 -19.379 1.00 75.81 671 LEU A C 1
ATOM 5088 O O . LEU A 1 671 ? 17.071 11.363 -19.959 1.00 75.81 671 LEU A O 1
ATOM 5092 N N . TYR A 1 672 ? 18.073 12.450 -18.238 1.00 88.31 672 TYR A N 1
ATOM 5093 C CA . TYR A 1 672 ? 16.889 12.795 -17.459 1.00 88.31 672 TYR A CA 1
ATOM 5094 C C . TYR A 1 672 ? 17.040 14.215 -16.899 1.00 88.31 672 TYR A C 1
ATOM 5096 O O . TYR A 1 672 ? 18.137 14.579 -16.471 1.00 88.31 672 TYR A O 1
ATOM 5104 N N . HIS A 1 673 ? 15.965 15.009 -16.916 1.00 91.56 673 HIS A N 1
ATOM 5105 C CA . HIS A 1 673 ? 15.994 16.422 -16.514 1.00 91.56 673 HIS A CA 1
ATOM 5106 C C . HIS A 1 673 ? 14.748 16.836 -15.726 1.00 91.56 673 HIS A C 1
ATOM 5108 O O . HIS A 1 673 ? 13.644 16.365 -16.001 1.00 91.56 673 HIS A O 1
ATOM 5114 N N . GLY A 1 674 ? 14.917 17.765 -14.790 1.00 91.69 674 GLY A N 1
ATOM 5115 C CA . GLY A 1 674 ? 13.820 18.411 -14.069 1.00 91.69 674 GLY A CA 1
ATOM 5116 C C . GLY A 1 674 ? 13.284 17.647 -12.862 1.00 91.69 674 GLY A C 1
ATOM 5117 O O . GLY A 1 674 ? 13.856 16.644 -12.428 1.00 91.69 674 GLY A O 1
ATOM 5118 N N . LEU A 1 675 ? 12.188 18.160 -12.300 1.00 93.62 675 LEU A N 1
ATOM 5119 C CA . LEU A 1 675 ? 11.631 17.764 -11.004 1.00 93.62 675 LEU A CA 1
ATOM 5120 C C . LEU A 1 675 ? 11.348 16.262 -10.891 1.00 93.62 675 LEU A C 1
ATOM 5122 O O . LEU A 1 675 ? 11.767 15.651 -9.908 1.00 93.62 675 LEU A O 1
ATOM 5126 N N . CYS A 1 676 ? 10.697 15.697 -11.913 1.00 93.62 676 CYS A N 1
ATOM 5127 C CA . CYS A 1 676 ? 10.381 14.269 -12.052 1.00 93.62 676 CYS A CA 1
ATOM 5128 C C . CYS A 1 676 ? 11.374 13.535 -12.973 1.00 93.62 676 CYS A C 1
ATOM 5130 O O . CYS A 1 676 ? 11.023 12.537 -13.592 1.00 93.62 676 CYS A O 1
ATOM 5132 N N . GLN A 1 677 ? 12.577 14.094 -13.176 1.00 93.25 677 GLN A N 1
ATOM 5133 C CA . GLN A 1 677 ? 13.634 13.507 -14.007 1.00 93.25 677 GLN A CA 1
ATOM 5134 C C . GLN A 1 677 ? 13.110 12.958 -15.349 1.00 93.25 677 GLN A C 1
ATOM 5136 O O . GLN A 1 677 ? 13.334 11.806 -15.718 1.00 93.25 677 GLN A O 1
ATOM 5141 N N . TRP A 1 678 ? 12.401 13.792 -16.114 1.00 93.19 678 TRP A N 1
ATOM 5142 C CA . TRP A 1 678 ? 11.831 13.389 -17.395 1.00 93.19 678 TRP A CA 1
ATOM 5143 C C . TRP A 1 678 ? 12.935 12.985 -18.371 1.00 93.19 678 TRP A C 1
ATOM 5145 O O . TRP A 1 678 ? 13.873 13.744 -18.613 1.00 93.19 678 TRP A O 1
ATOM 5155 N N . GLY A 1 679 ? 12.802 11.797 -18.967 1.00 89.19 679 GLY A N 1
ATOM 5156 C CA . GLY A 1 679 ? 13.781 11.236 -19.900 1.00 89.19 679 GLY A CA 1
ATOM 5157 C C . GLY A 1 679 ? 13.250 11.010 -21.314 1.00 89.19 679 GLY A C 1
ATOM 5158 O O . GLY A 1 679 ? 12.047 10.856 -21.549 1.00 89.19 679 GLY A O 1
ATOM 5159 N N . GLY A 1 680 ? 14.172 10.963 -22.279 1.00 88.94 680 GLY A N 1
ATOM 5160 C CA . GLY A 1 680 ? 13.912 10.563 -23.667 1.00 88.94 680 GLY A CA 1
ATOM 5161 C C . GLY A 1 680 ? 12.724 11.277 -24.331 1.00 88.94 680 GLY A C 1
ATOM 5162 O O . GLY A 1 680 ? 12.735 12.490 -24.551 1.00 88.94 680 GLY A O 1
ATOM 5163 N N . GLY A 1 681 ? 11.690 10.509 -24.690 1.00 87.12 681 GLY A N 1
ATOM 5164 C CA . GLY A 1 681 ? 10.482 11.043 -25.327 1.00 87.12 681 GLY A CA 1
ATOM 5165 C C . GLY A 1 681 ? 9.661 11.963 -24.417 1.00 87.12 681 GLY A C 1
ATOM 5166 O O . GLY A 1 681 ? 9.163 12.979 -24.894 1.00 87.12 681 GLY A O 1
ATOM 5167 N N . ARG A 1 682 ? 9.570 11.663 -23.110 1.00 93.00 682 ARG A N 1
ATOM 5168 C CA . ARG A 1 682 ? 8.843 12.507 -22.143 1.00 93.00 682 ARG A CA 1
ATOM 5169 C C . ARG A 1 682 ? 9.538 13.858 -21.961 1.00 93.00 682 ARG A C 1
ATOM 5171 O O . ARG A 1 682 ? 8.874 14.885 -22.010 1.00 93.00 682 ARG A O 1
ATOM 5178 N N . LEU A 1 683 ? 10.872 13.866 -21.905 1.00 92.06 683 LEU A N 1
ATOM 5179 C CA . LEU A 1 683 ? 11.672 15.098 -21.886 1.00 92.06 683 LEU A CA 1
ATOM 5180 C C . LEU A 1 683 ? 11.418 15.978 -23.117 1.00 92.06 683 LEU A C 1
ATOM 5182 O O . LEU A 1 683 ? 11.230 17.187 -23.019 1.00 92.06 683 LEU A O 1
ATOM 5186 N N . THR A 1 684 ? 11.353 15.359 -24.296 1.00 91.44 684 THR A N 1
ATOM 5187 C CA . THR A 1 684 ? 11.027 16.073 -25.539 1.00 91.44 684 THR A CA 1
ATOM 5188 C C . THR A 1 684 ? 9.601 16.641 -25.502 1.00 91.44 684 THR A C 1
ATOM 5190 O O . THR A 1 684 ? 9.358 17.728 -26.024 1.00 91.44 684 THR A O 1
ATOM 5193 N N . ASN A 1 685 ? 8.657 15.935 -24.875 1.00 93.62 685 ASN A N 1
ATOM 5194 C CA . ASN A 1 685 ? 7.283 16.403 -24.707 1.00 93.62 685 ASN A CA 1
ATOM 5195 C C . ASN A 1 685 ? 7.186 17.580 -23.724 1.00 93.62 685 ASN A C 1
ATOM 5197 O O . ASN A 1 685 ? 6.484 18.531 -24.054 1.00 93.62 685 ASN A O 1
ATOM 5201 N N . LEU A 1 686 ? 7.927 17.562 -22.607 1.00 94.81 686 LEU A N 1
ATOM 5202 C CA . LEU A 1 686 ? 8.008 18.660 -21.631 1.00 94.81 686 LEU A CA 1
ATOM 5203 C C . LEU A 1 686 ? 8.353 19.987 -22.320 1.00 94.81 686 LEU A C 1
ATOM 5205 O O . LEU A 1 686 ? 7.536 20.905 -22.351 1.00 94.81 686 LEU A O 1
ATOM 5209 N N . TYR A 1 687 ? 9.521 20.063 -22.968 1.00 93.88 687 TYR A N 1
ATOM 5210 C CA . TYR A 1 687 ? 9.979 21.295 -23.625 1.00 93.88 687 TYR A CA 1
ATOM 5211 C C . TYR A 1 687 ? 9.021 21.750 -24.733 1.00 93.88 687 TYR A C 1
ATOM 5213 O O . TYR A 1 687 ? 8.682 22.930 -24.821 1.00 93.88 687 TYR A O 1
ATOM 5221 N N . ASN A 1 688 ? 8.536 20.815 -25.559 1.00 92.69 688 ASN A N 1
ATOM 5222 C CA . ASN A 1 688 ? 7.584 21.137 -26.621 1.00 92.69 688 ASN A CA 1
ATOM 5223 C C . ASN A 1 688 ? 6.253 21.668 -26.078 1.00 92.69 688 ASN A C 1
ATOM 5225 O O . ASN A 1 688 ? 5.674 22.558 -26.700 1.00 92.69 688 ASN A O 1
ATOM 5229 N N . TRP A 1 689 ? 5.754 21.119 -24.969 1.00 96.19 689 TRP A N 1
ATOM 5230 C CA . TRP A 1 689 ? 4.486 21.525 -24.377 1.00 96.19 689 TRP A CA 1
ATOM 5231 C C . TRP A 1 689 ? 4.606 22.869 -23.655 1.00 96.19 689 TRP A C 1
ATOM 5233 O O . TRP A 1 689 ? 3.796 23.755 -23.926 1.00 96.19 689 TRP A O 1
ATOM 5243 N N . CYS A 1 690 ? 5.638 23.070 -22.828 1.00 94.62 690 CYS A N 1
ATOM 5244 C CA . CYS A 1 690 ? 5.856 24.337 -22.126 1.00 94.62 690 CYS A CA 1
ATOM 5245 C C . CYS A 1 690 ? 5.956 25.504 -23.121 1.00 94.62 690 CYS A C 1
ATOM 5247 O O . CYS A 1 690 ? 5.171 26.450 -23.043 1.00 94.62 690 CYS A O 1
ATOM 5249 N N . TRP A 1 691 ? 6.806 25.385 -24.150 1.00 92.44 691 TRP A N 1
ATOM 5250 C CA . TRP A 1 691 ? 6.955 26.422 -25.179 1.00 92.44 691 TRP A CA 1
ATOM 5251 C C . TRP A 1 691 ? 5.686 26.679 -26.007 1.00 92.44 691 TRP A C 1
ATOM 5253 O O . TRP A 1 691 ? 5.505 27.789 -26.505 1.00 92.44 691 TRP A O 1
ATOM 5263 N N . GLN A 1 692 ? 4.808 25.684 -26.175 1.00 92.38 692 GLN A N 1
ATOM 5264 C CA . GLN A 1 692 ? 3.525 25.861 -26.869 1.00 92.38 692 GLN A CA 1
ATOM 5265 C C . GLN A 1 692 ? 2.468 26.562 -26.008 1.00 92.38 692 GLN A C 1
ATOM 5267 O O . GLN A 1 692 ? 1.604 27.237 -26.564 1.00 92.38 692 GLN A O 1
ATOM 5272 N N . ASN A 1 693 ? 2.545 26.427 -24.681 1.00 90.62 693 ASN A N 1
ATOM 5273 C CA . ASN A 1 693 ? 1.565 26.975 -23.739 1.00 90.62 693 ASN A CA 1
ATOM 5274 C C . ASN A 1 693 ? 2.060 28.233 -22.998 1.00 90.62 693 ASN A C 1
ATOM 5276 O O . ASN A 1 693 ? 1.311 28.817 -22.225 1.00 90.62 693 ASN A O 1
ATOM 5280 N N . GLY A 1 694 ? 3.282 28.696 -23.281 1.00 91.12 694 GLY A N 1
ATOM 5281 C CA . GLY A 1 694 ? 3.844 29.933 -22.725 1.00 91.12 694 GLY A CA 1
ATOM 5282 C C . GLY A 1 694 ? 4.624 29.763 -21.418 1.00 91.12 694 GLY A C 1
ATOM 5283 O O . GLY A 1 694 ? 5.031 30.765 -20.837 1.00 91.12 694 GLY A O 1
ATOM 5284 N N . TYR A 1 695 ? 4.869 28.524 -20.992 1.00 93.38 695 TYR A N 1
ATOM 5285 C CA . TYR A 1 695 ? 5.664 28.197 -19.810 1.00 93.38 695 TYR A CA 1
ATOM 5286 C C . TYR A 1 695 ? 7.151 28.014 -20.144 1.00 93.38 695 TYR A C 1
ATOM 5288 O O . TYR A 1 695 ? 7.520 27.641 -21.264 1.00 93.38 695 TYR A O 1
ATOM 5296 N N . ASP A 1 696 ? 8.010 28.219 -19.147 1.00 92.31 696 ASP A N 1
ATOM 5297 C CA . ASP A 1 696 ? 9.439 27.912 -19.228 1.00 92.31 696 ASP A CA 1
ATOM 5298 C C . ASP A 1 696 ? 9.695 26.476 -18.718 1.00 92.31 696 ASP A C 1
ATOM 5300 O O . ASP A 1 696 ? 9.389 26.183 -17.562 1.00 92.31 696 ASP A O 1
ATOM 5304 N N . PRO A 1 697 ? 10.234 25.554 -19.539 1.00 90.88 697 PRO A N 1
ATOM 5305 C CA . PRO A 1 697 ? 10.532 24.191 -19.103 1.00 90.88 697 PRO A CA 1
ATOM 5306 C C . PRO A 1 697 ? 11.686 24.094 -18.091 1.00 90.88 697 PRO A C 1
ATOM 5308 O O . PRO A 1 697 ? 11.920 23.001 -17.586 1.00 90.88 697 PRO A O 1
ATOM 5311 N N . GLU A 1 698 ? 12.405 25.179 -17.783 1.00 91.12 698 GLU A N 1
ATOM 5312 C CA . GLU A 1 698 ? 13.429 25.226 -16.724 1.00 91.12 698 GLU A CA 1
ATOM 5313 C C . GLU A 1 698 ? 12.887 25.726 -15.367 1.00 91.12 698 GLU A C 1
ATOM 5315 O O . GLU A 1 698 ? 13.644 25.798 -14.397 1.00 91.12 698 GLU A O 1
ATOM 5320 N N . THR A 1 699 ? 11.599 26.084 -15.261 1.00 92.50 699 THR A N 1
ATOM 5321 C CA . THR A 1 699 ? 10.989 26.531 -13.995 1.00 92.50 699 THR A CA 1
ATOM 5322 C C . THR A 1 699 ? 10.114 25.457 -13.353 1.00 92.50 699 THR A C 1
ATOM 5324 O O . THR A 1 699 ? 9.620 24.540 -14.008 1.00 92.50 699 THR A O 1
ATOM 5327 N N . ILE A 1 700 ? 9.905 25.594 -12.040 1.00 91.75 700 ILE A N 1
ATOM 5328 C CA . ILE A 1 700 ? 9.013 24.731 -11.254 1.00 91.75 700 ILE A CA 1
ATOM 5329 C C . ILE A 1 700 ? 7.590 24.788 -11.823 1.00 91.75 700 ILE A C 1
ATOM 5331 O O . ILE A 1 700 ? 7.038 23.755 -12.180 1.00 91.75 700 ILE A O 1
ATOM 5335 N N . GLU A 1 701 ? 7.048 25.995 -12.001 1.00 89.62 701 GLU A N 1
ATOM 5336 C CA . GLU A 1 701 ? 5.725 26.258 -12.586 1.00 89.62 701 GLU A CA 1
ATOM 5337 C C . GLU A 1 701 ? 5.509 25.529 -13.926 1.00 89.62 701 GLU A C 1
ATOM 5339 O O . GLU A 1 701 ? 4.538 24.789 -14.089 1.00 89.62 701 GLU A O 1
ATOM 5344 N N . GLY A 1 702 ? 6.441 25.669 -14.878 1.00 89.50 702 GLY A N 1
ATOM 5345 C CA . GLY A 1 702 ? 6.306 25.039 -16.192 1.00 89.50 702 GLY A CA 1
ATOM 5346 C C . GLY A 1 702 ? 6.379 23.513 -16.150 1.00 89.50 702 GLY A C 1
ATOM 5347 O O . GLY A 1 702 ? 5.653 22.842 -16.886 1.00 89.50 702 GLY A O 1
ATOM 5348 N N . GLN A 1 703 ? 7.214 22.959 -15.269 1.00 96.94 703 GLN A N 1
ATOM 5349 C CA . GLN A 1 703 ? 7.338 21.514 -15.078 1.00 96.94 703 GLN A CA 1
ATOM 5350 C C . GLN A 1 703 ? 6.140 20.909 -14.332 1.00 96.94 703 GLN A C 1
ATOM 5352 O O . GLN A 1 703 ? 5.731 19.793 -14.652 1.00 96.94 703 GLN A O 1
ATOM 5357 N N . LEU A 1 704 ? 5.537 21.635 -13.388 1.00 95.81 704 LEU A N 1
ATOM 5358 C CA . LEU A 1 704 ? 4.358 21.181 -12.648 1.00 95.81 704 LEU A CA 1
ATOM 5359 C C . LEU A 1 704 ? 3.084 21.193 -13.499 1.00 95.81 704 LEU A C 1
ATOM 5361 O O . LEU A 1 704 ? 2.339 20.216 -13.482 1.00 95.81 704 LEU A O 1
ATOM 5365 N N . HIS A 1 705 ? 2.876 22.202 -14.345 1.00 93.94 705 HIS A N 1
ATOM 5366 C CA . HIS A 1 705 ? 1.777 22.155 -15.314 1.00 93.94 705 HIS A CA 1
ATOM 5367 C C . HIS A 1 705 ? 1.965 21.062 -16.387 1.00 93.94 705 HIS A C 1
ATOM 5369 O O . HIS A 1 705 ? 0.989 20.500 -16.890 1.00 93.94 705 HIS A O 1
ATOM 5375 N N . PHE A 1 706 ? 3.207 20.689 -16.722 1.00 96.00 706 PHE A N 1
ATOM 5376 C CA . PHE A 1 706 ? 3.447 19.518 -17.573 1.00 96.00 706 PHE A CA 1
ATOM 5377 C C . PHE A 1 706 ? 3.186 18.188 -16.841 1.00 96.00 706 PHE A C 1
ATOM 5379 O O . PHE A 1 706 ? 2.621 17.264 -17.430 1.00 96.00 706 PHE A O 1
ATOM 5386 N N . LEU A 1 707 ? 3.533 18.094 -15.553 1.00 96.19 707 LEU A N 1
ATOM 5387 C CA . LEU A 1 707 ? 3.155 16.974 -14.687 1.00 96.19 707 LEU A CA 1
ATOM 5388 C C . LEU A 1 707 ? 1.626 16.815 -14.623 1.00 96.19 707 LEU A C 1
ATOM 5390 O O . LEU A 1 707 ? 1.112 15.713 -14.818 1.00 96.19 707 LEU A O 1
ATOM 5394 N N . GLU A 1 708 ? 0.900 17.915 -14.418 1.00 94.06 708 GLU A N 1
ATOM 5395 C CA . GLU A 1 708 ? -0.563 17.965 -14.424 1.00 94.06 708 GLU A CA 1
ATOM 5396 C C . GLU A 1 708 ? -1.150 17.452 -15.752 1.00 94.06 708 GLU A C 1
ATOM 5398 O O . GLU A 1 708 ? -2.107 16.671 -15.747 1.00 94.06 708 GLU A O 1
ATOM 5403 N N . LEU A 1 709 ? -0.568 17.839 -16.893 1.00 93.88 709 LEU A N 1
ATOM 5404 C CA . LEU A 1 709 ? -0.958 17.338 -18.213 1.00 93.88 709 LEU A CA 1
ATOM 5405 C C . LEU A 1 709 ? -0.754 15.820 -18.334 1.00 93.88 709 LEU A C 1
ATOM 5407 O O . LEU A 1 709 ? -1.660 15.114 -18.785 1.00 93.88 709 LEU A O 1
ATOM 5411 N N . GLU A 1 710 ? 0.427 15.308 -17.973 1.00 94.12 710 GLU A N 1
ATOM 5412 C CA . GLU A 1 710 ? 0.709 13.870 -18.046 1.00 94.12 710 GLU A CA 1
ATOM 5413 C C . GLU A 1 710 ? -0.242 13.076 -17.135 1.00 94.12 710 GLU A C 1
ATOM 5415 O O . GLU A 1 710 ? -0.798 12.064 -17.575 1.00 94.12 710 GLU A O 1
ATOM 5420 N N . LEU A 1 711 ? -0.492 13.568 -15.916 1.00 92.81 711 LEU A N 1
ATOM 5421 C CA . LEU A 1 711 ? -1.398 12.963 -14.936 1.00 92.81 711 LEU A CA 1
ATOM 5422 C C . LEU A 1 711 ? -2.877 13.036 -15.332 1.00 92.81 711 LEU A C 1
ATOM 5424 O O . LEU A 1 711 ? -3.591 12.073 -15.088 1.00 92.81 711 LEU A O 1
ATOM 5428 N N . ASN A 1 712 ? -3.359 14.099 -15.979 1.00 86.62 712 ASN A N 1
ATOM 5429 C CA . ASN A 1 712 ? -4.736 14.144 -16.498 1.00 86.62 712 ASN A CA 1
ATOM 5430 C C . ASN A 1 712 ? -4.913 13.365 -17.819 1.00 86.62 712 ASN A C 1
ATOM 5432 O O . ASN A 1 712 ? -6.034 12.986 -18.171 1.00 86.62 712 ASN A O 1
ATOM 5436 N N . GLY A 1 713 ? -3.823 13.140 -18.558 1.00 89.94 713 GLY A N 1
ATOM 5437 C CA . GLY A 1 713 ? -3.794 12.448 -19.845 1.00 89.94 713 GLY A CA 1
ATOM 5438 C C . GLY A 1 713 ? -3.360 10.984 -19.737 1.00 89.94 713 GLY A C 1
ATOM 5439 O O . GLY A 1 713 ? -4.119 10.119 -19.301 1.00 89.94 713 GLY A O 1
ATOM 5440 N N . SER A 1 714 ? -2.136 10.695 -20.187 1.00 86.62 714 SER A N 1
ATOM 5441 C CA . SER A 1 714 ? -1.581 9.335 -20.302 1.00 86.62 714 SER A CA 1
ATOM 5442 C C . SER A 1 714 ? -1.551 8.557 -18.982 1.00 86.62 714 SER A C 1
ATOM 5444 O O . SER A 1 714 ? -1.604 7.330 -19.003 1.00 86.62 714 SER A O 1
ATOM 5446 N N . TYR A 1 715 ? -1.487 9.260 -17.850 1.00 91.50 715 TYR A N 1
ATOM 5447 C CA . TYR A 1 715 ? -1.400 8.691 -16.507 1.00 91.50 715 TYR A CA 1
ATOM 5448 C C . TYR A 1 715 ? -2.662 8.949 -15.671 1.00 91.50 715 TYR A C 1
ATOM 5450 O O . TYR A 1 715 ? -2.615 8.890 -14.443 1.00 91.50 715 TYR A O 1
ATOM 5458 N N . ARG A 1 716 ? -3.818 9.161 -16.317 1.00 89.38 716 ARG A N 1
ATOM 5459 C CA . ARG A 1 716 ? -5.106 9.398 -15.644 1.00 89.38 716 ARG A CA 1
ATOM 5460 C C . ARG A 1 716 ? -5.459 8.359 -14.579 1.00 89.38 716 ARG A C 1
ATOM 5462 O O . ARG A 1 716 ? -5.926 8.730 -13.510 1.00 89.38 716 ARG A O 1
ATOM 5469 N N . GLY A 1 717 ? -5.171 7.080 -14.825 1.00 85.56 717 GLY A N 1
ATOM 5470 C CA . GLY A 1 717 ? -5.378 6.022 -13.828 1.00 85.56 717 GLY A CA 1
ATOM 5471 C C . GLY A 1 717 ? -4.480 6.149 -12.589 1.00 85.56 717 GLY A C 1
ATOM 5472 O O . GLY A 1 717 ? -4.847 5.663 -11.523 1.00 85.56 717 GLY A O 1
ATOM 5473 N N . VAL A 1 718 ? -3.326 6.818 -12.696 1.00 92.19 718 VAL A N 1
ATOM 5474 C CA . VAL A 1 718 ? -2.455 7.151 -11.556 1.00 92.19 718 VAL A CA 1
ATOM 5475 C C . VAL A 1 718 ? -3.047 8.321 -10.775 1.00 92.19 718 VAL A C 1
ATOM 5477 O O . VAL A 1 718 ? -3.147 8.238 -9.556 1.00 92.19 718 VAL A O 1
ATOM 5480 N N . LEU A 1 719 ? -3.512 9.371 -11.461 1.00 91.56 719 LEU A N 1
ATOM 5481 C CA . LEU A 1 719 ? -4.173 10.516 -10.826 1.00 91.56 719 LEU A CA 1
ATOM 5482 C C . LEU A 1 719 ? -5.469 10.116 -10.102 1.00 91.56 719 LEU A C 1
ATOM 5484 O O . LEU A 1 719 ? -5.720 10.566 -8.987 1.00 91.56 719 LEU A O 1
ATOM 5488 N N . GLU A 1 720 ? -6.276 9.243 -10.710 1.00 89.00 720 GLU A N 1
ATOM 5489 C CA . GLU A 1 720 ? -7.487 8.694 -10.091 1.00 89.00 720 GLU A CA 1
ATOM 5490 C C . GLU A 1 720 ? -7.150 7.842 -8.855 1.00 89.00 720 GLU A C 1
ATOM 5492 O O . GLU A 1 720 ? -7.807 8.000 -7.831 1.00 89.00 720 GLU A O 1
ATOM 5497 N N . GLN A 1 721 ? -6.080 7.032 -8.885 1.00 92.81 721 GLN A N 1
ATOM 5498 C CA . GLN A 1 721 ? -5.594 6.329 -7.688 1.00 92.81 721 GLN A CA 1
ATOM 5499 C C . GLN A 1 721 ? -5.126 7.300 -6.596 1.00 92.81 721 GLN A C 1
ATOM 5501 O O . GLN A 1 721 ? -5.580 7.177 -5.462 1.00 92.81 721 GLN A O 1
ATOM 5506 N N . LEU A 1 722 ? -4.282 8.286 -6.924 1.00 92.19 722 LEU A N 1
ATOM 5507 C CA . LEU A 1 722 ? -3.781 9.290 -5.973 1.00 92.19 722 LEU A CA 1
ATOM 5508 C C . LEU A 1 722 ? -4.925 10.052 -5.284 1.00 92.19 722 LEU A C 1
ATOM 5510 O O . LEU A 1 722 ? -4.871 10.265 -4.079 1.00 92.19 722 LEU A O 1
ATOM 5514 N N . ARG A 1 723 ? -6.003 10.378 -6.010 1.00 89.69 723 ARG A N 1
ATOM 5515 C CA . ARG A 1 723 ? -7.217 11.005 -5.451 1.00 89.69 723 ARG A CA 1
ATOM 5516 C C . ARG A 1 723 ? -8.056 10.096 -4.543 1.00 89.69 723 ARG A C 1
ATOM 5518 O O . ARG A 1 723 ? -8.928 10.598 -3.843 1.00 89.69 723 ARG A O 1
ATOM 5525 N N . THR A 1 724 ? -7.818 8.783 -4.546 1.00 87.94 724 THR A N 1
ATOM 5526 C CA . THR A 1 724 ? -8.489 7.813 -3.652 1.00 87.94 724 THR A CA 1
ATOM 5527 C C . THR A 1 724 ? -7.647 7.395 -2.446 1.00 87.94 724 THR A C 1
ATOM 5529 O O . THR A 1 724 ? -8.104 6.587 -1.641 1.00 87.94 724 THR A O 1
ATOM 5532 N N . ILE A 1 725 ? -6.424 7.913 -2.312 1.00 88.75 725 ILE A N 1
ATOM 5533 C CA . ILE A 1 725 ? -5.544 7.583 -1.189 1.00 88.75 725 ILE A CA 1
ATOM 5534 C C . ILE A 1 725 ? -6.075 8.213 0.099 1.00 88.75 725 ILE A C 1
ATOM 5536 O O . ILE A 1 725 ? -6.392 9.399 0.140 1.00 88.75 725 ILE A O 1
ATOM 5540 N N . GLU A 1 726 ? -6.157 7.410 1.160 1.00 81.38 726 GLU A N 1
ATOM 5541 C CA . GLU A 1 726 ? -6.509 7.871 2.505 1.00 81.38 726 GLU A CA 1
ATOM 5542 C C . GLU A 1 726 ? -5.475 8.891 3.004 1.00 81.38 726 GLU A C 1
ATOM 5544 O O . GLU A 1 726 ? -4.272 8.683 2.827 1.00 81.38 726 GLU A O 1
ATOM 5549 N N . ASN A 1 727 ? -5.918 9.980 3.642 1.00 87.31 727 ASN A N 1
ATOM 5550 C CA . ASN A 1 727 ? -5.012 11.043 4.083 1.00 87.31 727 ASN A CA 1
ATOM 5551 C C . ASN A 1 727 ? -4.282 10.665 5.387 1.00 87.31 727 ASN A C 1
ATOM 5553 O O . ASN A 1 727 ? -4.580 11.181 6.457 1.00 87.31 727 ASN A O 1
ATOM 5557 N N . THR A 1 728 ? -3.370 9.695 5.304 1.00 86.19 728 THR A N 1
ATOM 5558 C CA . THR A 1 728 ? -2.615 9.135 6.437 1.00 86.19 728 THR A CA 1
ATOM 5559 C C . THR A 1 728 ? -1.145 8.918 6.067 1.00 86.19 728 THR A C 1
ATOM 5561 O O . THR A 1 728 ? -0.781 8.931 4.892 1.00 86.19 728 THR A O 1
ATOM 5564 N N . ALA A 1 729 ? -0.278 8.642 7.049 1.00 78.31 729 ALA A N 1
ATOM 5565 C CA . ALA A 1 729 ? 1.138 8.349 6.789 1.00 78.31 729 ALA A CA 1
ATOM 5566 C C . ALA A 1 729 ? 1.351 7.061 5.956 1.00 78.31 729 ALA A C 1
ATOM 5568 O O . ALA A 1 729 ? 2.213 7.032 5.075 1.00 78.31 729 ALA A O 1
ATOM 5569 N N . ASP A 1 730 ? 0.535 6.022 6.179 1.00 85.50 730 ASP A N 1
ATOM 5570 C CA . ASP A 1 730 ? 0.504 4.814 5.335 1.00 85.50 730 ASP A CA 1
ATOM 5571 C C . ASP A 1 730 ? -0.054 5.137 3.935 1.00 85.50 730 ASP A C 1
ATOM 5573 O O . ASP A 1 730 ? 0.428 4.605 2.932 1.00 85.50 730 ASP A O 1
ATOM 5577 N N . GLY A 1 731 ? -1.008 6.070 3.846 1.00 87.88 731 GLY A N 1
ATOM 5578 C CA . GLY A 1 731 ? -1.473 6.655 2.592 1.00 87.88 731 GLY A CA 1
ATOM 5579 C C . GLY A 1 731 ? -0.362 7.378 1.828 1.00 87.88 731 GLY A C 1
ATOM 5580 O O . GLY A 1 731 ? -0.187 7.132 0.639 1.00 87.88 731 GLY A O 1
ATOM 5581 N N . ALA A 1 732 ? 0.463 8.186 2.497 1.00 90.50 732 ALA A N 1
ATOM 5582 C CA . ALA A 1 732 ? 1.593 8.888 1.886 1.00 90.50 732 ALA A CA 1
ATOM 5583 C C . ALA A 1 732 ? 2.680 7.918 1.391 1.00 90.50 732 ALA A C 1
ATOM 5585 O O . ALA A 1 732 ? 3.211 8.072 0.287 1.00 90.50 732 ALA A O 1
ATOM 5586 N N . TYR A 1 733 ? 2.952 6.855 2.158 1.00 94.25 733 TYR A N 1
ATOM 5587 C CA . TYR A 1 733 ? 3.773 5.729 1.704 1.00 94.25 733 TYR A CA 1
ATOM 5588 C C . TYR A 1 733 ? 3.180 5.092 0.434 1.00 94.25 733 TYR A C 1
ATOM 5590 O O . TYR A 1 733 ? 3.900 4.830 -0.533 1.00 94.25 733 TYR A O 1
ATOM 5598 N N . HIS A 1 734 ? 1.862 4.868 0.405 1.00 92.62 734 HIS A N 1
ATOM 5599 C CA . HIS A 1 734 ? 1.162 4.319 -0.756 1.00 92.62 734 HIS A CA 1
ATOM 5600 C C . HIS A 1 734 ? 1.158 5.280 -1.956 1.00 92.62 734 HIS A C 1
ATOM 5602 O O . HIS A 1 734 ? 1.263 4.831 -3.094 1.00 92.62 734 HIS A O 1
ATOM 5608 N N . ALA A 1 735 ? 1.102 6.592 -1.730 1.00 94.62 735 ALA A N 1
ATOM 5609 C CA . ALA A 1 735 ? 1.144 7.612 -2.772 1.00 94.62 735 ALA A CA 1
ATOM 5610 C C . ALA A 1 735 ? 2.503 7.654 -3.459 1.00 94.62 735 ALA A C 1
ATOM 5612 O O . ALA A 1 735 ? 2.569 7.606 -4.688 1.00 94.62 735 ALA A O 1
ATOM 5613 N N . ALA A 1 736 ? 3.585 7.636 -2.674 1.00 94.88 736 ALA A N 1
ATOM 5614 C CA . ALA A 1 736 ? 4.928 7.456 -3.208 1.00 94.88 736 ALA A CA 1
ATOM 5615 C C . ALA A 1 736 ? 5.027 6.158 -4.015 1.00 94.88 736 ALA A C 1
ATOM 5617 O O . ALA A 1 736 ? 5.582 6.171 -5.109 1.00 94.88 736 ALA A O 1
ATOM 5618 N N . ALA A 1 737 ? 4.426 5.066 -3.532 1.00 91.50 737 ALA A N 1
ATOM 5619 C CA . ALA A 1 737 ? 4.419 3.785 -4.229 1.00 91.50 737 ALA A CA 1
ATOM 5620 C C . ALA A 1 737 ? 3.663 3.810 -5.566 1.00 91.50 737 ALA A C 1
ATOM 5622 O O . ALA A 1 737 ? 4.151 3.274 -6.563 1.00 91.50 737 ALA A O 1
ATOM 5623 N N . VAL A 1 7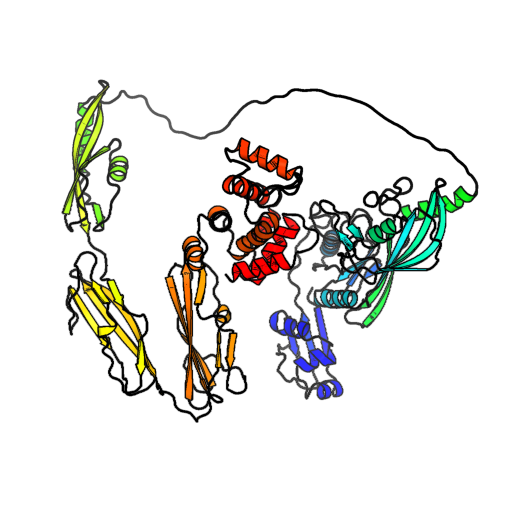38 ? 2.482 4.428 -5.600 1.00 93.69 738 VAL A N 1
ATOM 5624 C CA . VAL A 1 738 ? 1.657 4.591 -6.804 1.00 93.69 738 VAL A CA 1
ATOM 5625 C C . VAL A 1 738 ? 2.370 5.480 -7.819 1.00 93.69 738 VAL A C 1
ATOM 5627 O O . VAL A 1 738 ? 2.521 5.074 -8.971 1.00 93.69 738 VAL A O 1
ATOM 5630 N N . PHE A 1 739 ? 2.868 6.641 -7.393 1.00 94.81 739 PHE A N 1
ATOM 5631 C CA . PHE A 1 739 ? 3.582 7.571 -8.263 1.00 94.81 739 PHE A CA 1
ATOM 5632 C C . PHE A 1 739 ? 4.870 6.945 -8.818 1.00 94.81 739 PHE A C 1
ATOM 5634 O O . PHE A 1 739 ? 5.043 6.842 -10.030 1.00 94.81 739 PHE A O 1
ATOM 5641 N N . GLU A 1 740 ? 5.730 6.407 -7.953 1.00 89.12 740 GLU A N 1
ATOM 5642 C CA . GLU A 1 740 ? 7.010 5.824 -8.360 1.00 89.12 740 GLU A CA 1
ATOM 5643 C C . GLU A 1 740 ? 6.816 4.619 -9.303 1.00 89.12 740 GLU A C 1
ATOM 5645 O O . GLU A 1 740 ? 7.457 4.529 -10.350 1.00 89.12 740 GLU A O 1
ATOM 5650 N N . MET A 1 741 ? 5.911 3.684 -8.983 1.00 87.12 741 MET A N 1
ATOM 5651 C CA . MET A 1 741 ? 5.739 2.469 -9.794 1.00 87.12 741 MET A CA 1
ATOM 5652 C C . MET A 1 741 ? 4.921 2.678 -11.074 1.00 87.12 741 MET A C 1
ATOM 5654 O O . MET A 1 741 ? 5.094 1.894 -12.010 1.00 87.12 741 MET A O 1
ATOM 5658 N N . GLN A 1 742 ? 4.022 3.670 -11.127 1.00 89.44 742 GLN A N 1
ATOM 5659 C CA . GLN A 1 742 ? 3.066 3.823 -12.235 1.00 89.44 742 GLN A CA 1
ATOM 5660 C C . GLN A 1 742 ? 3.275 5.093 -13.068 1.00 89.44 742 GLN A C 1
ATOM 5662 O O . GLN A 1 742 ? 3.106 5.024 -14.282 1.00 89.44 742 GLN A O 1
ATOM 5667 N N . PHE A 1 743 ? 3.676 6.217 -12.465 1.00 89.88 743 PHE A N 1
ATOM 5668 C CA . PHE A 1 743 ? 4.034 7.433 -13.205 1.00 89.88 743 PHE A CA 1
ATOM 5669 C C . PHE A 1 743 ? 5.481 7.354 -13.713 1.00 89.88 743 PHE A C 1
ATOM 5671 O O . PHE A 1 743 ? 5.702 7.352 -14.927 1.00 89.88 743 PHE A O 1
ATOM 5678 N N . GLU A 1 744 ? 6.454 7.126 -12.820 1.00 84.38 744 GLU A N 1
ATOM 5679 C CA . GLU A 1 744 ? 7.857 6.921 -13.233 1.00 84.38 744 GLU A CA 1
ATOM 5680 C C . GLU A 1 744 ? 8.144 5.526 -13.805 1.00 84.38 744 GLU A C 1
ATOM 5682 O O . GLU A 1 744 ? 9.202 5.268 -14.385 1.00 84.38 744 GLU A O 1
ATOM 5687 N N . GLY A 1 745 ? 7.202 4.588 -13.672 1.00 80.62 745 GLY A N 1
ATOM 5688 C CA . GLY A 1 745 ? 7.377 3.219 -14.161 1.00 80.62 745 GLY A CA 1
ATOM 5689 C C . GLY A 1 745 ? 8.524 2.477 -13.460 1.00 80.62 745 GLY A C 1
ATOM 5690 O O . GLY A 1 745 ? 9.145 1.576 -14.054 1.00 80.62 745 GLY A O 1
ATOM 5691 N N . SER A 1 746 ? 8.845 2.861 -12.218 1.00 77.69 746 SER A N 1
ATOM 5692 C CA . SER A 1 746 ? 9.944 2.302 -11.433 1.00 77.69 746 SER A CA 1
ATOM 5693 C C . SER A 1 746 ? 9.843 0.777 -11.321 1.00 77.69 746 SER A C 1
ATOM 5695 O O . SER A 1 746 ? 8.759 0.204 -11.181 1.00 77.69 746 SER A O 1
ATOM 5697 N N . PRO A 1 747 ? 10.973 0.052 -11.406 1.00 64.81 747 PRO A N 1
ATOM 5698 C CA . PRO A 1 747 ? 10.974 -1.408 -11.320 1.00 64.81 747 PRO A CA 1
ATOM 5699 C C . PRO A 1 747 ? 10.439 -2.060 -10.068 1.00 64.81 747 PRO A C 1
ATOM 5701 O O . PRO A 1 747 ? 10.163 -3.271 -10.089 1.00 64.81 747 PRO A O 1
ATOM 5704 N N . SER A 1 748 ? 10.593 -1.327 -8.982 1.00 73.00 748 SER A N 1
ATOM 5705 C CA . SER A 1 748 ? 10.716 -1.837 -7.638 1.00 73.00 748 SER A CA 1
ATOM 5706 C C . SER A 1 748 ? 10.721 -0.630 -6.736 1.00 73.00 748 SER A C 1
ATOM 5708 O O . SER A 1 748 ? 11.636 0.182 -6.823 1.00 73.00 748 SER A O 1
ATOM 5710 N N . LEU A 1 749 ? 9.725 -0.601 -5.868 1.00 80.75 749 LEU A N 1
ATOM 5711 C CA . LEU A 1 749 ? 9.542 0.398 -4.840 1.00 80.75 749 LEU A CA 1
ATOM 5712 C C . LEU A 1 749 ? 10.849 0.762 -4.123 1.00 80.75 749 LEU A C 1
ATOM 5714 O O . LEU A 1 749 ? 11.499 -0.120 -3.545 1.00 80.75 749 LEU A O 1
ATOM 5718 N N . HIS A 1 750 ? 11.197 2.046 -4.112 1.00 86.00 750 HIS A N 1
ATOM 5719 C CA . HIS A 1 750 ? 12.219 2.579 -3.227 1.00 86.00 750 HIS A CA 1
ATOM 5720 C C . HIS A 1 750 ? 11.589 2.768 -1.847 1.00 86.00 750 HIS A C 1
ATOM 5722 O O . HIS A 1 750 ? 11.001 3.802 -1.532 1.00 86.00 750 HIS A O 1
ATOM 5728 N N . GLU A 1 751 ? 11.735 1.754 -0.990 1.00 83.56 751 GLU A N 1
ATOM 5729 C CA . GLU A 1 751 ? 11.205 1.771 0.382 1.00 83.56 751 GLU A CA 1
ATOM 5730 C C . GLU A 1 751 ? 11.685 3.003 1.174 1.00 83.56 751 GLU A C 1
ATOM 5732 O O . GLU A 1 751 ? 10.932 3.528 1.987 1.00 83.56 751 GLU A O 1
ATOM 5737 N N . GLY A 1 752 ? 12.886 3.521 0.881 1.00 83.56 752 GLY A N 1
ATOM 5738 C CA . GLY A 1 752 ? 13.393 4.777 1.444 1.00 83.56 752 GLY A CA 1
ATOM 5739 C C . GLY A 1 752 ? 12.621 6.024 0.994 1.00 83.56 752 GLY A C 1
ATOM 5740 O O . GLY A 1 752 ? 12.376 6.899 1.815 1.00 83.56 752 GLY A O 1
ATOM 5741 N N . THR A 1 753 ? 12.177 6.094 -0.265 1.00 86.38 753 THR A N 1
ATOM 5742 C CA . THR A 1 753 ? 11.312 7.182 -0.762 1.00 86.38 753 THR A CA 1
ATOM 5743 C C . THR A 1 753 ? 9.917 7.096 -0.155 1.00 86.38 753 THR A C 1
ATOM 5745 O O . THR A 1 753 ? 9.360 8.107 0.253 1.00 86.38 753 THR A O 1
ATOM 5748 N N . CYS A 1 754 ? 9.370 5.892 -0.011 1.00 88.94 754 CYS A N 1
ATOM 5749 C CA . CYS A 1 754 ? 8.041 5.715 0.573 1.00 88.94 754 CYS A CA 1
ATOM 5750 C C . CYS A 1 754 ? 8.042 5.976 2.089 1.00 88.94 754 CYS A C 1
ATOM 5752 O O . CYS A 1 754 ? 7.121 6.595 2.616 1.00 88.94 754 CYS A O 1
ATOM 5754 N N . ALA A 1 755 ? 9.116 5.594 2.789 1.00 84.69 755 ALA A N 1
ATOM 5755 C CA . ALA A 1 755 ?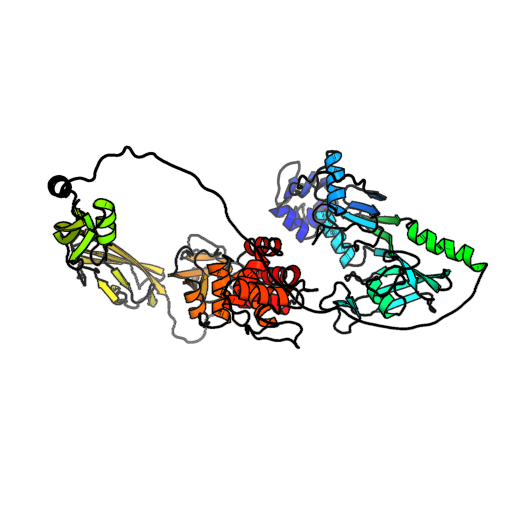 9.342 5.991 4.176 1.00 84.69 755 ALA A CA 1
ATOM 5756 C C . ALA A 1 755 ? 9.562 7.509 4.315 1.00 84.69 755 ALA A C 1
ATOM 5758 O O . ALA A 1 755 ? 9.058 8.102 5.265 1.00 84.69 755 ALA A O 1
ATOM 5759 N N . ALA A 1 756 ? 10.257 8.151 3.367 1.00 84.12 756 ALA A N 1
ATOM 5760 C CA . ALA A 1 756 ? 10.395 9.606 3.336 1.00 84.12 756 ALA A CA 1
ATOM 5761 C C . ALA A 1 756 ? 9.046 10.308 3.107 1.00 84.12 756 ALA A C 1
ATOM 5763 O O . ALA A 1 756 ? 8.786 11.306 3.763 1.00 84.12 756 ALA A O 1
ATOM 5764 N N . ALA A 1 757 ? 8.150 9.765 2.276 1.00 88.94 757 ALA A N 1
ATOM 5765 C CA . ALA A 1 757 ? 6.794 10.298 2.106 1.00 88.94 757 ALA A CA 1
ATOM 5766 C C . ALA A 1 757 ? 5.969 10.227 3.398 1.00 88.94 757 ALA A C 1
ATOM 5768 O O . ALA A 1 757 ? 5.343 11.212 3.779 1.00 88.94 757 ALA A O 1
ATOM 5769 N N . ALA A 1 758 ? 6.027 9.101 4.117 1.00 80.31 758 ALA A N 1
ATOM 5770 C CA . ALA A 1 758 ? 5.409 8.980 5.438 1.00 80.31 758 ALA A CA 1
ATOM 5771 C C . ALA A 1 758 ? 6.019 9.961 6.462 1.00 80.31 758 ALA A C 1
ATOM 5773 O O . ALA A 1 758 ? 5.299 10.498 7.299 1.00 80.31 758 ALA A O 1
ATOM 5774 N N . GLN A 1 759 ? 7.325 10.245 6.378 1.00 80.25 759 GLN A N 1
ATOM 5775 C CA . GLN A 1 759 ? 7.983 11.260 7.211 1.00 80.25 759 GLN A CA 1
ATOM 5776 C C . GLN A 1 759 ? 7.604 12.695 6.819 1.00 80.25 759 GLN A C 1
ATOM 5778 O O . GLN A 1 759 ? 7.428 13.514 7.711 1.00 80.25 759 GLN A O 1
ATOM 5783 N N . TYR A 1 760 ? 7.451 12.999 5.527 1.00 81.56 760 TYR A N 1
ATOM 5784 C CA . TYR A 1 760 ? 6.974 14.297 5.028 1.00 81.56 760 TYR A CA 1
ATOM 5785 C C . TYR A 1 760 ? 5.496 14.540 5.346 1.00 81.56 760 TYR A C 1
ATOM 5787 O O . TYR A 1 760 ? 5.080 15.685 5.419 1.00 81.56 760 TYR A O 1
ATOM 5795 N N . PHE A 1 761 ? 4.711 13.478 5.543 1.00 82.12 761 PHE A N 1
ATOM 5796 C CA . PHE A 1 761 ? 3.336 13.569 6.032 1.00 82.12 761 PHE A CA 1
ATOM 5797 C C . PHE A 1 761 ? 3.266 13.827 7.549 1.00 82.12 761 PHE A C 1
ATOM 5799 O O . PHE A 1 761 ? 2.332 14.455 8.031 1.00 82.12 761 PHE A O 1
ATOM 5806 N N . GLN A 1 762 ? 4.242 13.322 8.313 1.00 73.94 762 GLN A N 1
ATOM 5807 C CA . GLN A 1 762 ? 4.332 13.506 9.771 1.00 73.94 762 GLN A CA 1
ATOM 5808 C C . GLN A 1 762 ? 4.998 14.828 10.193 1.00 73.94 762 GLN A C 1
ATOM 5810 O O . GLN A 1 762 ? 4.898 15.202 11.362 1.00 73.94 762 GLN A O 1
ATOM 5815 N N . GLN A 1 763 ? 5.702 15.489 9.270 1.00 67.38 763 GLN A N 1
ATOM 5816 C CA . GLN A 1 763 ? 6.278 16.836 9.403 1.00 67.38 763 GLN A CA 1
ATOM 5817 C C . GLN A 1 763 ? 5.270 17.893 8.937 1.00 67.38 763 GLN A C 1
ATOM 5819 O O . GLN A 1 763 ? 5.249 18.981 9.553 1.00 67.38 763 GLN A O 1
#

Sequence (763 aa):
MDKEFTVTLTQEEYDSTGNGQVGKILSKVFGFSRKEISRLKFQGEILYEGKKVHVNEHIPVSGTITAVFHEPDAENKQAPGFEPSIVYEDDDLIIVNKPAGMPVHAGHGHLDDSLGDALAGWYASKGENFTVRVIGRLDSDVSGLVIYAKNQPSAARLSRQRADGILKKQYAALVSGHFAEKEGVIELPIAKTDGSVRRTVSDEGKEAQTSYSLVRAFTVGGSPVSLLHLVLKTGRTHQIRTHLSALSHPLLGDDLYDGDCTLIKRPALHCARVQCISPFTNQEINVEAEIPADMEAVINAADAETTVMPAAVSETRQKSSAGRFVPWLLAAAFCVWGGMRIHETLPPTAAGLHEIFAETQKANAEEITVEYGSDPDLLSYLKTSYGTASLVKGIDTEQTGHTYAQYELSALSAGNQTVTETGLLKVLVNDTQKPVIELKQDYVSVPLNEEYDIVDNIVMVSDPVDGELSFSELPEKNSYTVESDVNTARAGVYHVTVHAEDKNSLTSSVSWPVTVERFSLADQSHDKADLARIALSGNHLMLEVGDPFEITDVLLAVTDKNNTPLKQSDELSPGTYMIRGSVTTEKAGINSLMISAMNEDGDITMASSTIQVGTDEEVMQASGVMPGSPYGQIYLFLTSDMGLNRAAACGILANMARESGFNPSADNAGLYHGLCQWGGGRLTNLYNWCWQNGYDPETIEGQLHFLELELNGSYRGVLEQLRTIENTADGAYHAAAVFEMQFEGSPSLHEGTCAAAAQYFQQ

pLDDT: mean 78.96, std 18.06, range [20.5, 98.25]

Secondary structure (DSSP, 8-state):
--EEEEEEPPHHHHHHTTTTBHHHHHHHTS---HHHHHHHHHHEEEEETTEE--TT-B--SS-EEEEEEPPPPPP-----S----EEEE-SSEEEEEEPTT--SS-BTTBSS-SHHHHHHHHHHHTT-----EESS---TT-EEEEEEESSHHHHHHHHHHHHTT-SEEEEEEEEES--SSSEEEEE--EEE-TTSS-EEE-TTSB--EEEEEEEEEEEETTEEEEEEEEEESS--TTHHHHHHHHTT-PBTT-GGGT---SS-SS--EEEEEEEEE-TTT--EEEEE-PPPHHHHHHHHHHHHHTT---------------------------------PPPP-PPPPHHHHHHHHHHHHHHTTSPEEEETT----HHHHHHHHHSSEEEEE----SS-EEEEEEEEEEEEETTTEEEEEEEEEEEEEE-----EEEES-S-EEEETT----GGGGEEEEEETTTEEPEE-SS--TTEEEEEE---TTS-EEEEEEEEEE-SS--EEEEEEEEEEE------S-S-TTSS-EEEES-SEEEEETT----GGGTEEEEE-TTSPBPEE-SS--TTEEEEE-----SSSEEEEEEEEEE-TTS-EEEEEEEEEEE-HHHHHHHTT--TTSHHHHHHHIIIIIT---HHHHHHHHHHHHHHTTT-TT-EETTTEETTTTEEHHHHHHHHHHHHHHT--TTSHHHHHHHHHHHHHTTTHHHHHHHTTS-SSHHHHHHHHHHIIIIIS--SS--HHHHHHHHHHHH-